Protein AF-A0ABD0WKV1-F1 (afdb_monomer)

Mean predicted aligned error: 21.02 Å

Organism: Umbra pygmaea (NCBI:txid75934)

InterPro domains:
  IPR000719 Protein kinase domain [PF00069] (576-752)
  IPR000719 Protein kinase domain [PS50011] (285-538)
  IPR000719 Protein kinase domain [PS50011] (576-753)
  IPR000719 Protein kinase domain [SM00220] (285-543)
  IPR000719 Protein kinase domain [SM00220] (576-753)
  IPR000980 SH2 domain [PF00017] (165-245)
  IPR000980 SH2 domain [PS50001] (165-260)
  IPR000980 SH2 domain [SM00252] (163-251)
  IPR001245 Serine-threonine/tyrosine-protein kinase, catalytic domain [PF07714] (285-533)
  IPR001245 Serine-threonine/tyrosine-protein kinase, catalytic domain [PR00109] (357-370)
  IPR001245 Serine-threonine/tyrosine-protein kinase, catalytic domain [PR00109] (394-412)
  IPR001245 Serine-threonine/tyrosine-protein kinase, catalytic domain [PR00109] (442-452)
  IPR001245 Serine-threonine/tyrosine-protein kinase, catalytic domain [PR00109] (461-483)
  IPR001245 Serine-threonine/tyrosine-protein kinase, catalytic domain [PR00109] (505-527)
  IPR001452 SH3 domain [PF00018] (105-151)
  IPR001452 SH3 domain [PR00452] (102-112)
  IPR001452 SH3 domain [PR00452] (116-131)
  IPR001452 SH3 domain [PR00452] (145-157)
  IPR001452 SH3 domain [PS50002] (99-159)
  IPR001452 SH3 domain [SM00326] (102-158)

Solvent-accessible surface area (backbone atoms only — not comparable to full-atom values): 44184 Å² total; per-residue (Å²): 136,85,84,82,87,80,78,83,70,62,58,68,54,53,53,51,51,55,54,50,52,56,52,50,55,54,52,50,55,62,56,60,68,73,73,75,80,80,89,84,84,88,90,87,91,81,86,88,82,91,88,85,86,88,88,81,89,84,88,81,84,90,82,86,84,80,88,82,90,81,88,82,91,84,81,90,78,88,85,82,90,83,90,87,83,92,88,77,83,78,77,76,80,74,90,73,86,77,52,67,86,47,50,24,22,23,74,37,68,36,80,53,88,51,98,62,35,39,63,38,52,58,72,43,61,31,40,42,61,43,78,84,46,88,48,41,26,34,31,30,44,92,85,68,55,70,18,38,35,53,41,87,37,44,36,51,62,88,43,70,80,50,37,63,30,42,37,66,92,48,51,73,66,52,52,51,49,55,44,61,71,69,66,43,70,18,22,27,32,34,22,48,44,82,50,88,96,36,38,31,42,39,38,28,33,54,91,69,42,99,86,35,42,75,49,75,46,61,45,42,70,46,100,85,70,31,31,27,80,41,98,90,52,78,23,87,38,68,68,57,45,50,56,52,28,45,77,36,36,85,88,49,99,54,32,40,71,38,69,53,37,77,80,89,63,78,76,61,69,60,61,33,81,52,97,84,52,52,68,47,62,69,88,44,49,46,82,58,58,78,76,48,76,53,98,62,30,42,31,24,38,28,23,41,74,83,72,46,68,24,27,38,36,34,40,45,89,84,75,66,57,72,66,60,50,51,53,52,46,63,55,49,42,70,56,78,51,85,19,38,60,38,41,42,33,32,26,73,98,50,86,63,38,30,42,33,27,65,59,47,80,52,38,34,38,34,57,44,30,49,78,41,53,91,75,70,48,66,66,58,48,44,50,48,48,41,30,42,28,56,29,46,30,55,32,49,77,70,35,34,29,52,75,66,57,38,42,73,33,20,34,20,33,84,86,68,50,34,19,36,42,75,62,90,63,41,44,83,32,94,80,52,60,45,72,58,67,92,85,70,87,71,60,63,88,39,52,40,67,55,35,76,78,60,37,42,43,27,48,50,38,40,36,22,7,46,21,46,29,47,49,26,54,41,50,32,42,52,67,73,68,68,97,56,54,71,65,57,47,53,51,37,49,71,74,67,51,72,87,76,79,36,89,70,42,49,74,68,57,42,48,53,33,49,37,22,62,35,83,56,56,87,66,28,65,53,45,62,60,47,39,51,51,47,46,48,48,47,50,54,56,46,47,57,56,54,61,57,56,77,75,63,80,86,67,95,71,81,85,76,82,76,89,69,96,72,82,98,73,87,85,74,83,77,54,56,44,84,76,45,83,73,49,79,56,101,63,33,39,31,30,34,25,29,32,67,92,75,66,46,65,28,30,37,42,36,40,51,83,38,87,82,40,71,61,60,47,55,25,55,54,40,27,53,55,48,43,73,73,55,84,54,88,26,38,58,52,63,74,50,76,52,73,57,94,74,20,49,36,42,30,27,66,56,60,82,40,29,47,40,57,57,43,70,76,24,83,91,56,70,57,68,74,54,50,54,55,46,53,53,34,50,51,49,34,51,50,53,34,51,72,72,38,30,43,54,60,48,79,50,46,78,34,27,30,32,32,96,87,69,54,38,22,44,47,73,46,49,63,36,40,68,70,68,59,98,88,58,72,53,81,31,95,59,44,58,77,92,70,49,57,70,58,49,72,77,57,46,34,87,79,83,131

Nearest PDB structures (foldseek):
  4xi2-assembly1_A-2  TM=6.920E-01  e=1.607E-48  Mus musculus
  8gmb-assembly1_A-2  TM=6.614E-01  e=6.422E-49  Mus musculus
  6i99-assembly2_B  TM=9.612E-01  e=7.700E-33  Homo sapiens
  4m14-assembly1_A  TM=9.240E-01  e=1.793E-33  Homo sapiens
  3dqw-assembly3_C  TM=9.167E-01  e=3.751E-28  Gallus gallus

Sequence (753 aa):
LTPKYSTDQRETESQRRVANERREVKTQRKYTRTMISSKHSIYSIFCCCCSVESREISTRVKLERETPLCFKRRSHGNGHRMDRSRRKLPPPPPDSDEGADLQVVAMYDFTAKEDSDLTLVQGEPYTILHKQDQLWWRAQDKHGNKGFIPSNYVTETDRIEANQWYCQNITRSEAEQMLRKEAKEGGYVVRESSQQGCYTVSLYTKALGINGGIRHYQIKISDSGSFYLCEKHIFSSIPDLINYHNHNAAGLVTRLRYPVGPIGRCIPATPGFSSEKWEIDPSELTLMKEVGSGQFGVVRLGKWRAVCKVAIKTINEGAMLEEDFIEEAKIMMRLCHPKLVQLYGVCTRQRPLCIVTEFLENGCLLNYLRQRCGTLTTTCLLSICQDACEGMEYLETHSFIHRDLAARNCLVSDSNVVKVCDFGMTRYVLDNQYTSSTGSKFPVKWSPPEVLHYNKFSSKSDVWSFGVLMWEVFSEGKTPFDGRTNVEVVDDITGGHRLYRPQKASSKVYQLMYHCWHEKPQGRPSFSELLDNIRKLAEMESVSCCALERSWTQTGKQIRLTTHNTHWSCLQPGWYENIGLVGEGSYGTVMKCRHKETGRIVAVKKFLESDHDKTVKKIALREINMLKQLHHQNLVSLLEVWKRRRRWYLVFEFVERTVLDDLEQSPTGLDYSCVRRYLYQILRAVSFCHQHSVIHRDIKPENILVSQGGVVKLCDFGFARTMAAPGESYTDYVATRWYRPPELLVGDTKYGK

Foldseek 3Di:
DDDDDDPPPVVVVVVVVVVVVVVVVVVVVVVVVVPPPDDDDDDDDDDDDDDDDDDDDDDDDDDDDDDDDDDDDDDDDDDDDDDDDDDDDDDDDPPPQPPPFFKKFFCDFDDAPDPQADTHDHLFIWTFRACPDPFWTWIAGPVGDIHIDGPVRIDGPPDPSSDQQEDEPDAPVRQQVLCLVVQDALEWHKYAALDPPKIKIKGWHCVVDPSTDIDIFIFDADPVRWTDSDPVDTHPDPVVRLVVQCVDCPVPPHRHPHRRGPPDDDPFDRLANDPPDQADECVQKAFDAWDDADPQGTWTWIDGNNPAIKIKGFGDPPPDDLVVVVVLSVVQSPDTDSQAWHFRHWHSPDPRTITITHDADCAFQLVNLQVCPPPDALLLLLQL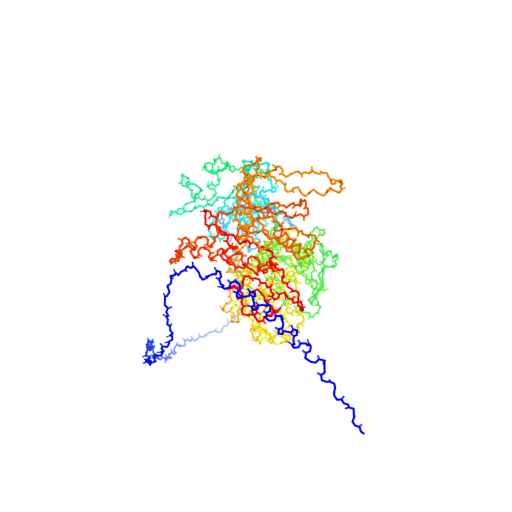LLSNLRQLLSCQVQQKFQQAQASNQWGAHPVRRIHGHDSVVMDRDPVQKDFDDPPDDGDLLLFALCCLPTVITGSLRVLSSSLVRSVCSLQSNDDRPPPDDSVVSNVCLVVVHDGDDRLNQDPLNNVLSVQSSDRDSVSHDGSVVSSSSSSVVSNVVVVVVVVVVVVPDPDDDDPDPDPDDDDDDDDDPPQWDFPAWPDADPFFTWTWIAGVPPRATKIKTKGDQPDPPPLSVLLVVQQVVCLVVQDDQQAWHFDDWDADPRIIITITHDAPAWQVVVCVVPVVDDDPVLVVLQVVSVCVQQVSCVSVQKDQQADDRRQWGAHPVRRIHGHRSSQMDHDDDVPDWAFLPTYDPVPDDPCSVVGGRDDGD

Structure (mmCIF, N/CA/C/O backbone):
data_AF-A0ABD0WKV1-F1
#
_entry.id   AF-A0ABD0WKV1-F1
#
loop_
_atom_site.group_PDB
_atom_site.id
_atom_site.type_symbol
_atom_site.label_atom_id
_atom_site.label_alt_id
_atom_site.label_comp_id
_atom_site.label_asym_id
_atom_site.label_entity_id
_atom_site.label_seq_id
_atom_site.pdbx_PDB_ins_code
_atom_site.Cartn_x
_atom_site.Cartn_y
_atom_site.Cartn_z
_atom_site.occupancy
_atom_site.B_iso_or_equiv
_atom_site.auth_seq_id
_atom_site.auth_comp_id
_atom_site.auth_asym_id
_atom_site.auth_atom_id
_atom_site.pdbx_PDB_model_num
ATOM 1 N N . LEU A 1 1 ? 25.677 -49.140 -67.518 1.00 34.59 1 LEU A N 1
ATOM 2 C CA . LEU A 1 1 ? 25.404 -48.051 -68.488 1.00 34.59 1 LEU A CA 1
ATOM 3 C C . LEU A 1 1 ? 24.504 -47.019 -67.811 1.00 34.59 1 LEU A C 1
ATOM 5 O O . LEU A 1 1 ? 23.726 -47.397 -66.946 1.00 34.59 1 LEU A O 1
ATOM 9 N N . THR A 1 2 ? 24.698 -45.735 -68.106 1.00 37.62 2 THR A N 1
ATOM 10 C CA . THR A 1 2 ? 24.220 -44.585 -67.314 1.00 37.62 2 THR A CA 1
ATOM 11 C C . THR A 1 2 ? 22.722 -44.269 -67.469 1.00 37.62 2 THR A C 1
ATOM 13 O O . THR A 1 2 ? 22.212 -44.303 -68.589 1.00 37.62 2 THR A O 1
ATOM 16 N N . PRO A 1 3 ? 22.019 -43.850 -66.396 1.00 37.84 3 PRO A N 1
ATOM 17 C CA . PRO A 1 3 ? 20.772 -43.101 -66.507 1.00 37.84 3 PRO A CA 1
ATOM 18 C C . PRO A 1 3 ? 21.057 -41.594 -66.652 1.00 37.84 3 PRO A C 1
ATOM 20 O O . PRO A 1 3 ? 21.967 -41.044 -66.030 1.00 37.84 3 PRO A O 1
ATOM 23 N N . LYS A 1 4 ? 20.287 -40.929 -67.517 1.00 34.62 4 LYS A N 1
ATOM 24 C CA . LYS A 1 4 ? 20.482 -39.527 -67.919 1.00 34.62 4 LYS A CA 1
ATOM 25 C C . LYS A 1 4 ? 19.988 -38.551 -66.845 1.00 34.62 4 LYS A C 1
ATOM 27 O O . LYS A 1 4 ? 18.908 -38.740 -66.292 1.00 34.62 4 LYS A O 1
ATOM 32 N N . TYR A 1 5 ? 20.727 -37.462 -66.628 1.00 34.28 5 TYR A N 1
ATOM 33 C CA . TYR A 1 5 ? 20.211 -36.288 -65.918 1.00 34.28 5 TYR A CA 1
ATOM 34 C C . TYR A 1 5 ? 19.115 -35.607 -66.751 1.00 34.28 5 TYR A C 1
ATOM 36 O O . TYR A 1 5 ? 19.314 -35.341 -67.934 1.00 34.28 5 TYR A O 1
ATOM 44 N N . SER A 1 6 ? 17.984 -35.294 -66.116 1.00 36.81 6 SER A N 1
ATOM 45 C CA . SER A 1 6 ? 16.928 -34.441 -66.672 1.00 36.81 6 SER A CA 1
ATOM 46 C C . SER A 1 6 ? 17.068 -33.031 -66.098 1.00 36.81 6 SER A C 1
ATOM 48 O O . SER A 1 6 ? 16.786 -32.806 -64.922 1.00 36.81 6 SER A O 1
ATOM 50 N N . THR A 1 7 ? 17.513 -32.080 -66.917 1.00 45.38 7 THR A N 1
ATOM 51 C CA . THR A 1 7 ? 17.774 -30.680 -66.528 1.00 45.38 7 THR A CA 1
ATOM 52 C C . THR A 1 7 ? 16.519 -29.793 -66.466 1.00 45.38 7 THR A C 1
ATOM 54 O O . THR A 1 7 ? 16.605 -28.632 -66.074 1.00 45.38 7 THR A O 1
ATOM 57 N N . ASP A 1 8 ? 15.345 -30.336 -66.792 1.00 45.03 8 ASP A N 1
ATOM 58 C CA . ASP A 1 8 ? 14.187 -29.567 -67.280 1.00 45.03 8 ASP A CA 1
ATOM 59 C C . ASP A 1 8 ? 13.179 -29.093 -66.204 1.00 45.03 8 ASP A C 1
ATOM 61 O O . ASP A 1 8 ? 12.043 -28.738 -66.502 1.00 45.03 8 ASP A O 1
ATOM 65 N N . GLN A 1 9 ? 13.559 -29.096 -64.918 1.00 41.47 9 GLN A N 1
ATOM 66 C CA . GLN A 1 9 ? 12.705 -28.568 -63.830 1.00 41.47 9 GLN A CA 1
ATOM 67 C C . GLN A 1 9 ? 13.239 -27.292 -63.163 1.00 41.47 9 GLN A C 1
ATOM 69 O O . GLN A 1 9 ? 12.479 -26.595 -62.491 1.00 41.47 9 GLN A O 1
ATOM 74 N N . ARG A 1 10 ? 14.517 -26.931 -63.361 1.00 42.16 10 ARG A N 1
ATOM 75 C CA . ARG A 1 10 ? 15.098 -25.712 -62.757 1.00 42.16 10 ARG A CA 1
ATOM 76 C C . ARG A 1 10 ? 14.908 -24.446 -63.598 1.00 42.16 10 ARG A C 1
ATOM 78 O O . ARG A 1 10 ? 14.927 -23.351 -63.038 1.00 42.16 10 ARG A O 1
ATOM 85 N N . GLU A 1 11 ? 14.672 -24.560 -64.905 1.00 42.28 11 GLU A N 1
ATOM 86 C CA . GLU A 1 11 ? 14.468 -23.382 -65.766 1.00 42.28 11 GLU A CA 1
ATOM 87 C C . GLU A 1 11 ? 13.062 -22.775 -65.625 1.00 42.28 11 GLU A C 1
ATOM 89 O O . GLU A 1 11 ? 12.909 -21.552 -65.609 1.00 42.28 11 GLU A O 1
ATOM 94 N N . THR A 1 12 ? 12.028 -23.594 -65.408 1.00 48.31 12 THR A N 1
ATOM 95 C CA . THR A 1 12 ? 10.648 -23.106 -65.234 1.00 48.31 12 THR A CA 1
ATOM 96 C C . THR A 1 12 ? 10.426 -22.274 -63.967 1.00 48.31 12 THR A C 1
ATOM 98 O O . THR A 1 12 ? 9.532 -21.425 -63.950 1.00 48.31 12 THR A O 1
ATOM 101 N N . GLU A 1 13 ? 11.222 -22.462 -62.909 1.00 46.31 13 GLU A N 1
ATOM 102 C CA . GLU A 1 13 ? 11.137 -21.633 -61.694 1.00 46.31 13 GLU A CA 1
ATOM 103 C C . GLU A 1 13 ? 11.929 -20.324 -61.801 1.00 46.31 13 GLU A C 1
ATOM 105 O O . GLU A 1 13 ? 11.437 -19.281 -61.353 1.00 46.31 13 GLU A O 1
ATOM 110 N N . SER A 1 14 ? 13.103 -20.326 -62.446 1.00 44.94 14 SER A N 1
ATOM 111 C CA . SER A 1 14 ? 13.873 -19.092 -62.653 1.00 44.94 14 SER A CA 1
ATOM 112 C C . SER A 1 14 ? 13.136 -18.130 -63.592 1.00 44.94 14 SER A C 1
ATOM 114 O O . SER A 1 14 ? 12.995 -16.945 -63.279 1.00 44.94 14 SER A O 1
ATOM 116 N N . GLN A 1 15 ? 12.544 -18.640 -64.678 1.00 43.31 15 GLN A N 1
ATOM 117 C CA . GLN A 1 15 ? 11.749 -17.836 -65.611 1.00 43.31 15 GLN A CA 1
ATOM 118 C C . GLN A 1 15 ? 10.490 -17.243 -64.952 1.00 43.31 15 GLN A C 1
ATOM 120 O O . GLN A 1 15 ? 10.127 -16.100 -65.239 1.00 43.31 15 GLN A O 1
ATOM 125 N N . ARG A 1 16 ? 9.852 -17.960 -64.011 1.00 48.72 16 ARG A N 1
ATOM 126 C CA . ARG A 1 16 ? 8.714 -17.438 -63.228 1.00 48.72 16 ARG A CA 1
ATOM 127 C C . ARG A 1 16 ? 9.122 -16.326 -62.256 1.00 48.72 16 ARG A C 1
ATOM 129 O O . ARG A 1 16 ? 8.382 -15.348 -62.139 1.00 48.72 16 ARG A O 1
ATOM 136 N N . ARG A 1 17 ? 10.295 -16.416 -61.613 1.00 44.38 17 ARG A N 1
ATOM 137 C CA . ARG A 1 17 ? 10.840 -15.316 -60.788 1.00 44.38 17 ARG A CA 1
ATOM 138 C C . ARG A 1 17 ? 11.128 -14.068 -61.627 1.00 44.38 17 ARG A C 1
ATOM 140 O O . ARG A 1 17 ? 10.581 -13.008 -61.332 1.00 44.38 17 ARG A O 1
ATOM 147 N N . VAL A 1 18 ? 11.852 -14.215 -62.739 1.00 46.56 18 VAL A N 1
ATOM 148 C CA . VAL A 1 18 ? 12.190 -13.095 -63.643 1.00 46.56 18 VAL A CA 1
ATOM 149 C C . VAL A 1 18 ? 10.938 -12.445 -64.259 1.00 46.56 18 VAL A C 1
ATOM 151 O O . VAL A 1 18 ? 10.906 -11.233 -64.484 1.00 46.56 18 VAL A O 1
ATOM 154 N N . ALA A 1 19 ? 9.869 -13.210 -64.510 1.00 45.94 19 ALA A N 1
ATOM 155 C CA . ALA A 1 19 ? 8.595 -12.666 -64.988 1.00 45.94 19 ALA A CA 1
ATOM 156 C C . ALA A 1 19 ? 7.864 -11.806 -63.935 1.00 45.94 19 ALA A C 1
ATOM 158 O O . ALA A 1 19 ? 7.276 -10.779 -64.295 1.00 45.94 19 ALA A O 1
ATOM 159 N N . ASN A 1 20 ? 7.924 -12.182 -62.651 1.00 43.47 20 ASN A N 1
ATOM 160 C CA . ASN A 1 20 ? 7.367 -11.380 -61.556 1.00 43.47 20 ASN A CA 1
ATOM 161 C C . ASN A 1 20 ? 8.194 -10.111 -61.306 1.00 43.47 20 ASN A C 1
ATOM 163 O O . ASN A 1 20 ? 7.623 -9.020 -61.303 1.00 43.47 20 ASN A O 1
ATOM 167 N N . GLU A 1 21 ? 9.524 -10.212 -61.239 1.00 42.03 21 GLU A N 1
ATOM 168 C CA . GLU A 1 21 ? 10.415 -9.048 -61.094 1.00 42.03 21 GLU A CA 1
ATOM 169 C C . GLU A 1 21 ? 10.207 -8.031 -62.233 1.00 42.03 21 GLU A C 1
ATOM 171 O O . GLU A 1 21 ? 10.099 -6.824 -62.005 1.00 42.03 21 GLU A O 1
ATOM 176 N N . ARG A 1 22 ? 10.038 -8.495 -63.481 1.00 40.16 22 ARG A N 1
ATOM 177 C CA . ARG A 1 22 ? 9.729 -7.617 -64.628 1.00 40.16 22 ARG A CA 1
ATOM 178 C C . ARG A 1 22 ? 8.345 -6.954 -64.545 1.00 40.16 22 ARG A C 1
ATOM 180 O O . ARG A 1 22 ? 8.167 -5.878 -65.127 1.00 40.16 22 ARG A O 1
ATOM 187 N N . ARG A 1 23 ? 7.368 -7.544 -63.842 1.00 41.81 23 ARG A N 1
ATOM 188 C CA . ARG A 1 23 ? 6.067 -6.905 -63.546 1.00 41.81 23 ARG A CA 1
ATOM 189 C C . ARG A 1 23 ? 6.188 -5.864 -62.434 1.00 41.81 23 ARG A C 1
ATOM 191 O O . ARG A 1 23 ? 5.628 -4.774 -62.575 1.00 41.81 23 ARG A O 1
ATOM 198 N N . GLU A 1 24 ? 6.959 -6.143 -61.390 1.00 39.16 24 GLU A N 1
ATOM 199 C CA . GLU A 1 24 ? 7.218 -5.183 -60.314 1.00 39.16 24 GLU A CA 1
ATOM 200 C C . GLU A 1 24 ? 8.007 -3.973 -60.825 1.00 39.16 24 GLU A C 1
ATOM 202 O O . GLU A 1 24 ? 7.545 -2.847 -60.665 1.00 39.16 24 GLU A O 1
ATOM 207 N N . VAL A 1 25 ? 9.093 -4.166 -61.584 1.00 40.00 25 VAL A N 1
ATOM 208 C CA . VAL A 1 25 ? 9.889 -3.067 -62.172 1.00 40.00 25 VAL A CA 1
ATOM 209 C C . VAL A 1 25 ? 9.070 -2.184 -63.130 1.00 40.00 25 VAL A C 1
ATOM 211 O O . VAL A 1 25 ? 9.246 -0.961 -63.146 1.00 40.00 25 VAL A O 1
ATOM 214 N N . LYS A 1 26 ? 8.131 -2.754 -63.904 1.00 35.88 26 LYS A N 1
ATOM 215 C CA . LYS A 1 26 ? 7.195 -1.963 -64.732 1.00 35.88 26 LYS A CA 1
ATOM 216 C C . LYS A 1 26 ? 6.211 -1.144 -63.890 1.00 35.88 26 LYS A C 1
ATOM 218 O O . LYS A 1 26 ? 5.876 -0.026 -64.279 1.00 35.88 26 LYS A O 1
ATOM 223 N N . THR A 1 27 ? 5.783 -1.667 -62.744 1.00 40.28 27 THR A N 1
ATOM 224 C CA . THR A 1 27 ? 4.882 -0.970 -61.812 1.00 40.28 27 THR A CA 1
ATOM 225 C C . THR A 1 27 ? 5.630 0.137 -61.057 1.00 40.28 27 THR A C 1
ATOM 227 O O . THR A 1 27 ? 5.143 1.265 -60.988 1.00 40.28 27 THR A O 1
ATOM 230 N N . GLN A 1 28 ? 6.868 -0.136 -60.627 1.00 33.97 28 GLN A N 1
ATOM 231 C CA . GLN A 1 28 ? 7.804 0.826 -60.037 1.00 33.97 28 GLN A CA 1
ATOM 232 C C . GLN A 1 28 ? 7.996 2.037 -60.969 1.00 33.97 28 GLN A C 1
ATOM 234 O O . GLN A 1 28 ? 7.702 3.166 -60.580 1.00 33.97 28 GLN A O 1
ATOM 239 N N . ARG A 1 29 ? 8.387 1.798 -62.235 1.00 32.88 29 ARG A N 1
ATOM 240 C CA . ARG A 1 29 ? 8.628 2.855 -63.240 1.00 32.88 29 ARG A CA 1
ATOM 241 C C . ARG A 1 29 ? 7.395 3.704 -63.556 1.00 32.88 29 ARG A C 1
ATOM 243 O O . ARG A 1 29 ? 7.557 4.861 -63.939 1.00 32.88 29 ARG A O 1
ATOM 250 N N . LYS A 1 30 ? 6.178 3.165 -63.410 1.00 33.66 30 LYS A N 1
ATOM 251 C CA . LYS A 1 30 ? 4.938 3.928 -63.628 1.00 33.66 30 LYS A CA 1
ATOM 252 C C . LYS A 1 30 ? 4.648 4.899 -62.476 1.00 33.66 30 LYS A C 1
ATOM 254 O O . LYS A 1 30 ? 4.108 5.965 -62.731 1.00 33.66 30 LYS A O 1
ATOM 259 N N . TYR A 1 31 ? 5.068 4.573 -61.250 1.00 33.78 31 TYR A N 1
ATOM 260 C CA . TYR A 1 31 ? 5.003 5.485 -60.102 1.00 33.78 31 TYR A CA 1
ATOM 261 C C . TYR A 1 31 ? 6.129 6.530 -60.105 1.00 33.78 31 TYR A C 1
ATOM 263 O O . TYR A 1 31 ? 5.870 7.699 -59.829 1.00 33.78 31 TYR A O 1
ATOM 271 N N . THR A 1 32 ? 7.365 6.159 -60.467 1.00 30.61 32 THR A N 1
ATOM 272 C CA . THR A 1 32 ? 8.496 7.112 -60.466 1.00 30.61 32 THR A CA 1
ATOM 273 C C . THR A 1 32 ? 8.311 8.255 -61.467 1.00 30.61 32 THR A C 1
ATOM 275 O O . THR A 1 32 ? 8.827 9.345 -61.251 1.00 30.61 32 THR A O 1
ATOM 278 N N . ARG A 1 33 ? 7.571 8.033 -62.563 1.00 29.28 33 ARG A N 1
ATOM 279 C CA . ARG A 1 33 ? 7.397 9.029 -63.633 1.00 29.28 33 ARG A CA 1
ATOM 280 C C . ARG A 1 33 ? 6.374 10.128 -63.317 1.00 29.28 33 ARG A C 1
ATOM 282 O O . ARG A 1 33 ? 6.360 11.127 -64.024 1.00 29.28 33 ARG A O 1
ATOM 289 N N . THR A 1 34 ? 5.559 9.963 -62.274 1.00 32.88 34 THR A N 1
ATOM 290 C CA . THR A 1 34 ? 4.496 10.919 -61.895 1.00 32.88 34 THR A CA 1
ATOM 291 C C . THR A 1 34 ? 4.934 11.893 -60.791 1.00 32.88 34 THR A C 1
ATOM 293 O O . THR A 1 34 ? 4.320 12.937 -60.625 1.00 32.88 34 THR A O 1
ATOM 296 N N . MET A 1 35 ? 6.014 11.584 -60.061 1.00 29.41 35 MET A N 1
ATOM 297 C CA . MET A 1 35 ? 6.546 12.405 -58.955 1.00 29.41 35 MET A CA 1
ATOM 298 C C . MET A 1 35 ? 7.697 13.351 -59.362 1.00 29.41 35 MET A C 1
ATOM 300 O O . MET A 1 35 ? 8.241 14.057 -58.521 1.00 29.41 35 MET A O 1
ATOM 304 N N . ILE A 1 36 ? 8.088 13.393 -60.641 1.00 29.73 36 ILE A N 1
ATOM 305 C CA . ILE A 1 36 ? 9.155 14.282 -61.141 1.00 29.73 36 ILE A CA 1
ATOM 306 C C . ILE A 1 36 ? 8.513 15.476 -61.866 1.00 29.73 36 ILE A C 1
ATOM 308 O O . ILE A 1 36 ? 8.608 15.593 -63.085 1.00 29.73 36 ILE A O 1
ATOM 312 N N . SER A 1 37 ? 7.814 16.343 -61.121 1.00 28.84 37 SER A N 1
ATOM 313 C CA . SER A 1 37 ? 7.213 17.570 -61.680 1.00 28.84 37 SER A CA 1
ATOM 314 C C . SER A 1 37 ? 7.003 18.725 -60.679 1.00 28.84 37 SER A C 1
ATOM 316 O O . SER A 1 37 ? 6.029 19.465 -60.786 1.00 28.84 37 SER A O 1
ATOM 318 N N . SER A 1 38 ? 7.937 18.944 -59.752 1.00 28.25 38 SER A N 1
ATOM 319 C CA . SER A 1 38 ? 8.157 20.269 -59.136 1.00 28.25 38 SER A CA 1
ATOM 320 C C . SER A 1 38 ? 9.528 20.299 -58.457 1.00 28.25 38 SER A C 1
ATOM 322 O O . SER A 1 38 ? 9.764 19.586 -57.485 1.00 28.25 38 SER A O 1
ATOM 324 N N . LYS A 1 39 ? 10.462 21.082 -59.007 1.00 28.36 39 LYS A N 1
ATOM 325 C CA . LYS A 1 39 ? 11.816 21.270 -58.457 1.00 28.36 39 LYS A CA 1
ATOM 326 C C . LYS A 1 39 ? 11.806 22.372 -57.396 1.00 28.36 39 LYS A C 1
ATOM 328 O O . LYS A 1 39 ? 11.085 23.334 -57.596 1.00 28.36 39 LYS A O 1
ATOM 333 N N . HIS A 1 40 ? 12.672 22.257 -56.386 1.00 27.84 40 HIS A N 1
ATOM 334 C CA . HIS A 1 40 ? 13.596 23.292 -55.866 1.00 27.84 40 HIS A CA 1
ATOM 335 C C . HIS A 1 40 ? 14.440 22.630 -54.744 1.00 27.84 40 HIS A C 1
ATOM 337 O O . HIS A 1 40 ? 13.922 22.310 -53.685 1.00 27.84 40 HIS A O 1
ATOM 343 N N . SER A 1 41 ? 15.632 22.104 -55.078 1.00 26.91 41 SER A N 1
ATOM 344 C CA . SER A 1 41 ? 16.980 22.647 -54.738 1.00 26.91 41 SER A CA 1
ATOM 345 C C . SER A 1 41 ? 17.498 22.245 -53.330 1.00 26.91 41 SER A C 1
ATOM 347 O O . SER A 1 41 ? 16.950 22.732 -52.355 1.00 26.91 41 SER A O 1
ATOM 349 N N . ILE A 1 42 ? 18.420 21.264 -53.173 1.00 25.53 42 ILE A N 1
ATOM 350 C CA . ILE A 1 42 ? 19.922 21.343 -53.266 1.00 25.53 42 ILE A CA 1
ATOM 351 C C . ILE A 1 42 ? 20.547 21.784 -51.903 1.00 25.53 42 ILE A C 1
ATOM 353 O O . ILE A 1 42 ? 19.969 22.648 -51.263 1.00 25.53 42 ILE A O 1
ATOM 357 N N . TYR A 1 43 ? 21.649 21.239 -51.336 1.00 23.36 43 TYR A N 1
ATOM 358 C CA . TYR A 1 43 ? 22.886 20.632 -51.900 1.00 23.36 43 TYR A CA 1
ATOM 359 C C . TYR A 1 43 ? 23.407 19.352 -51.143 1.00 23.36 43 TYR A C 1
ATOM 361 O O . TYR A 1 43 ? 22.609 18.478 -50.817 1.00 23.36 43 TYR A O 1
ATOM 369 N N . SER A 1 44 ? 24.731 19.200 -50.936 1.00 21.95 44 SER A N 1
ATOM 370 C CA . SER A 1 44 ? 25.520 18.085 -50.329 1.00 21.95 44 SER A CA 1
ATOM 371 C C . SER A 1 44 ? 26.289 18.524 -49.042 1.00 21.95 44 SER A C 1
ATOM 373 O O . SER A 1 44 ? 26.227 19.700 -48.702 1.00 21.95 44 SER A O 1
ATOM 375 N N . ILE A 1 45 ? 26.949 17.670 -48.223 1.00 22.69 45 ILE A N 1
ATOM 376 C CA . ILE A 1 45 ? 28.366 17.183 -48.324 1.00 22.69 45 ILE A CA 1
ATOM 377 C C . ILE A 1 45 ? 28.708 16.143 -47.201 1.00 22.69 45 ILE A C 1
ATOM 379 O O . ILE A 1 45 ? 27.982 16.019 -46.219 1.00 22.69 45 ILE A O 1
ATOM 383 N N . PHE A 1 46 ? 29.815 15.392 -47.360 1.00 20.36 46 PHE A N 1
ATOM 384 C CA . PHE A 1 46 ? 30.351 14.291 -46.521 1.00 20.36 46 PHE A CA 1
ATOM 385 C C . PHE A 1 46 ? 31.513 14.700 -45.555 1.00 20.36 46 PHE A C 1
ATOM 387 O O . PHE A 1 46 ? 32.401 15.427 -45.976 1.00 20.36 46 PHE A O 1
ATOM 394 N N . CYS A 1 47 ? 31.557 14.092 -44.351 1.00 20.08 47 CYS A N 1
ATOM 395 C CA . CYS A 1 47 ? 32.708 13.472 -43.622 1.00 20.08 47 CYS A CA 1
ATOM 396 C C . CYS A 1 47 ? 34.021 14.213 -43.178 1.00 20.08 47 CYS A C 1
ATOM 398 O O . CYS A 1 47 ? 34.599 15.009 -43.905 1.00 20.08 47 CYS A O 1
ATOM 400 N N . CYS A 1 48 ? 34.569 13.717 -42.042 1.00 20.30 48 CYS A N 1
ATOM 401 C CA . CYS A 1 48 ? 35.960 13.768 -41.508 1.00 20.30 48 CYS A CA 1
ATOM 402 C C . CYS A 1 48 ? 36.512 15.072 -40.871 1.00 20.30 48 CYS A C 1
ATOM 404 O O . CYS A 1 48 ? 36.056 16.155 -41.203 1.00 20.30 48 CYS A O 1
ATOM 406 N N . CYS A 1 49 ? 37.535 15.066 -39.989 1.00 19.81 49 CYS A N 1
ATOM 407 C CA . CYS A 1 49 ? 38.101 14.040 -39.077 1.00 19.81 49 CYS A CA 1
ATOM 408 C C . CYS A 1 49 ? 39.048 14.697 -38.026 1.00 19.81 49 CYS A C 1
ATOM 410 O O . CYS A 1 49 ? 39.611 15.746 -38.302 1.00 19.81 49 CYS A O 1
ATOM 412 N N . CYS A 1 50 ? 39.225 14.035 -36.870 1.00 21.45 50 CYS A N 1
ATOM 413 C CA . CYS A 1 50 ? 40.325 14.081 -35.875 1.00 21.45 50 CYS A CA 1
ATOM 414 C C . CYS A 1 50 ? 41.133 15.369 -35.569 1.00 21.45 50 CYS A C 1
ATOM 416 O O . CYS A 1 50 ? 41.809 15.916 -36.429 1.00 21.45 50 CYS A O 1
ATOM 418 N N . SER A 1 51 ? 41.290 15.648 -34.265 1.00 22.67 51 SER A N 1
ATOM 419 C CA . SER A 1 51 ? 42.611 15.892 -33.651 1.00 22.67 51 SER A CA 1
ATOM 420 C C . SER A 1 51 ? 42.593 15.563 -32.152 1.00 22.67 51 SER A C 1
ATOM 422 O O . SER A 1 51 ? 41.573 15.728 -31.486 1.00 22.67 51 SER A O 1
ATOM 424 N N . VAL A 1 52 ? 43.723 15.071 -31.643 1.00 24.17 52 VAL A N 1
ATOM 425 C CA . VAL A 1 52 ? 43.969 14.664 -30.250 1.00 24.17 52 VAL A CA 1
ATOM 426 C C . VAL A 1 52 ? 45.108 15.525 -29.717 1.00 24.17 52 VAL A C 1
ATOM 428 O O . VAL A 1 52 ? 46.116 15.615 -30.406 1.00 24.17 52 VAL A O 1
ATOM 431 N N . GLU A 1 53 ? 45.006 16.069 -28.500 1.00 22.55 53 GLU A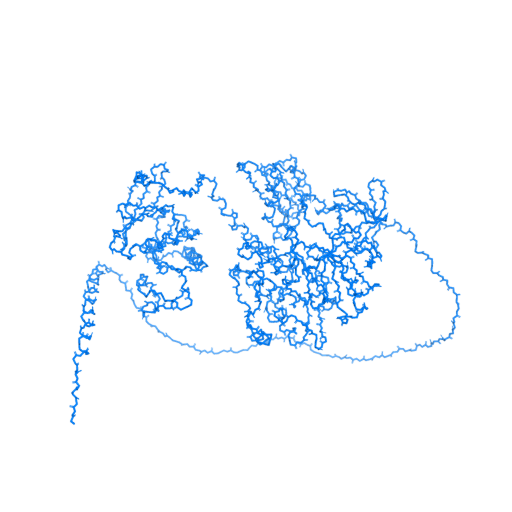 N 1
ATOM 432 C CA . GLU A 1 53 ? 46.176 16.145 -27.611 1.00 22.55 53 GLU A CA 1
ATOM 433 C C . GLU A 1 53 ? 45.824 16.387 -26.134 1.00 22.55 53 GLU A C 1
ATOM 435 O O . GLU A 1 53 ? 44.725 16.804 -25.770 1.00 22.55 53 GLU A O 1
ATOM 440 N N . SER A 1 54 ? 46.780 16.022 -25.285 1.00 22.73 54 SER A N 1
ATOM 441 C CA . SER A 1 54 ? 46.692 15.851 -23.834 1.00 22.73 54 SER A CA 1
ATOM 442 C C . SER A 1 54 ? 47.067 17.094 -23.023 1.00 22.73 54 SER A C 1
ATOM 444 O O . SER A 1 54 ? 47.952 17.839 -23.443 1.00 22.73 54 SER A O 1
ATOM 446 N N . ARG A 1 55 ? 46.589 17.185 -21.769 1.00 23.61 55 ARG A N 1
ATOM 447 C CA . ARG A 1 55 ? 47.467 17.469 -20.610 1.00 23.61 55 ARG A CA 1
ATOM 448 C C . ARG A 1 55 ? 46.839 17.112 -19.260 1.00 23.61 55 ARG A C 1
ATOM 450 O O . ARG A 1 55 ? 45.629 16.964 -19.133 1.00 23.61 55 ARG A O 1
ATOM 457 N N . GLU A 1 56 ? 47.718 16.932 -18.282 1.00 22.41 56 GLU A N 1
ATOM 458 C CA . GLU A 1 56 ? 47.502 16.220 -17.020 1.00 22.41 56 GLU A CA 1
ATOM 459 C C . GLU A 1 56 ? 47.581 17.127 -15.773 1.00 22.41 56 GLU A C 1
ATOM 461 O O . GLU A 1 56 ? 48.263 18.146 -15.789 1.00 22.41 56 GLU A O 1
ATOM 466 N N . ILE A 1 57 ? 46.962 16.648 -14.680 1.00 24.03 57 ILE A N 1
ATOM 467 C CA . ILE A 1 57 ? 47.361 16.806 -13.260 1.00 24.03 57 ILE A CA 1
ATOM 468 C C . ILE A 1 57 ? 47.445 18.237 -12.669 1.00 24.03 57 ILE A C 1
ATOM 470 O O . ILE A 1 57 ? 48.347 19.010 -12.969 1.00 24.03 57 ILE A O 1
ATOM 474 N N . SER A 1 58 ? 46.634 18.507 -11.630 1.00 23.08 58 SER A N 1
ATOM 475 C CA . SER A 1 58 ? 47.171 18.622 -10.252 1.00 23.08 58 SER A CA 1
ATOM 476 C C . SER A 1 58 ? 46.090 18.718 -9.166 1.00 23.08 58 SER A C 1
ATOM 478 O O . SER A 1 58 ? 45.303 19.660 -9.101 1.00 23.08 58 SER A O 1
ATOM 480 N N . THR A 1 59 ? 46.106 17.749 -8.253 1.00 25.69 59 THR A N 1
ATOM 481 C CA . THR A 1 59 ? 45.418 17.783 -6.956 1.00 25.69 59 THR A CA 1
ATOM 482 C C . THR A 1 59 ? 46.135 18.694 -5.957 1.00 25.69 59 THR A C 1
ATOM 484 O O . THR A 1 59 ? 47.359 18.639 -5.858 1.00 25.69 59 THR A O 1
ATOM 487 N N . ARG A 1 60 ? 45.394 19.377 -5.072 1.00 24.39 60 ARG A N 1
ATOM 488 C CA . ARG A 1 60 ? 45.922 19.808 -3.762 1.00 24.39 60 ARG A CA 1
ATOM 489 C C . ARG A 1 60 ? 44.901 19.623 -2.638 1.00 24.39 60 ARG A C 1
ATOM 491 O O . ARG A 1 60 ? 44.113 20.509 -2.332 1.00 24.39 60 ARG A O 1
ATOM 498 N N . VAL A 1 61 ? 44.983 18.464 -1.990 1.00 24.67 61 VAL A N 1
ATOM 499 C CA . VAL A 1 61 ? 44.525 18.275 -0.606 1.00 24.67 61 VAL A CA 1
ATOM 500 C C . VAL A 1 61 ? 45.585 18.883 0.315 1.00 24.67 61 VAL A C 1
ATOM 502 O O . VAL A 1 61 ? 46.776 18.651 0.101 1.00 24.67 61 VAL A O 1
ATOM 505 N N . LYS A 1 62 ? 45.178 19.635 1.343 1.00 23.97 62 LYS A N 1
ATOM 506 C CA . LYS A 1 62 ? 46.050 19.933 2.487 1.00 23.97 62 LYS A CA 1
ATOM 507 C C . LYS A 1 62 ? 45.793 18.907 3.586 1.00 23.97 62 LYS A C 1
ATOM 509 O O . LYS A 1 62 ? 44.677 18.783 4.076 1.00 23.97 62 LYS A O 1
ATOM 514 N N . LEU A 1 63 ? 46.851 18.196 3.949 1.00 23.66 63 LEU A N 1
ATOM 515 C CA . LEU A 1 63 ? 46.945 17.303 5.096 1.00 23.66 63 LEU A CA 1
ATOM 516 C C . LEU A 1 63 ? 48.080 17.854 5.956 1.00 23.66 63 LEU A C 1
ATOM 518 O O . LEU A 1 63 ? 49.199 17.965 5.459 1.00 23.66 63 LEU A O 1
ATOM 522 N N . GLU A 1 64 ? 47.807 18.169 7.219 1.00 23.81 64 GLU A N 1
ATOM 523 C CA . GLU A 1 64 ? 48.855 18.369 8.220 1.00 23.81 64 GLU A CA 1
ATOM 524 C C . GLU A 1 64 ? 48.771 17.249 9.265 1.00 23.81 64 GLU A C 1
ATOM 526 O O . GLU A 1 64 ? 47.778 17.054 9.964 1.00 23.81 64 GLU A O 1
ATOM 531 N N . ARG A 1 65 ? 49.847 16.467 9.265 1.00 24.72 65 ARG A N 1
ATOM 532 C CA . ARG A 1 65 ? 50.348 15.556 10.299 1.00 24.72 65 ARG A CA 1
ATOM 533 C C . ARG A 1 65 ? 51.340 16.389 11.155 1.00 24.72 65 ARG A C 1
ATOM 535 O O . ARG A 1 65 ? 51.801 17.415 10.673 1.00 24.72 65 ARG A O 1
ATOM 542 N N . GLU A 1 66 ? 51.756 16.060 12.380 1.00 25.94 66 GLU A N 1
ATOM 543 C CA . GLU A 1 66 ? 51.727 14.800 13.133 1.00 25.94 66 GLU A CA 1
ATOM 544 C C . GLU A 1 66 ? 52.116 15.049 14.616 1.00 25.94 66 GLU A C 1
ATOM 546 O O . GLU A 1 66 ? 52.948 15.910 14.881 1.00 25.94 66 GLU A O 1
ATOM 551 N N . THR A 1 67 ? 51.675 14.174 15.538 1.00 24.59 67 THR A N 1
ATOM 552 C CA . THR A 1 67 ? 52.376 13.767 16.797 1.00 24.59 67 THR A CA 1
ATOM 553 C C . THR A 1 67 ? 52.612 14.771 17.961 1.00 24.59 67 THR A C 1
ATOM 555 O O . THR A 1 67 ? 52.511 15.977 17.765 1.00 24.59 67 THR A O 1
ATOM 558 N N . PRO A 1 68 ? 53.005 14.307 19.181 1.00 30.42 68 PRO A N 1
ATOM 559 C CA . PRO A 1 68 ? 52.934 12.945 19.753 1.00 30.42 68 PRO A CA 1
ATOM 560 C C . PRO A 1 68 ? 52.230 12.842 21.130 1.00 30.42 68 PRO A C 1
ATOM 562 O O . PRO A 1 68 ? 52.039 13.812 21.858 1.00 30.42 68 PRO A O 1
ATOM 565 N N . LEU A 1 69 ? 51.949 11.598 21.537 1.00 26.97 69 LEU A N 1
ATOM 566 C CA . LEU A 1 69 ? 51.656 11.215 22.927 1.00 26.97 69 LEU A CA 1
ATOM 567 C C . LEU A 1 69 ? 52.893 11.361 23.836 1.00 26.97 69 LEU A C 1
ATOM 569 O O . LEU A 1 69 ? 53.980 10.977 23.411 1.00 26.97 69 LEU A O 1
ATOM 573 N N . CYS A 1 70 ? 52.712 11.686 25.127 1.00 23.14 70 CYS A N 1
ATOM 574 C CA . CYS A 1 70 ? 53.339 10.892 26.200 1.00 23.14 70 CYS A CA 1
ATOM 575 C C . CYS A 1 70 ? 52.708 11.089 27.597 1.00 23.14 70 CYS A C 1
ATOM 577 O O . CYS A 1 70 ? 52.268 12.168 27.978 1.00 23.14 70 CYS A O 1
ATOM 579 N N . PHE A 1 71 ? 52.742 10.002 28.366 1.00 26.66 71 PHE A N 1
ATOM 580 C CA . PHE A 1 71 ? 52.406 9.827 29.780 1.00 26.66 71 PHE A CA 1
ATOM 581 C C . PHE A 1 71 ? 52.857 10.937 30.750 1.00 26.66 71 PHE A C 1
ATOM 583 O O . PHE A 1 71 ? 53.998 11.396 30.690 1.00 26.66 71 PHE A O 1
ATOM 590 N N . LYS A 1 72 ? 52.097 11.088 31.851 1.00 25.14 72 LYS A N 1
ATOM 591 C CA . LYS A 1 72 ? 52.666 10.871 33.201 1.00 25.14 72 LYS A CA 1
ATOM 592 C C . LYS A 1 72 ? 51.631 10.488 34.268 1.00 25.14 72 LYS A C 1
ATOM 594 O O . LYS A 1 72 ? 50.628 11.159 34.466 1.00 25.14 72 LYS A O 1
ATOM 599 N N . ARG A 1 73 ? 51.937 9.405 34.992 1.00 26.03 73 ARG A N 1
ATOM 600 C CA . ARG A 1 73 ? 51.280 8.989 36.244 1.00 26.03 73 ARG A CA 1
ATOM 601 C C . ARG A 1 73 ? 51.578 9.981 37.375 1.00 26.03 73 ARG A C 1
ATOM 603 O O . ARG A 1 73 ? 52.720 10.424 37.480 1.00 26.03 73 ARG A O 1
ATOM 610 N N . ARG A 1 74 ? 50.634 10.140 38.308 1.00 26.16 74 ARG A N 1
ATOM 611 C CA . ARG A 1 74 ? 50.853 10.337 39.759 1.00 26.16 74 ARG A CA 1
ATOM 612 C C . ARG A 1 74 ? 49.526 10.126 40.512 1.00 26.16 74 ARG A C 1
ATOM 614 O O . ARG A 1 74 ? 48.476 10.343 39.926 1.00 26.16 74 ARG A O 1
ATOM 621 N N . SER A 1 75 ? 49.533 9.813 41.804 1.00 25.59 75 SER A N 1
ATOM 622 C CA . SER A 1 75 ? 49.838 8.503 42.417 1.00 25.59 75 SER A CA 1
ATOM 623 C C . SER A 1 75 ? 49.559 8.575 43.929 1.00 25.59 75 SER A C 1
ATOM 625 O O . SER A 1 75 ? 49.784 9.623 44.520 1.00 25.59 75 SER A O 1
ATOM 627 N N . HIS A 1 76 ? 49.190 7.443 44.546 1.00 28.97 76 HIS A N 1
ATOM 628 C CA . HIS A 1 76 ? 48.961 7.261 45.996 1.00 28.97 76 HIS A CA 1
ATOM 629 C C . HIS A 1 76 ? 47.735 8.008 46.585 1.00 28.97 76 HIS A C 1
ATOM 631 O O . HIS A 1 76 ? 47.387 9.095 46.147 1.00 28.97 76 HIS A O 1
ATOM 637 N N . GLY A 1 77 ? 47.039 7.457 47.585 1.00 26.14 77 GLY A N 1
ATOM 638 C CA . GLY A 1 77 ? 47.225 6.133 48.188 1.00 26.14 77 GLY A CA 1
ATOM 639 C C . GLY A 1 77 ? 46.332 5.876 49.409 1.00 26.14 77 GLY A C 1
ATOM 640 O O . GLY A 1 77 ? 45.511 6.710 49.769 1.00 26.14 77 GLY A O 1
ATOM 641 N N . ASN A 1 78 ? 46.584 4.726 50.042 1.00 28.80 78 ASN A N 1
ATOM 642 C CA . ASN A 1 78 ? 45.991 4.192 51.276 1.00 28.80 78 ASN A CA 1
ATOM 643 C C . ASN A 1 78 ? 44.496 3.833 51.248 1.00 28.80 78 ASN A C 1
ATOM 645 O O . ASN A 1 78 ? 43.620 4.636 50.954 1.00 28.80 78 ASN A O 1
ATOM 649 N N . GLY A 1 79 ? 44.218 2.590 51.640 1.00 27.55 79 GLY A N 1
ATOM 650 C CA . GLY A 1 79 ? 42.879 2.120 51.979 1.00 27.55 79 GLY A CA 1
ATOM 651 C C . GLY A 1 79 ? 42.807 1.688 53.440 1.00 27.55 79 GLY A C 1
ATOM 652 O O . GLY A 1 79 ? 43.821 1.628 54.132 1.00 27.55 79 GLY A O 1
ATOM 653 N N . HIS A 1 80 ? 41.612 1.306 53.876 1.00 29.09 80 HIS A N 1
ATOM 654 C CA . HIS A 1 80 ? 41.405 0.493 55.070 1.00 29.09 80 HIS A CA 1
ATOM 655 C C . HIS A 1 80 ? 40.266 -0.499 54.811 1.00 29.09 80 HIS A C 1
ATOM 657 O O . HIS A 1 80 ? 39.217 -0.135 54.285 1.00 29.09 80 HIS A O 1
ATOM 663 N N . ARG A 1 81 ? 40.472 -1.763 55.193 1.00 28.38 81 ARG A N 1
ATOM 664 C CA . ARG A 1 81 ? 39.385 -2.726 55.428 1.00 28.38 81 ARG A CA 1
ATOM 665 C C . ARG A 1 81 ? 38.866 -2.515 56.850 1.00 28.38 81 ARG A C 1
ATOM 667 O O . ARG A 1 81 ? 39.702 -2.403 57.741 1.00 28.38 81 ARG A O 1
ATOM 674 N N . MET A 1 82 ? 37.549 -2.586 57.057 1.00 26.91 82 MET A N 1
ATOM 675 C CA . MET A 1 82 ? 36.916 -3.449 58.074 1.00 26.91 82 MET A CA 1
ATOM 676 C C . MET A 1 82 ? 35.373 -3.401 58.001 1.00 26.91 82 MET A C 1
ATOM 678 O O . MET A 1 82 ? 34.774 -2.336 58.051 1.00 26.91 82 MET A O 1
ATOM 682 N N . ASP A 1 83 ? 34.803 -4.607 57.944 1.00 26.58 83 ASP A N 1
ATOM 683 C CA . ASP A 1 83 ? 33.557 -5.097 58.563 1.00 26.58 83 ASP A CA 1
ATOM 684 C C . ASP A 1 83 ? 32.132 -4.586 58.202 1.00 26.58 83 ASP A C 1
ATOM 686 O O . ASP A 1 83 ? 31.890 -3.483 57.719 1.00 26.58 83 ASP A O 1
ATOM 690 N N . ARG A 1 84 ? 31.159 -5.484 58.431 1.00 33.06 84 ARG A N 1
ATOM 691 C CA . ARG A 1 84 ? 29.711 -5.386 58.177 1.00 33.06 84 ARG A CA 1
ATOM 692 C C . ARG A 1 84 ? 28.939 -5.195 59.493 1.00 33.06 84 ARG A C 1
ATOM 694 O O . ARG A 1 84 ? 29.094 -6.036 60.365 1.00 33.06 84 ARG A O 1
ATOM 701 N N . SER A 1 85 ? 27.974 -4.262 59.580 1.00 29.55 85 SER A N 1
ATOM 702 C CA . SER A 1 85 ? 26.662 -4.492 60.252 1.00 29.55 85 SER A CA 1
ATOM 703 C C . SER A 1 85 ? 25.710 -3.272 60.231 1.00 29.55 85 SER A C 1
ATOM 705 O O . SER A 1 85 ? 26.039 -2.211 60.744 1.00 29.55 85 SER A O 1
ATOM 707 N N . ARG A 1 86 ? 24.482 -3.489 59.723 1.00 34.88 86 ARG A N 1
ATOM 708 C CA . ARG A 1 86 ? 23.184 -2.846 60.071 1.00 34.88 86 ARG A CA 1
ATOM 709 C C . ARG A 1 86 ? 23.076 -1.314 60.279 1.00 34.88 86 ARG A C 1
ATOM 711 O O . ARG A 1 86 ? 23.363 -0.833 61.372 1.00 34.88 86 ARG A O 1
ATOM 718 N N . ARG A 1 87 ? 22.384 -0.639 59.333 1.00 28.27 87 ARG A N 1
ATOM 719 C CA . ARG A 1 87 ? 21.407 0.502 59.445 1.00 28.27 87 ARG A CA 1
ATOM 720 C C . ARG A 1 87 ? 21.456 1.338 58.146 1.00 28.27 87 ARG A C 1
ATOM 722 O O . ARG A 1 87 ? 22.552 1.564 57.663 1.00 28.27 87 ARG A O 1
ATOM 729 N N . LYS A 1 88 ? 20.381 1.843 57.522 1.00 28.06 88 LYS A N 1
ATOM 730 C CA . LYS A 1 88 ? 18.903 1.769 57.675 1.00 28.06 88 LYS A CA 1
ATOM 731 C C . LYS A 1 88 ? 18.295 1.554 56.267 1.00 28.06 88 LYS A C 1
ATOM 733 O O . LYS A 1 88 ? 18.993 1.777 55.283 1.00 28.06 88 LYS A O 1
ATOM 738 N N . LEU A 1 89 ? 17.015 1.183 56.163 1.00 31.44 89 LEU A N 1
ATOM 739 C CA . LEU A 1 89 ? 16.275 1.323 54.896 1.00 31.44 89 LEU A CA 1
ATOM 740 C C . LEU A 1 89 ? 16.186 2.814 54.504 1.00 31.44 89 LEU A C 1
ATOM 742 O O . LEU A 1 89 ? 16.084 3.649 55.412 1.00 31.44 89 LEU A O 1
ATOM 746 N N . PRO A 1 90 ? 16.216 3.166 53.204 1.00 38.44 90 PRO A N 1
ATOM 747 C CA . PRO A 1 90 ? 15.830 4.505 52.770 1.00 38.44 90 PRO A CA 1
ATOM 748 C C . PRO A 1 90 ? 14.351 4.753 53.125 1.00 38.44 90 PRO A C 1
ATOM 750 O O . PRO A 1 90 ? 13.579 3.790 53.197 1.00 38.44 90 PRO A O 1
ATOM 753 N N . PRO A 1 91 ? 13.935 6.010 53.366 1.00 37.06 91 PRO A N 1
ATOM 754 C CA . PRO A 1 91 ? 12.513 6.320 53.455 1.00 37.06 91 PRO A CA 1
ATOM 755 C C . PRO A 1 91 ? 11.823 5.963 52.124 1.00 37.06 91 PRO A C 1
ATOM 757 O O . PRO A 1 91 ? 12.491 5.977 51.082 1.00 37.06 91 PRO A O 1
ATOM 760 N N . PRO A 1 92 ? 10.511 5.657 52.127 1.00 35.66 92 PRO A N 1
ATOM 761 C CA . PRO A 1 92 ? 9.757 5.636 50.878 1.00 35.66 92 PRO A CA 1
ATOM 762 C C . PRO A 1 92 ? 9.927 6.992 50.168 1.00 35.66 92 PRO A C 1
ATOM 764 O O . PRO A 1 92 ? 10.093 8.011 50.854 1.00 35.66 92 PRO A O 1
ATOM 767 N N . PRO A 1 93 ? 9.927 7.029 48.822 1.00 35.66 93 PRO A N 1
ATOM 768 C CA . PRO A 1 93 ? 9.901 8.301 48.113 1.00 35.66 93 PRO A CA 1
ATOM 769 C C . PRO A 1 93 ? 8.686 9.109 48.598 1.00 35.66 93 PRO A C 1
ATOM 771 O O . PRO A 1 93 ? 7.651 8.508 48.895 1.00 35.66 93 PRO A O 1
ATOM 774 N N . PRO A 1 94 ? 8.804 10.441 48.735 1.00 33.44 94 PRO A N 1
ATOM 775 C CA . PRO A 1 94 ? 7.653 11.260 49.084 1.00 33.44 94 PRO A CA 1
ATOM 776 C C . PRO A 1 94 ? 6.563 11.091 48.021 1.00 33.44 94 PRO A C 1
ATOM 778 O O . PRO A 1 94 ? 6.882 10.950 46.839 1.00 33.44 94 PRO A O 1
ATOM 781 N N . ASP A 1 95 ? 5.298 11.165 48.438 1.00 39.69 95 ASP A N 1
ATOM 782 C CA . ASP A 1 95 ? 4.159 11.342 47.535 1.00 39.69 95 ASP A CA 1
ATOM 783 C C . ASP A 1 95 ? 4.263 12.731 46.878 1.00 39.69 95 ASP A C 1
ATOM 785 O O . ASP A 1 95 ? 3.640 13.705 47.301 1.00 39.69 95 ASP A O 1
ATOM 789 N N . SER A 1 96 ? 5.133 12.848 45.873 1.00 38.34 96 SER A N 1
ATOM 790 C CA . SER A 1 96 ? 5.266 14.036 45.040 1.00 38.34 96 SER A CA 1
ATOM 791 C C . SER A 1 96 ? 4.124 14.044 44.032 1.00 38.34 96 SER A C 1
ATOM 793 O O . SER A 1 96 ? 4.282 13.588 42.897 1.00 38.34 96 SER A O 1
ATOM 795 N N . ASP A 1 97 ? 2.983 14.573 44.469 1.00 41.94 97 ASP A N 1
ATOM 796 C CA . ASP A 1 97 ? 1.776 14.844 43.674 1.00 41.94 97 ASP A CA 1
ATOM 797 C C . ASP A 1 97 ? 2.012 16.029 42.697 1.00 41.94 97 ASP A C 1
ATOM 799 O O . ASP A 1 97 ? 1.215 16.952 42.578 1.00 41.94 97 ASP A O 1
ATOM 803 N N . GLU A 1 98 ? 3.164 16.022 42.012 1.00 44.12 98 GLU A N 1
ATOM 804 C CA . GLU A 1 98 ? 3.560 16.951 40.941 1.00 44.12 98 GLU A CA 1
ATOM 805 C C . GLU A 1 98 ? 3.414 16.274 39.565 1.00 44.12 98 GLU A C 1
ATOM 807 O O . GLU A 1 98 ? 4.274 16.359 38.684 1.00 44.12 98 GLU A O 1
ATOM 812 N N . GLY A 1 99 ? 2.293 15.580 39.367 1.00 42.72 99 GLY A N 1
ATOM 813 C CA . GLY A 1 99 ? 1.800 15.263 38.033 1.00 42.72 99 GLY A CA 1
ATOM 814 C C . GLY A 1 99 ? 1.105 16.497 37.464 1.00 42.72 99 GLY A C 1
ATOM 815 O O . GLY A 1 99 ? 0.040 16.865 37.944 1.00 42.72 99 GLY A O 1
ATOM 816 N N . ALA A 1 100 ? 1.692 17.146 36.455 1.00 47.88 100 ALA A N 1
ATOM 817 C CA . ALA A 1 100 ? 1.013 18.233 35.746 1.00 47.88 100 ALA A CA 1
ATOM 818 C C . ALA A 1 100 ? -0.364 17.763 35.235 1.00 47.88 100 ALA A C 1
ATOM 820 O O . ALA A 1 100 ? -0.441 16.655 34.701 1.00 47.88 100 ALA A O 1
ATOM 821 N N . ASP A 1 101 ? -1.398 18.613 35.356 1.00 69.00 101 ASP A N 1
ATOM 822 C CA . ASP A 1 101 ? -2.799 18.378 34.945 1.00 69.00 101 ASP A CA 1
ATOM 823 C C . ASP A 1 101 ? -2.947 18.154 33.424 1.00 69.00 101 ASP A C 1
ATOM 825 O O . ASP A 1 101 ? -3.552 18.942 32.691 1.00 69.00 101 ASP A O 1
ATOM 829 N N . LEU A 1 102 ? -2.370 17.070 32.910 1.00 84.75 102 LEU A N 1
ATOM 830 C CA . LEU A 1 102 ? -2.358 16.768 31.492 1.00 84.75 102 LEU A CA 1
ATOM 831 C C . LEU A 1 102 ? -3.730 16.237 31.084 1.00 84.75 102 LEU A C 1
ATOM 833 O O . LEU A 1 102 ? -4.067 15.071 31.308 1.00 84.75 102 LEU A O 1
ATOM 837 N N . GLN A 1 103 ? -4.504 17.121 30.466 1.00 88.69 103 GLN A N 1
ATOM 838 C CA . GLN A 1 103 ? -5.794 16.813 29.872 1.00 88.69 103 GLN A CA 1
ATOM 839 C C . GLN A 1 103 ? -5.604 16.090 28.537 1.00 88.69 103 GLN A C 1
ATOM 841 O O . GLN A 1 103 ? -4.997 16.624 27.600 1.00 88.69 103 GLN A O 1
ATOM 846 N N . VAL A 1 104 ? -6.171 14.890 28.434 1.00 87.00 104 VAL A N 1
ATOM 847 C CA . VAL A 1 104 ? -6.172 14.076 27.214 1.00 87.00 104 VAL A CA 1
ATOM 848 C C . VAL A 1 104 ? -7.597 13.756 26.767 1.00 87.00 104 VAL A C 1
ATOM 850 O O . VAL A 1 104 ? -8.514 13.738 27.582 1.00 87.00 104 VAL A O 1
ATOM 853 N N . VAL A 1 105 ? -7.790 13.475 25.480 1.00 83.75 105 VAL A N 1
ATOM 854 C CA . VAL A 1 105 ? -9.060 13.001 24.905 1.00 83.75 105 VAL A CA 1
ATOM 855 C C . VAL A 1 105 ? -8.921 11.541 24.498 1.00 83.75 105 VAL A C 1
ATOM 857 O O . VAL A 1 105 ? -7.909 11.155 23.907 1.00 83.75 105 VAL A O 1
ATOM 860 N N . ALA A 1 106 ? -9.945 10.732 24.772 1.00 81.12 106 ALA A N 1
ATOM 861 C CA . ALA A 1 106 ? -10.035 9.367 24.266 1.00 81.12 106 ALA A CA 1
ATOM 862 C C . ALA A 1 106 ? -10.239 9.340 22.743 1.00 81.12 106 ALA A C 1
ATOM 864 O O . ALA A 1 106 ? -11.269 9.760 22.216 1.00 81.12 106 ALA A O 1
ATOM 865 N N . MET A 1 107 ? -9.262 8.786 22.032 1.00 68.44 107 MET A N 1
ATOM 866 C CA . MET A 1 107 ? -9.285 8.588 20.583 1.00 68.44 107 MET A CA 1
ATOM 867 C C . MET A 1 107 ? -10.150 7.402 20.155 1.00 68.44 107 MET A C 1
ATOM 869 O O . MET A 1 107 ? -10.657 7.391 19.033 1.00 68.44 107 MET A O 1
ATOM 873 N N . TYR A 1 108 ? -10.338 6.421 21.039 1.00 69.56 108 TYR A N 1
ATOM 874 C CA . TYR A 1 108 ? -11.102 5.198 20.793 1.00 69.56 108 TYR A CA 1
ATOM 875 C C . TYR A 1 108 ? -11.825 4.764 22.070 1.00 69.56 108 TYR A C 1
ATOM 877 O O . TYR A 1 108 ? -11.353 5.042 23.174 1.00 69.56 108 TYR A O 1
ATOM 885 N N . ASP A 1 109 ? -12.926 4.029 21.919 1.00 72.44 109 ASP A N 1
ATOM 886 C CA . ASP A 1 109 ? -13.565 3.348 23.045 1.00 72.44 109 ASP A CA 1
ATOM 887 C C . ASP A 1 109 ? -12.640 2.255 23.607 1.00 72.44 109 ASP A C 1
ATOM 889 O O . ASP A 1 109 ? -12.050 1.468 22.859 1.00 72.44 109 ASP A O 1
ATOM 893 N N . PHE A 1 110 ? -12.559 2.161 24.933 1.00 78.06 110 PHE A N 1
ATOM 894 C CA . PHE A 1 110 ? -11.891 1.073 25.646 1.00 78.06 110 PHE A CA 1
ATOM 895 C C . PHE A 1 110 ? -12.792 0.596 26.776 1.00 78.06 110 PHE A C 1
ATOM 897 O O . PHE A 1 110 ? -13.007 1.313 27.747 1.00 78.06 110 PHE A O 1
ATOM 904 N N . THR A 1 111 ? -13.301 -0.628 26.674 1.00 78.06 111 THR A N 1
ATOM 905 C CA . THR A 1 111 ? -13.987 -1.279 27.793 1.00 78.06 111 THR A CA 1
ATOM 906 C C . THR A 1 111 ? -12.951 -1.787 28.791 1.00 78.06 111 THR A C 1
ATOM 908 O O . THR A 1 111 ? -12.074 -2.562 28.402 1.00 78.06 111 THR A O 1
ATOM 911 N N . ALA A 1 112 ? -13.080 -1.382 30.059 1.00 79.19 112 ALA A N 1
ATOM 912 C CA . ALA A 1 112 ? -12.297 -1.919 31.173 1.00 79.19 112 ALA A CA 1
ATOM 913 C C . ALA A 1 112 ? -12.323 -3.461 31.179 1.00 79.19 112 ALA A C 1
ATOM 915 O O . ALA A 1 112 ? -13.380 -4.068 30.980 1.00 79.19 112 ALA A O 1
ATOM 916 N N . LYS A 1 113 ? -11.160 -4.094 31.374 1.00 69.06 113 LYS A N 1
ATOM 917 C CA . LYS A 1 113 ? -10.996 -5.560 31.366 1.00 69.06 113 LYS A CA 1
ATOM 918 C C . LYS A 1 113 ? -10.724 -6.121 32.758 1.00 69.06 113 LYS A C 1
ATOM 920 O O . LYS A 1 113 ? -11.013 -7.296 32.993 1.00 69.06 113 LYS A O 1
ATOM 925 N N . GLU A 1 114 ? -10.176 -5.299 33.645 1.00 69.31 114 GLU A N 1
ATOM 926 C CA . GLU A 1 114 ? -9.912 -5.587 35.057 1.00 69.31 114 GLU A CA 1
ATOM 927 C C . GLU A 1 114 ? -10.522 -4.470 35.933 1.00 69.31 114 GLU A C 1
ATOM 929 O O . GLU A 1 114 ? -10.723 -3.352 35.461 1.00 69.31 114 GLU A O 1
ATOM 934 N N . ASP A 1 115 ? -10.812 -4.738 37.213 1.00 73.94 115 ASP A N 1
ATOM 935 C CA . ASP A 1 115 ? -11.421 -3.747 38.132 1.00 73.94 115 ASP A CA 1
ATOM 936 C C . ASP A 1 115 ? -10.518 -2.520 38.395 1.00 73.94 115 ASP A C 1
ATOM 938 O O . ASP A 1 115 ? -10.956 -1.502 38.930 1.00 73.94 115 ASP A O 1
ATOM 942 N N . SER A 1 116 ? -9.236 -2.621 38.032 1.00 80.25 116 SER A N 1
ATOM 943 C CA . SER A 1 116 ? -8.241 -1.547 38.062 1.00 80.25 116 SER A CA 1
ATOM 944 C C . SER A 1 116 ? -8.277 -0.622 36.842 1.00 80.25 116 SER A C 1
ATOM 946 O O . SER A 1 116 ? -7.619 0.422 36.857 1.00 80.25 116 SER A O 1
ATOM 948 N N . ASP A 1 117 ? -8.991 -1.000 35.783 1.00 84.50 117 ASP A N 1
ATOM 949 C CA . ASP A 1 117 ? -9.026 -0.279 34.513 1.00 84.50 117 ASP A CA 1
ATOM 950 C C . ASP A 1 117 ? -10.120 0.793 34.513 1.00 84.50 117 ASP A C 1
ATOM 952 O O . ASP A 1 117 ? -11.207 0.611 35.062 1.00 84.50 117 ASP A O 1
ATOM 956 N N . LEU A 1 118 ? -9.875 1.902 33.818 1.00 88.56 118 LEU A N 1
ATOM 957 C CA . LEU A 1 118 ? -10.887 2.923 33.565 1.00 88.56 118 LEU A CA 1
ATOM 958 C C . LEU A 1 118 ? -11.412 2.784 32.132 1.00 88.56 118 LEU A C 1
ATOM 960 O O . LEU A 1 118 ? -10.641 2.733 31.177 1.00 88.56 118 LEU A O 1
ATOM 964 N N . THR A 1 119 ? -12.735 2.740 31.974 1.00 87.81 119 THR A N 1
ATOM 965 C CA . THR A 1 119 ? -13.369 2.681 30.648 1.00 87.81 119 THR A CA 1
ATOM 966 C C . THR A 1 119 ? -13.199 4.017 29.919 1.00 87.81 119 THR A C 1
ATOM 968 O O . THR A 1 119 ? -13.585 5.066 30.443 1.00 87.81 119 THR A O 1
ATOM 971 N N . LEU A 1 120 ? -12.657 3.979 28.698 1.00 85.25 120 LEU A N 1
ATOM 972 C CA . LEU A 1 120 ? -12.615 5.136 27.803 1.00 85.25 120 LEU A CA 1
ATOM 973 C C . LEU A 1 120 ? -13.849 5.159 26.901 1.00 85.25 120 LEU A C 1
ATOM 975 O O . LEU A 1 120 ? -14.219 4.132 26.328 1.00 85.25 120 LEU A O 1
ATOM 979 N N . VAL A 1 121 ? -14.427 6.344 26.731 1.00 83.12 121 VAL A N 1
ATOM 980 C CA . VAL A 1 121 ? -15.490 6.635 25.762 1.00 83.12 121 VAL A CA 1
ATOM 981 C C . VAL A 1 121 ? -14.949 7.643 24.754 1.00 83.12 121 VAL A C 1
ATOM 983 O O . VAL A 1 121 ? -14.445 8.695 25.144 1.00 83.12 121 VAL A O 1
ATOM 986 N N . GLN A 1 122 ? -15.029 7.330 23.461 1.00 78.25 122 GLN A N 1
ATOM 987 C CA . GLN A 1 122 ? -14.430 8.133 22.397 1.00 78.25 122 GLN A CA 1
ATOM 988 C C . GLN A 1 122 ? -14.913 9.596 22.430 1.00 78.25 122 GLN A C 1
ATOM 990 O O . GLN A 1 122 ? -16.107 9.887 22.372 1.00 78.25 122 GLN A O 1
ATOM 995 N N . GLY A 1 123 ? -13.961 10.531 22.454 1.00 70.81 123 GLY A N 1
ATOM 996 C CA . GLY A 1 123 ? -14.199 11.974 22.495 1.00 70.81 123 GLY A CA 1
ATOM 997 C C . GLY A 1 123 ? -14.371 12.575 23.893 1.00 70.81 123 GLY A C 1
ATOM 998 O O . GLY A 1 123 ? -14.452 13.796 23.994 1.00 70.81 123 GLY A O 1
ATOM 999 N N . GLU A 1 124 ? -14.408 11.771 24.960 1.00 84.75 124 GLU A N 1
ATOM 1000 C CA . GLU A 1 124 ? -14.454 12.283 26.336 1.00 84.75 124 GLU A CA 1
ATOM 1001 C C . GLU A 1 124 ? -13.051 12.685 26.844 1.00 84.75 124 GLU A C 1
ATOM 1003 O O . GLU A 1 124 ? -12.053 12.060 26.455 1.00 84.75 124 GLU A O 1
ATOM 1008 N N . PRO A 1 125 ? -12.951 13.720 27.704 1.00 88.69 125 PRO A N 1
ATOM 1009 C CA . PRO A 1 125 ? -11.703 14.146 28.323 1.00 88.69 125 PRO A CA 1
ATOM 1010 C C . PRO A 1 125 ? -11.385 13.361 29.605 1.00 88.69 125 PRO A C 1
ATOM 1012 O O . PRO A 1 125 ? -12.278 12.987 30.370 1.00 88.69 125 PRO A O 1
ATOM 1015 N N . TYR A 1 126 ? -10.091 13.173 29.862 1.00 92.06 126 TYR A N 1
ATOM 1016 C CA . TYR A 1 126 ? -9.542 12.487 31.030 1.00 92.06 126 TYR A CA 1
ATOM 1017 C C . TYR A 1 126 ? -8.317 13.245 31.562 1.00 92.06 126 TYR A C 1
ATOM 1019 O O . TYR A 1 126 ? -7.482 13.713 30.785 1.00 92.06 126 TYR A O 1
ATOM 1027 N N . THR A 1 127 ? -8.167 13.313 32.886 1.00 93.06 127 THR A N 1
ATOM 1028 C CA . THR A 1 127 ? -6.966 13.866 33.536 1.00 93.06 127 THR A CA 1
ATOM 1029 C C . THR A 1 127 ? -5.954 12.748 33.762 1.00 93.06 127 THR A C 1
ATOM 1031 O O . THR A 1 127 ? -6.281 11.755 34.415 1.00 93.06 127 THR A O 1
ATOM 1034 N N . ILE A 1 128 ? -4.720 12.887 33.271 1.00 92.56 128 ILE A N 1
ATOM 1035 C CA . ILE A 1 128 ? -3.642 11.946 33.606 1.00 92.56 128 ILE A CA 1
ATOM 1036 C C . ILE A 1 128 ? -3.100 12.261 35.000 1.00 92.56 128 ILE A C 1
ATOM 1038 O O . ILE A 1 128 ? -2.563 13.336 35.231 1.00 92.56 128 ILE A O 1
ATOM 1042 N N . LEU A 1 129 ? -3.205 11.291 35.908 1.00 89.06 129 LEU A N 1
ATOM 1043 C CA . LEU A 1 129 ? -2.685 11.383 37.273 1.00 89.06 129 LEU A CA 1
ATOM 1044 C C . LEU A 1 129 ? -1.224 10.929 37.351 1.00 89.06 129 LEU A C 1
ATOM 1046 O O . LEU A 1 129 ? -0.423 11.521 38.062 1.00 89.06 129 LEU A O 1
ATOM 1050 N N . HIS A 1 130 ? -0.872 9.843 36.652 1.00 83.00 130 HIS A N 1
ATOM 1051 C CA . HIS A 1 130 ? 0.474 9.276 36.734 1.00 83.00 130 HIS A CA 1
ATOM 1052 C C . HIS A 1 130 ? 0.866 8.495 35.470 1.00 83.00 130 HIS A C 1
ATOM 1054 O O . HIS A 1 130 ? 0.170 7.563 35.055 1.00 83.00 130 HIS A O 1
ATOM 1060 N N . LYS A 1 131 ? 2.020 8.839 34.883 1.00 80.31 131 LYS A N 1
ATOM 1061 C CA . LYS A 1 131 ? 2.635 8.134 33.742 1.00 80.31 131 LYS A CA 1
ATOM 1062 C C . LYS A 1 131 ? 3.672 7.121 34.248 1.00 80.31 131 LYS A C 1
ATOM 1064 O O . LYS A 1 131 ? 4.872 7.345 34.132 1.00 80.31 131 LYS A O 1
ATOM 1069 N N . GLN A 1 132 ? 3.200 6.035 34.863 1.00 60.88 132 GLN A N 1
ATOM 1070 C CA . GLN A 1 132 ? 4.071 5.023 35.488 1.00 60.88 132 GLN A CA 1
ATOM 1071 C C . GLN A 1 132 ? 4.812 4.147 34.470 1.00 60.88 132 GLN A C 1
ATOM 1073 O O . GLN A 1 132 ? 5.920 3.691 34.735 1.00 60.88 132 GLN A O 1
ATOM 1078 N N . ASP A 1 133 ? 4.185 3.926 33.316 1.00 61.38 133 ASP A N 1
ATOM 1079 C CA . ASP A 1 133 ? 4.683 3.123 32.205 1.00 61.38 133 ASP A CA 1
ATOM 1080 C C . ASP A 1 133 ? 4.423 3.865 30.876 1.00 61.38 133 ASP A C 1
ATOM 1082 O O . ASP A 1 133 ? 3.602 4.784 30.798 1.00 61.38 133 ASP A O 1
ATOM 1086 N N . GLN A 1 134 ? 5.122 3.477 29.810 1.00 62.88 134 GLN A N 1
ATOM 1087 C CA . GLN A 1 134 ? 4.890 4.004 28.464 1.00 62.88 134 GLN A CA 1
ATOM 1088 C C . GLN A 1 134 ? 3.555 3.525 27.877 1.00 62.88 134 GLN A C 1
ATOM 1090 O O . GLN A 1 134 ? 2.992 4.218 27.031 1.00 62.88 134 GLN A O 1
ATOM 1095 N N . LEU A 1 135 ? 3.045 2.369 28.317 1.00 66.81 135 LEU A N 1
ATOM 1096 C CA . LEU A 1 135 ? 1.893 1.684 27.718 1.00 66.81 135 LEU A CA 1
ATOM 1097 C C . LEU A 1 135 ? 0.573 1.909 28.472 1.00 66.81 135 LEU A C 1
ATOM 1099 O O . LEU A 1 135 ? -0.483 1.961 27.843 1.00 66.81 135 LEU A O 1
ATOM 1103 N N . TRP A 1 136 ? 0.630 2.076 29.796 1.00 78.19 136 TRP A N 1
ATOM 1104 C CA . TRP A 1 136 ? -0.541 2.292 30.651 1.00 78.19 136 TRP A CA 1
ATOM 1105 C C . TRP A 1 136 ? -0.353 3.505 31.555 1.00 78.19 136 TRP A C 1
ATOM 1107 O O . TRP A 1 136 ? 0.628 3.610 32.295 1.00 78.19 136 TRP A O 1
ATOM 1117 N N . TRP A 1 137 ? -1.320 4.420 31.520 1.00 86.25 137 TRP A N 1
ATOM 1118 C CA . TRP A 1 137 ? -1.339 5.622 32.352 1.00 86.25 137 TRP A CA 1
ATOM 1119 C C . TRP A 1 137 ? -2.480 5.541 33.356 1.00 86.25 137 TRP A C 1
ATOM 1121 O O . TRP A 1 137 ? -3.561 5.047 33.042 1.00 86.25 137 TRP A O 1
ATOM 1131 N N . ARG A 1 138 ? -2.261 6.040 34.573 1.00 88.50 138 ARG A N 1
ATOM 1132 C CA . ARG A 1 138 ? -3.335 6.188 35.556 1.00 88.50 138 ARG A CA 1
ATOM 1133 C C . ARG A 1 138 ? -4.071 7.488 35.259 1.00 88.50 138 ARG A C 1
ATOM 1135 O O . ARG A 1 138 ? -3.449 8.549 35.272 1.00 88.50 138 ARG A O 1
ATOM 1142 N N . ALA A 1 139 ? -5.371 7.407 35.012 1.00 92.44 139 ALA A N 1
ATOM 1143 C CA . ALA A 1 139 ? -6.205 8.545 34.648 1.00 92.44 139 ALA A CA 1
ATOM 1144 C C . ALA A 1 139 ? -7.443 8.664 35.543 1.00 92.44 139 ALA A C 1
ATOM 1146 O O . ALA A 1 139 ? -7.775 7.747 36.302 1.00 92.44 139 ALA A O 1
ATOM 1147 N N . GLN A 1 140 ? -8.110 9.811 35.443 1.00 94.06 140 GLN A N 1
ATOM 1148 C CA . GLN A 1 140 ? -9.380 10.110 36.090 1.00 94.06 140 GLN A CA 1
ATOM 1149 C C . GLN A 1 140 ? -10.406 10.595 35.060 1.00 94.06 140 GLN A C 1
ATOM 1151 O O . GLN A 1 140 ? -10.068 11.405 34.196 1.00 94.06 140 GLN A O 1
ATOM 1156 N N . ASP A 1 141 ? -11.644 10.107 35.152 1.00 92.56 141 ASP A N 1
ATOM 1157 C CA . ASP A 1 141 ? -12.760 10.596 34.333 1.00 92.56 141 ASP A CA 1
ATOM 1158 C C . ASP A 1 141 ? -13.440 11.838 34.943 1.00 92.56 141 ASP A C 1
ATOM 1160 O O . ASP A 1 141 ? -13.207 12.218 36.095 1.00 92.56 141 ASP A O 1
ATOM 1164 N N . LYS A 1 142 ? -14.353 12.450 34.181 1.00 89.25 142 LYS A N 1
ATOM 1165 C CA . LYS A 1 142 ? -15.176 13.595 34.618 1.00 89.25 142 LYS A CA 1
ATOM 1166 C C . LYS A 1 142 ? -16.102 13.321 35.816 1.00 89.25 142 LYS A C 1
ATOM 1168 O O . LYS A 1 142 ? -16.664 14.262 36.371 1.00 89.25 142 LYS A O 1
ATOM 1173 N N . HIS A 1 143 ? -16.303 12.058 36.191 1.00 90.00 143 HIS A N 1
ATOM 1174 C CA . HIS A 1 143 ? -17.107 11.641 37.343 1.00 90.00 143 HIS A CA 1
ATOM 1175 C C . HIS A 1 143 ? -16.246 11.373 38.587 1.00 90.00 143 HIS A C 1
ATOM 1177 O O . HIS A 1 143 ? -16.779 11.112 39.664 1.00 90.00 143 HIS A O 1
ATOM 1183 N N . GLY A 1 144 ? -14.922 11.480 38.455 1.00 87.88 144 GLY A N 1
ATOM 1184 C CA . GLY A 1 144 ? -13.956 11.275 39.521 1.00 87.88 144 GLY A CA 1
ATOM 1185 C C . GLY A 1 144 ? -13.446 9.837 39.645 1.00 87.88 144 GLY A C 1
ATOM 1186 O O . GLY A 1 144 ? -12.593 9.601 40.504 1.00 87.88 144 GLY A O 1
ATOM 1187 N N . ASN A 1 145 ? -13.898 8.902 38.802 1.00 91.25 145 ASN A N 1
ATOM 1188 C CA . ASN A 1 145 ? -13.434 7.514 38.809 1.00 91.25 145 ASN A CA 1
ATOM 1189 C C . ASN A 1 145 ? -11.975 7.448 38.350 1.00 91.25 145 ASN A C 1
ATOM 1191 O O . ASN A 1 145 ? -11.602 8.103 37.378 1.00 91.25 145 ASN A O 1
ATOM 1195 N N . LYS A 1 146 ? -11.151 6.649 39.036 1.00 92.62 146 LYS A N 1
ATOM 1196 C CA . LYS A 1 146 ? -9.712 6.515 38.769 1.00 92.62 146 LYS A CA 1
ATOM 1197 C C . LYS A 1 146 ? -9.375 5.082 38.374 1.00 92.62 146 LYS A C 1
ATOM 1199 O O . LYS A 1 146 ? -9.778 4.160 39.073 1.00 92.62 146 LYS A O 1
ATOM 1204 N N . GLY A 1 147 ? -8.566 4.911 37.334 1.00 89.38 147 GLY A N 1
ATOM 1205 C CA . GLY A 1 147 ? -8.089 3.599 36.892 1.00 89.38 147 GLY A CA 1
ATOM 1206 C C . GLY A 1 147 ? -6.989 3.715 35.841 1.00 89.38 147 GLY A C 1
ATOM 1207 O O . GLY A 1 147 ? -6.547 4.819 35.510 1.00 89.38 147 GLY A O 1
ATOM 1208 N N . PHE A 1 148 ? -6.518 2.579 35.340 1.00 86.94 148 PHE A N 1
ATOM 1209 C CA . PHE A 1 148 ? -5.529 2.527 34.269 1.00 86.94 148 PHE A CA 1
ATOM 1210 C C . PHE A 1 148 ? -6.190 2.589 32.892 1.00 86.94 148 PHE A C 1
ATOM 1212 O O . PHE A 1 148 ? -7.231 1.978 32.657 1.00 86.94 148 PHE A O 1
ATOM 1219 N N . ILE A 1 149 ? -5.568 3.339 31.985 1.00 85.62 149 ILE A N 1
ATOM 1220 C CA . ILE A 1 149 ? -5.988 3.490 30.593 1.00 85.62 149 ILE A CA 1
ATOM 1221 C C . ILE A 1 149 ? -4.811 3.207 29.651 1.00 85.62 149 ILE A C 1
ATOM 1223 O O . ILE A 1 149 ? -3.664 3.498 30.013 1.00 85.62 149 ILE A O 1
ATOM 1227 N N . PRO A 1 150 ? -5.052 2.686 28.437 1.00 79.69 150 PRO A N 1
ATOM 1228 C CA . PRO A 1 150 ? -3.987 2.490 27.460 1.00 79.69 150 PRO A CA 1
ATOM 1229 C C . PRO A 1 150 ? -3.508 3.842 26.913 1.00 79.69 150 PRO A C 1
ATOM 1231 O O . PRO A 1 150 ? -4.311 4.637 26.419 1.00 79.69 150 PRO A O 1
ATOM 1234 N N . SER A 1 151 ? -2.203 4.111 26.956 1.00 78.19 151 SER A N 1
ATOM 1235 C CA . SER A 1 151 ? -1.633 5.394 26.510 1.00 78.19 151 SER A CA 1
ATOM 1236 C C . SER A 1 151 ? -1.864 5.660 25.017 1.00 78.19 151 SER A C 1
ATOM 1238 O O . SER A 1 151 ? -2.099 6.791 24.608 1.00 78.19 151 SER A O 1
ATOM 1240 N N . ASN A 1 152 ? -1.883 4.602 24.204 1.00 70.94 152 ASN A N 1
ATOM 1241 C CA . ASN A 1 152 ? -2.154 4.644 22.767 1.00 70.94 152 ASN A CA 1
ATOM 1242 C C . ASN A 1 152 ? -3.637 4.877 22.407 1.00 70.94 152 ASN A C 1
ATOM 1244 O O . ASN A 1 152 ? -3.959 4.972 21.222 1.00 70.94 152 ASN A O 1
ATOM 1248 N N . TYR A 1 153 ? -4.540 4.946 23.394 1.00 73.88 153 TYR A N 1
ATOM 1249 C CA . TYR A 1 153 ? -5.961 5.248 23.182 1.00 73.88 153 TYR A CA 1
ATOM 1250 C C . TYR A 1 153 ? -6.296 6.714 23.457 1.00 73.88 153 TYR A C 1
ATOM 1252 O O . TYR A 1 153 ? -7.440 7.117 23.253 1.00 73.88 153 TYR A O 1
ATOM 1260 N N . VAL A 1 154 ? -5.329 7.518 23.898 1.00 78.88 154 VAL A N 1
ATOM 1261 C CA . VAL A 1 154 ? -5.525 8.925 24.245 1.00 78.88 154 VAL A CA 1
ATOM 1262 C C . VAL A 1 154 ? -4.523 9.827 23.536 1.00 78.88 154 VAL A C 1
ATOM 1264 O O . VAL A 1 154 ? -3.436 9.404 23.154 1.00 78.88 154 VAL A O 1
ATOM 1267 N N . THR A 1 155 ? -4.887 11.094 23.368 1.00 78.75 155 THR A N 1
ATOM 1268 C CA . THR A 1 155 ? -3.983 12.147 22.889 1.00 78.75 155 THR A CA 1
ATOM 1269 C C . THR A 1 155 ? -4.202 13.429 23.680 1.00 78.75 155 THR A C 1
ATOM 1271 O O . THR A 1 155 ? -5.282 13.651 24.221 1.00 78.75 155 THR A O 1
ATOM 1274 N N . GLU A 1 156 ? -3.184 14.278 23.751 1.00 81.38 156 GLU A N 1
ATOM 1275 C CA . GLU A 1 156 ? -3.237 15.571 24.443 1.00 81.38 156 GLU A CA 1
ATOM 1276 C C . GLU A 1 156 ? -4.296 16.485 23.789 1.00 81.38 156 GLU A C 1
ATOM 1278 O O . GLU A 1 156 ? -4.456 16.484 22.566 1.00 81.38 156 GLU A O 1
ATOM 1283 N N . THR A 1 157 ? -5.075 17.199 24.610 1.00 74.81 157 THR A N 1
ATOM 1284 C CA . THR A 1 157 ? -6.272 17.973 24.191 1.00 74.81 157 THR A CA 1
ATOM 1285 C C . THR A 1 157 ? -5.999 19.092 23.182 1.00 74.81 157 THR A C 1
ATOM 1287 O O . THR A 1 157 ? -6.900 19.483 22.441 1.00 74.81 157 THR A O 1
ATOM 1290 N N . ASP A 1 158 ? -4.777 19.611 23.155 1.00 68.69 158 ASP A N 1
ATOM 1291 C CA . ASP A 1 158 ? -4.298 20.691 22.291 1.00 68.69 158 ASP A CA 1
ATOM 1292 C C . ASP A 1 158 ? -3.843 20.211 20.901 1.00 68.69 158 ASP A C 1
ATOM 1294 O O . ASP A 1 158 ? -3.708 21.011 19.969 1.00 68.69 158 ASP A O 1
ATOM 1298 N N . ARG A 1 159 ? -3.632 18.901 20.732 1.00 72.94 159 ARG A N 1
ATOM 1299 C CA . ARG A 1 159 ? -3.171 18.304 19.477 1.00 72.94 159 ARG A CA 1
ATOM 1300 C C . ARG A 1 159 ? -4.276 18.221 18.428 1.00 72.94 159 ARG A C 1
ATOM 1302 O O . ARG A 1 159 ? -5.444 17.969 18.732 1.00 72.94 159 ARG A O 1
ATOM 1309 N N . ILE A 1 160 ? -3.904 18.349 17.151 1.00 74.88 160 ILE A N 1
ATOM 1310 C CA . ILE A 1 160 ? -4.859 18.200 16.041 1.00 74.88 160 ILE A CA 1
ATOM 1311 C C . ILE A 1 160 ? -5.483 16.797 16.032 1.00 74.88 160 ILE A C 1
ATOM 1313 O O . ILE A 1 160 ? -6.671 16.658 15.744 1.00 74.88 160 ILE A O 1
ATOM 1317 N N . GLU A 1 161 ? -4.719 15.793 16.461 1.00 72.88 161 GLU A N 1
ATOM 1318 C CA . GLU A 1 161 ? -5.131 14.412 16.681 1.00 72.88 161 GLU A CA 1
ATOM 1319 C C . GLU A 1 161 ? -6.383 14.282 17.555 1.00 72.88 161 GLU A C 1
ATOM 1321 O O . GLU A 1 161 ? -7.216 13.441 17.242 1.00 72.88 161 GLU A O 1
ATOM 1326 N N . ALA A 1 162 ? -6.589 15.140 18.565 1.00 69.94 162 ALA A N 1
ATOM 1327 C CA . ALA A 1 162 ? -7.755 15.080 19.460 1.00 69.94 162 ALA A CA 1
ATOM 1328 C C . ALA A 1 162 ? -9.101 15.322 18.747 1.00 69.94 162 ALA A C 1
ATOM 1330 O O . ALA A 1 162 ? -10.176 15.097 19.308 1.00 69.94 162 ALA A O 1
ATOM 1331 N N . ASN A 1 163 ? -9.068 15.823 17.512 1.00 73.75 163 ASN A N 1
ATOM 1332 C CA . ASN A 1 163 ? -10.255 16.249 16.795 1.00 73.75 163 ASN A CA 1
ATOM 1333 C C . ASN A 1 163 ? -10.879 15.096 16.007 1.00 73.75 163 ASN A C 1
ATOM 1335 O O . ASN A 1 163 ? -10.284 14.575 15.070 1.00 73.75 163 ASN A O 1
ATOM 1339 N N . GLN A 1 164 ? -12.150 14.793 16.284 1.00 73.69 164 GLN A N 1
ATOM 1340 C CA . GLN A 1 164 ? -12.909 13.728 15.611 1.00 73.69 164 GLN A CA 1
ATOM 1341 C C . GLN A 1 164 ? -12.941 13.827 14.073 1.00 73.69 164 GLN A C 1
ATOM 1343 O O . GLN A 1 164 ? -13.182 12.829 13.408 1.00 73.69 164 GLN A O 1
ATOM 1348 N N . TRP A 1 165 ? -12.738 15.011 13.486 1.00 82.94 165 TRP A N 1
ATOM 1349 C CA . TRP A 1 165 ? -12.678 15.210 12.030 1.00 82.94 165 TRP A CA 1
ATOM 1350 C C . TRP A 1 165 ? -11.288 14.983 11.421 1.00 82.94 165 TRP A C 1
ATOM 1352 O O . TRP A 1 165 ? -11.165 15.015 10.193 1.00 82.94 165 TRP A O 1
ATOM 1362 N N . TYR A 1 166 ? -10.245 14.812 12.235 1.00 82.44 166 TYR A N 1
ATOM 1363 C CA . TYR A 1 166 ? -8.877 14.642 11.766 1.00 82.44 166 TYR A CA 1
ATOM 1364 C C . TYR A 1 166 ? -8.578 13.175 11.445 1.00 82.44 166 TYR A C 1
ATOM 1366 O O . TYR A 1 166 ? -8.948 12.252 12.166 1.00 82.44 166 TYR A O 1
ATOM 1374 N N . CYS A 1 167 ? -7.925 12.954 10.311 1.00 72.56 167 CYS A N 1
ATOM 1375 C CA . CYS A 1 167 ? -7.572 11.647 9.780 1.00 72.56 167 CYS A CA 1
ATOM 1376 C C . CYS A 1 167 ? -6.166 11.740 9.181 1.00 72.56 167 CYS A C 1
ATOM 1378 O O . CYS A 1 167 ? -6.017 11.998 7.989 1.00 72.56 167 CYS A O 1
ATOM 1380 N N . GLN A 1 168 ? -5.143 11.557 10.018 1.00 69.19 168 GLN A N 1
ATOM 1381 C CA . GLN A 1 168 ? -3.732 11.780 9.678 1.00 69.19 168 GLN A CA 1
ATOM 1382 C C . GLN A 1 168 ? -3.310 11.095 8.361 1.00 69.19 168 GLN A C 1
ATOM 1384 O O . GLN A 1 168 ? -3.026 11.771 7.374 1.00 69.19 168 GLN A O 1
ATOM 1389 N N . ASN A 1 169 ? -3.372 9.758 8.316 1.00 65.62 169 ASN A N 1
ATOM 1390 C CA . ASN A 1 169 ? -2.787 8.936 7.246 1.00 65.62 169 ASN A CA 1
ATOM 1391 C C . ASN A 1 169 ? -3.799 8.428 6.194 1.00 65.62 169 ASN A C 1
ATOM 1393 O O . ASN A 1 169 ? -3.599 7.348 5.639 1.00 65.62 169 ASN A O 1
ATOM 1397 N N . ILE A 1 170 ? -4.890 9.153 5.900 1.00 69.12 170 ILE A N 1
ATOM 1398 C CA . ILE A 1 170 ? -5.822 8.734 4.829 1.00 69.12 170 ILE A CA 1
ATOM 1399 C C . ILE A 1 170 ? -5.481 9.379 3.485 1.00 69.12 170 ILE A C 1
ATOM 1401 O O . ILE A 1 170 ? -5.320 10.596 3.366 1.00 69.12 170 ILE A O 1
ATOM 1405 N N . THR A 1 171 ? -5.438 8.571 2.427 1.00 72.56 171 THR A N 1
ATOM 1406 C CA . THR A 1 171 ? -5.292 9.089 1.065 1.00 72.56 171 THR A CA 1
ATOM 1407 C C . THR A 1 171 ? -6.526 9.887 0.644 1.00 72.56 171 THR A C 1
ATOM 1409 O O . THR A 1 171 ? -7.629 9.746 1.184 1.00 72.56 171 THR A O 1
ATOM 1412 N N . ARG A 1 172 ? -6.384 10.685 -0.421 1.00 78.69 172 ARG A N 1
ATOM 1413 C CA . ARG A 1 172 ? -7.527 11.352 -1.056 1.00 78.69 172 ARG A CA 1
ATOM 1414 C C . ARG A 1 172 ? -8.651 10.369 -1.420 1.00 78.69 172 ARG A C 1
ATOM 1416 O O . ARG A 1 172 ? -9.817 10.700 -1.227 1.00 78.69 172 ARG A O 1
ATOM 1423 N N . SER A 1 173 ? -8.311 9.184 -1.934 1.00 69.62 173 SER A N 1
ATOM 1424 C CA . SER A 1 173 ? -9.299 8.179 -2.349 1.00 69.62 173 SER A CA 1
ATOM 1425 C C . SER A 1 173 ? -10.074 7.602 -1.161 1.00 69.62 173 SER A C 1
ATOM 1427 O O . SER A 1 173 ? -11.273 7.361 -1.275 1.00 69.62 173 SER A O 1
ATOM 1429 N N . GLU A 1 174 ? -9.413 7.402 -0.022 1.00 70.19 174 GLU A N 1
ATOM 1430 C CA . GLU A 1 174 ? -10.052 6.910 1.204 1.00 70.19 174 GLU A CA 1
ATOM 1431 C C . GLU A 1 174 ? -10.943 7.977 1.835 1.00 70.19 174 GLU A C 1
ATOM 1433 O O . GLU A 1 174 ? -12.093 7.685 2.155 1.00 70.19 174 GLU A O 1
ATOM 1438 N N . ALA A 1 175 ? -10.477 9.230 1.901 1.00 79.62 175 ALA A N 1
ATOM 1439 C CA . ALA A 1 175 ? -11.310 10.367 2.293 1.00 79.62 175 ALA A CA 1
ATOM 1440 C C . ALA A 1 175 ? -12.560 10.478 1.407 1.00 79.62 175 ALA A C 1
ATOM 1442 O O . ALA A 1 175 ? -13.671 10.665 1.904 1.00 79.62 175 ALA A O 1
ATOM 1443 N N . GLU A 1 176 ? -12.404 10.308 0.090 1.00 82.06 176 GLU A N 1
ATOM 1444 C CA . GLU A 1 176 ? -13.541 10.301 -0.823 1.00 82.06 176 GLU A CA 1
ATOM 1445 C C . GLU A 1 176 ? -14.500 9.117 -0.581 1.00 82.06 176 GLU A C 1
ATOM 1447 O O . GLU A 1 176 ? -15.717 9.284 -0.679 1.00 82.06 176 GLU A O 1
ATOM 1452 N N . GLN A 1 177 ? -13.986 7.931 -0.242 1.00 75.31 177 GLN A N 1
ATOM 1453 C CA . GLN A 1 177 ? -14.795 6.750 0.075 1.00 75.31 177 GLN A CA 1
ATOM 1454 C C . GLN A 1 177 ? -15.555 6.904 1.404 1.00 75.31 177 GLN A C 1
ATOM 1456 O O . GLN A 1 177 ? -16.742 6.583 1.461 1.00 75.31 177 GLN A O 1
ATOM 1461 N N . MET A 1 178 ? -14.906 7.427 2.449 1.00 75.69 178 MET A N 1
ATOM 1462 C CA . MET A 1 178 ? -15.519 7.712 3.755 1.00 75.69 178 MET A CA 1
ATOM 1463 C C . MET A 1 178 ? -16.674 8.709 3.615 1.00 75.69 178 MET A C 1
ATOM 1465 O O . MET A 1 178 ? -17.790 8.452 4.063 1.00 75.69 178 MET A O 1
ATOM 1469 N N . LEU A 1 179 ? -16.437 9.811 2.901 1.00 84.31 179 LEU A N 1
ATOM 1470 C CA . LEU A 1 179 ? -17.442 10.843 2.656 1.00 84.31 179 LEU A CA 1
ATOM 1471 C C . LEU A 1 179 ? -18.615 10.346 1.792 1.00 84.31 179 LEU A C 1
ATOM 1473 O O . LEU A 1 179 ? -19.767 10.672 2.084 1.00 84.31 179 LEU A O 1
ATOM 1477 N N . ARG A 1 180 ? -18.353 9.521 0.764 1.00 82.44 180 ARG A N 1
ATOM 1478 C CA . ARG A 1 180 ? -19.409 8.871 -0.040 1.00 82.44 180 ARG A CA 1
ATOM 1479 C C . ARG A 1 180 ? -20.224 7.849 0.768 1.00 82.44 180 ARG A C 1
ATOM 1481 O O . ARG A 1 180 ? -21.409 7.707 0.488 1.00 82.44 180 ARG A O 1
ATOM 1488 N N . LYS A 1 181 ? -19.626 7.160 1.752 1.00 78.00 181 LYS A N 1
ATOM 1489 C CA . LYS A 1 181 ? -20.329 6.204 2.631 1.00 78.00 181 LYS A CA 1
ATOM 1490 C C . LYS A 1 181 ? -21.363 6.904 3.520 1.00 78.00 181 LYS A C 1
ATOM 1492 O O . LYS A 1 181 ? -22.467 6.393 3.670 1.00 78.00 181 LYS A O 1
ATOM 1497 N N . GLU A 1 182 ? -21.024 8.072 4.068 1.00 81.00 182 GLU A N 1
ATOM 1498 C CA . GLU A 1 182 ? -21.940 8.858 4.908 1.00 81.00 182 GLU A CA 1
ATOM 1499 C C . GLU A 1 182 ? -22.971 9.668 4.100 1.00 81.00 182 GLU A C 1
ATOM 1501 O O . GLU A 1 182 ? -24.108 9.824 4.538 1.00 81.00 182 GLU A O 1
ATOM 1506 N N . ALA A 1 183 ? -22.591 10.209 2.933 1.00 82.62 183 ALA A N 1
ATOM 1507 C CA . ALA A 1 183 ? -23.458 10.959 2.006 1.00 82.62 183 ALA A CA 1
ATOM 1508 C C . ALA A 1 183 ? -24.257 12.149 2.618 1.00 82.62 183 ALA A C 1
ATOM 1510 O O . ALA A 1 183 ? -25.293 12.582 2.084 1.00 82.62 183 ALA A O 1
ATOM 1511 N N . LYS A 1 184 ? -23.773 12.710 3.735 1.00 83.44 184 LYS A N 1
ATOM 1512 C CA . LYS A 1 184 ? -24.375 13.835 4.479 1.00 83.44 184 LYS A CA 1
ATOM 1513 C C . LYS A 1 184 ? -23.880 15.188 3.956 1.00 83.44 184 LYS A C 1
ATOM 1515 O O . LYS A 1 184 ? -22.685 15.385 3.770 1.00 83.44 184 LYS A O 1
ATOM 1520 N N . GLU A 1 185 ? -24.796 16.138 3.743 1.00 89.56 185 GLU A N 1
ATOM 1521 C CA . GLU A 1 185 ? -24.461 17.497 3.275 1.00 89.56 185 GLU A CA 1
ATOM 1522 C C . GLU A 1 185 ? -23.537 18.212 4.264 1.00 89.56 185 GLU A C 1
ATOM 1524 O O . GLU A 1 185 ? -23.883 18.328 5.437 1.00 89.56 185 GLU A O 1
ATOM 1529 N N . GLY A 1 186 ? -22.391 18.720 3.810 1.00 85.31 186 GLY A N 1
ATOM 1530 C CA . GLY A 1 186 ? -21.403 19.313 4.712 1.00 85.31 186 GLY A CA 1
ATOM 1531 C C . GLY A 1 186 ? -20.655 18.283 5.568 1.00 85.31 186 GLY A C 1
ATOM 1532 O O . GLY A 1 186 ? -20.042 18.660 6.566 1.00 85.31 186 GLY A O 1
ATOM 1533 N N . GLY A 1 187 ? -20.714 16.995 5.209 1.00 89.75 187 GLY A N 1
ATOM 1534 C CA . GLY A 1 187 ? -19.838 15.964 5.761 1.00 89.75 187 GLY A CA 1
ATOM 1535 C C . GLY A 1 187 ? -18.386 16.248 5.385 1.00 89.75 187 GLY A C 1
ATOM 1536 O O . GLY A 1 187 ? -18.116 16.530 4.216 1.00 89.75 187 GLY A O 1
ATOM 1537 N N . TYR A 1 188 ? -17.460 16.214 6.343 1.00 92.62 188 TYR A N 1
ATOM 1538 C CA . TYR A 1 188 ? -16.077 16.630 6.104 1.00 92.62 188 TYR A CA 1
ATOM 1539 C C . TYR A 1 188 ? -15.038 15.834 6.894 1.00 92.62 188 TYR A C 1
ATOM 1541 O O . TYR A 1 188 ? -15.317 15.338 7.983 1.00 92.62 188 TYR A O 1
ATOM 1549 N N . VAL A 1 189 ? -13.826 15.766 6.340 1.00 90.25 189 VAL A N 1
ATOM 1550 C CA . VAL A 1 189 ? -12.617 15.250 7.001 1.00 90.25 189 VAL A CA 1
ATOM 1551 C C . VAL A 1 189 ? -11.462 16.215 6.777 1.00 90.25 189 VAL A C 1
ATOM 1553 O O . VAL A 1 189 ? -11.384 16.848 5.721 1.00 90.25 189 VAL A O 1
ATOM 1556 N N . VAL A 1 190 ? -10.537 16.299 7.726 1.00 89.62 190 VAL A N 1
ATOM 1557 C CA . VAL A 1 190 ? -9.241 16.963 7.540 1.00 89.62 190 VAL A CA 1
ATOM 1558 C C . VAL A 1 190 ? -8.167 15.895 7.582 1.00 89.62 190 VAL A C 1
ATOM 1560 O O . VAL A 1 190 ? -8.154 15.060 8.478 1.00 89.62 190 VAL A O 1
ATOM 1563 N N . ARG A 1 191 ? -7.277 15.906 6.600 1.00 87.19 191 ARG A N 1
ATOM 1564 C CA . ARG A 1 191 ? -6.191 14.932 6.464 1.00 87.19 191 ARG A CA 1
ATOM 1565 C C . ARG A 1 191 ? -4.886 15.641 6.164 1.00 87.19 191 ARG A C 1
ATOM 1567 O O . ARG A 1 191 ? -4.912 16.757 5.631 1.00 87.19 191 ARG A O 1
ATOM 1574 N N . GLU A 1 192 ? -3.767 14.987 6.434 1.00 81.00 192 GLU A N 1
ATOM 1575 C CA . GLU A 1 192 ? -2.498 15.441 5.879 1.00 81.00 192 GLU A CA 1
ATOM 1576 C C . GLU A 1 192 ? -2.473 15.194 4.352 1.00 81.00 192 GLU A C 1
ATOM 1578 O O . GLU A 1 192 ? -3.291 14.462 3.772 1.00 81.00 192 GLU A O 1
ATOM 1583 N N . SER A 1 193 ? -1.587 15.902 3.665 1.00 69.62 193 SER A N 1
ATOM 1584 C CA . SER A 1 193 ? -1.329 15.771 2.228 1.00 69.62 193 SER A CA 1
ATOM 1585 C C . SER A 1 193 ? 0.021 15.074 2.038 1.00 69.62 193 SER A C 1
ATOM 1587 O O . SER A 1 193 ? 0.814 15.029 2.969 1.00 69.62 193 SER A O 1
ATOM 1589 N N . SER A 1 194 ? 0.353 14.584 0.839 1.00 60.72 194 SER A N 1
ATOM 1590 C CA . SER A 1 194 ? 1.683 13.980 0.588 1.00 60.72 194 SER A CA 1
ATOM 1591 C C . SER A 1 194 ? 2.898 14.905 0.805 1.00 60.72 194 SER A C 1
ATOM 1593 O O . SER A 1 194 ? 4.041 14.459 0.694 1.00 60.72 194 SER A O 1
ATOM 1595 N N . GLN A 1 195 ? 2.662 16.191 1.073 1.00 58.97 195 GLN A N 1
ATOM 1596 C CA . GLN A 1 195 ? 3.654 17.149 1.546 1.00 58.97 195 GLN A CA 1
ATOM 1597 C C . GLN A 1 195 ? 3.476 17.307 3.057 1.00 58.97 195 GLN A C 1
ATOM 1599 O O . GLN A 1 195 ? 2.439 17.798 3.504 1.00 58.97 195 GLN A O 1
ATOM 1604 N N . GLN A 1 196 ? 4.493 16.899 3.816 1.00 59.88 196 GLN A N 1
ATOM 1605 C CA . GLN A 1 196 ? 4.523 16.982 5.275 1.00 59.88 196 GLN A CA 1
ATOM 1606 C C . GLN A 1 196 ? 4.203 18.409 5.754 1.00 59.88 196 GLN A C 1
ATOM 1608 O O . GLN A 1 196 ? 4.720 19.387 5.209 1.00 59.88 196 GLN A O 1
ATOM 1613 N N . GLY A 1 197 ? 3.306 18.534 6.734 1.00 66.94 197 GLY A N 1
ATOM 1614 C CA . GLY A 1 197 ? 2.818 19.818 7.249 1.00 66.94 197 GLY A CA 1
ATOM 1615 C C . GLY A 1 197 ? 1.787 20.543 6.367 1.00 66.94 197 GLY A C 1
ATOM 1616 O O . GLY A 1 197 ? 1.313 21.612 6.752 1.00 66.94 197 GLY A O 1
ATOM 1617 N N . CYS A 1 198 ? 1.395 19.995 5.209 1.00 78.94 198 CYS A N 1
ATOM 1618 C CA . CYS A 1 198 ? 0.302 20.535 4.393 1.00 78.94 198 CYS A CA 1
ATOM 1619 C C . CYS A 1 198 ? -1.006 19.780 4.654 1.00 78.94 198 CYS A C 1
ATOM 1621 O O . CYS A 1 198 ? -1.127 18.595 4.350 1.00 78.94 198 CYS A O 1
ATOM 1623 N N . TYR A 1 199 ? -2.043 20.479 5.107 1.00 88.06 199 TYR A N 1
ATOM 1624 C CA . TYR A 1 199 ? -3.328 19.866 5.457 1.00 88.06 199 TYR A CA 1
ATOM 1625 C C . TYR A 1 199 ? -4.393 20.104 4.380 1.00 88.06 199 TYR A C 1
ATOM 1627 O O . TYR A 1 199 ? -4.379 21.116 3.681 1.00 88.06 199 TYR A O 1
ATOM 1635 N N . THR A 1 200 ? -5.345 19.181 4.238 1.00 90.25 200 THR A N 1
ATOM 1636 C CA . THR A 1 200 ? -6.444 19.276 3.266 1.00 90.25 200 THR A CA 1
ATOM 1637 C C . THR A 1 200 ? -7.789 18.956 3.914 1.00 90.25 200 THR A C 1
ATOM 1639 O O . THR A 1 200 ? -8.008 17.844 4.394 1.00 90.25 200 THR A O 1
ATOM 1642 N N . VAL A 1 201 ? -8.737 19.892 3.825 1.00 92.31 201 VAL A N 1
ATOM 1643 C CA . VAL A 1 201 ? -10.155 19.662 4.137 1.00 92.31 201 VAL A CA 1
ATOM 1644 C C . VAL A 1 201 ? -10.836 19.024 2.930 1.00 92.31 201 VAL A C 1
ATOM 1646 O O . VAL A 1 201 ? -10.859 19.600 1.842 1.00 92.31 201 VAL A O 1
ATOM 1649 N N . SER A 1 202 ? -11.412 17.839 3.102 1.00 92.12 202 SER A N 1
ATOM 1650 C CA . SER A 1 202 ? -12.233 17.168 2.089 1.00 92.12 202 SER A CA 1
ATOM 1651 C C . SER A 1 202 ? -13.700 17.237 2.516 1.00 92.12 202 SER A C 1
ATOM 1653 O O . SER A 1 202 ? -14.022 16.879 3.643 1.00 92.12 202 SER A O 1
ATOM 1655 N N . LEU A 1 203 ? -14.579 17.723 1.638 1.00 92.44 203 LEU A N 1
ATOM 1656 C CA . LEU A 1 203 ? -15.942 18.163 1.953 1.00 92.44 203 LEU A CA 1
ATOM 1657 C C . LEU A 1 203 ? -16.952 17.608 0.941 1.00 92.44 203 LEU A C 1
ATOM 1659 O O . LEU A 1 203 ? -16.822 17.853 -0.260 1.00 92.44 203 LEU A O 1
ATOM 1663 N N . TYR A 1 204 ? -17.974 16.904 1.426 1.00 91.69 204 TYR A N 1
ATOM 1664 C CA . TYR A 1 204 ? -19.093 16.389 0.637 1.00 91.69 204 TYR A CA 1
ATOM 1665 C C . TYR A 1 204 ? -20.221 17.421 0.491 1.00 91.69 204 TYR A C 1
ATOM 1667 O O . TYR A 1 204 ? -20.634 18.061 1.461 1.00 91.69 204 TYR A O 1
ATOM 1675 N N . THR A 1 205 ? -20.778 17.528 -0.716 1.00 87.25 205 THR A N 1
ATOM 1676 C CA . THR A 1 205 ? -21.967 18.341 -1.001 1.00 87.25 205 THR A CA 1
ATOM 1677 C C . THR A 1 205 ? -22.849 17.736 -2.098 1.00 87.25 205 THR A C 1
ATOM 1679 O O . THR A 1 205 ? -22.376 17.231 -3.116 1.00 87.25 205 THR A O 1
ATOM 1682 N N . LYS A 1 206 ? -24.164 17.837 -1.922 1.00 82.94 206 LYS A N 1
ATOM 1683 C CA . LYS A 1 206 ? -25.215 17.459 -2.876 1.00 82.94 206 LYS A CA 1
ATOM 1684 C C . LYS A 1 206 ? -25.393 18.497 -3.988 1.00 82.94 206 LYS A C 1
ATOM 1686 O O . LYS A 1 206 ? -25.988 18.190 -5.015 1.00 82.94 206 LYS A O 1
ATOM 1691 N N . ALA A 1 207 ? -24.801 19.688 -3.853 1.00 73.75 207 ALA A N 1
ATOM 1692 C CA . ALA A 1 207 ? -24.857 20.754 -4.859 1.00 73.75 207 ALA A CA 1
ATOM 1693 C C . ALA A 1 207 ? -24.184 20.403 -6.208 1.00 73.75 207 ALA A C 1
ATOM 1695 O O . ALA A 1 207 ? -24.301 21.161 -7.167 1.00 73.75 207 ALA A O 1
ATOM 1696 N N . LEU A 1 208 ? -23.467 19.274 -6.294 1.00 67.06 208 LEU A N 1
ATOM 1697 C CA . LEU A 1 208 ? -22.745 18.829 -7.494 1.00 67.06 208 LEU A CA 1
ATOM 1698 C C . LEU A 1 208 ? -23.471 17.740 -8.312 1.00 67.06 208 LEU A C 1
ATOM 1700 O O . LEU A 1 208 ? -22.931 17.297 -9.323 1.00 67.06 208 LEU A O 1
ATOM 1704 N N . GLY A 1 209 ? -24.678 17.317 -7.915 1.00 58.19 209 GLY A N 1
ATOM 1705 C CA . GLY A 1 209 ? -25.506 16.380 -8.687 1.00 58.19 209 GLY A CA 1
ATOM 1706 C C . GLY A 1 209 ? -26.325 15.418 -7.824 1.00 58.19 209 GLY A C 1
ATOM 1707 O O . GLY A 1 209 ? -26.241 15.440 -6.600 1.00 58.19 209 GLY A O 1
ATOM 1708 N N . ILE A 1 210 ? -27.092 14.532 -8.472 1.00 53.91 210 ILE A N 1
ATOM 1709 C CA . ILE A 1 210 ? -28.054 13.612 -7.822 1.00 53.91 210 ILE A CA 1
ATOM 1710 C C . ILE A 1 210 ? -27.394 12.726 -6.743 1.00 53.91 210 ILE A C 1
ATOM 1712 O O . ILE A 1 210 ? -28.003 12.466 -5.709 1.00 53.91 210 ILE A O 1
ATOM 1716 N N . ASN A 1 211 ? -26.132 12.332 -6.945 1.00 57.66 211 ASN A N 1
ATOM 1717 C CA . ASN A 1 211 ? -25.359 11.502 -6.008 1.00 57.66 211 ASN A CA 1
ATOM 1718 C C . ASN A 1 211 ? -24.406 12.316 -5.106 1.00 57.66 211 ASN A C 1
ATOM 1720 O O . ASN A 1 211 ? -23.593 11.731 -4.395 1.00 57.66 211 ASN A O 1
ATOM 1724 N N . GLY A 1 212 ? -24.460 13.650 -5.172 1.00 72.44 212 GLY A N 1
ATOM 1725 C CA . GLY A 1 212 ? -23.468 14.547 -4.581 1.00 72.44 212 GLY A CA 1
ATOM 1726 C C . GLY A 1 212 ? -22.057 14.415 -5.164 1.00 72.44 212 GLY A C 1
ATOM 1727 O O . GLY A 1 212 ? -21.799 13.672 -6.110 1.00 72.44 212 GLY A O 1
ATOM 1728 N N . GLY A 1 213 ? -21.134 15.196 -4.612 1.00 83.00 213 GLY A N 1
ATOM 1729 C CA . GLY A 1 213 ? -19.732 15.236 -5.009 1.00 83.00 213 GLY A CA 1
ATOM 1730 C C . GLY A 1 213 ? -18.853 15.813 -3.905 1.00 83.00 213 GLY A C 1
ATOM 1731 O O . GLY A 1 213 ? -19.342 16.408 -2.945 1.00 83.00 213 GLY A O 1
ATOM 1732 N N . ILE A 1 214 ? -17.541 15.623 -4.035 1.00 90.19 214 ILE A N 1
ATOM 1733 C CA . ILE A 1 214 ? -16.567 15.970 -2.995 1.00 90.19 214 ILE A CA 1
ATOM 1734 C C . ILE A 1 214 ? -15.589 17.016 -3.523 1.00 90.19 214 ILE A C 1
ATOM 1736 O O . ILE A 1 214 ? -15.105 16.935 -4.656 1.00 90.19 214 ILE A O 1
ATOM 1740 N N . ARG A 1 215 ? -15.306 18.024 -2.697 1.00 88.62 215 ARG A N 1
ATOM 1741 C CA . ARG A 1 215 ? -14.278 19.039 -2.947 1.00 88.62 215 ARG A CA 1
ATOM 1742 C C . ARG A 1 215 ? -13.170 18.926 -1.913 1.00 88.62 215 ARG A C 1
ATOM 1744 O O . ARG A 1 215 ? -13.424 18.601 -0.761 1.00 88.62 215 ARG A O 1
ATOM 1751 N N . HIS A 1 216 ? -11.951 19.221 -2.342 1.00 88.62 216 HIS A N 1
ATOM 1752 C CA . HIS A 1 216 ? -10.770 19.254 -1.488 1.00 88.62 216 HIS A CA 1
ATOM 1753 C C . HIS A 1 216 ? -10.228 20.677 -1.482 1.00 88.62 216 HIS A C 1
ATOM 1755 O O . HIS A 1 216 ? -10.061 21.270 -2.551 1.00 88.62 216 HIS A O 1
ATOM 1761 N N . TYR A 1 217 ? -9.972 21.202 -0.293 1.00 89.94 217 TYR A N 1
ATOM 1762 C CA . TYR A 1 217 ? -9.464 22.541 -0.049 1.00 89.94 217 TYR A CA 1
ATOM 1763 C C . TYR A 1 217 ? -8.186 22.411 0.773 1.00 89.94 217 TYR A C 1
ATOM 1765 O O . TYR A 1 217 ? -8.213 21.877 1.881 1.00 89.94 217 TYR A O 1
ATOM 1773 N N . GLN A 1 218 ? -7.065 22.856 0.215 1.00 89.50 218 GLN A N 1
ATOM 1774 C CA . GLN A 1 218 ? -5.791 22.856 0.922 1.00 89.50 218 GLN A CA 1
ATOM 1775 C C . GLN A 1 218 ? -5.799 23.983 1.958 1.00 89.50 218 GLN A C 1
ATOM 1777 O O . GLN A 1 218 ? -6.082 25.131 1.615 1.00 89.50 218 GLN A O 1
ATOM 1782 N N . ILE A 1 219 ? -5.489 23.650 3.209 1.00 90.50 219 ILE A N 1
ATOM 1783 C CA . ILE A 1 219 ? -5.178 24.633 4.241 1.00 90.50 219 ILE A CA 1
ATOM 1784 C C . ILE A 1 219 ? -3.793 25.178 3.900 1.00 90.50 219 ILE A C 1
ATOM 1786 O O . ILE A 1 219 ? -2.812 24.432 3.863 1.00 90.50 219 ILE A O 1
ATOM 1790 N N . LYS A 1 220 ? -3.728 26.472 3.605 1.00 87.38 220 LYS A N 1
ATOM 1791 C CA . LYS A 1 220 ? -2.476 27.193 3.396 1.00 87.38 220 LYS A CA 1
ATOM 1792 C C . LYS A 1 220 ? -1.968 27.739 4.730 1.00 87.38 220 LYS A C 1
ATOM 1794 O O . LYS A 1 220 ? -2.751 27.983 5.649 1.00 87.38 220 LYS A O 1
ATOM 1799 N N . ILE A 1 221 ? -0.661 27.962 4.794 1.00 85.50 221 ILE A N 1
ATOM 1800 C CA . ILE A 1 221 ? 0.031 28.626 5.900 1.00 85.50 221 ILE A CA 1
ATOM 1801 C C . ILE A 1 221 ? 0.536 29.975 5.365 1.00 85.50 221 ILE A C 1
ATOM 1803 O O . ILE A 1 221 ? 0.983 30.050 4.219 1.00 85.50 221 ILE A O 1
ATOM 1807 N N . SER A 1 222 ? 0.387 31.051 6.135 1.00 82.75 222 SER A N 1
ATOM 1808 C CA . SER A 1 222 ? 0.936 32.376 5.819 1.00 82.75 222 SER A CA 1
ATOM 1809 C C . SER A 1 222 ? 2.414 32.474 6.204 1.00 82.75 222 SER A C 1
ATOM 1811 O O . SER A 1 222 ? 2.914 31.671 6.990 1.00 82.75 222 SER A O 1
ATOM 1813 N N . ASP A 1 223 ? 3.098 33.524 5.746 1.00 80.38 223 ASP A N 1
ATOM 1814 C CA . ASP A 1 223 ? 4.485 33.814 6.151 1.00 80.38 223 ASP A CA 1
ATOM 1815 C C . ASP A 1 223 ? 4.631 34.034 7.676 1.00 80.38 223 ASP A C 1
ATOM 1817 O O . ASP A 1 223 ? 5.715 33.886 8.232 1.00 80.38 223 ASP A O 1
ATOM 1821 N N . SER A 1 224 ? 3.524 34.341 8.368 1.00 81.06 224 SER A N 1
ATOM 1822 C CA . SER A 1 224 ? 3.420 34.447 9.831 1.00 81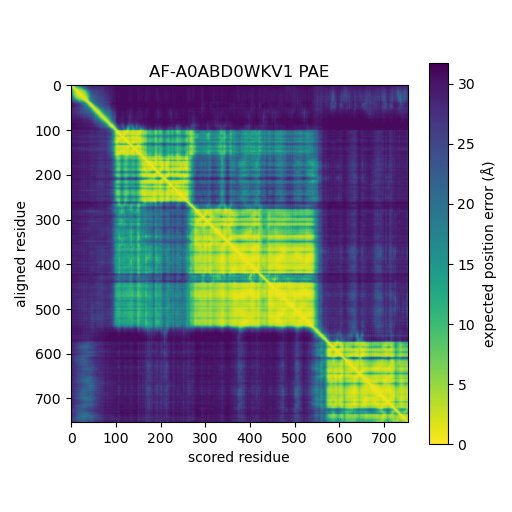.06 224 SER A CA 1
ATOM 1823 C C . SER A 1 224 ? 3.110 33.121 10.548 1.00 81.06 224 SER A C 1
ATOM 1825 O O . SER A 1 224 ? 2.819 33.134 11.741 1.00 81.06 224 SER A O 1
ATOM 1827 N N . GLY A 1 225 ? 3.104 31.985 9.840 1.00 81.56 225 GLY A N 1
ATOM 1828 C CA . GLY A 1 225 ? 2.792 30.664 10.401 1.00 81.56 225 GLY A CA 1
ATOM 1829 C C . GLY A 1 225 ? 1.304 30.407 10.676 1.00 81.56 225 GLY A C 1
ATOM 1830 O O . GLY A 1 225 ? 0.970 29.451 11.367 1.00 81.56 225 GLY A O 1
ATOM 1831 N N . SER A 1 226 ? 0.402 31.248 10.166 1.00 87.31 226 SER A N 1
ATOM 1832 C CA . SER A 1 226 ? -1.036 31.206 10.468 1.00 87.31 226 SER A CA 1
ATOM 1833 C C . SER A 1 226 ? -1.830 30.479 9.371 1.00 87.31 226 SER A C 1
ATOM 1835 O O . SER A 1 226 ? -1.507 30.574 8.187 1.00 87.31 226 SER A O 1
ATOM 1837 N N . PHE A 1 227 ? -2.891 29.759 9.735 1.00 88.25 227 PHE A N 1
ATOM 1838 C CA . PHE A 1 227 ? -3.621 28.856 8.835 1.00 88.25 227 PHE A CA 1
ATOM 1839 C C . PHE A 1 227 ? -4.814 29.536 8.153 1.00 88.25 227 PHE A C 1
ATOM 1841 O O . PHE A 1 227 ? -5.533 30.309 8.783 1.00 88.25 227 PHE A O 1
ATOM 1848 N N . TYR A 1 228 ? -5.085 29.216 6.883 1.00 88.31 228 TYR A N 1
ATOM 1849 C CA . TYR A 1 228 ? -6.273 29.709 6.171 1.00 88.31 228 TYR A CA 1
ATOM 1850 C C . TYR A 1 228 ? -6.732 28.802 5.015 1.00 88.31 228 TYR A C 1
ATOM 1852 O O . TYR A 1 228 ? -5.934 28.138 4.356 1.00 88.31 228 TYR A O 1
ATOM 1860 N N . LEU A 1 229 ? -8.042 28.812 4.726 1.00 85.31 229 LEU A N 1
ATOM 1861 C CA . LEU A 1 229 ? -8.634 28.229 3.502 1.00 85.31 229 LEU A CA 1
ATOM 1862 C C . LEU A 1 229 ? -8.958 29.291 2.438 1.00 85.31 229 LEU A C 1
ATOM 1864 O O . LEU A 1 229 ? -9.055 28.987 1.250 1.00 85.31 229 LEU A O 1
ATOM 1868 N N . CYS A 1 230 ? -9.125 30.542 2.862 1.00 77.94 230 CYS A N 1
ATOM 1869 C CA . CYS A 1 230 ? -9.364 31.707 2.021 1.00 77.94 230 CYS A CA 1
ATOM 1870 C C . CYS A 1 230 ? -8.596 32.883 2.629 1.00 77.94 230 CYS A C 1
ATOM 1872 O O . CYS A 1 230 ? -8.726 33.129 3.821 1.00 77.94 230 CYS A O 1
ATOM 1874 N N . GLU A 1 231 ? -7.829 33.620 1.823 1.00 71.62 231 GLU A N 1
ATOM 1875 C CA . GLU A 1 231 ? -6.878 34.665 2.269 1.00 71.62 231 GLU A CA 1
ATOM 1876 C C . GLU A 1 231 ? -7.521 35.797 3.096 1.00 71.62 231 GLU A C 1
ATOM 1878 O O . GLU A 1 231 ? -6.826 36.543 3.774 1.00 71.62 231 GLU A O 1
ATOM 1883 N N . LYS A 1 232 ? -8.856 35.905 3.082 1.00 75.81 232 LYS A N 1
ATOM 1884 C CA . LYS A 1 232 ? -9.629 36.860 3.891 1.00 75.81 232 LYS A CA 1
ATOM 1885 C C . LYS A 1 232 ? -9.829 36.449 5.357 1.00 75.81 232 LYS A C 1
ATOM 1887 O O . LYS A 1 232 ? -10.235 37.296 6.145 1.00 75.81 232 LYS A O 1
ATOM 1892 N N . HIS A 1 233 ? -9.600 35.185 5.720 1.00 83.12 233 HIS A N 1
ATOM 1893 C CA . HIS A 1 233 ? -9.829 34.667 7.073 1.00 83.12 233 HIS A CA 1
ATOM 1894 C C . HIS A 1 233 ? -8.646 33.793 7.502 1.00 83.12 233 HIS A C 1
ATOM 1896 O O . HIS A 1 233 ? -8.441 32.710 6.953 1.00 83.12 233 HIS A O 1
ATOM 1902 N N . ILE A 1 234 ? -7.869 34.290 8.464 1.00 89.00 234 ILE A N 1
ATOM 1903 C CA . ILE A 1 234 ? -6.606 33.705 8.929 1.00 89.00 234 ILE A CA 1
ATOM 1904 C C . ILE A 1 234 ? -6.751 33.337 10.410 1.00 89.00 234 ILE A C 1
ATOM 1906 O O . ILE A 1 234 ? -7.358 34.088 11.173 1.00 89.00 234 ILE A O 1
ATOM 1910 N N . PHE A 1 235 ? -6.199 32.190 10.805 1.00 89.94 235 PHE A N 1
ATOM 1911 C CA . PHE A 1 235 ? -6.405 31.572 12.114 1.00 89.94 235 PHE A CA 1
ATOM 1912 C C . PHE A 1 235 ? -5.087 31.136 12.764 1.00 89.94 235 PHE A C 1
ATOM 1914 O O . PHE A 1 235 ? -4.139 30.742 12.082 1.00 89.94 235 PHE A O 1
ATOM 1921 N N . SER A 1 236 ? -5.047 31.167 14.096 1.00 87.88 236 SER A N 1
ATOM 1922 C CA . SER A 1 236 ? -3.941 30.678 14.931 1.00 87.88 236 SER A CA 1
ATOM 1923 C C . SER A 1 236 ? -3.729 29.169 14.825 1.00 87.88 236 SER A C 1
ATOM 1925 O O . SER A 1 236 ? -2.593 28.706 14.849 1.00 87.88 236 SER A O 1
ATOM 1927 N N . SER A 1 237 ? -4.811 28.401 14.688 1.00 87.00 237 SER A N 1
ATOM 1928 C CA . SER A 1 237 ? -4.773 26.941 14.653 1.00 87.00 237 SER A CA 1
ATOM 1929 C C . SER A 1 237 ? -5.736 26.365 13.608 1.00 87.00 237 SER A C 1
ATOM 1931 O O . SER A 1 237 ? -6.673 27.026 13.150 1.00 87.00 237 SER A O 1
ATOM 1933 N N . ILE A 1 238 ? -5.520 25.102 13.229 1.00 88.06 238 ILE A N 1
ATOM 1934 C CA . ILE A 1 238 ? -6.445 24.372 12.352 1.00 88.06 238 ILE A CA 1
ATOM 1935 C C . ILE A 1 238 ? -7.806 24.126 13.041 1.00 88.06 238 ILE A C 1
ATOM 1937 O O . ILE A 1 238 ? -8.823 24.321 12.373 1.00 88.06 238 ILE A O 1
ATOM 1941 N N . PRO A 1 239 ? -7.888 23.779 14.343 1.00 88.31 239 PRO A N 1
ATOM 1942 C CA . PRO A 1 239 ? -9.161 23.743 15.064 1.00 88.31 239 PRO A CA 1
ATOM 1943 C C . PRO A 1 239 ? -9.964 25.050 15.006 1.00 88.31 239 PRO A C 1
ATOM 1945 O O . PRO A 1 239 ? -11.159 24.994 14.714 1.00 88.31 239 PRO A O 1
ATOM 1948 N N . ASP A 1 240 ? -9.331 26.219 15.176 1.00 87.19 240 ASP A N 1
ATOM 1949 C CA . ASP A 1 240 ? -10.010 27.526 15.069 1.00 87.19 240 ASP A CA 1
ATOM 1950 C C . ASP A 1 240 ? -10.611 27.743 13.671 1.00 87.19 240 ASP A C 1
ATOM 1952 O O . ASP A 1 240 ? -11.771 28.138 13.521 1.00 87.19 240 ASP A O 1
ATOM 1956 N N . LEU A 1 241 ? -9.826 27.422 12.638 1.00 91.31 241 LEU A N 1
ATOM 1957 C CA . LEU A 1 241 ? -10.221 27.484 11.232 1.00 91.31 241 LEU A CA 1
ATOM 1958 C C . LEU A 1 241 ? -11.425 26.576 10.942 1.00 91.31 241 LEU A C 1
ATOM 1960 O O . LEU A 1 241 ? -12.387 27.002 10.296 1.00 91.31 241 LEU A O 1
ATOM 1964 N N . ILE A 1 242 ? -11.407 25.334 11.433 1.00 91.12 242 ILE A N 1
ATOM 1965 C CA . ILE A 1 242 ? -12.520 24.392 11.262 1.00 91.12 242 ILE A CA 1
ATOM 1966 C C . ILE A 1 242 ? -13.752 24.856 12.045 1.00 91.12 242 ILE A C 1
ATOM 1968 O O . ILE A 1 242 ? -14.853 24.838 11.496 1.00 91.12 242 ILE A O 1
ATOM 1972 N N . ASN A 1 243 ? -13.590 25.348 13.275 1.00 87.12 243 ASN A N 1
ATOM 1973 C CA . ASN A 1 243 ? -14.690 25.882 14.076 1.00 87.12 243 ASN A CA 1
ATOM 1974 C C . ASN A 1 243 ? -15.368 27.084 13.394 1.00 87.12 243 ASN A C 1
ATOM 1976 O O . ASN A 1 243 ? -16.598 27.139 13.290 1.00 87.12 243 ASN A O 1
ATOM 1980 N N . TYR A 1 244 ? -14.590 28.011 12.833 1.00 89.75 244 TYR A N 1
ATOM 1981 C CA . TYR A 1 244 ? -15.136 29.108 12.036 1.00 89.75 244 TYR A CA 1
ATOM 1982 C C . TYR A 1 244 ? -15.927 28.594 10.822 1.00 89.75 244 TYR A C 1
ATOM 1984 O O . TYR A 1 244 ? -17.037 29.072 10.556 1.00 89.75 244 TYR A O 1
ATOM 1992 N N . HIS A 1 245 ? -15.401 27.587 10.117 1.00 90.31 245 HIS A N 1
ATOM 1993 C CA . HIS A 1 245 ? -16.034 27.017 8.926 1.00 90.31 245 HIS A CA 1
ATOM 1994 C C . HIS A 1 245 ? -17.202 26.044 9.200 1.00 90.31 245 HIS A C 1
ATOM 1996 O O . HIS A 1 245 ? -18.007 25.793 8.297 1.00 90.31 245 HIS A O 1
ATOM 2002 N N . ASN A 1 246 ? -17.367 25.561 10.437 1.00 86.81 246 ASN A N 1
ATOM 2003 C CA . ASN A 1 246 ? -18.587 24.885 10.906 1.00 86.81 246 ASN A CA 1
ATOM 2004 C C . ASN A 1 246 ? -19.785 25.847 10.925 1.00 86.81 246 ASN A C 1
ATOM 2006 O O . ASN A 1 246 ? -20.912 25.489 10.576 1.00 86.81 246 ASN A O 1
ATOM 2010 N N . HIS A 1 247 ? -19.534 27.104 11.283 1.00 85.06 247 HIS A N 1
ATOM 2011 C CA . HIS A 1 247 ? -20.558 28.142 11.334 1.00 85.06 247 HIS A CA 1
ATOM 2012 C C . HIS A 1 247 ? -20.740 28.820 9.964 1.00 85.06 247 HIS A C 1
ATOM 2014 O O . HIS A 1 247 ? -21.876 29.029 9.525 1.00 85.06 247 HIS A O 1
ATOM 2020 N N . ASN A 1 248 ? -19.639 29.081 9.246 1.00 85.38 248 ASN A N 1
ATOM 2021 C CA . ASN A 1 248 ? -19.594 29.930 8.053 1.00 85.38 248 ASN A CA 1
ATOM 2022 C C . ASN A 1 248 ? -19.053 29.199 6.811 1.00 85.38 248 ASN A C 1
ATOM 2024 O O . ASN A 1 248 ? -17.960 28.642 6.823 1.00 85.38 248 ASN A O 1
ATOM 2028 N N . ALA A 1 249 ? -19.754 29.274 5.674 1.00 81.44 249 ALA A N 1
ATOM 2029 C CA . ALA A 1 249 ? -19.225 28.718 4.421 1.00 81.44 249 ALA A CA 1
ATOM 2030 C C . ALA A 1 249 ? -17.966 29.473 3.947 1.00 81.44 249 ALA A C 1
ATOM 2032 O O . ALA A 1 249 ? -16.968 28.846 3.611 1.00 81.44 249 ALA A O 1
ATOM 2033 N N . ALA A 1 250 ? -18.000 30.813 3.958 1.00 82.44 250 ALA A N 1
ATOM 2034 C CA . ALA A 1 250 ? -16.841 31.706 3.802 1.00 82.44 250 ALA A CA 1
ATOM 2035 C C . ALA A 1 250 ? -15.839 31.343 2.672 1.00 82.44 250 ALA A C 1
ATOM 2037 O O . ALA A 1 250 ? -14.627 31.456 2.842 1.00 82.44 250 ALA A O 1
ATOM 2038 N N . GLY A 1 251 ? -16.350 30.914 1.510 1.00 75.69 251 GLY A N 1
ATOM 2039 C CA . GLY A 1 251 ? -15.561 30.500 0.336 1.00 75.69 251 GLY A CA 1
ATOM 2040 C C . GLY A 1 251 ? -15.610 28.996 0.031 1.00 75.69 251 GLY A C 1
ATOM 2041 O O . GLY A 1 251 ? -15.299 28.582 -1.087 1.00 75.69 251 GLY A O 1
ATOM 2042 N N . LEU A 1 252 ? -16.062 28.175 0.981 1.00 86.31 252 LEU A N 1
ATOM 2043 C CA . LEU A 1 252 ? -16.375 26.761 0.770 1.00 86.31 252 LEU A CA 1
ATOM 2044 C C . LEU A 1 252 ? -17.737 26.588 0.077 1.00 86.31 252 LEU A C 1
ATOM 2046 O O . LEU A 1 252 ? -18.618 27.440 0.173 1.00 86.31 252 LEU A O 1
ATOM 2050 N N . VAL A 1 253 ? -17.923 25.454 -0.608 1.00 85.62 253 VAL A N 1
ATOM 2051 C CA . VAL A 1 253 ? -19.160 25.126 -1.351 1.00 85.62 253 VAL A CA 1
ATOM 2052 C C . VAL A 1 253 ? -20.381 24.941 -0.437 1.00 85.62 253 VAL A C 1
ATOM 2054 O O . VAL A 1 253 ? -21.508 25.199 -0.842 1.00 85.62 253 VAL A O 1
ATOM 2057 N N . THR A 1 254 ? -20.147 24.543 0.810 1.00 87.50 254 THR A N 1
ATOM 2058 C CA . THR A 1 254 ? -21.085 24.592 1.938 1.00 87.50 254 THR A CA 1
ATOM 2059 C C . THR A 1 254 ? -20.262 24.836 3.203 1.00 87.50 254 THR A C 1
ATOM 2061 O O . THR A 1 254 ? -19.065 24.550 3.223 1.00 87.50 254 THR A O 1
ATOM 2064 N N . ARG A 1 255 ? -20.895 25.321 4.279 1.00 89.06 255 ARG A N 1
ATOM 2065 C CA . ARG A 1 255 ? -20.307 25.217 5.622 1.00 89.06 255 ARG A CA 1
ATOM 2066 C C . ARG A 1 255 ? -20.069 23.749 5.984 1.00 89.06 255 ARG A C 1
ATOM 2068 O O . ARG A 1 255 ? -20.818 22.874 5.525 1.00 89.06 255 ARG A O 1
ATOM 2075 N N . LEU A 1 256 ? -19.064 23.513 6.814 1.00 90.44 256 LEU A N 1
ATOM 2076 C CA . LEU A 1 256 ? -18.810 22.222 7.445 1.00 90.44 256 LEU A CA 1
ATOM 2077 C C . LEU A 1 256 ? -19.970 21.931 8.420 1.00 90.44 256 LEU A C 1
ATOM 2079 O O . LEU A 1 256 ? -20.537 22.854 9.002 1.00 90.44 256 LEU A O 1
ATOM 2083 N N . ARG A 1 257 ? -20.428 20.679 8.520 1.00 85.75 257 ARG A N 1
ATOM 2084 C CA . ARG A 1 257 ? -21.613 20.321 9.332 1.00 85.75 257 ARG A CA 1
ATOM 2085 C C . ARG A 1 257 ? -21.460 19.031 10.116 1.00 85.75 257 ARG A C 1
ATOM 2087 O O . ARG A 1 257 ? -21.928 18.964 11.245 1.00 85.75 257 ARG A O 1
ATOM 2094 N N . TYR A 1 258 ? -20.867 18.010 9.503 1.00 83.69 258 TYR A N 1
ATOM 2095 C CA . TYR A 1 258 ? -20.773 16.678 10.093 1.00 83.69 258 TYR A CA 1
ATOM 2096 C C . TYR A 1 258 ? -19.324 16.189 10.000 1.00 83.69 258 TYR A C 1
ATOM 2098 O O . TYR A 1 258 ? -18.865 15.925 8.885 1.00 83.69 258 TYR A O 1
ATOM 2106 N N . PRO A 1 259 ? -18.587 16.084 11.118 1.00 82.81 259 PRO A N 1
ATOM 2107 C CA . PRO A 1 259 ? -17.266 15.474 11.101 1.00 82.81 259 PRO A CA 1
ATOM 2108 C C . PRO A 1 259 ? -17.410 13.993 10.720 1.00 82.81 259 PRO A C 1
ATOM 2110 O O . PRO A 1 259 ? -18.235 13.276 11.285 1.00 82.81 259 PRO A O 1
ATOM 2113 N N . VAL A 1 260 ? -16.636 13.535 9.739 1.00 76.12 260 VAL A N 1
ATOM 2114 C CA . VAL A 1 260 ? -16.585 12.127 9.318 1.00 76.12 260 VAL A CA 1
ATOM 2115 C C . VAL A 1 260 ? -15.245 11.556 9.765 1.00 76.12 260 VAL A C 1
ATOM 2117 O O . VAL A 1 260 ? -14.312 11.421 8.983 1.00 76.12 260 VAL A O 1
ATOM 2120 N N . GLY A 1 261 ? -15.129 11.266 11.058 1.00 61.91 261 GLY A N 1
ATOM 2121 C CA . GLY A 1 261 ? -13.901 10.702 11.617 1.00 61.91 261 GLY A CA 1
ATOM 2122 C C . GLY A 1 261 ? -13.532 9.328 11.055 1.00 61.91 261 GLY A C 1
ATOM 2123 O O . GLY A 1 261 ? -14.234 8.791 10.188 1.00 61.91 261 GLY A O 1
ATOM 2124 N N . PRO A 1 262 ? -12.464 8.701 11.577 1.00 56.91 262 PRO A N 1
ATOM 2125 C CA . PRO A 1 262 ? -12.134 7.306 11.298 1.00 56.91 262 PRO A CA 1
ATOM 2126 C C . PRO A 1 262 ? -13.176 6.362 11.936 1.00 56.91 262 PRO A C 1
ATOM 2128 O O . PRO A 1 262 ? -12.909 5.651 12.900 1.00 56.91 262 PRO A O 1
ATOM 2131 N N . ILE A 1 263 ? -14.395 6.356 11.383 1.00 35.59 263 ILE A N 1
ATOM 2132 C CA . ILE A 1 263 ? -15.541 5.561 11.836 1.00 35.59 263 ILE A CA 1
ATOM 2133 C C . ILE A 1 263 ? -15.213 4.072 11.653 1.00 35.59 263 ILE A C 1
ATOM 2135 O O . ILE A 1 263 ? -15.353 3.517 10.558 1.00 35.59 263 ILE A O 1
ATOM 2139 N N . GLY A 1 264 ? -14.794 3.429 12.745 1.00 39.91 264 GLY A N 1
ATOM 2140 C CA . GLY A 1 264 ? -14.663 1.978 12.859 1.00 39.91 264 GLY A CA 1
ATOM 2141 C C . GLY A 1 264 ? -13.555 1.345 12.012 1.00 39.91 264 GLY A C 1
ATOM 2142 O O . GLY A 1 264 ? -13.815 0.358 11.325 1.00 39.91 264 GLY A O 1
ATOM 2143 N N . ARG A 1 265 ? -12.322 1.870 12.050 1.00 39.56 265 ARG A N 1
ATOM 2144 C CA . ARG A 1 265 ? -11.134 1.138 11.567 1.00 39.56 265 ARG A CA 1
ATOM 2145 C C . ARG A 1 265 ? -10.081 1.019 12.660 1.00 39.56 265 ARG A C 1
ATOM 2147 O O . ARG A 1 265 ? -9.719 2.028 13.244 1.00 39.56 265 ARG A O 1
ATOM 2154 N N . CYS A 1 266 ? -9.623 -0.219 12.879 1.00 39.66 266 CYS A N 1
ATOM 2155 C CA . CYS A 1 266 ? -8.604 -0.641 13.844 1.00 39.66 266 CYS A CA 1
ATOM 2156 C C . CYS A 1 266 ? -8.501 0.247 15.090 1.00 39.66 266 CYS A C 1
ATOM 2158 O O . CYS A 1 266 ? -7.624 1.105 15.164 1.00 39.66 266 CYS A O 1
ATOM 2160 N N . ILE A 1 267 ? -9.321 -0.062 16.103 1.00 45.88 267 ILE A N 1
ATOM 2161 C CA . ILE A 1 267 ? -8.953 0.244 17.491 1.00 45.88 267 ILE A CA 1
ATOM 2162 C C . ILE A 1 267 ? -7.499 -0.241 17.653 1.00 45.88 267 ILE A C 1
ATOM 2164 O O . ILE A 1 267 ? -7.239 -1.418 17.356 1.00 45.88 267 ILE A O 1
ATOM 2168 N N . PRO A 1 268 ? -6.534 0.625 18.018 1.00 49.72 268 PRO A N 1
ATOM 2169 C CA . PRO A 1 268 ? -5.167 0.185 18.219 1.00 49.72 268 PRO A CA 1
ATOM 2170 C C . PRO A 1 268 ? -5.220 -0.866 19.319 1.00 49.72 268 PRO A C 1
ATOM 2172 O O . PRO A 1 268 ? -5.933 -0.723 20.310 1.00 49.72 268 PRO A O 1
ATOM 2175 N N . ALA A 1 269 ? -4.568 -1.998 19.116 1.00 49.50 269 ALA A N 1
ATOM 2176 C CA . ALA A 1 269 ? -4.721 -3.080 20.066 1.00 49.50 269 ALA A CA 1
ATOM 2177 C C . ALA A 1 269 ? -4.147 -2.650 21.428 1.00 49.50 269 ALA A C 1
ATOM 2179 O O . ALA A 1 269 ? -3.182 -1.888 21.513 1.00 49.50 269 ALA A O 1
ATOM 2180 N N . THR A 1 270 ? -4.813 -3.065 22.505 1.00 58.50 270 THR A N 1
ATOM 2181 C CA . THR A 1 270 ? -4.386 -2.716 23.864 1.00 58.50 270 THR A CA 1
ATOM 2182 C C . THR A 1 270 ? -2.972 -3.277 24.094 1.00 58.50 270 THR A C 1
ATOM 2184 O O . THR A 1 270 ? -2.775 -4.461 23.794 1.00 58.50 270 THR A O 1
ATOM 2187 N N . PRO A 1 271 ? -1.986 -2.488 24.566 1.00 53.53 271 PRO A N 1
ATOM 2188 C CA . PRO A 1 271 ? -0.627 -2.982 24.737 1.00 53.53 271 PRO A CA 1
ATOM 2189 C C . PRO A 1 271 ? -0.565 -3.830 26.012 1.00 53.53 271 PRO A C 1
ATOM 2191 O O . PRO A 1 271 ? -0.467 -3.315 27.124 1.00 53.53 271 PRO A O 1
ATOM 2194 N N . GLY A 1 272 ? -0.702 -5.147 25.854 1.00 54.12 272 GLY A N 1
ATOM 2195 C CA . GLY A 1 272 ? -0.992 -6.040 26.976 1.00 54.12 272 GLY A CA 1
ATOM 2196 C C . GLY A 1 272 ? -2.388 -5.806 27.573 1.00 54.12 272 GLY A C 1
ATOM 2197 O O . GLY A 1 272 ? -3.250 -5.160 26.966 1.00 54.12 272 GLY A O 1
ATOM 2198 N N . PHE A 1 273 ? -2.623 -6.360 28.765 1.00 52.12 273 PHE A N 1
ATOM 2199 C CA . PHE A 1 273 ? -3.914 -6.263 29.462 1.00 52.12 273 PHE A CA 1
ATOM 2200 C C . PHE A 1 273 ? -3.869 -5.483 30.779 1.00 52.12 273 PHE A C 1
ATOM 2202 O O . PHE A 1 273 ? -4.879 -4.884 31.119 1.00 52.12 273 PHE A O 1
ATOM 2209 N N . SER A 1 274 ? -2.722 -5.438 31.457 1.00 50.28 274 SER A N 1
ATOM 2210 C CA . SER A 1 274 ? -2.429 -4.533 32.575 1.00 50.28 274 SER A CA 1
ATOM 2211 C C . SER A 1 274 ? -0.909 -4.379 32.731 1.00 50.28 274 SER A C 1
ATOM 2213 O O . SER A 1 274 ? -0.143 -5.154 32.148 1.00 50.28 274 SER A O 1
ATOM 2215 N N . SER A 1 275 ? -0.449 -3.378 33.492 1.00 44.09 275 SER A N 1
ATOM 2216 C CA . SER A 1 275 ? 0.973 -2.985 33.574 1.00 44.09 275 SER A CA 1
ATOM 2217 C C . SER A 1 275 ? 1.922 -4.048 34.147 1.00 44.09 275 SER A C 1
ATOM 2219 O O . SER A 1 275 ? 3.135 -3.921 34.002 1.00 44.09 275 SER A O 1
ATOM 2221 N N . GLU A 1 276 ? 1.400 -5.091 34.801 1.00 48.22 276 GLU A N 1
ATOM 2222 C CA . GLU A 1 276 ? 2.211 -6.122 35.470 1.00 48.22 276 GLU A CA 1
ATOM 2223 C C . GLU A 1 276 ? 2.027 -7.539 34.891 1.00 48.22 276 GLU A C 1
ATOM 2225 O O . GLU A 1 276 ? 2.867 -8.412 35.128 1.00 48.22 276 GLU A O 1
ATOM 2230 N N . LYS A 1 277 ? 0.973 -7.796 34.098 1.00 60.00 277 LYS A N 1
ATOM 2231 C CA . LYS A 1 277 ? 0.569 -9.159 33.705 1.00 60.00 277 LYS A CA 1
ATOM 2232 C C . LYS A 1 277 ? 0.787 -9.446 32.212 1.00 60.00 277 LYS A C 1
ATOM 2234 O O . LYS A 1 277 ? -0.120 -9.347 31.389 1.00 60.00 277 LYS A O 1
ATOM 2239 N N . TRP A 1 278 ? 2.017 -9.842 31.878 1.00 69.88 278 TRP A N 1
ATOM 2240 C CA . TRP A 1 278 ? 2.432 -10.280 30.534 1.00 69.88 278 TRP A CA 1
ATOM 2241 C C . TRP A 1 278 ? 2.274 -11.793 30.291 1.00 69.88 278 TRP A C 1
ATOM 2243 O O . TRP A 1 278 ? 2.163 -12.232 29.142 1.00 69.88 278 TRP A O 1
ATOM 2253 N N . GLU A 1 279 ? 2.238 -12.589 31.365 1.00 77.06 279 GLU A N 1
ATOM 2254 C CA . GLU A 1 279 ? 1.937 -14.020 31.304 1.00 77.06 279 GLU A CA 1
ATOM 2255 C C . GLU A 1 279 ? 0.424 -14.270 31.324 1.00 77.06 279 GLU A C 1
ATOM 2257 O O . GLU A 1 279 ? -0.285 -13.872 32.254 1.00 77.06 279 GLU A O 1
ATOM 2262 N N . ILE A 1 280 ? -0.065 -14.984 30.313 1.00 80.38 280 ILE A N 1
ATOM 2263 C CA . ILE A 1 280 ? -1.447 -15.452 30.220 1.00 80.38 280 ILE A CA 1
ATOM 2264 C C . ILE A 1 280 ? -1.513 -16.868 30.791 1.00 80.38 280 ILE A C 1
ATOM 2266 O O . ILE A 1 280 ? -0.760 -17.755 30.380 1.00 80.38 280 ILE A O 1
ATOM 2270 N N . ASP A 1 281 ? -2.432 -17.098 31.730 1.00 80.94 281 ASP A N 1
ATOM 2271 C CA . ASP A 1 281 ? -2.679 -18.440 32.249 1.00 80.94 281 ASP A CA 1
ATOM 2272 C C . ASP A 1 281 ? -3.337 -19.307 31.152 1.00 80.94 281 ASP A C 1
ATOM 2274 O O . ASP A 1 281 ? -4.348 -18.884 30.580 1.00 80.94 281 ASP A O 1
ATOM 2278 N N . PRO A 1 282 ? -2.810 -20.507 30.834 1.00 84.94 282 PRO A N 1
ATOM 2279 C CA . PRO A 1 282 ? -3.380 -21.379 29.807 1.00 84.94 282 PRO A CA 1
ATOM 2280 C C . PRO A 1 282 ? -4.862 -21.715 30.019 1.00 84.94 282 PRO A C 1
ATOM 2282 O O . PRO A 1 282 ? -5.576 -21.933 29.043 1.00 84.94 282 PRO A O 1
ATOM 2285 N N . SER A 1 283 ? -5.351 -21.711 31.266 1.00 85.00 283 SER A N 1
ATOM 2286 C CA . SER A 1 283 ? -6.772 -21.929 31.573 1.00 85.00 283 SER A CA 1
ATOM 2287 C C . SER A 1 283 ? -7.690 -20.797 31.086 1.00 85.00 283 SER A C 1
ATOM 2289 O O . SER A 1 283 ? -8.872 -21.030 30.834 1.00 85.00 283 SER A O 1
ATOM 2291 N N . GLU A 1 284 ? -7.156 -19.588 30.869 1.00 82.12 284 GLU A N 1
ATOM 2292 C CA . GLU A 1 284 ? -7.889 -18.470 30.267 1.00 82.12 284 GLU A CA 1
ATOM 2293 C C . GLU A 1 284 ? -8.026 -18.615 28.731 1.00 82.12 284 GLU A C 1
ATOM 2295 O O . GLU A 1 284 ? -8.741 -17.825 28.109 1.00 82.12 284 GLU A O 1
ATOM 2300 N N . LEU A 1 285 ? -7.367 -19.598 28.094 1.00 87.06 285 LEU A N 1
ATOM 2301 C CA . LEU A 1 285 ? -7.332 -19.783 26.638 1.00 87.06 285 LEU A CA 1
ATOM 2302 C C . LEU A 1 285 ? -8.138 -21.006 26.174 1.00 87.06 285 LEU A C 1
ATOM 2304 O O . LEU A 1 285 ? -7.819 -22.156 26.455 1.00 87.06 285 LEU A O 1
ATOM 2308 N N . THR A 1 286 ? -9.149 -20.767 25.340 1.00 89.88 286 THR A N 1
ATOM 2309 C CA . THR A 1 286 ? -9.856 -21.812 24.589 1.00 89.88 286 THR A CA 1
ATOM 2310 C C . THR A 1 286 ? -9.259 -21.933 23.189 1.00 89.88 286 THR A C 1
ATOM 2312 O O . THR A 1 286 ? -9.487 -21.071 22.337 1.00 89.88 286 THR A O 1
ATOM 2315 N N . LEU A 1 287 ? -8.514 -23.008 22.925 1.00 90.62 287 LEU A N 1
ATOM 2316 C CA . LEU A 1 287 ? -8.046 -23.347 21.577 1.00 90.62 287 LEU A CA 1
ATOM 2317 C C . LEU A 1 287 ? -9.233 -23.771 20.696 1.00 90.62 287 LEU A C 1
ATOM 2319 O O . LEU A 1 287 ? -10.071 -24.569 21.110 1.00 90.62 287 LEU A O 1
ATOM 2323 N N . MET A 1 288 ? -9.302 -23.242 19.474 1.00 90.94 288 MET A N 1
ATOM 2324 C CA . MET A 1 288 ? -10.316 -23.588 18.475 1.00 90.94 288 MET A CA 1
ATOM 2325 C C . MET A 1 288 ? -9.635 -24.162 17.216 1.00 90.94 288 MET A C 1
ATOM 2327 O O . MET A 1 288 ? -8.746 -25.008 17.304 1.00 90.94 288 MET A O 1
ATOM 2331 N N . LYS A 1 289 ? -10.071 -23.739 16.024 1.00 91.69 289 LYS A N 1
ATOM 2332 C CA . LYS A 1 289 ? -9.598 -24.255 14.737 1.00 91.69 289 LYS A CA 1
ATOM 2333 C C . LYS A 1 289 ? -8.139 -23.862 14.470 1.00 91.69 289 LYS A C 1
ATOM 2335 O O . LYS A 1 289 ? -7.756 -22.708 14.650 1.00 91.69 289 LYS A O 1
ATOM 2340 N N . GLU A 1 290 ? -7.358 -24.789 13.929 1.00 92.44 290 GLU A N 1
ATOM 2341 C CA . GLU A 1 290 ? -6.069 -24.481 13.308 1.00 92.44 290 GLU A CA 1
ATOM 2342 C C . GLU A 1 290 ? -6.233 -23.558 12.086 1.00 92.44 290 GLU A C 1
ATOM 2344 O O . GLU A 1 290 ? -7.108 -23.767 11.238 1.00 92.44 290 GLU A O 1
ATOM 2349 N N . VAL A 1 291 ? -5.406 -22.511 12.017 1.00 87.06 291 VAL A N 1
ATOM 2350 C CA . VAL A 1 291 ? -5.429 -21.506 10.938 1.00 87.06 291 VAL A CA 1
ATOM 2351 C C . VAL A 1 291 ? -4.135 -21.466 10.126 1.00 87.06 291 VAL A C 1
ATOM 2353 O O . VAL A 1 291 ? -4.148 -20.969 9.002 1.00 87.06 291 VAL A O 1
ATOM 2356 N N . GLY A 1 292 ? -3.044 -22.037 10.640 1.00 82.25 292 GLY A N 1
ATOM 2357 C CA . GLY A 1 292 ? -1.818 -22.251 9.879 1.00 82.25 292 GLY A CA 1
ATOM 2358 C C . GLY A 1 292 ? -0.757 -23.025 10.658 1.00 82.25 292 GLY A C 1
ATOM 2359 O O . GLY A 1 292 ? -0.784 -23.084 11.883 1.00 82.25 292 GLY A O 1
ATOM 2360 N N . SER A 1 293 ? 0.210 -23.580 9.935 1.00 80.31 293 SER A N 1
ATOM 2361 C CA . SER A 1 293 ? 1.359 -24.308 10.479 1.00 80.31 293 SER A CA 1
ATOM 2362 C C . SER A 1 293 ? 2.643 -23.800 9.820 1.00 80.31 293 SER A C 1
ATOM 2364 O O . SER A 1 293 ? 2.697 -23.705 8.592 1.00 80.31 293 SER A O 1
ATOM 2366 N N . GLY A 1 294 ? 3.676 -23.496 10.604 1.00 68.62 294 GLY A N 1
ATOM 2367 C CA . GLY A 1 294 ? 4.968 -23.012 10.109 1.00 68.62 294 GLY A CA 1
ATOM 2368 C C . GLY A 1 294 ? 6.157 -23.662 10.818 1.00 68.62 294 GLY A C 1
ATOM 2369 O O . GLY A 1 294 ? 5.990 -24.467 11.731 1.00 68.62 294 GLY A O 1
ATOM 2370 N N . GLN A 1 295 ? 7.376 -23.282 10.420 1.00 66.25 295 GLN A N 1
ATOM 2371 C CA . GLN A 1 295 ? 8.629 -23.833 10.969 1.00 66.25 295 GLN A CA 1
ATOM 2372 C C . GLN A 1 295 ? 8.703 -23.742 12.504 1.00 66.25 295 GLN A C 1
ATOM 2374 O O . GLN A 1 295 ? 9.186 -24.659 13.164 1.00 66.25 295 GLN A O 1
ATOM 2379 N N . PHE A 1 296 ? 8.208 -22.637 13.059 1.00 67.19 296 PHE A N 1
ATOM 2380 C CA . PHE A 1 296 ? 8.252 -22.341 14.491 1.00 67.19 296 PHE A CA 1
ATOM 2381 C C . PHE A 1 296 ? 7.077 -22.939 15.279 1.00 67.19 296 PHE A C 1
ATOM 2383 O O . PHE A 1 296 ? 7.087 -22.876 16.503 1.00 67.19 296 PHE A O 1
ATOM 2390 N N . GLY A 1 297 ? 6.085 -23.527 14.598 1.00 77.06 297 GLY A N 1
ATOM 2391 C CA . GLY A 1 297 ? 4.954 -24.217 15.216 1.00 77.06 297 GLY A CA 1
ATOM 2392 C C . GLY A 1 297 ? 3.597 -23.885 14.601 1.00 77.06 297 GLY A C 1
ATOM 2393 O O . GLY A 1 297 ? 3.497 -23.378 13.480 1.00 77.06 297 GLY A O 1
ATOM 2394 N N . VAL A 1 298 ? 2.537 -24.224 15.332 1.00 86.12 298 VAL A N 1
ATOM 2395 C CA . VAL A 1 298 ? 1.145 -24.178 14.860 1.00 86.12 298 VAL A CA 1
ATOM 2396 C C . VAL A 1 298 ? 0.424 -22.939 15.385 1.00 86.12 298 VAL A C 1
ATOM 2398 O O . VAL A 1 298 ? 0.499 -22.627 16.571 1.00 86.12 298 VAL A O 1
ATOM 2401 N N . VAL A 1 299 ? -0.320 -22.265 14.509 1.00 90.06 299 VAL A N 1
ATOM 2402 C CA . VAL A 1 299 ? -1.197 -21.135 14.830 1.00 90.06 299 VAL A CA 1
ATOM 2403 C C . VAL A 1 299 ? -2.649 -21.604 14.824 1.00 90.06 299 VAL A C 1
ATOM 2405 O O . VAL A 1 299 ? -3.158 -22.112 13.820 1.00 90.06 299 VAL A O 1
ATOM 2408 N N . ARG A 1 300 ? -3.345 -21.400 15.942 1.00 92.25 300 ARG A N 1
ATOM 2409 C CA . ARG A 1 300 ? -4.775 -21.693 16.095 1.00 92.25 300 ARG A CA 1
ATOM 2410 C C . ARG A 1 300 ? -5.549 -20.408 16.353 1.00 92.25 300 ARG A C 1
ATOM 2412 O O . ARG A 1 300 ? -5.081 -19.534 17.076 1.00 92.25 300 ARG A O 1
ATOM 2419 N N . LEU A 1 301 ? -6.748 -20.307 15.788 1.00 93.06 301 LEU A N 1
ATOM 2420 C CA . LEU A 1 301 ? -7.762 -19.402 16.317 1.00 93.06 301 LEU A CA 1
ATOM 2421 C C . LEU A 1 301 ? -8.111 -19.882 17.729 1.00 93.06 301 LEU A C 1
ATOM 2423 O O . LEU A 1 301 ? -8.230 -21.085 17.966 1.00 93.06 301 LEU A O 1
ATOM 2427 N N . GLY A 1 302 ? -8.314 -18.951 18.647 1.00 90.81 302 GLY A N 1
ATOM 2428 C CA . GLY A 1 302 ? -8.818 -19.239 19.977 1.00 90.81 302 GLY A CA 1
ATOM 2429 C C . GLY A 1 302 ? -9.673 -18.113 20.533 1.00 90.81 302 GLY A C 1
ATOM 2430 O O . GLY A 1 302 ? -9.908 -17.087 19.887 1.00 90.81 302 GLY A O 1
ATOM 2431 N N . LYS A 1 303 ? -10.124 -18.320 21.766 1.00 83.38 303 LYS A N 1
ATOM 2432 C CA . LYS A 1 303 ? -10.756 -17.299 22.595 1.00 83.38 303 LYS A CA 1
ATOM 2433 C C . LYS A 1 303 ? -9.996 -17.145 23.901 1.00 83.38 303 LYS A C 1
ATOM 2435 O O . LYS A 1 303 ? -9.752 -18.140 24.574 1.00 83.38 303 LYS A O 1
ATOM 2440 N N . TRP A 1 304 ? -9.695 -15.914 24.284 1.00 78.38 304 TRP A N 1
ATOM 2441 C CA . TRP A 1 304 ? -9.202 -15.575 25.613 1.00 78.38 304 TRP A CA 1
ATOM 2442 C C . TRP A 1 304 ? -10.367 -15.098 26.494 1.00 78.38 304 TRP A C 1
ATOM 2444 O O . TRP A 1 304 ? -11.228 -14.336 26.035 1.00 78.38 304 TRP A O 1
ATOM 2454 N N . ARG A 1 305 ? -10.444 -15.626 27.724 1.00 70.56 305 ARG A N 1
ATOM 2455 C CA . ARG A 1 305 ? -11.545 -15.443 28.694 1.00 70.56 305 ARG A CA 1
ATOM 2456 C C . ARG A 1 305 ? -12.943 -15.638 28.073 1.00 70.56 305 ARG A C 1
ATOM 2458 O O . ARG A 1 305 ? -13.875 -14.907 28.377 1.00 70.56 305 ARG A O 1
ATOM 2465 N N . ALA A 1 306 ? -13.076 -16.584 27.133 1.00 71.06 306 ALA A N 1
ATOM 2466 C CA . ALA A 1 306 ? -14.270 -16.879 26.314 1.00 71.06 306 ALA A CA 1
ATOM 2467 C C . ALA A 1 306 ? -14.852 -15.732 25.437 1.00 71.06 306 ALA A C 1
ATOM 2469 O O . ALA A 1 306 ? -15.681 -16.005 24.554 1.00 71.06 306 ALA A O 1
ATOM 2470 N N . VAL A 1 307 ? -14.402 -14.486 25.615 1.00 68.88 307 VAL A N 1
ATOM 2471 C CA . VAL A 1 307 ? -14.935 -13.277 24.961 1.00 68.88 307 VAL A CA 1
ATOM 2472 C C . VAL A 1 307 ? -14.054 -12.813 23.797 1.00 68.88 307 VAL A C 1
ATOM 2474 O O . VAL A 1 307 ? -14.555 -12.633 22.686 1.00 68.88 307 VAL A O 1
ATOM 2477 N N . CYS A 1 308 ? -12.748 -12.641 24.015 1.00 71.75 308 CYS A N 1
ATOM 2478 C CA . CYS A 1 308 ? -11.847 -12.031 23.034 1.00 71.75 308 CYS A CA 1
ATOM 2479 C C . CYS A 1 308 ? -11.344 -13.068 22.017 1.00 71.75 308 CYS A C 1
ATOM 2481 O O . CYS A 1 308 ? -10.801 -14.095 22.418 1.00 71.75 308 CYS A O 1
ATOM 2483 N N . LYS A 1 309 ? -11.494 -12.822 20.707 1.00 83.06 309 LYS A N 1
ATOM 2484 C CA . LYS A 1 309 ? -10.860 -13.660 19.670 1.00 83.06 309 LYS A CA 1
ATOM 2485 C C . LYS A 1 309 ? -9.359 -13.378 19.624 1.00 83.06 309 LYS A C 1
ATOM 2487 O O . LYS A 1 309 ? -8.956 -12.224 19.530 1.00 83.06 309 LYS A O 1
ATOM 2492 N N . VAL A 1 310 ? -8.555 -14.434 19.613 1.00 88.06 310 VAL A N 1
ATOM 2493 C CA . VAL A 1 310 ? -7.088 -14.353 19.606 1.00 88.06 310 VAL A CA 1
ATOM 2494 C C . VAL A 1 310 ? -6.487 -15.353 18.623 1.00 88.06 310 VAL A C 1
ATOM 2496 O O . VAL A 1 310 ? -7.086 -16.393 18.338 1.00 88.06 310 VAL A O 1
ATOM 2499 N N . ALA A 1 311 ? -5.296 -15.055 18.109 1.00 91.44 311 ALA A N 1
ATOM 2500 C CA . ALA A 1 311 ? -4.448 -16.044 17.456 1.00 91.44 311 ALA A CA 1
ATOM 2501 C C . ALA A 1 311 ? -3.442 -16.581 18.483 1.00 91.44 311 ALA A C 1
ATOM 2503 O O . ALA A 1 311 ? -2.792 -15.810 19.184 1.00 91.44 311 ALA A O 1
ATOM 2504 N N . ILE A 1 312 ? -3.333 -17.904 18.589 1.00 90.69 312 ILE A N 1
ATOM 2505 C CA . ILE A 1 312 ? -2.471 -18.588 19.556 1.00 90.69 312 ILE A CA 1
ATOM 2506 C C . ILE A 1 312 ? -1.449 -19.403 18.766 1.00 90.69 312 ILE A C 1
ATOM 2508 O O . ILE A 1 312 ? -1.794 -20.419 18.156 1.00 90.69 312 ILE A O 1
ATOM 2512 N N . LYS A 1 313 ? -0.195 -18.945 18.753 1.00 88.19 313 LYS A N 1
ATOM 2513 C CA . LYS A 1 313 ? 0.938 -19.631 18.120 1.00 88.19 313 LYS A CA 1
ATOM 2514 C C . LYS A 1 313 ? 1.666 -20.460 19.175 1.00 88.19 313 LYS A C 1
ATOM 2516 O O . LYS A 1 313 ? 2.355 -19.902 20.022 1.00 88.19 313 LYS A O 1
ATOM 2521 N N . THR A 1 314 ? 1.503 -21.780 19.133 1.00 87.88 314 THR A N 1
ATOM 2522 C CA . THR A 1 314 ? 2.264 -22.719 19.974 1.00 87.88 314 THR A CA 1
ATOM 2523 C C . THR A 1 314 ? 3.640 -22.949 19.362 1.00 87.88 314 THR A C 1
ATOM 2525 O O . THR A 1 314 ? 3.712 -23.328 18.191 1.00 87.88 314 THR A O 1
ATOM 2528 N N . ILE A 1 315 ? 4.700 -22.743 20.140 1.00 81.94 315 ILE A N 1
ATOM 2529 C CA . ILE A 1 315 ? 6.097 -22.906 19.733 1.00 81.94 315 ILE A CA 1
ATOM 2530 C C . ILE A 1 315 ? 6.503 -24.382 19.813 1.00 81.94 315 ILE A C 1
ATOM 2532 O O . ILE A 1 315 ? 6.202 -25.068 20.790 1.00 81.94 315 ILE A O 1
ATOM 2536 N N . ASN A 1 316 ? 7.188 -24.877 18.781 1.00 78.81 316 ASN A N 1
ATOM 2537 C CA . ASN A 1 316 ? 7.711 -26.246 18.755 1.00 78.81 316 ASN A CA 1
ATOM 2538 C C . ASN A 1 316 ? 8.789 -26.457 19.834 1.00 78.81 316 ASN A C 1
ATOM 2540 O O . ASN A 1 316 ? 9.649 -25.598 20.043 1.00 78.81 316 ASN A O 1
ATOM 2544 N N . GLU A 1 317 ? 8.795 -27.623 20.484 1.00 76.75 317 GLU A N 1
ATOM 2545 C CA . GLU A 1 317 ? 9.831 -27.949 21.470 1.00 76.75 317 GLU A CA 1
ATOM 2546 C C . GLU A 1 317 ? 11.230 -27.959 20.834 1.00 76.75 317 GLU A C 1
ATOM 2548 O O . GLU A 1 317 ? 11.430 -28.468 19.731 1.00 76.75 317 GLU A O 1
ATOM 2553 N N . GLY A 1 318 ? 12.201 -27.359 21.528 1.00 68.44 318 GLY A N 1
ATOM 2554 C CA . GLY A 1 318 ? 13.577 -27.220 21.043 1.00 68.44 318 GLY A CA 1
ATOM 2555 C C . GLY A 1 318 ? 13.792 -26.144 19.969 1.00 68.44 318 GLY A C 1
ATOM 2556 O O . GLY A 1 318 ? 14.921 -25.988 19.514 1.00 68.44 318 GLY A O 1
ATOM 2557 N N . ALA A 1 319 ? 12.763 -25.383 19.568 1.00 65.94 319 ALA A N 1
ATOM 2558 C CA . ALA A 1 319 ? 12.921 -24.301 18.589 1.00 65.94 319 ALA A CA 1
ATOM 2559 C C . ALA A 1 319 ? 13.700 -23.086 19.135 1.00 65.94 319 ALA A C 1
ATOM 2561 O O . ALA A 1 319 ? 14.375 -22.406 18.364 1.00 65.94 319 ALA A O 1
ATOM 2562 N N . MET A 1 320 ? 13.604 -22.821 20.441 1.00 67.62 320 MET A N 1
ATOM 2563 C CA . MET A 1 320 ? 14.306 -21.750 21.160 1.00 67.62 320 MET A CA 1
ATOM 2564 C C . MET A 1 320 ? 14.387 -22.070 22.661 1.00 67.62 320 MET A C 1
ATOM 2566 O O . MET A 1 320 ? 13.650 -22.935 23.147 1.00 67.62 320 MET A O 1
ATOM 2570 N N . LEU A 1 321 ? 15.277 -21.389 23.390 1.00 70.00 321 LEU A N 1
ATOM 2571 C CA . LEU A 1 321 ? 15.322 -21.461 24.852 1.00 70.00 321 LEU A CA 1
ATOM 2572 C C . LEU A 1 321 ? 14.165 -20.660 25.467 1.00 70.00 321 LEU A C 1
ATOM 2574 O O . LEU A 1 321 ? 13.677 -19.691 24.890 1.00 70.00 321 LEU A O 1
ATOM 2578 N N . GLU A 1 322 ? 13.723 -21.080 26.651 1.00 73.81 322 GLU A N 1
ATOM 2579 C CA . GLU A 1 322 ? 12.590 -20.464 27.354 1.00 73.81 322 GLU A CA 1
ATOM 2580 C C . GLU A 1 322 ? 12.933 -19.060 27.882 1.00 73.81 322 GLU A C 1
ATOM 2582 O O . GLU A 1 322 ? 12.101 -18.158 27.824 1.00 73.81 322 GLU A O 1
ATOM 2587 N N . GLU A 1 323 ? 14.182 -18.852 28.307 1.00 72.25 323 GLU A N 1
ATOM 2588 C CA . GLU A 1 323 ? 14.706 -17.547 28.730 1.00 72.25 323 GLU A CA 1
ATOM 2589 C C . GLU A 1 323 ? 14.764 -16.562 27.548 1.00 72.25 323 GLU A C 1
ATOM 2591 O O . GLU A 1 323 ? 14.161 -15.492 27.628 1.00 72.25 323 GLU A O 1
ATOM 2596 N N . ASP A 1 324 ? 15.365 -16.968 26.418 1.00 68.12 324 ASP A N 1
ATOM 2597 C CA . ASP A 1 324 ? 15.387 -16.186 25.167 1.00 68.12 324 ASP A CA 1
ATOM 2598 C C . ASP A 1 324 ? 13.966 -15.793 24.723 1.00 68.12 324 ASP A C 1
ATOM 2600 O O . ASP A 1 324 ? 13.719 -14.647 24.350 1.00 68.12 324 ASP A O 1
ATOM 2604 N N . PHE A 1 325 ? 13.015 -16.733 24.791 1.00 74.56 325 PHE A N 1
ATOM 2605 C CA . PHE A 1 325 ? 11.609 -16.496 24.453 1.00 74.56 325 PHE A CA 1
ATOM 2606 C C . PHE A 1 325 ? 10.959 -15.444 25.356 1.00 74.56 325 PHE A C 1
ATOM 2608 O O . PHE A 1 325 ? 10.236 -14.577 24.867 1.00 74.56 325 PHE A O 1
ATOM 2615 N N . ILE A 1 326 ? 11.215 -15.497 26.664 1.00 73.38 326 ILE A N 1
ATOM 2616 C CA . ILE A 1 326 ? 10.679 -14.535 27.633 1.00 73.38 326 ILE A CA 1
ATOM 2617 C C . ILE A 1 326 ? 11.285 -13.141 27.420 1.00 73.38 326 ILE A C 1
ATOM 2619 O O . ILE A 1 326 ? 10.560 -12.146 27.505 1.00 73.38 326 ILE A O 1
ATOM 2623 N N . GLU A 1 327 ? 12.586 -13.043 27.142 1.00 68.81 327 GLU A N 1
ATOM 2624 C CA . GLU A 1 327 ? 13.234 -11.761 26.846 1.00 68.81 327 GLU A CA 1
ATOM 2625 C C . GLU A 1 327 ? 12.729 -11.158 25.530 1.00 68.81 327 GLU A C 1
ATOM 2627 O O . GLU A 1 327 ? 12.296 -10.002 25.517 1.00 68.81 327 GLU A O 1
ATOM 2632 N N . GLU A 1 328 ? 12.687 -11.942 24.448 1.00 69.25 328 GLU A N 1
ATOM 2633 C CA . GLU A 1 328 ? 12.132 -11.508 23.161 1.00 69.25 328 GLU A CA 1
ATOM 2634 C C . GLU A 1 328 ? 10.660 -11.089 23.299 1.00 69.25 328 GLU A C 1
ATOM 2636 O O . GLU A 1 328 ? 10.288 -10.015 22.824 1.00 69.25 328 GLU A O 1
ATOM 2641 N N . ALA A 1 329 ? 9.835 -11.852 24.026 1.00 73.25 329 ALA A N 1
ATOM 2642 C CA . ALA A 1 329 ? 8.432 -11.518 24.270 1.00 73.25 329 ALA A CA 1
ATOM 2643 C C . ALA A 1 329 ? 8.257 -10.196 25.035 1.00 73.25 329 ALA A C 1
ATOM 2645 O O . ALA A 1 329 ? 7.468 -9.348 24.616 1.00 73.25 329 ALA A O 1
ATOM 2646 N N . LYS A 1 330 ? 9.011 -9.975 26.122 1.00 70.88 330 LYS A N 1
ATOM 2647 C CA . LYS A 1 330 ? 8.965 -8.721 26.903 1.00 70.88 330 LYS A CA 1
ATOM 2648 C C . LYS A 1 330 ? 9.361 -7.502 26.076 1.00 70.88 330 LYS A C 1
ATOM 2650 O O . LYS A 1 330 ? 8.813 -6.419 26.273 1.00 70.88 330 LYS A O 1
ATOM 2655 N N . ILE A 1 331 ? 10.306 -7.673 25.154 1.00 68.88 331 ILE A N 1
ATOM 2656 C CA . ILE A 1 331 ? 10.713 -6.629 24.216 1.00 68.88 331 ILE A CA 1
ATOM 2657 C C . ILE A 1 331 ? 9.609 -6.410 23.163 1.00 68.88 331 ILE A C 1
ATOM 2659 O O . ILE A 1 331 ? 9.193 -5.273 22.944 1.00 68.88 331 ILE A O 1
ATOM 2663 N N . MET A 1 332 ? 9.076 -7.481 22.566 1.00 69.25 332 MET A N 1
ATOM 2664 C CA . MET A 1 332 ? 7.991 -7.436 21.575 1.00 69.25 332 MET A CA 1
ATOM 2665 C C . MET A 1 332 ? 6.701 -6.808 22.118 1.00 69.25 332 MET A C 1
ATOM 2667 O O . MET A 1 332 ? 6.002 -6.135 21.370 1.00 69.25 332 MET A O 1
ATOM 2671 N N . MET A 1 333 ? 6.387 -6.971 23.407 1.00 69.25 333 MET A N 1
ATOM 2672 C CA . MET A 1 333 ? 5.204 -6.358 24.030 1.00 69.25 333 MET A CA 1
ATOM 2673 C C . MET A 1 333 ? 5.244 -4.827 24.071 1.00 69.25 333 MET A C 1
ATOM 2675 O O . MET A 1 333 ? 4.192 -4.199 24.170 1.00 69.25 333 MET A O 1
ATOM 2679 N N . ARG A 1 334 ? 6.432 -4.220 23.966 1.00 68.62 334 ARG A N 1
ATOM 2680 C CA . ARG A 1 334 ? 6.592 -2.759 23.884 1.00 68.62 334 ARG A CA 1
ATOM 2681 C C . ARG A 1 334 ? 6.302 -2.208 22.488 1.00 68.62 334 ARG A C 1
ATOM 2683 O O . ARG A 1 334 ? 6.133 -1.003 22.342 1.00 68.62 334 ARG A O 1
ATOM 2690 N N . LEU A 1 335 ? 6.237 -3.072 21.472 1.00 72.50 335 LEU A N 1
ATOM 2691 C CA . LEU A 1 335 ? 5.870 -2.683 20.116 1.00 72.50 335 LEU A CA 1
ATOM 2692 C C . LEU A 1 335 ? 4.351 -2.519 20.043 1.00 72.50 335 LEU A C 1
ATOM 2694 O O . LEU A 1 335 ? 3.603 -3.494 20.133 1.00 72.50 335 LEU A O 1
ATOM 2698 N N . CYS A 1 336 ? 3.901 -1.281 19.858 1.00 72.69 336 CYS A N 1
ATOM 2699 C CA . CYS A 1 336 ? 2.494 -0.960 19.675 1.00 72.69 336 CYS A CA 1
ATOM 2700 C C . CYS A 1 336 ? 2.335 0.036 18.526 1.00 72.69 336 CYS A C 1
ATOM 2702 O O . CYS A 1 336 ? 2.731 1.197 18.623 1.00 72.69 336 CYS A O 1
ATOM 2704 N N . HIS A 1 337 ? 1.766 -0.432 17.415 1.00 75.12 337 HIS A N 1
ATOM 2705 C CA . HIS A 1 337 ? 1.575 0.368 16.210 1.00 75.12 337 HIS A CA 1
ATOM 2706 C C . HIS A 1 337 ? 0.392 -0.181 15.391 1.00 75.12 337 HIS A C 1
ATOM 2708 O O . HIS A 1 337 ? 0.295 -1.398 15.228 1.00 75.12 337 HIS A O 1
ATOM 2714 N N . PRO A 1 338 ? -0.496 0.655 14.811 1.00 75.50 338 PRO A N 1
ATOM 2715 C CA . PRO A 1 338 ? -1.683 0.197 14.075 1.00 75.50 338 PRO A CA 1
ATOM 2716 C C . PRO A 1 338 ? -1.400 -0.688 12.849 1.00 75.50 338 PRO A C 1
ATOM 2718 O O . PRO A 1 338 ? -2.326 -1.324 12.347 1.00 75.50 338 PRO A O 1
ATOM 2721 N N . LYS A 1 339 ? -0.153 -0.745 12.362 1.00 88.50 339 LYS A N 1
ATOM 2722 C CA . LYS A 1 339 ? 0.286 -1.616 11.252 1.00 88.50 339 LYS A CA 1
ATOM 2723 C C . LYS A 1 339 ? 1.204 -2.765 11.688 1.00 88.50 339 LYS A C 1
ATOM 2725 O O . LYS A 1 339 ? 1.813 -3.418 10.845 1.00 88.50 339 LYS A O 1
ATOM 2730 N N . LEU A 1 340 ? 1.309 -3.021 12.989 1.00 86.75 340 LEU A N 1
ATOM 2731 C CA . LEU A 1 340 ? 1.956 -4.202 13.557 1.00 86.75 340 LEU A CA 1
ATOM 2732 C C . LEU A 1 340 ? 0.897 -5.079 14.233 1.00 86.75 340 LEU A C 1
ATOM 2734 O O . LEU A 1 340 ? -0.050 -4.565 14.823 1.00 86.75 340 LEU A O 1
ATOM 2738 N N . VAL A 1 341 ? 1.037 -6.401 14.126 1.00 87.00 341 VAL A N 1
ATOM 2739 C CA . VAL A 1 341 ? 0.162 -7.353 14.825 1.00 87.00 341 VAL A CA 1
ATOM 2740 C C . VAL A 1 341 ? 0.508 -7.347 16.308 1.00 87.00 341 VAL A C 1
ATOM 2742 O O . VAL A 1 341 ? 1.607 -7.738 16.692 1.00 87.00 341 VAL A O 1
ATOM 2745 N N . GLN A 1 342 ? -0.432 -6.918 17.142 1.00 81.00 342 GLN A N 1
ATOM 2746 C CA . GLN A 1 342 ? -0.191 -6.759 18.569 1.00 81.00 342 GLN A CA 1
ATOM 2747 C C . GLN A 1 342 ? -0.005 -8.092 19.286 1.00 81.00 342 GLN A C 1
ATOM 2749 O O . GLN A 1 342 ? -0.853 -8.987 19.222 1.00 81.00 342 GLN A O 1
ATOM 2754 N N . LEU A 1 343 ? 1.081 -8.161 20.051 1.00 79.56 343 LEU A N 1
ATOM 2755 C CA . LEU A 1 343 ? 1.280 -9.153 21.093 1.00 79.56 343 LEU A CA 1
ATOM 2756 C C . LEU A 1 343 ? 0.436 -8.780 22.317 1.00 79.56 343 LEU A C 1
ATOM 2758 O O . LEU A 1 343 ? 0.618 -7.704 22.888 1.00 79.56 343 LEU A O 1
ATOM 2762 N N . TYR A 1 344 ? -0.479 -9.665 22.709 1.00 76.25 344 TYR A N 1
ATOM 2763 C CA . TYR A 1 344 ? -1.271 -9.519 23.931 1.00 76.25 344 TYR A CA 1
ATOM 2764 C C . TYR A 1 344 ? -0.560 -10.103 25.155 1.00 76.25 344 TYR A C 1
ATOM 2766 O O . TYR A 1 344 ? -0.675 -9.561 26.249 1.00 76.25 344 TYR A O 1
ATOM 2774 N N . GLY A 1 345 ? 0.183 -11.193 24.968 1.00 79.00 345 GLY A N 1
ATOM 2775 C CA . GLY A 1 345 ? 0.970 -11.833 26.016 1.00 79.00 345 GLY A CA 1
ATOM 2776 C C . GLY A 1 345 ? 1.483 -13.200 25.579 1.00 79.00 345 GLY A C 1
ATOM 2777 O O . GLY A 1 345 ? 1.279 -13.628 24.438 1.00 79.00 345 GLY A O 1
ATOM 2778 N N . VAL A 1 346 ? 2.142 -13.895 26.500 1.00 84.69 346 VAL A N 1
ATOM 2779 C CA . VAL A 1 346 ? 2.685 -15.241 26.271 1.00 84.69 346 VAL A CA 1
ATOM 2780 C C . VAL A 1 346 ? 2.267 -16.206 27.372 1.00 84.69 346 VAL A C 1
ATOM 2782 O O . VAL A 1 346 ? 1.957 -15.801 28.486 1.00 84.69 346 VAL A O 1
ATOM 2785 N N . CYS A 1 347 ? 2.268 -17.497 27.064 1.00 86.81 347 CYS A N 1
ATOM 2786 C CA . CYS A 1 347 ? 2.034 -18.574 28.013 1.00 86.81 347 CYS A CA 1
ATOM 2787 C C . CYS A 1 347 ? 3.316 -19.402 28.149 1.00 86.81 347 CYS A C 1
ATOM 2789 O O . CYS A 1 347 ? 3.724 -20.105 27.225 1.00 86.81 347 CYS A O 1
ATOM 2791 N N . THR A 1 348 ? 3.945 -19.274 29.313 1.00 84.19 348 THR A N 1
ATOM 2792 C CA . THR A 1 348 ? 5.226 -19.880 29.726 1.00 84.19 348 THR A CA 1
ATOM 2793 C C . THR A 1 348 ? 5.013 -21.042 30.697 1.00 84.19 348 THR A C 1
ATOM 2795 O O . THR A 1 348 ? 5.680 -22.066 30.623 1.00 84.19 3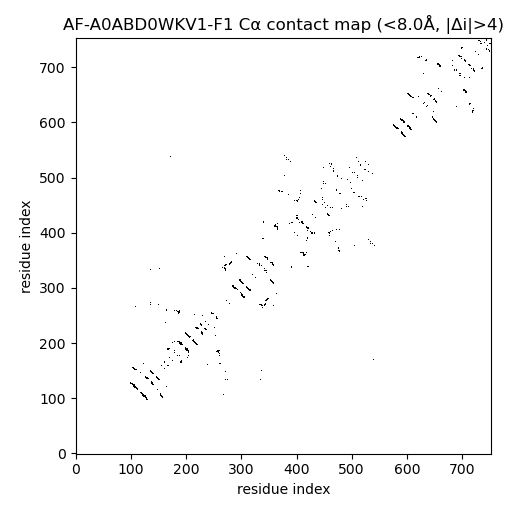48 THR A O 1
ATOM 2798 N N . ARG A 1 349 ? 4.003 -20.914 31.568 1.00 82.00 349 ARG A N 1
ATOM 2799 C CA . ARG A 1 349 ? 3.703 -21.809 32.702 1.00 82.00 349 ARG A CA 1
ATOM 2800 C C . ARG A 1 349 ? 3.313 -23.249 32.320 1.00 82.00 349 ARG A C 1
ATOM 2802 O O . ARG A 1 349 ? 3.220 -24.099 33.202 1.00 82.00 349 ARG A O 1
ATOM 2809 N N . GLN A 1 350 ? 3.073 -23.535 31.040 1.00 81.50 350 GLN A N 1
ATOM 2810 C CA . GLN A 1 350 ? 2.779 -24.873 30.517 1.00 81.50 350 GLN A CA 1
ATOM 2811 C C . GLN A 1 350 ? 3.374 -25.034 29.112 1.00 81.50 350 GLN A C 1
ATOM 2813 O O . GLN A 1 350 ? 3.378 -24.090 28.325 1.00 81.50 350 GLN A O 1
ATOM 2818 N N . ARG A 1 351 ? 3.834 -26.248 28.779 1.00 82.19 351 ARG A N 1
ATOM 2819 C CA . ARG A 1 351 ? 4.306 -26.600 27.430 1.00 82.19 351 ARG A CA 1
ATOM 2820 C C . ARG A 1 351 ? 3.173 -27.142 26.541 1.00 82.19 351 ARG A C 1
ATOM 2822 O O . ARG A 1 351 ? 2.300 -27.845 27.056 1.00 82.19 351 ARG A O 1
ATOM 2829 N N . PRO A 1 352 ? 3.199 -26.884 25.218 1.00 82.81 352 PRO A N 1
ATOM 2830 C CA . PRO A 1 352 ? 4.164 -26.040 24.502 1.00 82.81 352 PRO A CA 1
ATOM 2831 C C . PRO A 1 352 ? 3.969 -24.547 24.812 1.00 82.81 352 PRO A C 1
ATOM 2833 O O . PRO A 1 352 ? 2.837 -24.101 24.985 1.00 82.81 352 PRO A O 1
ATOM 2836 N N . LEU A 1 353 ? 5.070 -23.783 24.834 1.00 86.06 353 LEU A N 1
ATOM 2837 C CA . LEU A 1 353 ? 5.036 -22.325 25.016 1.00 86.06 353 LEU A CA 1
ATOM 2838 C C . LEU A 1 353 ? 4.117 -21.692 23.962 1.00 86.06 353 LEU A C 1
ATOM 2840 O O . LEU A 1 353 ? 4.128 -22.125 22.805 1.00 86.06 353 LEU A O 1
ATOM 2844 N N . CYS A 1 354 ? 3.347 -20.663 24.316 1.00 87.19 354 CYS A N 1
ATOM 2845 C CA . CYS A 1 354 ? 2.493 -19.972 23.349 1.00 87.19 354 CYS A CA 1
ATOM 2846 C C . CYS A 1 354 ? 2.645 -18.451 23.318 1.00 87.19 354 CYS A C 1
ATOM 2848 O O . CYS A 1 354 ? 2.850 -17.798 24.334 1.00 87.19 354 CYS A O 1
ATOM 2850 N N . ILE A 1 355 ? 2.506 -17.893 22.115 1.00 86.56 355 ILE A N 1
ATOM 2851 C CA . ILE A 1 355 ? 2.349 -16.462 21.849 1.00 86.56 355 ILE A CA 1
ATOM 2852 C C . ILE A 1 355 ? 0.870 -16.206 21.553 1.00 86.56 355 ILE A C 1
ATOM 2854 O O . ILE A 1 355 ? 0.291 -16.897 20.710 1.00 86.56 355 ILE A O 1
ATOM 2858 N N . VAL A 1 356 ? 0.269 -15.219 22.218 1.00 85.94 356 VAL A N 1
ATOM 2859 C CA . VAL A 1 356 ? -1.129 -14.818 22.014 1.00 85.94 356 VAL A CA 1
ATOM 2860 C C . VAL A 1 356 ? -1.164 -13.426 21.390 1.00 85.94 356 VAL A C 1
ATOM 2862 O O . VAL A 1 356 ? -0.709 -12.456 21.994 1.00 85.94 356 VAL A O 1
ATOM 2865 N N . THR A 1 357 ? -1.712 -13.313 20.184 1.00 87.25 357 THR A N 1
ATOM 2866 C CA . THR A 1 357 ? -1.827 -12.046 19.446 1.00 87.25 357 THR A CA 1
ATOM 2867 C C . THR A 1 357 ? -3.275 -11.736 19.085 1.00 87.25 357 THR A C 1
ATOM 2869 O O . THR A 1 357 ? -4.164 -12.587 19.200 1.00 87.25 357 THR A O 1
ATOM 2872 N N . GLU A 1 358 ? -3.515 -10.528 18.574 1.00 84.06 358 GLU A N 1
ATOM 2873 C CA . GLU A 1 358 ? -4.756 -10.240 17.852 1.00 84.06 358 GLU A CA 1
ATOM 2874 C C . GLU A 1 358 ? -4.975 -11.230 16.689 1.00 84.06 358 GLU A C 1
ATOM 2876 O O . GLU A 1 358 ? -4.025 -11.759 16.099 1.00 84.06 358 GLU A O 1
ATOM 2881 N N . PHE A 1 359 ? -6.244 -11.509 16.385 1.00 88.62 359 PHE A N 1
ATOM 2882 C CA . PHE A 1 359 ? -6.654 -12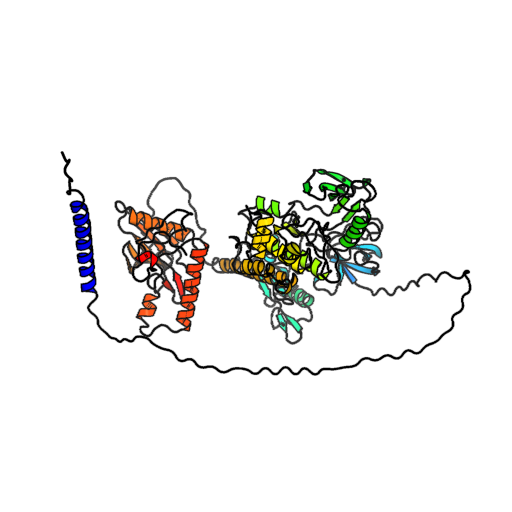.363 15.273 1.00 88.62 359 PHE A CA 1
ATOM 2883 C C . PHE A 1 359 ? -7.085 -11.504 14.081 1.00 88.62 359 PHE A C 1
ATOM 2885 O O . PHE A 1 359 ? -7.875 -10.584 14.256 1.00 88.62 359 PHE A O 1
ATOM 2892 N N . LEU A 1 360 ? -6.592 -11.820 12.878 1.00 89.50 360 LEU A N 1
ATOM 2893 C CA . LEU A 1 360 ? -6.922 -11.106 11.641 1.00 89.50 360 LEU A CA 1
ATOM 2894 C C . LEU A 1 360 ? -7.659 -12.037 10.664 1.00 89.50 360 LEU A C 1
ATOM 2896 O O . LEU A 1 360 ? -7.127 -13.064 10.236 1.00 89.50 360 LEU A O 1
ATOM 2900 N N . GLU A 1 361 ? -8.895 -11.673 10.315 1.00 88.38 361 GLU A N 1
ATOM 2901 C CA . GLU A 1 361 ? -9.877 -12.538 9.645 1.00 88.38 361 GLU A CA 1
ATOM 2902 C C . GLU A 1 361 ? -9.452 -13.043 8.265 1.00 88.38 361 GLU A C 1
ATOM 2904 O O . GLU A 1 361 ? -9.764 -14.181 7.911 1.00 88.38 361 GLU A O 1
ATOM 2909 N N . ASN A 1 362 ? -8.757 -12.215 7.481 1.00 90.19 362 ASN A N 1
ATOM 2910 C CA . ASN A 1 362 ? -8.397 -12.535 6.099 1.00 90.19 362 ASN A CA 1
ATOM 2911 C C . ASN A 1 362 ? -7.051 -13.284 5.985 1.00 90.19 362 ASN A C 1
ATOM 2913 O O . ASN A 1 362 ? -6.593 -13.570 4.876 1.00 90.19 362 ASN A O 1
ATOM 2917 N N . GLY A 1 363 ? -6.437 -13.661 7.115 1.00 91.94 363 GLY A N 1
ATOM 2918 C CA . GLY A 1 363 ? -5.220 -14.471 7.154 1.00 91.94 363 GLY A CA 1
ATOM 2919 C C . GLY A 1 363 ? -3.996 -13.749 6.582 1.00 91.94 363 GLY A C 1
ATOM 2920 O O . GLY A 1 363 ? -3.901 -12.524 6.647 1.00 91.94 363 GLY A O 1
ATOM 2921 N N . CYS A 1 364 ? -3.026 -14.505 6.055 1.00 93.69 364 CYS A N 1
ATOM 2922 C CA . CYS A 1 364 ? -1.790 -13.923 5.534 1.00 93.69 364 CYS A CA 1
ATOM 2923 C C . CYS A 1 364 ? -1.946 -13.303 4.138 1.00 93.69 364 CYS A C 1
ATOM 2925 O O . CYS A 1 364 ? -2.642 -13.825 3.258 1.00 93.69 364 CYS A O 1
ATOM 2927 N N . LEU A 1 365 ? -1.225 -12.202 3.924 1.00 96.81 365 LEU A N 1
ATOM 2928 C CA . LEU A 1 365 ? -1.268 -11.384 2.718 1.00 96.81 365 LEU A CA 1
ATOM 2929 C C . LEU A 1 365 ? -0.934 -12.197 1.457 1.00 96.81 365 LEU A C 1
ATOM 2931 O O . LEU A 1 365 ? -1.584 -12.013 0.434 1.00 96.81 365 LEU A O 1
ATOM 2935 N N . LEU A 1 366 ? 0.004 -13.147 1.524 1.00 96.06 366 LEU A N 1
ATOM 2936 C CA . LEU A 1 366 ? 0.332 -14.033 0.399 1.00 96.06 366 LEU A CA 1
ATOM 2937 C C . LEU A 1 366 ? -0.888 -14.827 -0.102 1.00 96.06 366 LEU A C 1
ATOM 2939 O O . LEU A 1 366 ? -1.117 -14.918 -1.310 1.00 96.06 366 LEU A O 1
ATOM 2943 N N . ASN A 1 367 ? -1.684 -15.389 0.811 1.00 94.62 367 ASN A N 1
ATOM 2944 C CA . ASN A 1 367 ? -2.889 -16.137 0.452 1.00 94.62 367 ASN A CA 1
ATOM 2945 C C . ASN A 1 367 ? -3.999 -15.197 -0.026 1.00 94.62 367 ASN A C 1
ATOM 2947 O O . ASN A 1 367 ? -4.639 -15.478 -1.039 1.00 94.62 367 ASN A O 1
ATOM 2951 N N . TYR A 1 368 ? -4.172 -14.059 0.645 1.00 95.88 368 TYR A N 1
ATOM 2952 C CA . TYR A 1 368 ? -5.127 -13.019 0.267 1.00 95.88 368 TYR A CA 1
ATOM 2953 C C . TYR A 1 368 ? -4.881 -12.478 -1.158 1.00 95.88 368 TYR A C 1
ATOM 2955 O O . TYR A 1 368 ? -5.812 -12.399 -1.960 1.00 95.88 368 TYR A O 1
ATOM 2963 N N . LEU A 1 369 ? -3.624 -12.188 -1.518 1.00 96.44 369 LEU A N 1
ATOM 2964 C CA . LEU A 1 369 ? -3.224 -11.767 -2.868 1.00 96.44 369 LEU A CA 1
ATOM 2965 C C . LEU A 1 369 ? -3.571 -12.834 -3.915 1.00 96.44 369 LEU A C 1
ATOM 2967 O O . LEU A 1 369 ? -4.191 -12.519 -4.930 1.00 96.44 369 LEU A O 1
ATOM 2971 N N . ARG A 1 370 ? -3.231 -14.104 -3.649 1.00 95.88 370 ARG A N 1
ATOM 2972 C CA . ARG A 1 370 ? -3.499 -15.230 -4.562 1.00 95.88 370 ARG A CA 1
ATOM 2973 C C . ARG A 1 370 ? -4.992 -15.459 -4.784 1.00 95.88 370 ARG A C 1
ATOM 2975 O O . ARG A 1 370 ? -5.417 -15.626 -5.923 1.00 95.88 370 ARG A O 1
ATOM 2982 N N . GLN A 1 371 ? -5.790 -15.426 -3.716 1.00 93.88 371 GLN A N 1
ATOM 2983 C CA . GLN A 1 371 ? -7.249 -15.589 -3.776 1.00 93.88 371 GLN A CA 1
ATOM 2984 C C . GLN A 1 371 ? -7.943 -14.451 -4.535 1.00 93.88 371 GLN A C 1
ATOM 2986 O O . GLN A 1 371 ? -9.006 -14.657 -5.115 1.00 93.88 371 GLN A O 1
ATOM 2991 N N . ARG A 1 372 ? -7.344 -13.253 -4.548 1.00 88.75 372 ARG A N 1
ATOM 2992 C CA . ARG A 1 372 ? -7.886 -12.052 -5.201 1.00 88.75 372 ARG A CA 1
ATOM 2993 C C . ARG A 1 372 ? -7.163 -11.669 -6.497 1.00 88.75 372 ARG A C 1
ATOM 2995 O O . ARG A 1 372 ? -7.424 -10.586 -7.029 1.00 88.75 372 ARG A O 1
ATOM 3002 N N . CYS A 1 373 ? -6.299 -12.541 -7.018 1.00 90.50 373 CYS A N 1
ATOM 3003 C CA . CYS A 1 373 ? -5.476 -12.293 -8.199 1.00 90.50 373 CYS A CA 1
ATOM 3004 C C . CYS A 1 373 ? -6.319 -11.823 -9.399 1.00 90.50 373 CYS A C 1
ATOM 3006 O O . CYS A 1 373 ? -7.411 -12.329 -9.659 1.00 90.50 373 CYS A O 1
ATOM 3008 N N . GLY A 1 374 ? -5.846 -10.794 -10.102 1.00 82.56 374 GLY A N 1
ATOM 3009 C CA . GLY A 1 374 ? -6.577 -10.118 -11.170 1.00 82.56 374 GLY A CA 1
ATOM 3010 C C . GLY A 1 374 ? -7.561 -9.051 -10.678 1.00 82.56 374 GLY A C 1
ATOM 3011 O O . GLY A 1 374 ? -7.704 -8.035 -11.356 1.00 82.56 374 GLY A O 1
ATOM 3012 N N . THR A 1 375 ? -8.169 -9.198 -9.493 1.00 83.50 375 THR A N 1
ATOM 3013 C CA . THR A 1 375 ? -9.223 -8.284 -8.994 1.00 83.50 375 THR A CA 1
ATOM 3014 C C . THR A 1 375 ? -8.700 -7.034 -8.282 1.00 83.50 375 THR A C 1
ATOM 3016 O O . THR A 1 375 ? -9.420 -6.040 -8.188 1.00 83.50 375 THR A O 1
ATOM 3019 N N . LEU A 1 376 ? -7.461 -7.055 -7.779 1.00 83.62 376 LEU A N 1
ATOM 3020 C CA . LEU A 1 376 ? -6.893 -5.945 -7.009 1.00 83.62 376 LEU A CA 1
ATOM 3021 C C . LEU A 1 376 ? -6.432 -4.801 -7.926 1.00 83.62 376 LEU A C 1
ATOM 3023 O O . LEU A 1 376 ? -5.712 -5.018 -8.906 1.00 83.62 376 LEU A O 1
ATOM 3027 N N . THR A 1 377 ? -6.837 -3.571 -7.600 1.00 83.69 377 THR A N 1
ATOM 3028 C CA . THR A 1 377 ? -6.433 -2.352 -8.318 1.00 83.69 377 THR A CA 1
ATOM 3029 C C . THR A 1 377 ? -5.046 -1.884 -7.879 1.00 83.69 377 THR A C 1
ATOM 3031 O O . THR A 1 377 ? -4.644 -2.107 -6.740 1.00 83.69 377 THR A O 1
ATOM 3034 N N . THR A 1 378 ? -4.330 -1.162 -8.746 1.00 83.44 378 THR A N 1
ATOM 3035 C CA . THR A 1 378 ? -3.018 -0.564 -8.430 1.00 83.44 378 THR A CA 1
ATOM 3036 C C . THR A 1 378 ? -3.051 0.284 -7.154 1.00 83.44 378 THR A C 1
ATOM 3038 O O . THR A 1 378 ? -2.128 0.211 -6.352 1.00 83.44 378 THR A O 1
ATOM 3041 N N . THR A 1 379 ? -4.136 1.029 -6.915 1.00 80.69 379 THR A N 1
ATOM 3042 C CA . THR A 1 379 ? -4.336 1.819 -5.688 1.00 80.69 379 THR A CA 1
ATOM 3043 C C . THR A 1 379 ? -4.407 0.941 -4.436 1.00 80.69 379 THR A C 1
ATOM 3045 O O . THR A 1 379 ? -3.789 1.273 -3.433 1.00 80.69 379 THR A O 1
ATOM 3048 N N . CYS A 1 380 ? -5.099 -0.203 -4.498 1.00 83.56 380 CYS A N 1
ATOM 3049 C CA . CYS A 1 380 ? -5.170 -1.160 -3.389 1.00 83.56 380 CYS A CA 1
ATOM 3050 C C . CYS A 1 380 ? -3.830 -1.882 -3.156 1.00 83.56 380 CYS A C 1
ATOM 3052 O O . CYS A 1 380 ? -3.456 -2.145 -2.018 1.00 83.56 380 CYS A O 1
ATOM 3054 N N . LEU A 1 381 ? -3.072 -2.160 -4.221 1.00 92.31 381 LEU A N 1
ATOM 3055 C CA . LEU A 1 381 ? -1.717 -2.708 -4.104 1.00 92.31 381 LEU A CA 1
ATOM 3056 C C . LEU A 1 381 ? -0.748 -1.688 -3.476 1.00 92.31 381 LEU A C 1
ATOM 3058 O O . LEU A 1 381 ? 0.074 -2.061 -2.644 1.00 92.31 381 LEU A O 1
ATOM 3062 N N . LEU A 1 382 ? -0.884 -0.397 -3.803 1.00 89.69 382 LEU A N 1
ATOM 3063 C CA . LEU A 1 382 ? -0.127 0.676 -3.151 1.00 89.69 382 LEU A CA 1
ATOM 3064 C C . LEU A 1 382 ? -0.507 0.860 -1.678 1.00 89.69 382 LEU A C 1
ATOM 3066 O O . LEU A 1 382 ? 0.402 1.023 -0.871 1.00 89.69 382 LEU A O 1
ATOM 3070 N N . SER A 1 383 ? -1.791 0.786 -1.304 1.00 86.00 383 SER A N 1
ATOM 3071 C CA . SER A 1 383 ? -2.193 0.886 0.109 1.00 86.00 383 SER A CA 1
ATOM 3072 C C . SER A 1 383 ? -1.688 -0.302 0.937 1.00 86.00 383 SER A C 1
ATOM 3074 O O . SER A 1 383 ? -1.225 -0.110 2.052 1.00 86.00 383 SER A O 1
ATOM 3076 N N . ILE A 1 384 ? -1.669 -1.514 0.366 1.00 93.62 384 ILE A N 1
ATOM 3077 C CA . ILE A 1 384 ? -1.028 -2.697 0.972 1.00 93.62 384 ILE A CA 1
ATOM 3078 C C . ILE A 1 384 ? 0.470 -2.450 1.224 1.00 93.62 384 ILE A C 1
ATOM 3080 O O . ILE A 1 384 ? 0.977 -2.772 2.299 1.00 93.62 384 ILE A O 1
ATOM 3084 N N . CYS A 1 385 ? 1.189 -1.869 0.255 1.00 97.38 385 CYS A N 1
ATOM 3085 C CA . CYS A 1 385 ? 2.597 -1.511 0.440 1.00 97.38 385 CYS A CA 1
ATOM 3086 C C . CYS A 1 385 ? 2.787 -0.377 1.459 1.00 97.38 385 CYS A C 1
ATOM 3088 O O . CYS A 1 385 ? 3.756 -0.424 2.210 1.00 97.38 385 CYS A O 1
ATOM 3090 N N . GLN A 1 386 ? 1.889 0.614 1.498 1.00 93.12 386 GLN A N 1
ATOM 3091 C CA . GLN A 1 386 ? 1.927 1.711 2.468 1.00 93.12 386 GLN A CA 1
ATOM 3092 C C . GLN A 1 386 ? 1.761 1.181 3.894 1.00 93.12 386 GLN A C 1
ATOM 3094 O O . GLN A 1 386 ? 2.618 1.447 4.729 1.00 93.12 386 GLN A O 1
ATOM 3099 N N . ASP A 1 387 ? 0.726 0.378 4.144 1.00 89.69 387 ASP A N 1
ATOM 3100 C CA . ASP A 1 387 ? 0.450 -0.243 5.442 1.00 89.69 387 ASP A CA 1
ATOM 3101 C C . ASP A 1 387 ? 1.670 -1.010 5.979 1.00 89.69 387 ASP A C 1
ATOM 3103 O O . ASP A 1 387 ? 2.104 -0.793 7.111 1.00 89.69 387 ASP A O 1
ATOM 3107 N N . ALA A 1 388 ? 2.275 -1.866 5.149 1.00 96.69 388 ALA A N 1
ATOM 3108 C CA . ALA A 1 388 ? 3.480 -2.597 5.533 1.00 96.69 388 ALA A CA 1
ATOM 3109 C C . ALA A 1 388 ? 4.692 -1.670 5.760 1.00 96.69 388 ALA A C 1
ATOM 3111 O O . ALA A 1 388 ? 5.492 -1.920 6.659 1.00 96.69 388 ALA A O 1
ATOM 3112 N N . CYS A 1 389 ? 4.828 -0.592 4.978 1.00 97.19 389 CYS A N 1
ATOM 3113 C CA . CYS A 1 389 ? 5.918 0.376 5.119 1.00 97.19 389 CYS A CA 1
ATOM 3114 C C . CYS A 1 389 ? 5.809 1.194 6.412 1.00 97.19 389 CYS A C 1
ATOM 3116 O O . CYS A 1 389 ? 6.815 1.380 7.085 1.00 97.19 389 CYS A O 1
ATOM 3118 N N . GLU A 1 390 ? 4.601 1.625 6.791 1.00 89.25 390 GLU A N 1
ATOM 3119 C CA . GLU A 1 390 ? 4.324 2.310 8.065 1.00 89.25 390 GLU A CA 1
ATOM 3120 C C . GLU A 1 390 ? 4.676 1.404 9.260 1.00 89.25 390 GLU A C 1
ATOM 3122 O O . GLU A 1 390 ? 5.299 1.846 10.223 1.00 89.25 390 GLU A O 1
ATOM 3127 N N . GLY A 1 391 ? 4.351 0.105 9.190 1.00 90.00 391 GLY A N 1
ATOM 3128 C CA . GLY A 1 391 ? 4.775 -0.869 10.204 1.00 90.00 391 GLY A CA 1
ATOM 3129 C C . GLY A 1 391 ? 6.298 -1.007 10.317 1.00 90.00 391 GLY A C 1
ATOM 3130 O O . GLY A 1 391 ? 6.832 -1.082 11.422 1.00 90.00 391 GLY A O 1
ATOM 3131 N N . MET A 1 392 ? 7.006 -1.007 9.187 1.00 95.88 392 MET A N 1
ATOM 3132 C CA . MET A 1 392 ? 8.465 -1.143 9.154 1.00 95.88 392 MET A CA 1
ATOM 3133 C C . MET A 1 392 ? 9.224 0.145 9.511 1.00 95.88 392 MET A C 1
ATOM 3135 O O . MET A 1 392 ? 10.296 0.055 10.104 1.00 95.88 392 MET A O 1
ATOM 3139 N N . GLU A 1 393 ? 8.678 1.329 9.221 1.00 95.12 393 GLU A N 1
ATOM 3140 C CA . GLU A 1 393 ? 9.215 2.616 9.693 1.00 95.12 393 GLU A CA 1
ATOM 3141 C C . GLU A 1 393 ? 9.185 2.692 11.225 1.00 95.12 393 GLU A C 1
ATOM 3143 O O . GLU A 1 393 ? 10.172 3.086 11.852 1.00 95.12 393 GLU A O 1
ATOM 3148 N N . TYR A 1 394 ? 8.091 2.238 11.844 1.00 87.88 394 TYR A N 1
ATOM 3149 C CA . TYR A 1 394 ? 8.007 2.127 13.298 1.00 87.88 394 TYR A CA 1
ATOM 3150 C C . TYR A 1 394 ? 9.092 1.189 13.862 1.00 87.88 394 TYR A C 1
ATOM 3152 O O . TYR A 1 394 ? 9.753 1.538 14.837 1.00 87.88 394 TYR A O 1
ATOM 3160 N N . LEU A 1 395 ? 9.353 0.035 13.234 1.00 89.44 395 LEU A N 1
ATOM 3161 C CA . LEU A 1 395 ? 10.450 -0.847 13.662 1.00 89.44 395 LEU A CA 1
ATOM 3162 C C . LEU A 1 395 ? 11.836 -0.198 13.483 1.00 89.44 395 LEU A C 1
ATOM 3164 O O . LEU A 1 395 ? 12.643 -0.244 14.411 1.00 89.44 395 LEU A O 1
ATOM 3168 N N . GLU A 1 396 ? 12.104 0.450 12.342 1.00 91.94 396 GLU A N 1
ATOM 3169 C CA . GLU A 1 396 ? 13.389 1.120 12.078 1.00 91.94 396 GLU A CA 1
ATOM 3170 C C . GLU A 1 396 ? 13.661 2.245 13.092 1.00 91.94 396 GLU A C 1
ATOM 3172 O O . GLU A 1 396 ? 14.759 2.325 13.643 1.00 91.94 396 GLU A O 1
ATOM 3177 N N . THR A 1 397 ? 12.653 3.063 13.410 1.00 87.31 397 THR A N 1
ATOM 3178 C CA . THR A 1 397 ? 12.767 4.156 14.397 1.00 87.31 397 THR A CA 1
ATOM 3179 C C . THR A 1 397 ? 12.964 3.670 15.835 1.00 87.31 397 THR A C 1
ATOM 3181 O O . THR A 1 397 ? 13.598 4.365 16.626 1.00 87.31 397 THR A O 1
ATOM 3184 N N . HIS A 1 398 ? 12.504 2.460 16.167 1.00 82.62 398 HIS A N 1
ATOM 3185 C CA . HIS A 1 398 ? 12.683 1.842 17.487 1.00 82.62 398 HIS A CA 1
ATOM 3186 C C . HIS A 1 398 ? 13.899 0.891 17.553 1.00 82.62 398 HIS A C 1
ATOM 3188 O O . HIS A 1 398 ? 14.061 0.168 18.534 1.00 82.62 398 HIS A O 1
ATOM 3194 N N . SER A 1 399 ? 14.785 0.905 16.545 1.00 83.50 399 SER A N 1
ATOM 3195 C CA . SER A 1 399 ? 15.991 0.052 16.459 1.00 83.50 399 SER A CA 1
ATOM 3196 C C . SER A 1 399 ? 15.705 -1.460 16.446 1.00 83.50 399 SER A C 1
ATOM 3198 O O . SER A 1 399 ? 16.449 -2.266 17.016 1.00 83.50 399 SER A O 1
ATOM 3200 N N . PHE A 1 400 ? 14.629 -1.856 15.763 1.00 85.44 400 PHE A N 1
ATOM 3201 C CA . PHE A 1 400 ? 14.256 -3.248 15.526 1.00 85.44 400 PHE A CA 1
ATOM 3202 C C . PHE A 1 400 ? 14.534 -3.688 14.092 1.00 85.44 400 PHE A C 1
ATOM 3204 O O . PHE A 1 400 ? 14.219 -2.983 13.135 1.00 85.44 400 PHE A O 1
ATOM 3211 N N . ILE A 1 401 ? 15.068 -4.902 13.952 1.00 87.00 401 ILE A N 1
ATOM 3212 C CA . ILE A 1 401 ? 15.294 -5.559 12.660 1.00 87.00 401 ILE A CA 1
ATOM 3213 C C . ILE A 1 401 ? 14.387 -6.791 12.585 1.00 87.00 401 ILE A C 1
ATOM 3215 O O . ILE A 1 401 ? 14.498 -7.676 13.435 1.00 87.00 401 ILE A O 1
ATOM 3219 N N . HIS A 1 402 ? 13.518 -6.858 11.576 1.00 90.25 402 HIS A N 1
ATOM 3220 C CA . HIS A 1 402 ? 12.487 -7.886 11.389 1.00 90.25 402 HIS A CA 1
ATOM 3221 C C . HIS A 1 402 ? 13.055 -9.233 10.907 1.00 90.25 402 HIS A C 1
ATOM 3223 O O . HIS A 1 402 ? 12.597 -10.295 11.326 1.00 90.25 402 HIS A O 1
ATOM 3229 N N . ARG A 1 403 ? 14.063 -9.213 10.024 1.00 87.75 403 ARG A N 1
ATOM 3230 C CA . ARG A 1 403 ? 14.852 -10.371 9.537 1.00 87.75 403 ARG A CA 1
ATOM 3231 C C . ARG A 1 403 ? 14.117 -11.419 8.678 1.00 87.75 403 ARG A C 1
ATOM 3233 O O . ARG A 1 403 ? 14.782 -12.117 7.917 1.00 87.75 403 ARG A O 1
ATOM 3240 N N . ASP A 1 404 ? 12.787 -11.521 8.746 1.00 89.00 404 ASP A N 1
ATOM 3241 C CA . ASP A 1 404 ? 11.953 -12.372 7.865 1.00 89.00 404 ASP A CA 1
ATOM 3242 C C . ASP A 1 404 ? 10.744 -11.618 7.258 1.00 89.00 404 ASP A C 1
ATOM 3244 O O . ASP A 1 404 ? 9.600 -12.058 7.354 1.00 89.00 404 ASP A O 1
ATOM 3248 N N . LEU A 1 405 ? 10.956 -10.431 6.678 1.00 95.00 405 LEU A N 1
ATOM 3249 C CA . LEU A 1 405 ? 9.865 -9.650 6.074 1.00 95.00 405 LEU A CA 1
ATOM 3250 C C . LEU A 1 405 ? 9.456 -10.221 4.700 1.00 95.00 405 LEU A C 1
ATOM 3252 O O . LEU A 1 405 ? 10.240 -10.216 3.752 1.00 95.00 405 LEU A O 1
ATOM 3256 N N . ALA A 1 406 ? 8.214 -10.696 4.582 1.00 95.44 406 ALA A N 1
ATOM 3257 C CA . ALA A 1 406 ? 7.658 -11.311 3.371 1.00 95.44 406 ALA A CA 1
ATOM 3258 C C . ALA A 1 406 ? 6.120 -11.314 3.404 1.00 95.44 406 ALA A C 1
ATOM 3260 O O . ALA A 1 406 ? 5.533 -11.229 4.481 1.00 95.44 406 ALA A O 1
ATOM 3261 N N . ALA A 1 407 ? 5.439 -11.527 2.269 1.00 96.81 407 ALA A N 1
ATOM 3262 C CA . ALA A 1 407 ? 3.966 -11.507 2.222 1.00 96.81 407 ALA A CA 1
ATOM 3263 C C . ALA A 1 407 ? 3.291 -12.619 3.058 1.00 96.81 407 ALA A C 1
ATOM 3265 O O . ALA A 1 407 ? 2.111 -12.526 3.393 1.00 96.81 407 ALA A O 1
ATOM 3266 N N . ARG A 1 408 ? 4.022 -13.682 3.419 1.00 93.38 408 ARG A N 1
ATOM 3267 C CA . ARG A 1 408 ? 3.569 -14.700 4.392 1.00 93.38 408 ARG A CA 1
ATOM 3268 C C . ARG A 1 408 ? 3.489 -14.172 5.834 1.00 93.38 408 ARG A C 1
ATOM 3270 O O . ARG A 1 408 ? 2.650 -14.653 6.585 1.00 93.38 408 ARG A O 1
ATOM 3277 N N . ASN A 1 409 ? 4.313 -13.177 6.168 1.00 92.88 409 ASN A N 1
ATOM 3278 C CA . ASN A 1 409 ? 4.483 -12.583 7.498 1.00 92.88 409 ASN A CA 1
ATOM 3279 C C . ASN A 1 409 ? 3.857 -11.174 7.559 1.00 92.88 409 ASN A C 1
ATOM 3281 O O . ASN A 1 409 ? 4.260 -10.302 8.326 1.00 92.88 409 ASN A O 1
ATOM 3285 N N . CYS A 1 410 ? 2.846 -10.940 6.724 1.00 95.50 410 CYS A N 1
ATOM 3286 C CA . CYS A 1 410 ? 1.892 -9.856 6.899 1.00 95.50 410 CYS A CA 1
ATOM 3287 C C . CYS A 1 410 ? 0.496 -10.479 6.975 1.00 95.50 410 CYS A C 1
ATOM 3289 O O . CYS A 1 410 ? 0.189 -11.390 6.204 1.00 95.50 410 CYS A O 1
ATOM 3291 N N . LEU A 1 411 ? -0.348 -9.999 7.883 1.00 94.25 411 LEU A N 1
ATOM 3292 C CA . LEU A 1 411 ? -1.739 -10.421 8.049 1.00 94.25 411 LEU A CA 1
ATOM 3293 C C . LEU A 1 411 ? -2.698 -9.325 7.566 1.00 94.25 411 LEU A C 1
ATOM 3295 O O . LEU A 1 411 ? -2.328 -8.153 7.512 1.00 94.25 411 LEU A O 1
ATOM 3299 N N . VAL A 1 412 ? -3.927 -9.705 7.209 1.00 93.25 412 VAL A N 1
ATOM 3300 C CA . VAL A 1 412 ? -4.948 -8.803 6.653 1.00 93.25 412 VAL A CA 1
ATOM 3301 C C . VAL A 1 412 ? -6.218 -8.834 7.511 1.00 93.25 412 VAL A C 1
ATOM 3303 O O . VAL A 1 412 ? -6.782 -9.903 7.747 1.00 93.25 412 VAL A O 1
ATOM 3306 N N . SER A 1 413 ? -6.679 -7.673 7.983 1.00 84.50 413 SER A N 1
ATOM 3307 C CA . SER A 1 413 ? -7.909 -7.549 8.781 1.00 84.50 413 SER A CA 1
ATOM 3308 C C . SER A 1 413 ? -9.172 -7.709 7.929 1.00 84.50 413 SER A C 1
ATOM 3310 O O . SER A 1 413 ? -9.125 -7.585 6.701 1.00 84.50 413 SER A O 1
ATOM 3312 N N . ASP A 1 414 ? -10.324 -7.903 8.577 1.00 80.00 414 ASP A N 1
ATOM 3313 C CA . ASP A 1 414 ? -11.670 -7.797 7.982 1.00 80.00 414 ASP A CA 1
ATOM 3314 C C . ASP A 1 414 ? -11.864 -6.562 7.067 1.00 80.00 414 ASP A C 1
ATOM 3316 O O . ASP A 1 414 ? -12.473 -6.618 5.997 1.00 80.00 414 ASP A O 1
ATOM 3320 N N . SER A 1 415 ? -11.268 -5.451 7.483 1.00 74.19 415 SER A N 1
ATOM 3321 C CA . SER A 1 415 ? -11.320 -4.107 6.920 1.00 74.19 415 SER A CA 1
ATOM 3322 C C . SER A 1 415 ? -10.280 -3.877 5.813 1.00 74.19 415 SER A C 1
ATOM 3324 O O . SER A 1 415 ? -10.249 -2.797 5.216 1.00 74.19 415 SER A O 1
ATOM 3326 N N . ASN A 1 416 ? -9.513 -4.917 5.463 1.00 79.06 416 ASN A N 1
ATOM 3327 C CA . ASN A 1 416 ? -8.422 -4.944 4.484 1.00 79.06 416 ASN A CA 1
ATOM 3328 C C . ASN A 1 416 ? -7.204 -4.081 4.866 1.00 79.06 416 ASN A C 1
ATOM 3330 O O . ASN A 1 416 ? -6.457 -3.665 3.981 1.00 79.06 416 ASN A O 1
ATOM 3334 N N . VAL A 1 417 ? -7.002 -3.823 6.163 1.00 83.12 417 VAL A N 1
ATOM 3335 C CA . VAL A 1 417 ? -5.761 -3.234 6.689 1.00 83.12 417 VAL A CA 1
ATOM 3336 C C . VAL A 1 417 ? -4.706 -4.330 6.769 1.00 83.12 417 VAL A C 1
ATOM 3338 O O . VAL A 1 417 ? -4.994 -5.436 7.231 1.00 83.12 417 VAL A O 1
ATOM 3341 N N . VAL A 1 418 ? -3.489 -4.031 6.328 1.00 91.69 418 VAL A N 1
ATOM 3342 C CA . VAL A 1 418 ? -2.348 -4.942 6.436 1.00 91.69 418 VAL A CA 1
ATOM 3343 C C . VAL A 1 418 ? -1.562 -4.628 7.704 1.00 91.69 418 VAL A C 1
ATOM 3345 O O . VAL A 1 418 ? -1.291 -3.470 8.018 1.00 91.69 418 VAL A O 1
ATOM 3348 N N . LYS A 1 419 ? -1.179 -5.676 8.433 1.00 92.38 419 LYS A N 1
ATOM 3349 C CA . LYS A 1 419 ? -0.298 -5.587 9.598 1.00 92.38 419 LYS A CA 1
ATOM 3350 C C . LYS A 1 419 ? 0.897 -6.521 9.432 1.00 92.38 419 LYS A C 1
ATOM 3352 O O . LYS A 1 419 ? 0.722 -7.683 9.070 1.00 92.38 419 LYS A O 1
ATOM 3357 N N . VAL A 1 420 ? 2.103 -6.034 9.707 1.00 92.94 420 VAL A N 1
ATOM 3358 C CA . VAL A 1 420 ? 3.324 -6.857 9.732 1.00 92.94 420 VAL A CA 1
ATOM 3359 C C . VAL A 1 420 ? 3.321 -7.724 10.998 1.00 92.94 420 VAL A C 1
ATOM 3361 O O . VAL A 1 420 ? 2.870 -7.275 12.055 1.00 92.94 420 VAL A O 1
ATOM 3364 N N . CYS A 1 421 ? 3.758 -8.979 10.890 1.00 87.50 421 CYS A N 1
ATOM 3365 C CA . CYS A 1 421 ? 3.653 -9.971 11.956 1.00 87.50 421 CYS A CA 1
ATOM 3366 C C . CYS A 1 421 ? 4.851 -10.928 12.009 1.00 87.50 421 CYS A C 1
ATOM 3368 O O . CYS A 1 421 ? 5.714 -10.935 11.142 1.00 87.50 421 CYS A O 1
ATOM 3370 N N . ASP A 1 422 ? 4.807 -11.837 12.983 1.00 70.62 422 ASP A N 1
ATOM 3371 C CA . ASP A 1 422 ? 5.785 -12.909 13.195 1.00 70.62 422 ASP A CA 1
ATOM 3372 C C . ASP A 1 422 ? 7.202 -12.422 13.541 1.00 70.62 422 ASP A C 1
ATOM 3374 O O . ASP A 1 422 ? 8.208 -12.810 12.950 1.00 70.62 422 ASP A O 1
ATOM 3378 N N . PHE A 1 423 ? 7.269 -11.605 14.594 1.00 61.56 423 PHE A N 1
ATOM 3379 C CA . PHE A 1 423 ? 8.511 -11.111 15.187 1.00 61.56 423 PHE A CA 1
ATOM 3380 C C . PHE A 1 423 ? 9.374 -12.196 15.868 1.00 61.56 423 PHE A C 1
ATOM 3382 O O . PHE A 1 423 ? 10.344 -11.853 16.529 1.00 61.56 423 PHE A O 1
ATOM 3389 N N . GLY A 1 424 ? 9.086 -13.494 15.700 1.00 54.38 424 GLY A N 1
ATOM 3390 C CA . GLY A 1 424 ? 9.863 -14.600 16.291 1.00 54.38 424 GLY A CA 1
ATOM 3391 C C . GLY A 1 424 ? 11.284 -14.775 15.728 1.00 54.38 424 GLY A C 1
ATOM 3392 O O . GLY A 1 424 ? 11.962 -15.747 16.041 1.00 54.38 424 GLY A O 1
ATOM 3393 N N . MET A 1 425 ? 11.718 -13.862 14.855 1.00 56.56 425 MET A N 1
ATOM 3394 C CA . MET A 1 425 ? 13.104 -13.691 14.409 1.00 56.56 425 MET A CA 1
ATOM 3395 C C . MET A 1 425 ? 13.608 -12.252 14.618 1.00 56.56 425 MET A C 1
ATOM 3397 O O . MET A 1 425 ? 14.774 -11.972 14.327 1.00 56.56 425 MET A O 1
ATOM 3401 N N . THR A 1 426 ? 12.766 -11.343 15.110 1.00 58.53 426 THR A N 1
ATOM 3402 C CA . THR A 1 426 ? 13.078 -9.923 15.279 1.00 58.53 426 THR A CA 1
ATOM 3403 C C . THR A 1 426 ? 14.082 -9.727 16.406 1.00 58.53 426 THR A C 1
ATOM 3405 O O . THR A 1 426 ? 13.994 -10.359 17.454 1.00 58.53 426 THR A O 1
ATOM 3408 N N . ARG A 1 427 ? 15.049 -8.827 16.213 1.00 63.50 427 ARG A N 1
ATOM 3409 C CA . ARG A 1 427 ? 16.035 -8.475 17.246 1.00 63.50 427 ARG A CA 1
ATOM 3410 C C . ARG A 1 427 ? 16.041 -6.969 17.480 1.00 63.50 427 ARG A C 1
ATOM 3412 O O . ARG A 1 427 ? 16.025 -6.196 16.523 1.00 63.50 427 ARG A O 1
ATOM 3419 N N . TYR A 1 428 ? 16.100 -6.576 18.751 1.00 53.25 428 TYR A N 1
ATOM 3420 C CA . TYR A 1 428 ? 16.465 -5.222 19.164 1.00 53.25 428 TYR A CA 1
ATOM 3421 C C . TYR A 1 428 ? 17.982 -5.057 19.036 1.00 53.25 428 TYR A C 1
ATOM 3423 O O . TYR A 1 428 ? 18.731 -5.883 19.562 1.00 53.25 428 TYR A O 1
ATOM 3431 N N . VAL A 1 429 ? 18.440 -4.039 18.304 1.00 58.94 429 VAL A N 1
ATOM 3432 C CA . VAL A 1 429 ? 19.858 -3.887 17.944 1.00 58.94 429 VAL A CA 1
ATOM 3433 C C . VAL A 1 429 ? 20.256 -2.413 17.955 1.00 58.94 429 VAL A C 1
ATOM 3435 O O . VAL A 1 429 ? 20.039 -1.699 16.980 1.00 58.94 429 VAL A O 1
ATOM 3438 N N . LEU A 1 430 ? 20.895 -1.984 19.048 1.00 43.06 430 LEU A N 1
ATOM 3439 C CA . LEU A 1 430 ? 21.322 -0.594 19.282 1.00 43.06 430 LEU A CA 1
ATOM 3440 C C . LEU A 1 430 ? 22.155 -0.003 18.127 1.00 43.06 430 LEU A C 1
ATOM 3442 O O . LEU A 1 430 ? 21.903 1.121 17.708 1.00 43.06 430 LEU A O 1
ATOM 3446 N N . ASP A 1 431 ? 23.094 -0.773 17.569 1.00 62.16 431 ASP A N 1
ATOM 3447 C CA . ASP A 1 431 ? 24.001 -0.310 16.504 1.00 62.16 431 ASP A CA 1
ATOM 3448 C C . ASP A 1 431 ? 23.464 -0.563 15.074 1.00 62.16 431 ASP A C 1
ATOM 3450 O O . ASP A 1 431 ? 24.213 -0.487 14.094 1.00 62.16 431 ASP A O 1
ATOM 3454 N N . ASN A 1 432 ? 22.179 -0.925 14.934 1.00 64.62 432 ASN A N 1
ATOM 3455 C CA . ASN A 1 432 ? 21.504 -1.280 13.672 1.00 64.62 432 ASN A CA 1
ATOM 3456 C C . ASN A 1 432 ? 22.258 -2.322 12.801 1.00 64.62 432 ASN A C 1
ATOM 3458 O O . ASN A 1 432 ? 22.103 -2.383 11.579 1.00 64.62 432 ASN A O 1
ATOM 3462 N N . GLN A 1 433 ? 23.103 -3.152 13.418 1.00 65.38 433 GLN A N 1
ATOM 3463 C CA . GLN A 1 433 ? 23.859 -4.222 12.769 1.00 65.38 433 GLN A CA 1
ATOM 3464 C C . GLN A 1 433 ? 23.946 -5.446 13.678 1.00 65.38 433 GLN A C 1
ATOM 3466 O O . GLN A 1 433 ? 24.425 -5.368 14.806 1.00 65.38 433 GLN A O 1
ATOM 3471 N N . TYR A 1 434 ? 23.526 -6.598 13.163 1.00 72.12 434 TYR A N 1
ATOM 3472 C CA . TYR A 1 434 ? 23.579 -7.877 13.862 1.00 72.12 434 TYR A CA 1
ATOM 3473 C C . TYR A 1 434 ? 24.180 -8.949 12.956 1.00 72.12 434 TYR A C 1
ATOM 3475 O O . TYR A 1 434 ? 23.741 -9.127 11.822 1.00 72.12 434 TYR A O 1
ATOM 3483 N N . THR A 1 435 ? 25.179 -9.679 13.455 1.00 71.25 435 THR A N 1
ATOM 3484 C CA . THR A 1 435 ? 25.765 -10.826 12.747 1.00 71.25 435 THR A CA 1
ATOM 3485 C C . THR A 1 435 ? 25.277 -12.108 13.409 1.00 71.25 435 THR A C 1
ATOM 3487 O O . THR A 1 435 ? 25.588 -12.358 14.572 1.00 71.25 435 THR A O 1
ATOM 3490 N N . SER A 1 436 ? 24.494 -12.906 12.683 1.00 67.81 436 SER A N 1
ATOM 3491 C CA . SER A 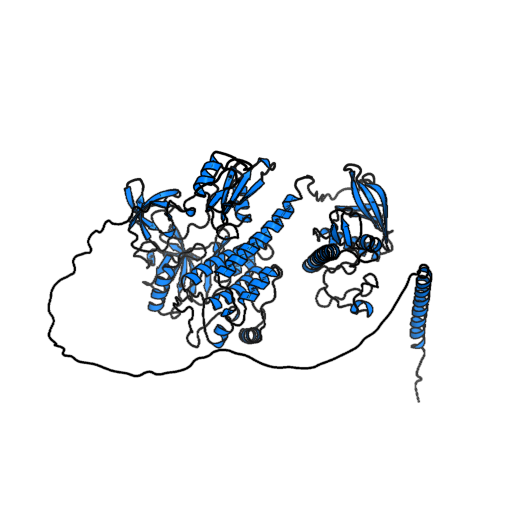1 436 ? 23.945 -14.165 13.204 1.00 67.81 436 SER A CA 1
ATOM 3492 C C . SER A 1 436 ? 25.001 -15.274 13.222 1.00 67.81 436 SER A C 1
ATOM 3494 O O . SER A 1 436 ? 25.895 -15.308 12.371 1.00 67.81 436 SER A O 1
ATOM 3496 N N . SER A 1 437 ? 24.871 -16.221 14.153 1.00 65.94 437 SER A N 1
ATOM 3497 C CA . SER A 1 437 ? 25.739 -17.399 14.226 1.00 65.94 437 SER A CA 1
ATOM 3498 C C . SER A 1 437 ? 25.670 -18.247 12.947 1.00 65.94 437 SER A C 1
ATOM 3500 O O . SER A 1 437 ? 24.641 -18.339 12.260 1.00 65.94 437 SER A O 1
ATOM 3502 N N . THR A 1 438 ? 26.803 -18.862 12.604 1.00 46.84 438 THR A N 1
ATOM 3503 C CA . THR A 1 438 ? 26.958 -19.735 11.437 1.00 46.84 438 THR A CA 1
ATOM 3504 C C . THR A 1 438 ? 26.019 -20.940 11.532 1.00 46.84 438 THR A C 1
ATOM 3506 O O . THR A 1 438 ? 26.025 -21.669 12.518 1.00 46.84 438 THR A O 1
ATOM 3509 N N . GLY A 1 439 ? 25.202 -21.149 10.493 1.00 53.59 439 GLY A N 1
ATOM 3510 C CA . GLY A 1 439 ? 24.208 -22.231 10.430 1.00 53.59 439 GLY A CA 1
ATOM 3511 C C . GLY A 1 439 ? 22.759 -21.818 10.728 1.00 53.59 439 GLY A C 1
ATOM 3512 O O . GLY A 1 439 ? 21.856 -22.642 10.580 1.00 53.59 439 GLY A O 1
ATOM 3513 N N . SER A 1 440 ? 22.502 -20.557 11.093 1.00 59.97 440 SER A N 1
ATOM 3514 C CA . SER A 1 440 ? 21.131 -20.040 11.223 1.00 59.97 440 SER A CA 1
ATOM 3515 C C . SER A 1 440 ? 20.385 -20.049 9.874 1.00 59.97 440 SER A C 1
ATOM 3517 O O . SER A 1 440 ? 20.917 -19.631 8.847 1.00 59.97 440 SER A O 1
ATOM 3519 N N . LYS A 1 441 ? 19.142 -20.554 9.859 1.00 67.62 441 LYS A N 1
ATOM 3520 C CA . LYS A 1 441 ? 18.290 -20.598 8.655 1.00 67.62 441 LYS A CA 1
ATOM 3521 C C . LYS A 1 441 ? 17.600 -19.248 8.445 1.00 67.62 441 LYS A C 1
ATOM 3523 O O . LYS A 1 441 ? 17.024 -18.706 9.384 1.00 67.62 441 LYS A O 1
ATOM 3528 N N . PHE A 1 442 ? 17.612 -18.743 7.213 1.00 76.19 442 PHE A N 1
ATOM 3529 C CA . PHE A 1 442 ? 17.026 -17.453 6.835 1.00 76.19 442 PHE A CA 1
ATOM 3530 C C . PHE A 1 442 ? 16.388 -17.518 5.427 1.00 76.19 442 PHE A C 1
ATOM 3532 O O . PHE A 1 442 ? 16.689 -18.437 4.654 1.00 76.19 442 PHE A O 1
ATOM 3539 N N . PRO A 1 443 ? 15.481 -16.589 5.065 1.00 88.75 443 PRO A N 1
ATOM 3540 C CA . PRO A 1 443 ? 14.717 -16.656 3.819 1.00 88.75 443 PRO A CA 1
ATOM 3541 C C . PRO A 1 443 ? 15.547 -16.198 2.607 1.00 88.75 443 PRO A C 1
ATOM 3543 O O . PRO A 1 443 ? 15.430 -15.059 2.159 1.00 88.75 443 PRO A O 1
ATOM 3546 N N . VAL A 1 444 ? 16.361 -17.096 2.040 1.00 93.00 444 VAL A N 1
ATOM 3547 C CA . VAL A 1 444 ? 17.296 -16.826 0.920 1.00 93.00 444 VAL A CA 1
ATOM 3548 C C . VAL A 1 444 ? 16.713 -15.906 -0.163 1.00 93.00 444 VAL A C 1
ATOM 3550 O O . VAL A 1 444 ? 17.316 -14.890 -0.491 1.00 93.00 444 VAL A O 1
ATOM 3553 N N . LYS A 1 445 ? 15.507 -16.196 -0.671 1.00 96.25 445 LYS A N 1
ATOM 3554 C CA . LYS A 1 445 ? 14.883 -15.436 -1.774 1.00 96.25 445 LYS A CA 1
ATOM 3555 C C . LYS A 1 445 ? 14.410 -14.013 -1.418 1.00 96.25 445 LYS A C 1
ATOM 3557 O O . LYS A 1 445 ? 14.068 -13.256 -2.322 1.00 96.25 445 LYS A O 1
ATOM 3562 N N . TRP A 1 446 ? 14.399 -13.658 -0.133 1.00 96.75 446 TRP A N 1
ATOM 3563 C CA . TRP A 1 446 ? 14.129 -12.310 0.386 1.00 96.75 446 TRP A CA 1
ATOM 3564 C C . TRP A 1 446 ? 15.394 -11.637 0.938 1.00 96.75 446 TRP A C 1
ATOM 3566 O O . TRP A 1 446 ? 15.336 -10.479 1.326 1.00 96.75 446 TRP A O 1
ATOM 3576 N N . SER A 1 447 ? 16.535 -12.331 0.975 1.00 95.62 447 SER A N 1
ATOM 3577 C CA . SER A 1 447 ? 17.740 -11.863 1.669 1.00 95.62 447 SER A CA 1
ATOM 3578 C C . SER A 1 447 ? 18.704 -11.106 0.737 1.00 95.62 447 SER A C 1
ATOM 3580 O O . SER A 1 447 ? 18.885 -11.517 -0.411 1.00 95.62 447 SER A O 1
ATOM 3582 N N . PRO A 1 448 ? 19.349 -10.022 1.205 1.00 96.81 448 PRO A N 1
ATOM 3583 C CA . PRO A 1 448 ? 20.350 -9.275 0.440 1.00 96.81 448 PRO A CA 1
ATOM 3584 C C . PRO A 1 448 ? 21.743 -9.941 0.441 1.00 96.81 448 PRO A C 1
ATOM 3586 O O . PRO A 1 448 ? 22.019 -10.786 1.300 1.00 96.81 448 PRO A O 1
ATOM 3589 N N . PRO A 1 449 ? 22.670 -9.519 -0.449 1.00 95.31 449 PRO A N 1
ATOM 3590 C CA . PRO A 1 449 ? 24.026 -10.069 -0.554 1.00 95.31 449 PRO A CA 1
ATOM 3591 C C . PRO A 1 449 ? 24.806 -10.144 0.766 1.00 95.31 449 PRO A C 1
ATOM 3593 O O . PRO A 1 449 ? 25.522 -11.115 0.995 1.00 95.31 449 PRO A O 1
ATOM 3596 N N . GLU A 1 450 ? 24.691 -9.151 1.652 1.00 94.69 450 GLU A N 1
ATOM 3597 C CA . GLU A 1 450 ? 25.419 -9.141 2.928 1.00 94.69 450 GLU A CA 1
ATOM 3598 C C . GLU A 1 450 ? 24.848 -10.104 3.983 1.00 94.69 450 GLU A C 1
ATOM 3600 O O . GLU A 1 450 ? 25.591 -10.574 4.848 1.00 94.69 450 GLU A O 1
ATOM 3605 N N . VAL A 1 451 ? 23.563 -10.458 3.883 1.00 93.12 451 VAL A N 1
ATOM 3606 C CA . VAL A 1 451 ? 22.975 -11.552 4.669 1.00 93.12 451 VAL A CA 1
ATOM 3607 C C . VAL A 1 451 ? 23.417 -12.890 4.079 1.00 93.12 451 VAL A C 1
ATOM 3609 O O . VAL A 1 451 ? 23.907 -13.732 4.821 1.00 93.12 451 VAL A O 1
ATOM 3612 N N . LEU A 1 452 ? 23.333 -13.051 2.752 1.00 92.00 452 LEU A N 1
ATOM 3613 C CA . LEU A 1 452 ? 23.674 -14.296 2.049 1.00 92.00 452 LEU A CA 1
ATOM 3614 C C . LEU A 1 452 ? 25.127 -14.747 2.289 1.00 92.00 452 LEU A C 1
ATOM 3616 O O . LEU A 1 452 ? 25.361 -15.931 2.509 1.00 92.00 452 LEU A O 1
ATOM 3620 N N . HIS A 1 453 ? 26.089 -13.817 2.273 1.00 89.44 453 HIS A N 1
ATOM 3621 C CA . HIS A 1 453 ? 27.514 -14.140 2.431 1.00 89.44 453 HIS A CA 1
ATOM 3622 C C . HIS A 1 453 ? 28.037 -14.047 3.868 1.00 89.44 453 HIS A C 1
ATOM 3624 O O . HIS A 1 453 ? 28.996 -14.737 4.211 1.00 89.44 453 HIS A O 1
ATOM 3630 N N . TYR A 1 454 ? 27.466 -13.165 4.697 1.00 88.56 454 TYR A N 1
ATOM 3631 C CA . TYR A 1 454 ? 28.066 -12.786 5.984 1.00 88.56 454 TYR A CA 1
ATOM 3632 C C . TYR A 1 454 ? 27.090 -12.817 7.167 1.00 88.56 454 TYR A C 1
ATOM 3634 O O . TYR A 1 454 ? 27.479 -12.423 8.264 1.00 88.56 454 TYR A O 1
ATOM 3642 N N . ASN A 1 455 ? 25.836 -13.246 6.972 1.00 86.94 455 ASN A N 1
ATOM 3643 C CA . ASN A 1 455 ? 24.773 -13.227 7.986 1.00 86.94 455 ASN A CA 1
ATOM 3644 C C . ASN A 1 455 ? 24.571 -11.851 8.661 1.00 86.94 455 ASN A C 1
ATOM 3646 O O . ASN A 1 455 ? 24.193 -11.792 9.835 1.00 86.94 455 ASN A O 1
ATOM 3650 N N . LYS A 1 456 ? 24.842 -10.747 7.942 1.00 89.44 456 LYS A N 1
ATOM 3651 C CA . LYS A 1 456 ? 24.760 -9.372 8.462 1.00 89.44 456 LYS A CA 1
ATOM 3652 C C . LYS A 1 456 ? 23.379 -8.761 8.241 1.00 89.44 456 LYS A C 1
ATOM 3654 O O . LYS A 1 456 ? 23.060 -8.310 7.146 1.00 89.44 456 LYS A O 1
ATOM 3659 N N . PHE A 1 457 ? 22.589 -8.704 9.303 1.00 89.75 457 PHE A N 1
ATOM 3660 C CA . PHE A 1 457 ? 21.270 -8.082 9.340 1.00 89.75 457 PHE A CA 1
ATOM 3661 C C . PHE A 1 457 ? 21.359 -6.617 9.800 1.00 89.75 457 PHE A C 1
ATOM 3663 O O . PHE A 1 457 ? 22.192 -6.265 10.632 1.00 89.75 457 PHE A O 1
ATOM 3670 N N . SER A 1 458 ? 20.496 -5.768 9.246 1.00 92.56 458 SER A N 1
ATOM 3671 C CA . SER A 1 458 ? 20.321 -4.331 9.542 1.00 92.56 458 SER A CA 1
ATOM 3672 C C . SER A 1 458 ? 18.932 -3.875 9.074 1.00 92.56 458 SER A C 1
ATOM 3674 O O . SER A 1 458 ? 18.311 -4.582 8.273 1.00 92.56 458 SER A O 1
ATOM 3676 N N . SER A 1 459 ? 18.461 -2.680 9.442 1.00 94.12 459 SER A N 1
ATOM 3677 C CA . SER A 1 459 ? 17.232 -2.111 8.853 1.00 94.12 459 SER A CA 1
ATOM 3678 C C . SER A 1 459 ? 17.297 -2.069 7.316 1.00 94.12 459 SER A C 1
ATOM 3680 O O . SER A 1 459 ? 16.331 -2.379 6.622 1.00 94.12 459 SER A O 1
ATOM 3682 N N . LYS A 1 460 ? 18.491 -1.841 6.750 1.00 97.50 460 LYS A N 1
ATOM 3683 C CA . LYS A 1 460 ? 18.749 -1.882 5.300 1.00 97.50 460 LYS A CA 1
ATOM 3684 C C . LYS A 1 460 ? 18.630 -3.284 4.684 1.00 97.50 460 LYS A C 1
ATOM 3686 O O . LYS A 1 460 ? 18.432 -3.388 3.471 1.00 97.50 460 LYS A O 1
ATOM 3691 N N . SER A 1 461 ? 18.719 -4.357 5.474 1.00 96.62 461 SER A N 1
ATOM 3692 C CA . SER A 1 461 ? 18.394 -5.722 5.022 1.00 96.62 461 SER A CA 1
ATOM 3693 C C . SER A 1 461 ? 16.884 -5.991 4.998 1.00 96.62 461 SER A C 1
ATOM 3695 O O . SER A 1 461 ? 16.393 -6.656 4.081 1.00 96.62 461 SER A O 1
ATOM 3697 N N . ASP A 1 462 ? 16.125 -5.378 5.910 1.00 97.12 462 ASP A N 1
ATOM 3698 C CA . ASP A 1 462 ? 14.662 -5.391 5.838 1.00 97.12 462 ASP A CA 1
ATOM 3699 C C . ASP A 1 462 ? 14.155 -4.527 4.677 1.00 97.12 462 ASP A C 1
ATOM 3701 O O . ASP A 1 462 ? 13.200 -4.917 4.016 1.00 97.12 462 ASP A O 1
ATOM 3705 N N . VAL A 1 463 ? 14.822 -3.416 4.340 1.00 98.62 463 VAL A N 1
ATOM 3706 C CA . VAL A 1 463 ? 14.510 -2.615 3.138 1.00 98.62 463 VAL A CA 1
ATOM 3707 C C . VAL A 1 463 ? 14.613 -3.452 1.856 1.00 98.62 463 VAL A C 1
ATOM 3709 O O . VAL A 1 463 ? 13.724 -3.388 1.006 1.00 98.62 463 VAL A O 1
ATOM 3712 N N . TRP A 1 464 ? 15.642 -4.297 1.717 1.00 98.62 464 TRP A N 1
ATOM 3713 C CA . TRP A 1 464 ? 15.734 -5.237 0.588 1.00 98.62 464 TRP A CA 1
ATOM 3714 C C . TRP A 1 464 ? 14.555 -6.220 0.584 1.00 98.62 464 TRP A C 1
ATOM 3716 O O . TRP A 1 464 ? 13.902 -6.411 -0.448 1.00 98.62 464 TRP A O 1
ATOM 3726 N N . SER A 1 465 ? 14.259 -6.802 1.749 1.00 98.31 465 SER A N 1
ATOM 3727 C CA . SER A 1 465 ? 13.137 -7.726 1.956 1.00 98.31 465 SER A CA 1
ATOM 3728 C C . SER A 1 465 ? 11.792 -7.066 1.615 1.00 98.31 465 SER A C 1
ATOM 3730 O O . SER A 1 465 ? 10.953 -7.674 0.952 1.00 98.31 465 SER A O 1
ATOM 3732 N N . PHE A 1 466 ? 11.621 -5.783 1.950 1.00 98.69 466 PHE A N 1
ATOM 3733 C CA . PHE A 1 466 ? 10.466 -4.962 1.594 1.00 98.69 466 PHE A CA 1
ATOM 3734 C C . PHE A 1 466 ? 10.354 -4.748 0.080 1.00 98.69 466 PHE A C 1
ATOM 3736 O O . PHE A 1 466 ? 9.260 -4.836 -0.468 1.00 98.69 466 PHE A O 1
ATOM 3743 N N . GLY A 1 467 ? 11.470 -4.555 -0.631 1.00 98.69 467 GLY A N 1
ATOM 3744 C CA . GLY A 1 467 ? 11.475 -4.553 -2.098 1.00 98.69 467 GLY A CA 1
ATOM 3745 C C . GLY A 1 467 ? 10.923 -5.859 -2.685 1.00 98.69 467 GLY A C 1
ATOM 3746 O O . GLY A 1 467 ? 10.122 -5.832 -3.623 1.00 98.69 467 GLY A O 1
ATOM 3747 N N . VAL A 1 468 ? 11.285 -7.009 -2.098 1.00 98.75 468 VAL A N 1
ATOM 3748 C CA . VAL A 1 468 ? 10.742 -8.323 -2.498 1.00 98.75 468 VAL A CA 1
ATOM 3749 C C . VAL A 1 468 ? 9.262 -8.461 -2.116 1.00 98.75 468 VAL A C 1
ATOM 3751 O O . VAL A 1 468 ? 8.477 -8.907 -2.947 1.00 98.75 468 VAL A O 1
ATOM 3754 N N . LEU A 1 469 ? 8.843 -7.995 -0.935 1.00 98.62 469 LEU A N 1
ATOM 3755 C CA . LEU A 1 469 ? 7.431 -7.921 -0.530 1.00 98.62 469 LEU A CA 1
ATOM 3756 C C . LEU A 1 469 ? 6.600 -7.062 -1.499 1.00 98.62 469 LEU A C 1
ATOM 3758 O O . LEU A 1 469 ? 5.537 -7.491 -1.941 1.00 98.62 469 LEU A O 1
ATOM 3762 N N . MET A 1 470 ? 7.084 -5.879 -1.893 1.00 98.69 470 MET A N 1
ATOM 3763 C CA . MET A 1 470 ? 6.439 -5.066 -2.928 1.00 98.69 470 MET A CA 1
ATOM 3764 C C . MET A 1 470 ? 6.293 -5.864 -4.230 1.00 98.69 470 MET A C 1
ATOM 3766 O O . MET A 1 470 ? 5.238 -5.829 -4.864 1.00 98.69 470 MET A O 1
ATOM 3770 N N . TRP A 1 471 ? 7.326 -6.606 -4.637 1.00 98.69 471 TRP A N 1
ATOM 3771 C CA . TRP A 1 471 ? 7.255 -7.459 -5.821 1.00 98.69 471 TRP A CA 1
ATOM 3772 C C . TRP A 1 471 ? 6.221 -8.590 -5.672 1.00 98.69 471 TRP A C 1
ATOM 3774 O O . TRP A 1 471 ? 5.469 -8.839 -6.616 1.00 98.69 471 TRP A O 1
ATOM 3784 N N . GLU A 1 472 ? 6.105 -9.230 -4.502 1.00 98.56 472 GLU A N 1
ATOM 3785 C CA . GLU A 1 472 ? 5.039 -10.203 -4.202 1.00 98.56 472 GLU A CA 1
ATOM 3786 C C . GLU A 1 472 ? 3.649 -9.559 -4.336 1.00 98.56 472 GLU A C 1
ATOM 3788 O O . GLU A 1 472 ? 2.780 -10.109 -5.010 1.00 98.56 472 GLU A O 1
ATOM 3793 N N . VAL A 1 473 ? 3.449 -8.363 -3.773 1.00 98.25 473 VAL A N 1
ATOM 3794 C CA . VAL A 1 473 ? 2.186 -7.608 -3.853 1.00 98.25 473 VAL A CA 1
ATOM 3795 C C . VAL A 1 473 ? 1.823 -7.291 -5.307 1.00 98.25 473 VAL A C 1
ATOM 3797 O O . VAL A 1 473 ? 0.741 -7.646 -5.772 1.00 98.25 473 VAL A O 1
ATOM 3800 N N . PHE A 1 474 ? 2.741 -6.697 -6.071 1.00 97.94 474 PHE A N 1
ATOM 3801 C CA . PHE A 1 474 ? 2.490 -6.294 -7.460 1.00 97.94 474 PHE A CA 1
ATOM 3802 C C . PHE A 1 474 ? 2.487 -7.444 -8.478 1.00 97.94 474 PHE A C 1
ATOM 3804 O O . PHE A 1 474 ? 2.029 -7.259 -9.610 1.00 97.94 474 PHE A O 1
ATOM 3811 N N . SER A 1 475 ? 2.980 -8.623 -8.097 1.00 96.75 475 SER A N 1
ATOM 3812 C CA . SER A 1 475 ? 2.825 -9.870 -8.855 1.00 96.75 475 SER A CA 1
ATOM 3813 C C . SER A 1 475 ? 1.611 -10.703 -8.419 1.00 96.75 475 SER A C 1
ATOM 3815 O O . SER A 1 475 ? 1.362 -11.743 -9.025 1.00 96.75 475 SER A O 1
ATOM 3817 N N . GLU A 1 476 ? 0.850 -10.234 -7.422 1.00 96.19 476 GLU A N 1
ATOM 3818 C CA . GLU A 1 476 ? -0.325 -10.892 -6.832 1.00 96.19 476 GLU A CA 1
ATOM 3819 C C . GLU A 1 476 ? -0.005 -12.271 -6.216 1.00 96.19 476 GLU A C 1
ATOM 3821 O O . GLU A 1 476 ? -0.747 -13.244 -6.350 1.00 96.19 476 GLU A O 1
ATOM 3826 N N . GLY A 1 477 ? 1.120 -12.338 -5.498 1.00 96.00 477 GLY A N 1
ATOM 3827 C CA . GLY A 1 477 ? 1.535 -13.487 -4.692 1.00 96.00 477 GLY A CA 1
ATOM 3828 C C . GLY A 1 477 ? 2.326 -14.557 -5.448 1.00 96.00 477 GLY A C 1
ATOM 3829 O O . GLY A 1 477 ? 2.316 -15.726 -5.044 1.00 96.00 477 GLY A O 1
ATOM 3830 N N . LYS A 1 478 ? 3.011 -14.209 -6.545 1.00 96.31 478 LYS A N 1
ATOM 3831 C CA . LYS A 1 478 ? 3.963 -15.135 -7.184 1.00 96.31 478 LYS A CA 1
ATOM 3832 C C . LYS A 1 478 ? 5.159 -15.405 -6.274 1.00 96.31 478 LYS A C 1
ATOM 3834 O O . LYS A 1 478 ? 5.528 -14.580 -5.447 1.00 96.31 478 LYS A O 1
ATOM 3839 N N . THR A 1 479 ? 5.787 -16.560 -6.459 1.00 95.19 479 THR A N 1
ATOM 3840 C CA . THR A 1 479 ? 7.043 -16.903 -5.786 1.00 95.19 479 THR A CA 1
ATOM 3841 C C . THR A 1 479 ? 8.188 -16.062 -6.374 1.00 95.19 479 THR A C 1
ATOM 3843 O O . THR A 1 479 ? 8.348 -16.055 -7.598 1.00 95.19 479 THR A O 1
ATOM 3846 N N . PRO A 1 480 ? 9.006 -15.364 -5.562 1.00 97.44 480 PRO A N 1
ATOM 3847 C CA . PRO A 1 480 ? 10.231 -14.730 -6.047 1.00 97.44 480 PRO A CA 1
ATOM 3848 C C . PRO A 1 480 ? 11.175 -15.766 -6.668 1.00 97.44 480 PRO A C 1
ATOM 3850 O O . PRO A 1 480 ? 11.284 -16.884 -6.161 1.00 97.44 480 PRO A O 1
ATOM 3853 N N . PHE A 1 481 ? 11.853 -15.405 -7.763 1.00 95.75 481 PHE A N 1
ATOM 3854 C CA . PHE A 1 481 ? 12.760 -16.296 -8.507 1.00 95.75 481 PHE A CA 1
ATOM 3855 C C . PHE A 1 481 ? 12.154 -17.695 -8.736 1.00 95.75 481 PHE A C 1
ATOM 3857 O O . PHE A 1 481 ? 12.725 -18.717 -8.341 1.00 95.75 481 PHE A O 1
ATOM 3864 N N . ASP A 1 482 ? 10.930 -17.734 -9.266 1.00 91.62 482 ASP A N 1
ATOM 3865 C CA . ASP A 1 482 ? 10.205 -18.984 -9.490 1.00 91.62 482 ASP A CA 1
ATOM 3866 C C . ASP A 1 482 ? 10.978 -19.914 -10.441 1.00 91.62 482 ASP A C 1
ATOM 3868 O O . ASP A 1 482 ? 11.633 -19.458 -11.378 1.00 91.62 482 ASP A O 1
ATOM 3872 N N . GLY A 1 483 ? 10.955 -21.217 -10.161 1.00 91.81 483 GLY A N 1
ATOM 3873 C CA . GLY A 1 483 ? 11.759 -22.214 -10.879 1.00 91.81 483 GLY A CA 1
ATOM 3874 C C . GLY A 1 483 ? 13.272 -22.228 -10.587 1.00 91.81 483 GLY A C 1
ATOM 3875 O O . GLY A 1 483 ? 13.934 -23.149 -11.052 1.00 91.81 483 GLY A O 1
ATOM 3876 N N . ARG A 1 484 ? 13.831 -21.284 -9.809 1.00 93.88 484 ARG A N 1
ATOM 3877 C CA . ARG A 1 484 ? 15.238 -21.324 -9.345 1.00 93.88 484 ARG A CA 1
ATOM 3878 C C . ARG A 1 484 ? 15.370 -21.912 -7.938 1.00 93.88 484 ARG A C 1
ATOM 3880 O O . ARG A 1 484 ? 14.550 -21.628 -7.054 1.00 93.88 484 ARG A O 1
ATOM 3887 N N . THR A 1 485 ? 16.427 -22.685 -7.712 1.00 95.38 485 THR A N 1
ATOM 3888 C CA . THR A 1 485 ? 16.863 -23.178 -6.397 1.00 95.38 485 THR A CA 1
ATOM 3889 C C . THR A 1 485 ? 17.494 -22.065 -5.553 1.00 95.38 485 THR A C 1
ATOM 3891 O O . THR A 1 485 ? 17.853 -21.005 -6.056 1.00 95.38 485 THR A O 1
ATOM 3894 N N . ASN A 1 486 ? 17.652 -22.292 -4.245 1.00 92.69 486 ASN A N 1
ATOM 3895 C CA . ASN A 1 486 ? 18.272 -21.299 -3.360 1.00 92.69 486 ASN A CA 1
ATOM 3896 C C . ASN A 1 486 ? 19.742 -21.007 -3.711 1.00 92.69 486 ASN A C 1
ATOM 3898 O O . ASN A 1 486 ? 20.170 -19.876 -3.520 1.00 92.69 486 ASN A O 1
ATOM 3902 N N . VAL A 1 487 ? 20.492 -21.986 -4.234 1.00 93.94 487 VAL A N 1
ATOM 3903 C CA . VAL A 1 487 ? 21.896 -21.791 -4.646 1.00 93.94 487 VAL A CA 1
ATOM 3904 C C . VAL A 1 487 ? 21.959 -20.891 -5.879 1.00 93.94 487 VAL A C 1
ATOM 3906 O O . VAL A 1 487 ? 22.596 -19.847 -5.836 1.00 93.94 487 VAL A O 1
ATOM 3909 N N . GLU A 1 488 ? 21.182 -21.204 -6.920 1.00 96.38 488 GLU A N 1
ATOM 3910 C CA . GLU A 1 488 ? 21.105 -20.365 -8.126 1.00 96.38 488 GLU A CA 1
ATOM 3911 C C . GLU A 1 488 ? 20.621 -18.939 -7.823 1.00 96.38 488 GLU A C 1
ATOM 3913 O O . GLU A 1 488 ? 21.025 -18.005 -8.502 1.00 96.38 488 GLU A O 1
ATOM 3918 N N . VAL A 1 489 ? 19.765 -18.750 -6.809 1.00 95.62 489 VAL A N 1
ATOM 3919 C CA . VAL A 1 489 ? 19.332 -17.411 -6.374 1.00 95.62 489 VAL A CA 1
ATOM 3920 C C . VAL A 1 489 ? 20.456 -16.639 -5.677 1.00 95.62 489 VAL A C 1
ATOM 3922 O O . VAL A 1 489 ? 20.549 -15.429 -5.876 1.00 95.62 489 VAL A O 1
ATOM 3925 N N . VAL A 1 490 ? 21.318 -17.303 -4.896 1.00 94.75 490 VAL A N 1
ATOM 3926 C CA . VAL A 1 490 ? 22.532 -16.677 -4.335 1.00 94.75 490 VAL A CA 1
ATOM 3927 C C . VAL A 1 490 ? 23.443 -16.216 -5.473 1.00 94.75 490 VAL A C 1
ATOM 3929 O O . VAL A 1 490 ? 23.854 -15.055 -5.480 1.00 94.75 490 VAL A O 1
ATOM 3932 N N . ASP A 1 491 ? 23.701 -17.083 -6.454 1.00 95.12 491 ASP A N 1
ATOM 3933 C CA . ASP A 1 491 ? 24.550 -16.773 -7.609 1.00 95.12 491 ASP A CA 1
ATOM 3934 C C . ASP A 1 491 ? 23.959 -15.643 -8.471 1.00 95.12 491 ASP A C 1
ATOM 3936 O O . ASP A 1 491 ? 24.650 -14.665 -8.760 1.00 95.12 491 ASP A O 1
ATOM 3940 N N . ASP A 1 492 ? 22.666 -15.717 -8.816 1.00 95.88 492 ASP A N 1
ATOM 3941 C CA . ASP A 1 492 ? 21.935 -14.683 -9.562 1.00 95.88 492 ASP A CA 1
ATOM 3942 C C . ASP A 1 492 ? 22.039 -13.316 -8.846 1.00 95.88 492 ASP A C 1
ATOM 3944 O O . ASP A 1 492 ? 22.448 -12.320 -9.450 1.00 95.88 492 ASP A O 1
ATOM 3948 N N . ILE A 1 493 ? 21.690 -13.246 -7.552 1.00 95.69 493 ILE A N 1
ATOM 3949 C CA . ILE A 1 493 ? 21.699 -11.996 -6.767 1.00 95.69 493 ILE A CA 1
ATOM 3950 C C . ILE A 1 493 ? 23.110 -11.394 -6.695 1.00 95.69 493 ILE A C 1
ATOM 3952 O O . ILE A 1 493 ? 23.264 -10.170 -6.822 1.00 95.69 493 ILE A O 1
ATOM 3956 N N . THR A 1 494 ? 24.122 -12.248 -6.523 1.00 93.50 494 THR A N 1
ATOM 3957 C CA . THR A 1 494 ? 25.543 -11.877 -6.424 1.00 93.50 494 THR A CA 1
ATOM 3958 C C . THR A 1 494 ? 26.110 -11.422 -7.769 1.00 93.50 494 THR A C 1
ATOM 3960 O O . THR A 1 494 ? 26.846 -10.441 -7.819 1.00 93.50 494 THR A O 1
ATOM 3963 N N . GLY A 1 495 ? 25.679 -12.034 -8.876 1.00 94.00 495 GLY A N 1
ATOM 3964 C CA . GLY A 1 495 ? 25.936 -11.579 -10.247 1.00 94.00 495 GLY A CA 1
ATOM 3965 C C . GLY A 1 495 ? 25.166 -10.316 -10.661 1.00 94.00 495 GLY A C 1
ATOM 3966 O O . GLY A 1 495 ? 25.209 -9.925 -11.826 1.00 94.00 495 GLY A O 1
ATOM 3967 N N . GLY A 1 496 ? 24.440 -9.674 -9.740 1.00 93.00 496 GLY A N 1
ATOM 3968 C CA . GLY A 1 496 ? 23.699 -8.436 -9.994 1.00 93.00 496 GLY A CA 1
ATOM 3969 C C . GLY A 1 496 ? 22.299 -8.628 -10.591 1.00 93.00 496 GLY A C 1
ATOM 3970 O O . GLY A 1 496 ? 21.626 -7.636 -10.870 1.00 93.00 496 GLY A O 1
ATOM 3971 N N . HIS A 1 497 ? 21.814 -9.864 -10.758 1.00 95.31 497 HIS A N 1
ATOM 3972 C CA . HIS A 1 497 ? 20.450 -10.121 -11.223 1.00 95.31 497 HIS A CA 1
ATOM 3973 C C . HIS A 1 497 ? 19.415 -9.642 -10.192 1.00 95.31 497 HIS A C 1
ATOM 3975 O O . HIS A 1 497 ? 19.639 -9.689 -8.979 1.00 95.31 497 HIS A O 1
ATOM 3981 N N . ARG A 1 498 ? 18.265 -9.162 -10.675 1.00 97.12 498 ARG A N 1
ATOM 3982 C CA . ARG A 1 498 ? 17.162 -8.614 -9.871 1.00 97.12 498 ARG A CA 1
ATOM 3983 C C . ARG A 1 498 ? 15.823 -9.074 -10.443 1.00 97.12 498 ARG A C 1
ATOM 3985 O O . ARG A 1 498 ? 15.712 -9.324 -11.643 1.00 97.12 498 ARG A O 1
ATOM 3992 N N . LEU A 1 499 ? 14.806 -9.165 -9.586 1.00 97.50 499 LEU A N 1
ATOM 3993 C CA . LEU A 1 499 ? 13.456 -9.583 -9.974 1.00 97.50 499 LEU A CA 1
ATOM 3994 C C . LEU A 1 499 ? 12.876 -8.653 -11.050 1.00 97.50 499 LEU A C 1
ATOM 3996 O O . LEU A 1 499 ? 12.946 -7.436 -10.926 1.00 97.50 499 LEU A O 1
ATOM 4000 N N . TYR A 1 500 ? 12.259 -9.226 -12.085 1.00 96.62 500 TYR A N 1
ATOM 4001 C CA . TYR A 1 500 ? 11.665 -8.476 -13.198 1.00 96.62 500 TYR A CA 1
ATOM 4002 C C . TYR A 1 500 ? 10.479 -7.596 -12.761 1.00 96.62 500 TYR A C 1
ATOM 4004 O O . TYR A 1 500 ? 9.778 -7.919 -11.805 1.00 96.62 500 TYR A O 1
ATOM 4012 N N . ARG A 1 501 ? 10.165 -6.534 -13.518 1.00 97.19 501 ARG A N 1
ATOM 4013 C CA . ARG A 1 501 ? 9.000 -5.668 -13.246 1.00 97.19 501 ARG A CA 1
ATOM 4014 C C . ARG A 1 501 ? 7.660 -6.419 -13.384 1.00 97.19 501 ARG A C 1
ATOM 4016 O O . ARG A 1 501 ? 7.330 -6.823 -14.503 1.00 97.19 501 ARG A O 1
ATOM 4023 N N . PRO A 1 502 ? 6.831 -6.530 -12.326 1.00 93.69 502 PRO A N 1
ATOM 4024 C CA . PRO A 1 502 ? 5.482 -7.084 -12.443 1.00 93.69 502 PRO A CA 1
ATOM 4025 C C . PRO A 1 502 ? 4.593 -6.255 -13.379 1.00 93.69 502 PRO A C 1
ATOM 4027 O O . PRO A 1 502 ? 4.722 -5.034 -13.450 1.00 93.69 502 PRO A O 1
ATOM 4030 N N . GLN A 1 503 ? 3.640 -6.892 -14.067 1.00 88.50 503 GLN A N 1
ATOM 4031 C CA . GLN A 1 503 ? 2.798 -6.207 -15.064 1.00 88.50 503 GLN A CA 1
ATOM 4032 C C . GLN A 1 503 ? 1.975 -5.051 -14.469 1.00 88.50 503 GLN A C 1
ATOM 4034 O O . GLN A 1 503 ? 1.879 -3.999 -15.098 1.00 88.50 503 GLN A O 1
ATOM 4039 N N . LYS A 1 504 ? 1.442 -5.214 -13.245 1.00 89.50 504 LYS A N 1
ATOM 4040 C CA . LYS A 1 504 ? 0.683 -4.171 -12.529 1.00 89.50 504 LYS A CA 1
ATOM 4041 C C . LYS A 1 504 ? 1.559 -3.055 -11.936 1.00 89.50 504 LYS A C 1
ATOM 4043 O O . LYS A 1 504 ? 1.030 -2.011 -11.569 1.00 89.50 504 LYS A O 1
ATOM 4048 N N . ALA A 1 505 ? 2.880 -3.237 -11.837 1.00 91.50 505 ALA A N 1
ATOM 4049 C CA . ALA A 1 505 ? 3.783 -2.214 -11.308 1.00 91.50 505 ALA A CA 1
ATOM 4050 C C . ALA A 1 505 ? 4.127 -1.186 -12.394 1.00 91.50 505 ALA A C 1
ATOM 4052 O O . ALA A 1 505 ? 4.724 -1.535 -13.417 1.00 91.50 505 ALA A O 1
ATOM 4053 N N . SER A 1 506 ? 3.810 0.091 -12.170 1.00 90.25 506 SER A N 1
ATOM 4054 C CA . SER A 1 506 ? 4.283 1.172 -13.044 1.00 90.25 506 SER A CA 1
ATOM 4055 C C . SER A 1 506 ? 5.813 1.296 -12.983 1.00 90.25 506 SER A C 1
ATOM 4057 O O . SER A 1 506 ? 6.455 0.814 -12.046 1.00 90.25 506 SER A O 1
ATOM 4059 N N . SER A 1 507 ? 6.434 1.957 -13.967 1.00 90.56 507 SER A N 1
ATOM 4060 C CA . SER A 1 507 ? 7.897 2.129 -13.980 1.00 90.56 507 SER A CA 1
ATOM 4061 C C . SER A 1 507 ? 8.424 2.826 -12.720 1.00 90.56 507 SER A C 1
ATOM 4063 O O . SER A 1 507 ? 9.500 2.473 -12.254 1.00 90.56 507 SER A O 1
ATOM 4065 N N . LYS A 1 508 ? 7.651 3.756 -12.137 1.00 92.50 508 LYS A N 1
ATOM 4066 C CA . LYS A 1 508 ? 8.013 4.445 -10.888 1.00 92.50 508 LYS A CA 1
ATOM 4067 C C . LYS A 1 508 ? 7.949 3.518 -9.670 1.00 92.50 508 LYS A C 1
ATOM 4069 O O . LYS A 1 508 ? 8.859 3.521 -8.852 1.00 92.50 508 LYS A O 1
ATOM 4074 N N . VAL A 1 509 ? 6.904 2.690 -9.578 1.00 94.94 509 VAL A N 1
ATOM 4075 C CA . VAL A 1 509 ? 6.780 1.665 -8.525 1.00 94.94 509 VAL A CA 1
ATOM 4076 C C . VAL A 1 509 ? 7.948 0.680 -8.596 1.00 94.94 509 VAL A C 1
ATOM 4078 O O . VAL A 1 509 ? 8.546 0.347 -7.578 1.00 94.94 509 VAL A O 1
ATOM 4081 N N . TYR A 1 510 ? 8.319 0.251 -9.804 1.00 97.69 510 TYR A N 1
ATOM 4082 C CA . TYR A 1 510 ? 9.445 -0.660 -9.991 1.00 97.69 510 TYR A CA 1
ATOM 4083 C C . TYR A 1 510 ? 10.807 -0.015 -9.722 1.00 97.69 510 TYR A C 1
ATOM 4085 O O . TYR A 1 510 ? 11.687 -0.680 -9.190 1.00 97.69 510 TYR A O 1
ATOM 4093 N N . GLN A 1 511 ? 10.988 1.274 -10.029 1.00 97.25 511 GLN A N 1
ATOM 4094 C CA . GLN A 1 511 ? 12.179 2.015 -9.600 1.00 97.25 511 GLN A CA 1
ATOM 4095 C C . GLN A 1 511 ? 12.321 1.984 -8.074 1.00 97.25 511 GLN A C 1
ATOM 4097 O O . GLN A 1 511 ? 13.414 1.718 -7.587 1.00 97.25 511 GLN A O 1
ATOM 4102 N N . LEU A 1 512 ? 11.225 2.151 -7.323 1.00 97.44 512 LEU A N 1
ATOM 4103 C CA . LEU A 1 512 ? 11.252 2.061 -5.861 1.00 97.44 512 LEU A CA 1
ATOM 4104 C C . LEU A 1 512 ? 11.692 0.667 -5.374 1.00 97.44 512 LEU A C 1
ATOM 4106 O O . LEU A 1 512 ? 12.621 0.572 -4.577 1.00 97.44 512 LEU A O 1
ATOM 4110 N N . MET A 1 513 ? 11.118 -0.408 -5.936 1.00 98.44 513 MET A N 1
ATOM 4111 C CA . MET A 1 513 ? 11.566 -1.792 -5.681 1.00 98.44 513 MET A CA 1
ATOM 4112 C C . MET A 1 513 ? 13.060 -1.979 -5.996 1.00 98.44 513 MET A C 1
ATOM 4114 O O . MET A 1 513 ? 13.790 -2.607 -5.237 1.00 98.44 513 MET A O 1
ATOM 4118 N N . TYR A 1 514 ? 13.531 -1.411 -7.108 1.00 97.62 514 TYR A N 1
ATOM 4119 C CA . TYR A 1 514 ? 14.917 -1.542 -7.551 1.00 97.62 514 TYR A CA 1
ATOM 4120 C C . TYR A 1 514 ? 15.899 -0.782 -6.645 1.00 97.62 514 TYR A C 1
ATOM 4122 O O . TYR A 1 514 ? 16.996 -1.277 -6.388 1.00 97.62 514 TYR A O 1
ATOM 4130 N N . HIS A 1 515 ? 15.504 0.376 -6.102 1.00 98.06 515 HIS A N 1
ATOM 4131 C CA . HIS A 1 515 ? 16.283 1.101 -5.092 1.00 98.06 515 HIS A CA 1
ATOM 4132 C C . HIS A 1 515 ? 16.412 0.309 -3.780 1.00 98.06 515 HIS A C 1
ATOM 4134 O O . HIS A 1 515 ? 17.488 0.307 -3.181 1.00 98.06 515 HIS A O 1
ATOM 4140 N N . CYS A 1 516 ? 15.382 -0.443 -3.372 1.00 98.62 516 CYS A N 1
ATOM 4141 C CA . CYS A 1 516 ? 15.497 -1.393 -2.258 1.00 98.62 516 CYS A CA 1
ATOM 4142 C C . CYS A 1 516 ? 16.557 -2.480 -2.506 1.00 98.62 516 CYS A C 1
ATOM 4144 O O . CYS A 1 516 ? 17.182 -2.951 -1.558 1.00 98.62 516 CYS A O 1
ATOM 4146 N N . TRP A 1 517 ? 16.789 -2.865 -3.766 1.00 98.50 517 TRP A N 1
ATOM 4147 C CA . TRP A 1 517 ? 17.765 -3.894 -4.144 1.00 98.50 517 TRP A CA 1
ATOM 4148 C C . TRP A 1 517 ? 19.131 -3.352 -4.588 1.00 98.50 517 TRP A C 1
ATOM 4150 O O . TRP A 1 517 ? 19.885 -4.033 -5.302 1.00 98.50 517 TRP A O 1
ATOM 4160 N N . HIS A 1 518 ? 19.479 -2.134 -4.164 1.00 98.00 518 HIS A N 1
ATOM 4161 C CA . HIS A 1 518 ? 20.837 -1.628 -4.318 1.00 98.00 518 HIS A CA 1
ATOM 4162 C C . HIS A 1 518 ? 21.830 -2.566 -3.609 1.00 98.00 518 HIS A C 1
ATOM 4164 O O . HIS A 1 518 ? 21.599 -2.994 -2.478 1.00 98.00 518 HIS A O 1
ATOM 4170 N N . GLU A 1 519 ? 22.935 -2.904 -4.277 1.00 94.31 519 GLU A N 1
ATOM 4171 C CA . GLU A 1 519 ? 23.913 -3.888 -3.793 1.00 94.31 519 GLU A CA 1
ATOM 4172 C C . GLU A 1 519 ? 24.465 -3.502 -2.413 1.00 94.31 519 GLU A C 1
ATOM 4174 O O . GLU A 1 519 ? 24.277 -4.230 -1.440 1.00 94.31 519 GLU A O 1
ATOM 4179 N N . LYS A 1 520 ? 25.049 -2.302 -2.299 1.00 95.31 520 LYS A N 1
ATOM 4180 C CA . LYS A 1 520 ? 25.532 -1.756 -1.023 1.00 95.31 520 LYS A CA 1
ATOM 4181 C C . LYS A 1 520 ? 24.356 -1.289 -0.150 1.00 95.31 520 LYS A C 1
ATOM 4183 O O . LYS A 1 520 ? 23.562 -0.488 -0.656 1.00 95.31 520 LYS A O 1
ATOM 4188 N N . PRO A 1 521 ? 24.275 -1.672 1.141 1.00 96.12 521 PRO A N 1
ATOM 4189 C CA . PRO A 1 521 ? 23.200 -1.261 2.053 1.00 96.12 521 PRO A CA 1
ATOM 4190 C C . PRO A 1 521 ? 22.983 0.254 2.145 1.00 96.12 521 PRO A C 1
ATOM 4192 O O . PRO A 1 521 ? 21.849 0.709 2.240 1.00 96.12 521 PRO A O 1
ATOM 4195 N N . GLN A 1 522 ? 24.057 1.046 2.061 1.00 94.38 522 GLN A N 1
ATOM 4196 C CA . GLN A 1 522 ? 24.013 2.510 2.155 1.00 94.38 522 GLN A CA 1
ATOM 4197 C C . GLN A 1 522 ? 23.339 3.182 0.947 1.00 94.38 522 GLN A C 1
ATOM 4199 O O . GLN A 1 522 ? 22.930 4.330 1.052 1.00 94.38 522 GLN A O 1
ATOM 4204 N N . GLY A 1 523 ? 23.224 2.488 -0.192 1.00 95.50 523 GLY A N 1
ATOM 4205 C CA . GLY A 1 523 ? 22.501 2.988 -1.369 1.00 95.50 523 GLY A CA 1
ATOM 4206 C C . GLY A 1 523 ? 21.012 2.626 -1.385 1.00 95.50 523 GLY A C 1
ATOM 4207 O O . GLY A 1 523 ? 20.333 2.923 -2.365 1.00 95.50 523 GLY A O 1
ATOM 4208 N N . ARG A 1 524 ? 20.510 1.961 -0.334 1.00 98.31 524 ARG A N 1
ATOM 4209 C CA . ARG A 1 524 ? 19.086 1.648 -0.156 1.00 98.31 524 ARG A CA 1
ATOM 4210 C C . ARG A 1 524 ? 18.417 2.760 0.670 1.00 98.31 524 ARG A C 1
ATOM 4212 O O . ARG A 1 524 ? 19.035 3.224 1.637 1.00 98.31 524 ARG A O 1
ATOM 4219 N N . PRO A 1 525 ? 17.172 3.159 0.354 1.00 98.00 525 PRO A N 1
ATOM 4220 C CA . PRO A 1 525 ? 16.437 4.184 1.106 1.00 98.00 525 PRO A CA 1
ATOM 4221 C C . PRO A 1 525 ? 16.150 3.760 2.559 1.00 98.00 525 PRO A C 1
ATOM 4223 O O . PRO A 1 525 ? 16.377 2.607 2.932 1.00 98.00 525 PRO A O 1
ATOM 4226 N N . SER A 1 526 ? 15.732 4.681 3.426 1.00 97.81 526 SER A N 1
ATOM 4227 C CA . SER A 1 526 ? 15.088 4.360 4.716 1.00 97.81 526 SER A CA 1
ATOM 4228 C C . SER A 1 526 ? 13.616 3.984 4.515 1.00 97.81 526 SER A C 1
ATOM 4230 O O . SER A 1 526 ? 13.043 4.239 3.452 1.00 97.81 526 SER A O 1
ATOM 4232 N N . PHE A 1 527 ? 12.971 3.406 5.529 1.00 97.62 527 PHE A N 1
ATOM 4233 C CA . PHE A 1 527 ? 11.527 3.166 5.474 1.00 97.62 527 PHE A CA 1
ATOM 4234 C C . PHE A 1 527 ? 10.718 4.465 5.436 1.00 97.62 527 PHE A C 1
ATOM 4236 O O . PHE A 1 527 ? 9.697 4.511 4.754 1.00 97.62 527 PHE A O 1
ATOM 4243 N N . SER A 1 528 ? 11.215 5.537 6.057 1.00 94.00 528 SER A N 1
ATOM 4244 C CA . SER A 1 528 ? 10.592 6.862 5.972 1.00 94.00 528 SER A CA 1
ATOM 4245 C C . SER A 1 528 ? 10.639 7.427 4.544 1.00 94.00 528 SER A C 1
ATOM 4247 O O . SER A 1 528 ? 9.614 7.810 3.982 1.00 94.00 528 SER A O 1
ATOM 4249 N N . GLU A 1 529 ? 11.798 7.352 3.872 1.00 95.56 529 GLU A N 1
ATOM 4250 C CA . GLU A 1 529 ? 11.932 7.737 2.458 1.00 95.56 529 GLU A CA 1
ATOM 4251 C C . GLU A 1 529 ? 11.052 6.876 1.534 1.00 95.56 529 GLU A C 1
ATOM 4253 O O . GLU A 1 529 ? 10.483 7.380 0.560 1.00 95.56 529 GLU A O 1
ATOM 4258 N N . LEU A 1 530 ? 10.926 5.574 1.812 1.00 96.81 530 LEU A N 1
ATOM 4259 C CA . LEU A 1 530 ? 10.037 4.677 1.068 1.00 96.81 530 LEU A CA 1
ATOM 4260 C C . LEU A 1 530 ? 8.567 5.060 1.242 1.00 96.81 530 LEU A C 1
ATOM 4262 O O . LEU A 1 530 ? 7.849 5.156 0.244 1.00 96.81 530 LEU A O 1
ATOM 4266 N N . LEU A 1 531 ? 8.133 5.311 2.478 1.00 91.69 531 LEU A N 1
ATOM 4267 C CA . LEU A 1 531 ? 6.761 5.674 2.816 1.00 91.69 531 LEU A CA 1
ATOM 4268 C C . LEU A 1 531 ? 6.335 6.959 2.100 1.00 91.69 531 LEU A C 1
ATOM 4270 O O . LEU A 1 531 ? 5.293 6.996 1.440 1.00 91.69 531 LEU A O 1
ATOM 4274 N N . ASP A 1 532 ? 7.194 7.973 2.137 1.00 85.31 532 ASP A N 1
ATOM 4275 C CA . ASP A 1 532 ? 7.017 9.242 1.437 1.00 85.31 532 ASP A CA 1
ATOM 4276 C C . ASP A 1 532 ? 6.838 9.055 -0.077 1.00 85.31 532 ASP A C 1
ATOM 4278 O O . ASP A 1 532 ? 5.957 9.650 -0.706 1.00 85.31 532 ASP A O 1
ATOM 4282 N N . ASN A 1 533 ? 7.661 8.195 -0.683 1.00 92.44 533 ASN A N 1
ATOM 4283 C CA . ASN A 1 533 ? 7.571 7.879 -2.105 1.00 92.44 533 ASN A CA 1
ATOM 4284 C C . ASN A 1 533 ? 6.302 7.078 -2.443 1.00 92.44 533 ASN A C 1
ATOM 4286 O O . ASN A 1 533 ? 5.658 7.366 -3.455 1.00 92.44 533 ASN A O 1
ATOM 4290 N N . ILE A 1 534 ? 5.888 6.126 -1.600 1.00 90.31 534 ILE A N 1
ATOM 4291 C CA . ILE A 1 534 ? 4.639 5.366 -1.778 1.00 90.31 534 ILE A CA 1
ATOM 4292 C C . ILE A 1 534 ? 3.427 6.301 -1.706 1.00 90.31 534 ILE A C 1
ATOM 4294 O O . ILE A 1 534 ? 2.584 6.260 -2.605 1.00 90.31 534 ILE A O 1
ATOM 4298 N N . ARG A 1 535 ? 3.370 7.200 -0.713 1.00 84.94 535 ARG A N 1
ATOM 4299 C CA . ARG A 1 535 ? 2.298 8.202 -0.557 1.00 84.94 535 ARG A CA 1
ATOM 4300 C C . ARG A 1 535 ? 2.192 9.114 -1.784 1.00 84.94 535 ARG A C 1
ATOM 4302 O O . ARG A 1 535 ? 1.105 9.276 -2.344 1.00 84.94 535 ARG A O 1
ATOM 4309 N N . LYS A 1 536 ? 3.324 9.627 -2.284 1.00 83.31 536 LYS A N 1
ATOM 4310 C CA . LYS A 1 536 ? 3.390 10.438 -3.520 1.00 83.31 536 LYS A CA 1
ATOM 4311 C C . LYS A 1 536 ? 2.899 9.662 -4.752 1.00 83.31 536 LYS A C 1
ATOM 4313 O O . LYS A 1 536 ? 2.213 10.231 -5.601 1.00 83.31 536 LYS A O 1
ATOM 4318 N N . LEU A 1 537 ? 3.200 8.364 -4.862 1.00 84.56 537 LEU A N 1
ATOM 4319 C CA . LEU A 1 537 ? 2.706 7.514 -5.955 1.00 84.56 537 LEU A CA 1
ATOM 4320 C C . LEU A 1 537 ? 1.201 7.223 -5.844 1.00 84.56 537 LEU A C 1
ATOM 4322 O O . LEU A 1 537 ? 0.497 7.313 -6.851 1.00 84.56 537 LEU A O 1
ATOM 4326 N N . ALA A 1 538 ? 0.697 6.942 -4.640 1.00 77.62 538 ALA A N 1
AT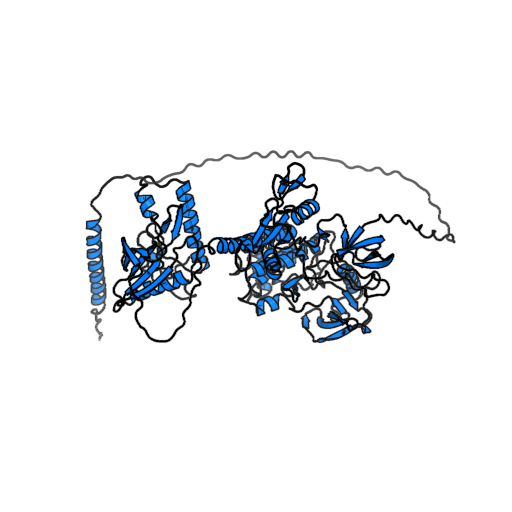OM 4327 C CA . ALA A 1 538 ? -0.726 6.721 -4.386 1.00 77.62 538 ALA A CA 1
ATOM 4328 C C . ALA A 1 538 ? -1.569 7.956 -4.748 1.00 77.62 538 ALA A C 1
ATOM 4330 O O . ALA A 1 538 ? -2.615 7.827 -5.393 1.00 77.62 538 ALA A O 1
ATOM 4331 N N . GLU A 1 539 ? -1.090 9.165 -4.432 1.00 69.88 539 GLU A N 1
ATOM 4332 C CA . GLU A 1 539 ? -1.754 10.395 -4.865 1.00 69.88 539 GLU A CA 1
ATOM 4333 C C . GLU A 1 539 ? -1.765 10.556 -6.393 1.00 69.88 539 GLU A C 1
ATOM 4335 O O . GLU A 1 539 ? -2.827 10.847 -6.951 1.00 69.88 539 GLU A O 1
ATOM 4340 N N . MET A 1 540 ? -0.648 10.316 -7.093 1.00 67.31 540 MET A N 1
ATOM 4341 C CA . MET A 1 540 ? -0.589 10.427 -8.562 1.00 67.31 540 MET A CA 1
ATOM 4342 C C . MET A 1 540 ? -1.574 9.478 -9.266 1.00 67.31 540 MET A C 1
ATOM 4344 O O . MET A 1 540 ? -2.274 9.900 -10.191 1.00 67.31 540 MET A O 1
ATOM 4348 N N . GLU A 1 541 ? -1.684 8.228 -8.807 1.00 61.38 541 GLU A N 1
ATOM 4349 C CA . GLU A 1 541 ? -2.666 7.264 -9.327 1.00 61.38 541 GLU A CA 1
ATOM 4350 C C . GLU A 1 541 ? -4.113 7.702 -9.003 1.00 61.38 541 GLU A C 1
ATOM 4352 O O . GLU A 1 541 ? -4.996 7.626 -9.862 1.00 61.38 541 GLU A O 1
ATOM 4357 N N . SER A 1 542 ? -4.369 8.265 -7.812 1.00 50.91 542 SER A N 1
ATOM 4358 C CA . SER A 1 542 ? -5.701 8.791 -7.453 1.00 50.91 542 SER A CA 1
ATOM 4359 C C . SER A 1 542 ? -6.133 9.983 -8.324 1.00 50.91 542 SER A C 1
ATOM 4361 O O . SER A 1 542 ? -7.296 10.084 -8.728 1.00 50.91 542 SER A O 1
ATOM 4363 N N . VAL A 1 543 ? -5.194 10.870 -8.679 1.00 41.53 543 VAL A N 1
ATOM 4364 C CA . VAL A 1 543 ? -5.456 12.033 -9.538 1.00 41.53 543 VAL A CA 1
ATOM 4365 C C . VAL A 1 543 ? -5.693 11.606 -10.986 1.00 41.53 543 VAL A C 1
ATOM 4367 O O . VAL A 1 543 ? -6.549 12.200 -11.638 1.00 41.53 543 VAL A O 1
ATOM 4370 N N . SER A 1 544 ? -5.032 10.546 -11.464 1.00 39.50 544 SER A N 1
ATOM 4371 C CA . SER A 1 544 ? -5.327 9.925 -12.766 1.00 39.50 544 SER A CA 1
ATOM 4372 C C . SER A 1 544 ? -6.802 9.502 -12.866 1.00 39.50 544 SER A C 1
ATOM 4374 O O . SER A 1 544 ? -7.482 9.821 -13.842 1.00 39.50 544 SER A O 1
ATOM 4376 N N . CYS A 1 545 ? -7.340 8.896 -11.801 1.00 33.72 545 CYS A N 1
ATOM 4377 C CA . CYS A 1 545 ? -8.750 8.506 -11.716 1.00 33.72 545 CYS A CA 1
ATOM 4378 C C . CYS A 1 545 ? -9.696 9.726 -11.651 1.00 33.72 545 CYS A C 1
ATOM 4380 O O . CYS A 1 545 ? -10.663 9.824 -12.405 1.00 33.72 545 CYS A O 1
ATOM 4382 N N . CYS A 1 546 ? -9.381 10.726 -10.822 1.00 31.98 546 CYS A N 1
ATOM 4383 C CA . CYS A 1 546 ? -10.210 11.931 -10.677 1.00 31.98 546 CYS A CA 1
ATOM 4384 C C . CYS A 1 546 ? -10.191 12.859 -11.908 1.00 31.98 546 CYS A C 1
ATOM 4386 O O . CYS A 1 546 ? -11.141 13.613 -12.136 1.00 31.98 546 CYS A O 1
ATOM 4388 N N . ALA A 1 547 ? -9.106 12.852 -12.688 1.00 30.31 547 ALA A N 1
ATOM 4389 C CA . ALA A 1 547 ? -9.003 13.613 -13.932 1.00 30.31 547 ALA A CA 1
ATOM 4390 C C . ALA A 1 547 ? -9.882 13.013 -15.043 1.00 30.31 547 ALA A C 1
ATOM 4392 O O . ALA A 1 547 ? -10.336 13.750 -15.919 1.00 30.31 547 ALA A O 1
ATOM 4393 N N . LEU A 1 548 ? -10.173 11.708 -14.976 1.00 32.62 548 LEU A N 1
ATOM 4394 C CA . LEU A 1 548 ? -11.138 11.053 -15.857 1.00 32.62 548 LEU A CA 1
ATOM 4395 C C . LEU A 1 548 ? -12.583 11.460 -15.518 1.00 32.62 548 LEU A C 1
ATOM 4397 O O . LEU A 1 548 ? -13.339 11.759 -16.436 1.00 32.62 548 LEU A O 1
ATOM 4401 N N . GLU A 1 549 ? -12.974 11.580 -14.243 1.00 28.20 549 GLU A N 1
ATOM 4402 C CA . GLU A 1 549 ? -14.355 11.981 -13.894 1.00 28.20 549 GLU A CA 1
ATOM 4403 C C . GLU A 1 549 ? -14.696 13.432 -14.291 1.00 28.20 549 GLU A C 1
ATOM 4405 O O . GLU A 1 549 ? -15.804 13.709 -14.757 1.00 28.20 549 GLU A O 1
ATOM 4410 N N . ARG A 1 550 ? -13.749 14.375 -14.174 1.00 30.78 550 ARG A N 1
ATOM 4411 C CA . ARG A 1 550 ? -14.006 15.815 -14.409 1.00 30.78 550 ARG A CA 1
ATOM 4412 C C . ARG A 1 550 ? -14.265 16.210 -15.870 1.00 30.78 550 ARG A C 1
ATOM 4414 O O . ARG A 1 550 ? -14.606 17.362 -16.119 1.00 30.78 550 ARG A O 1
ATOM 4421 N N . SER A 1 551 ? -14.143 15.279 -16.818 1.00 26.42 551 SER A N 1
ATOM 4422 C CA . SER A 1 551 ? -14.487 15.492 -18.233 1.00 26.42 551 SER A CA 1
ATOM 4423 C C . SER A 1 551 ? -15.861 14.925 -18.635 1.00 26.42 551 SER A C 1
ATOM 4425 O O . SER A 1 551 ? -16.289 15.148 -19.767 1.00 26.42 551 SER A O 1
ATOM 4427 N N . TRP A 1 552 ? -16.545 14.175 -17.760 1.00 27.64 552 TRP A N 1
ATOM 4428 C CA . TRP A 1 552 ? -17.656 13.287 -18.151 1.00 27.64 552 TRP A CA 1
ATOM 4429 C C . TRP A 1 552 ? -19.009 13.576 -17.476 1.00 27.64 552 TRP A C 1
ATOM 4431 O O . TRP A 1 552 ? -19.902 12.734 -17.494 1.00 27.64 552 TRP A O 1
ATOM 4441 N N . THR A 1 553 ? -19.216 14.782 -16.938 1.00 27.83 553 THR A N 1
ATOM 4442 C CA . THR A 1 553 ? -20.489 15.172 -16.291 1.00 27.83 553 THR A CA 1
ATOM 4443 C C . THR A 1 553 ? -21.336 16.196 -17.056 1.00 27.83 553 THR A C 1
ATOM 4445 O O . THR A 1 553 ? -22.400 16.565 -16.567 1.00 27.83 553 THR A O 1
ATOM 4448 N N . GLN A 1 554 ? -20.942 16.623 -18.267 1.00 29.09 554 GLN A N 1
ATOM 4449 C CA . GLN A 1 554 ? -21.704 17.628 -19.040 1.00 29.09 554 GLN A CA 1
ATOM 4450 C C . GLN A 1 554 ? -22.463 17.104 -20.274 1.00 29.09 554 GLN A C 1
ATOM 4452 O O . GLN A 1 554 ? -23.165 17.870 -20.925 1.00 29.09 554 GLN A O 1
ATOM 4457 N N . THR A 1 555 ? -22.410 15.801 -20.576 1.00 29.61 555 THR A N 1
ATOM 4458 C CA . THR A 1 555 ? -23.387 15.152 -21.476 1.00 29.61 555 THR A CA 1
ATOM 4459 C C . THR A 1 555 ? -23.778 13.773 -20.953 1.00 29.61 555 THR A C 1
ATOM 4461 O O . THR A 1 555 ? -23.096 12.775 -21.169 1.00 29.61 555 THR A O 1
ATOM 4464 N N . GLY A 1 556 ? -24.920 13.703 -20.268 1.00 31.34 556 GLY A N 1
ATOM 4465 C CA . GLY A 1 556 ? -25.502 12.431 -19.853 1.00 31.34 556 GLY A CA 1
ATOM 4466 C C . GLY A 1 556 ? -25.997 11.624 -21.054 1.00 31.34 556 GLY A C 1
ATOM 4467 O O . GLY A 1 556 ? -27.101 11.854 -21.538 1.00 31.34 556 GLY A O 1
ATOM 4468 N N . LYS A 1 557 ? -25.210 10.643 -21.508 1.00 31.09 557 LYS A N 1
ATOM 4469 C CA . LYS A 1 557 ? -25.699 9.500 -22.295 1.00 31.09 557 LYS A CA 1
ATOM 4470 C C . LYS A 1 557 ? -24.957 8.229 -21.882 1.00 31.09 557 LYS A C 1
ATOM 4472 O O . LYS A 1 557 ? -23.837 7.960 -22.299 1.00 31.09 557 LYS A O 1
ATOM 4477 N N . GLN A 1 558 ? -25.633 7.454 -21.041 1.00 28.03 558 GLN A N 1
ATOM 4478 C CA . GLN A 1 558 ? -25.264 6.101 -20.640 1.00 28.03 558 GLN A CA 1
ATOM 4479 C C . GLN A 1 558 ? -25.023 5.226 -21.882 1.00 28.03 558 GLN A C 1
ATOM 4481 O O . GLN A 1 558 ? -25.870 5.177 -22.779 1.00 28.03 558 GLN A O 1
ATOM 4486 N N . ILE A 1 559 ? -23.892 4.514 -21.934 1.00 31.84 559 ILE A N 1
ATOM 4487 C CA . ILE A 1 559 ? -23.602 3.560 -23.012 1.00 31.84 559 ILE A CA 1
ATOM 4488 C C . ILE A 1 559 ? -24.596 2.397 -22.900 1.00 31.84 559 ILE A C 1
ATOM 4490 O O . ILE A 1 559 ? -24.425 1.483 -22.094 1.00 31.84 559 ILE A O 1
ATOM 4494 N N . ARG A 1 560 ? -25.656 2.423 -23.716 1.00 25.73 560 ARG A N 1
ATOM 4495 C CA . ARG A 1 560 ? -26.585 1.298 -23.860 1.00 25.73 560 ARG A CA 1
ATOM 4496 C C . ARG A 1 560 ? -25.919 0.172 -24.650 1.00 25.73 560 ARG A C 1
ATOM 4498 O O . ARG A 1 560 ? -26.000 0.130 -25.877 1.00 25.73 560 ARG A O 1
ATOM 4505 N N . LEU A 1 561 ? -25.351 -0.798 -23.937 1.00 29.19 561 LEU A N 1
ATOM 4506 C CA . LEU A 1 561 ? -25.235 -2.158 -24.459 1.00 29.19 561 LEU A CA 1
ATOM 4507 C C . LEU A 1 561 ? -26.652 -2.726 -24.616 1.00 29.19 561 LEU A C 1
ATOM 4509 O O . LEU A 1 561 ? -27.268 -3.160 -23.649 1.00 29.19 561 LEU A O 1
ATOM 4513 N N . THR A 1 562 ? -27.188 -2.692 -25.835 1.00 26.70 562 THR A N 1
ATOM 4514 C CA . THR A 1 562 ? -28.457 -3.353 -26.167 1.00 26.70 562 THR A CA 1
ATOM 4515 C C . THR A 1 562 ? -28.181 -4.757 -26.686 1.00 26.70 562 THR A C 1
ATOM 4517 O O . THR A 1 562 ? -28.042 -4.995 -27.884 1.00 26.70 562 THR A O 1
ATOM 4520 N N . THR A 1 563 ? -28.123 -5.719 -25.768 1.00 30.03 563 THR A N 1
ATOM 4521 C CA . THR A 1 563 ? -28.269 -7.141 -26.096 1.00 30.03 563 THR A CA 1
ATOM 4522 C C . THR A 1 563 ? -29.743 -7.455 -26.345 1.00 30.03 563 THR A C 1
ATOM 4524 O O . THR A 1 563 ? -30.426 -7.983 -25.471 1.00 30.03 563 THR A O 1
ATOM 4527 N N . HIS A 1 564 ? -30.239 -7.140 -27.544 1.00 25.95 564 HIS A N 1
ATOM 4528 C CA . HIS A 1 564 ? -31.534 -7.636 -28.013 1.00 25.95 564 HIS A CA 1
ATOM 4529 C C . HIS A 1 564 ? -31.366 -8.515 -29.247 1.00 25.95 564 HIS A C 1
ATOM 4531 O O . HIS A 1 564 ? -31.112 -8.055 -30.358 1.00 25.95 564 HIS A O 1
ATOM 4537 N N . ASN A 1 565 ? -31.527 -9.814 -29.015 1.00 33.22 565 ASN A N 1
ATOM 4538 C CA . ASN A 1 565 ? -31.639 -10.825 -30.046 1.00 33.22 565 ASN A CA 1
ATOM 4539 C C . ASN A 1 565 ? -33.097 -10.889 -30.536 1.00 33.22 565 ASN A C 1
ATOM 4541 O O . ASN A 1 565 ? -33.843 -11.738 -30.071 1.00 33.22 565 ASN A O 1
ATOM 4545 N N . THR A 1 566 ? -33.503 -9.984 -31.435 1.00 27.19 566 THR A N 1
ATOM 4546 C CA . THR A 1 566 ? -34.750 -10.081 -32.231 1.00 27.19 566 THR A CA 1
ATOM 4547 C C . THR A 1 566 ? -34.739 -9.071 -33.384 1.00 27.19 566 THR A C 1
ATOM 4549 O O . THR A 1 566 ? -34.417 -7.909 -33.173 1.00 27.19 566 THR A O 1
ATOM 4552 N N . HIS A 1 567 ? -35.144 -9.524 -34.576 1.00 26.14 567 HIS A N 1
ATOM 4553 C CA . HIS A 1 567 ? -35.511 -8.753 -35.779 1.00 26.14 567 HIS A CA 1
ATOM 4554 C C . HIS A 1 567 ? -34.618 -7.582 -36.245 1.00 26.14 567 HIS A C 1
ATOM 4556 O O . HIS A 1 567 ? -34.676 -6.449 -35.774 1.00 26.14 567 HIS A O 1
ATOM 4562 N N . TRP A 1 568 ? -33.900 -7.834 -37.344 1.00 33.75 568 TRP A N 1
ATOM 4563 C CA . TRP A 1 568 ? -33.228 -6.815 -38.150 1.00 33.75 568 TRP A CA 1
ATOM 4564 C C . TRP A 1 568 ? -34.226 -5.968 -38.960 1.00 33.75 568 TRP A C 1
ATOM 4566 O O . TRP A 1 568 ? -34.495 -6.269 -40.122 1.00 33.75 568 TRP A O 1
ATOM 4576 N N . SER A 1 569 ? -34.723 -4.869 -38.388 1.00 26.64 569 SER A N 1
ATOM 4577 C CA . SER A 1 569 ? -35.496 -3.853 -39.120 1.00 26.64 569 SER A CA 1
ATOM 4578 C C . SER A 1 569 ? -34.914 -2.445 -38.942 1.00 26.64 569 SER A C 1
ATOM 4580 O O . SER A 1 569 ? -35.069 -1.813 -37.904 1.00 26.64 569 SER A O 1
ATOM 4582 N N . CYS A 1 570 ? -34.239 -1.979 -39.997 1.00 37.12 570 CYS A N 1
ATOM 4583 C CA . CYS A 1 570 ? -33.940 -0.589 -40.364 1.00 37.12 570 CYS A CA 1
ATOM 4584 C C . CYS A 1 570 ? -33.952 0.509 -39.272 1.00 37.12 570 CYS A C 1
ATOM 4586 O O . CYS A 1 570 ? -34.959 1.186 -39.087 1.00 37.12 570 CYS A O 1
ATOM 4588 N N . LEU A 1 571 ? -32.768 0.861 -38.754 1.00 30.28 571 LEU A N 1
ATOM 4589 C CA . LEU A 1 571 ? -32.462 2.244 -38.356 1.00 30.28 571 LEU A CA 1
ATOM 4590 C C . LEU A 1 571 ? -31.475 2.866 -39.355 1.00 30.28 571 LEU A C 1
ATOM 4592 O O . LEU A 1 571 ? -30.641 2.180 -39.952 1.00 30.28 571 LEU A O 1
ATOM 4596 N N . GLN A 1 572 ? -31.697 4.144 -39.663 1.00 42.44 572 GLN A N 1
ATOM 4597 C CA . GLN A 1 572 ? -31.453 4.693 -40.999 1.00 42.44 572 GLN A CA 1
ATOM 4598 C C . GLN A 1 572 ? -30.239 5.641 -41.107 1.00 42.44 572 GLN A C 1
ATOM 4600 O O . GLN A 1 572 ? -29.746 6.156 -40.111 1.00 42.44 572 GLN A O 1
ATOM 4605 N N . PRO A 1 573 ? -29.773 5.952 -42.336 1.00 44.66 573 PRO A N 1
ATOM 4606 C CA . PRO A 1 573 ? -28.586 6.776 -42.602 1.00 44.66 573 PRO A CA 1
ATOM 4607 C C . PRO A 1 573 ? -28.845 8.284 -42.431 1.00 44.66 573 PRO A C 1
ATOM 4609 O O . PRO A 1 573 ? -28.102 9.102 -42.964 1.00 44.66 573 PRO A O 1
ATOM 4612 N N . GLY A 1 574 ? -29.940 8.658 -41.766 1.00 56.88 574 GLY A N 1
ATOM 4613 C CA . GLY A 1 574 ? -30.429 10.033 -41.719 1.00 56.88 574 GLY A CA 1
ATOM 4614 C C . GLY A 1 574 ? -29.643 10.948 -40.784 1.00 56.88 574 GLY A C 1
ATOM 4615 O O . GLY A 1 574 ? -29.740 12.160 -40.945 1.00 56.88 574 GLY A O 1
ATOM 4616 N N . TRP A 1 575 ? -28.880 10.387 -39.841 1.00 69.94 575 TRP A N 1
ATOM 4617 C CA . TRP A 1 575 ? -28.349 11.090 -38.665 1.00 69.94 575 TRP A CA 1
ATOM 4618 C C . TRP A 1 575 ? -27.052 11.868 -38.914 1.00 69.94 575 TRP A C 1
ATOM 4620 O O . TRP A 1 575 ? -26.717 12.748 -38.129 1.00 69.94 575 TRP A O 1
ATOM 4630 N N . TYR A 1 576 ? -26.351 11.600 -40.017 1.00 82.00 576 TYR A N 1
ATOM 4631 C CA . TYR A 1 576 ? -25.124 12.306 -40.387 1.00 82.00 576 TYR A CA 1
ATOM 4632 C C . TYR A 1 576 ? -25.279 12.997 -41.744 1.00 82.00 576 TYR A C 1
ATOM 4634 O O . TYR A 1 576 ? -25.660 12.382 -42.739 1.00 82.00 576 TYR A O 1
ATOM 4642 N N . GLU A 1 577 ? -24.986 14.290 -41.778 1.00 86.00 577 GLU A N 1
ATOM 4643 C CA . GLU A 1 577 ? -24.859 15.106 -42.983 1.00 86.00 577 GLU A CA 1
ATOM 4644 C C . GLU A 1 577 ? -23.387 15.163 -43.399 1.00 86.00 577 GLU A C 1
ATOM 4646 O O . GLU A 1 577 ? -22.529 15.428 -42.561 1.00 86.00 577 GLU A O 1
ATOM 4651 N N . ASN A 1 578 ? -23.070 14.912 -44.671 1.00 87.81 578 ASN A N 1
ATOM 4652 C CA . ASN A 1 578 ? -21.700 15.052 -45.164 1.00 87.81 578 ASN A CA 1
ATOM 4653 C C . ASN A 1 578 ? -21.392 16.531 -45.436 1.00 87.81 578 ASN A C 1
ATOM 4655 O O . ASN A 1 578 ? -22.079 17.150 -46.241 1.00 87.81 578 ASN A O 1
ATOM 4659 N N . ILE A 1 579 ? -20.357 17.068 -44.787 1.00 87.31 579 ILE A N 1
ATOM 4660 C CA . ILE A 1 579 ? -19.904 18.459 -44.933 1.00 87.31 579 ILE A CA 1
ATOM 4661 C C . ILE A 1 579 ? -18.743 18.553 -45.938 1.00 87.31 579 ILE A C 1
ATOM 4663 O O . ILE A 1 579 ? -18.555 19.589 -46.567 1.00 87.31 579 ILE A O 1
ATOM 4667 N N . GLY A 1 580 ? -17.941 17.494 -46.091 1.00 84.44 580 GLY A N 1
ATOM 4668 C CA . GLY A 1 580 ? -16.789 17.514 -46.991 1.00 84.44 580 GLY A CA 1
ATOM 4669 C C . GLY A 1 580 ? -15.916 16.264 -46.920 1.00 84.44 580 GLY A C 1
ATOM 4670 O O . GLY A 1 580 ? -15.977 15.479 -45.974 1.00 84.44 580 GLY A O 1
ATOM 4671 N N . LEU A 1 581 ? -15.081 16.085 -47.938 1.00 84.31 581 LEU A N 1
ATOM 4672 C CA . LEU A 1 581 ? -14.042 15.059 -47.973 1.00 84.31 581 LEU A CA 1
ATOM 4673 C C . LEU A 1 581 ? -12.855 15.491 -47.094 1.00 84.31 581 LEU A C 1
ATOM 4675 O O . LEU A 1 581 ? -12.436 16.641 -47.169 1.00 84.31 581 LEU A O 1
ATOM 4679 N N . VAL A 1 582 ? -12.330 14.584 -46.264 1.00 81.81 582 VAL A N 1
ATOM 4680 C CA . VAL A 1 582 ? -11.115 14.810 -45.449 1.00 81.81 582 VAL A CA 1
ATOM 4681 C C . VAL A 1 582 ? -9.909 14.128 -46.082 1.00 81.81 582 VAL A C 1
ATOM 4683 O O . VAL A 1 582 ? -8.821 14.685 -46.084 1.00 81.81 582 VAL A O 1
ATOM 4686 N N . GLY A 1 583 ? -10.096 12.933 -46.646 1.00 75.12 583 GLY A N 1
ATOM 4687 C CA . GLY A 1 583 ? -9.029 12.228 -47.347 1.00 75.12 583 GLY A CA 1
ATOM 4688 C C . GLY A 1 583 ? -9.476 10.895 -47.933 1.00 75.12 583 GLY A C 1
ATOM 4689 O O . GLY A 1 583 ? -10.487 10.315 -47.523 1.00 75.12 583 GLY A O 1
ATOM 4690 N N . GLU A 1 584 ? -8.698 10.397 -48.889 1.00 74.31 584 GLU A N 1
ATOM 4691 C CA . GLU A 1 584 ? -8.872 9.080 -49.501 1.00 74.31 584 GLU A CA 1
ATOM 4692 C C . GLU A 1 584 ? -7.620 8.237 -49.269 1.00 74.31 584 GLU A C 1
ATOM 4694 O O . GLU A 1 584 ? -6.499 8.703 -49.456 1.00 74.31 584 GLU A O 1
ATOM 4699 N N . GLY A 1 585 ? -7.810 6.988 -48.847 1.00 67.25 585 GLY A N 1
ATOM 4700 C CA . GLY A 1 585 ? -6.726 6.042 -48.605 1.00 67.25 585 GLY A CA 1
ATOM 4701 C C . GLY A 1 585 ? -7.035 4.669 -49.190 1.00 67.25 585 GLY A C 1
ATOM 4702 O O . GLY A 1 585 ? -8.162 4.379 -49.593 1.00 67.25 585 GLY A O 1
ATOM 4703 N N . SER A 1 586 ? -6.041 3.780 -49.185 1.00 63.88 586 SER A N 1
ATOM 4704 C CA . SER A 1 586 ? -6.081 2.468 -49.857 1.00 63.88 586 SER A CA 1
ATOM 4705 C C . SER A 1 586 ? -7.244 1.545 -49.457 1.00 63.88 586 SER A C 1
ATOM 4707 O O . SER A 1 586 ? -7.506 0.563 -50.145 1.00 63.88 586 SER A O 1
ATOM 4709 N N . TYR A 1 587 ? -7.929 1.829 -48.345 1.00 69.00 587 TYR A N 1
ATOM 4710 C CA . TYR A 1 587 ? -8.988 0.991 -47.772 1.00 69.00 587 TYR A CA 1
ATOM 4711 C C . TYR A 1 587 ? -10.361 1.681 -47.694 1.00 69.00 587 TYR A C 1
ATOM 4713 O O . TYR A 1 587 ? -11.352 1.031 -47.344 1.00 69.00 587 TYR A O 1
ATOM 4721 N N . GLY A 1 588 ? -10.448 2.977 -48.015 1.00 76.69 588 GLY A N 1
ATOM 4722 C CA . GLY A 1 588 ? -11.679 3.749 -47.870 1.00 76.69 588 GLY A CA 1
ATOM 4723 C C . GLY A 1 588 ? -11.506 5.268 -47.896 1.00 76.69 588 GLY A C 1
ATOM 4724 O O . GLY A 1 588 ? -10.405 5.800 -48.011 1.00 76.69 588 GLY A O 1
ATOM 4725 N N . THR A 1 589 ? -12.636 5.953 -47.745 1.00 83.12 589 THR A N 1
ATOM 4726 C CA . THR A 1 589 ? -12.770 7.415 -47.789 1.00 83.12 589 THR A CA 1
ATOM 4727 C C . THR A 1 589 ? -13.109 7.943 -46.394 1.00 83.12 589 THR A C 1
ATOM 4729 O O . THR A 1 589 ? -14.006 7.399 -45.745 1.00 83.12 589 THR A O 1
ATOM 4732 N N . VAL A 1 590 ? -12.456 9.014 -45.940 1.00 87.69 590 VAL A N 1
ATOM 4733 C CA . VAL A 1 590 ? -12.788 9.717 -44.688 1.00 87.69 590 VAL A CA 1
ATOM 4734 C C . VAL A 1 590 ? -13.538 11.006 -45.014 1.00 87.69 590 VAL A C 1
ATOM 4736 O O . VAL A 1 590 ? -13.054 11.843 -45.771 1.00 87.69 590 VAL A O 1
ATOM 4739 N N . MET A 1 591 ? -14.728 11.171 -44.440 1.00 89.19 591 MET A N 1
ATOM 4740 C CA . MET A 1 591 ? -15.602 12.331 -44.657 1.00 89.19 591 MET A CA 1
ATOM 4741 C C . MET A 1 591 ? -15.818 13.092 -43.347 1.00 89.19 591 MET A C 1
ATOM 4743 O O . MET A 1 591 ? -16.031 12.481 -42.301 1.00 89.19 591 MET A O 1
ATOM 4747 N N . LYS A 1 592 ? -15.818 14.423 -43.403 1.00 90.19 592 LYS A N 1
ATOM 4748 C CA . LYS A 1 592 ? -16.231 15.304 -42.309 1.00 90.19 592 LYS A CA 1
ATOM 4749 C C . LYS A 1 592 ? -17.751 15.357 -42.316 1.00 90.19 592 LYS A C 1
ATOM 4751 O O . LYS A 1 592 ? -18.345 15.745 -43.320 1.00 90.19 592 LYS A O 1
ATOM 4756 N N . CYS A 1 593 ? -18.397 14.967 -41.225 1.00 90.69 593 CYS A N 1
ATOM 4757 C CA . CYS A 1 593 ? -19.855 14.939 -41.143 1.00 90.69 593 CYS A CA 1
ATOM 4758 C C . CYS A 1 593 ? -20.379 15.719 -39.932 1.00 90.69 593 CYS A C 1
ATOM 4760 O O . CYS A 1 593 ? -19.702 15.820 -38.910 1.00 90.69 593 CYS A O 1
ATOM 4762 N N . ARG A 1 594 ? -21.600 16.252 -40.043 1.00 88.06 594 ARG A N 1
ATOM 4763 C CA . ARG A 1 594 ? -22.371 16.835 -38.939 1.00 88.06 594 ARG A CA 1
ATOM 4764 C C . ARG A 1 594 ? -23.375 15.804 -38.446 1.00 88.06 594 ARG A C 1
ATOM 4766 O O . ARG A 1 594 ? -24.158 15.298 -39.246 1.00 88.06 594 ARG A O 1
ATOM 4773 N N . HIS A 1 595 ? -23.401 15.513 -37.152 1.00 85.94 595 HIS A N 1
ATOM 4774 C CA . HIS A 1 595 ? -24.524 14.797 -36.558 1.00 85.94 595 HIS A CA 1
ATOM 4775 C C . HIS A 1 595 ? -25.737 15.737 -36.500 1.00 85.94 595 HIS A C 1
ATOM 4777 O O . HIS A 1 595 ? -25.664 16.796 -35.876 1.00 85.94 595 HIS A O 1
ATOM 4783 N N . LYS A 1 596 ? -26.835 15.386 -37.174 1.00 80.06 596 LYS A N 1
ATOM 4784 C CA . LYS A 1 596 ? -27.941 16.318 -37.450 1.00 80.06 596 LYS A CA 1
ATOM 4785 C C . LYS A 1 596 ? -28.710 16.755 -36.205 1.00 80.06 596 LYS A C 1
ATOM 4787 O O . LYS A 1 596 ? -29.148 17.895 -36.156 1.00 80.06 596 LYS A O 1
ATOM 4792 N N . GLU A 1 597 ? -28.840 15.890 -35.199 1.00 80.62 597 GLU A N 1
ATOM 4793 C CA . GLU A 1 597 ? -29.572 16.225 -33.965 1.00 80.62 597 GLU A CA 1
ATOM 4794 C C . GLU A 1 597 ? -28.743 17.056 -32.976 1.00 80.62 597 GLU A C 1
ATOM 4796 O O . GLU A 1 597 ? -29.287 17.857 -32.227 1.00 80.62 597 GLU A O 1
ATOM 4801 N N . THR A 1 598 ? -27.422 16.846 -32.933 1.00 81.69 598 THR A N 1
ATOM 4802 C CA . THR A 1 598 ? -26.544 17.441 -31.902 1.00 81.69 598 THR A CA 1
ATOM 4803 C C . THR A 1 598 ? -25.615 18.520 -32.452 1.00 81.69 598 THR A C 1
ATOM 4805 O O . THR A 1 598 ? -24.826 19.089 -31.704 1.00 81.69 598 THR A O 1
ATOM 4808 N N . GLY A 1 599 ? -25.622 18.748 -33.768 1.00 83.88 599 GLY A N 1
ATOM 4809 C CA . GLY A 1 599 ? -24.708 19.656 -34.463 1.00 83.88 599 GLY A CA 1
ATOM 4810 C C . GLY A 1 599 ? -23.232 19.230 -34.462 1.00 83.88 599 GLY A C 1
ATOM 4811 O O . GLY A 1 599 ? -22.428 19.892 -35.124 1.00 83.88 599 GLY A O 1
ATOM 4812 N N . ARG A 1 600 ? -22.866 18.147 -33.753 1.00 86.94 600 ARG A N 1
ATOM 4813 C CA . ARG A 1 600 ? -21.478 17.714 -33.512 1.00 86.94 600 ARG A CA 1
ATOM 4814 C C . ARG A 1 600 ? -20.769 17.350 -34.814 1.00 86.94 600 ARG A C 1
ATOM 4816 O O . ARG A 1 600 ? -21.291 16.579 -35.616 1.00 86.94 600 ARG A O 1
ATOM 4823 N N . ILE A 1 601 ? -19.552 17.857 -34.985 1.00 88.81 601 ILE A N 1
ATOM 4824 C CA . ILE A 1 601 ? -18.669 17.500 -36.099 1.00 88.81 601 ILE A CA 1
ATOM 4825 C C . ILE A 1 601 ? -17.934 16.192 -35.775 1.00 88.81 601 ILE A C 1
ATOM 4827 O O . ILE A 1 601 ? -17.418 16.019 -34.669 1.00 88.81 601 ILE A O 1
ATOM 4831 N N . VAL A 1 602 ? -17.892 15.275 -36.740 1.00 90.62 602 VAL A N 1
ATOM 4832 C CA . VAL A 1 602 ? -17.255 13.954 -36.635 1.00 90.62 602 VAL A CA 1
ATOM 4833 C C . VAL A 1 602 ? -16.494 13.598 -37.917 1.00 90.62 602 VAL A C 1
ATOM 4835 O O . VAL A 1 602 ? -16.784 14.138 -38.987 1.00 90.62 602 VAL A O 1
ATOM 4838 N N . ALA A 1 603 ? -15.546 12.666 -37.824 1.00 91.12 603 ALA A N 1
ATOM 4839 C CA . ALA A 1 603 ? -14.892 12.057 -38.982 1.00 91.12 603 ALA A CA 1
ATOM 4840 C C . ALA A 1 603 ? -15.475 10.657 -39.239 1.00 91.12 603 ALA A C 1
ATOM 4842 O O . ALA A 1 603 ? -15.484 9.816 -38.345 1.00 91.12 603 ALA A O 1
ATOM 4843 N N . VAL A 1 604 ? -15.961 10.386 -40.451 1.00 89.50 604 VAL A N 1
ATOM 4844 C CA . VAL A 1 604 ? -16.591 9.109 -40.828 1.00 89.50 604 VAL A CA 1
ATOM 4845 C C . VAL A 1 604 ? -15.722 8.380 -41.852 1.00 89.50 604 VAL A C 1
ATOM 4847 O O . VAL A 1 604 ? -15.684 8.762 -43.023 1.00 89.50 604 VAL A O 1
ATOM 4850 N N . LYS A 1 605 ? -15.045 7.306 -41.427 1.00 89.56 605 LYS A N 1
ATOM 4851 C CA . LYS A 1 605 ? -14.244 6.415 -42.287 1.00 89.56 605 LYS A CA 1
ATOM 4852 C C . LYS A 1 605 ? -15.162 5.361 -42.908 1.00 89.56 605 LYS A C 1
ATOM 4854 O O . LYS A 1 605 ? -15.690 4.488 -42.217 1.00 89.56 605 LYS A O 1
ATOM 4859 N N . LYS A 1 606 ? -15.374 5.460 -44.220 1.00 86.00 606 LYS A N 1
ATOM 4860 C CA . LYS A 1 606 ? -16.208 4.574 -45.045 1.00 86.00 606 LYS A CA 1
ATOM 4861 C C . LYS A 1 606 ? -15.312 3.608 -45.815 1.00 86.00 606 LYS A C 1
ATOM 4863 O O . LYS A 1 606 ? -14.603 4.020 -46.730 1.00 86.00 606 LYS A O 1
ATOM 4868 N N . PHE A 1 607 ? -15.390 2.323 -45.488 1.00 81.50 607 PHE A N 1
ATOM 4869 C CA . PHE A 1 607 ? -14.614 1.283 -46.167 1.00 81.50 607 PHE A CA 1
ATOM 4870 C C . PHE A 1 607 ? -15.175 0.934 -47.557 1.00 81.50 607 PHE A C 1
ATOM 4872 O O . PHE A 1 607 ? -16.372 1.097 -47.834 1.00 81.50 607 PHE A O 1
ATOM 4879 N N . LEU A 1 608 ? -14.294 0.434 -48.427 1.00 74.69 608 LEU A N 1
ATOM 4880 C CA . LEU A 1 608 ? -14.639 -0.092 -49.753 1.00 74.69 608 LEU A CA 1
ATOM 4881 C C . LEU A 1 608 ? -15.473 -1.394 -49.669 1.00 74.69 608 LEU A C 1
ATOM 4883 O O . LEU A 1 608 ? -15.743 -1.930 -48.592 1.00 74.69 608 LEU A O 1
ATOM 4887 N N . GLU A 1 609 ? -15.964 -1.864 -50.817 1.00 65.69 609 GLU A N 1
ATOM 4888 C CA . GLU A 1 609 ? -16.892 -3.001 -50.914 1.00 65.69 609 GLU A CA 1
ATOM 4889 C C . GLU A 1 609 ? -16.224 -4.325 -50.497 1.00 65.69 609 GLU A C 1
ATOM 4891 O O . GLU A 1 609 ? -15.135 -4.647 -50.962 1.00 65.69 609 GLU A O 1
ATOM 4896 N N . SER A 1 610 ? -16.836 -5.066 -49.561 1.00 57.12 610 SER A N 1
ATOM 4897 C CA . SER A 1 610 ? -16.071 -5.933 -48.637 1.00 57.12 610 SER A CA 1
ATOM 4898 C C . SER A 1 610 ? -16.340 -7.443 -48.715 1.00 57.12 610 SER A C 1
ATOM 4900 O O . SER A 1 610 ? -15.898 -8.191 -47.841 1.00 57.12 610 SER A O 1
ATOM 4902 N N . ASP A 1 611 ? -17.067 -7.916 -49.730 1.00 48.88 611 ASP A N 1
ATOM 4903 C CA . ASP A 1 611 ? -17.524 -9.315 -49.777 1.00 48.88 611 ASP A CA 1
ATOM 4904 C C . ASP A 1 611 ? -16.539 -10.297 -50.416 1.00 48.88 611 ASP A C 1
ATOM 4906 O O . ASP A 1 611 ? -16.468 -11.448 -49.984 1.00 48.88 611 ASP A O 1
ATOM 4910 N N . HIS A 1 612 ? -15.745 -9.841 -51.386 1.00 49.34 612 HIS A N 1
ATOM 4911 C CA . HIS A 1 612 ? -14.688 -10.652 -51.998 1.00 49.34 612 HIS A CA 1
ATOM 4912 C C . HIS A 1 612 ? -13.304 -10.362 -51.395 1.00 49.34 612 HIS A C 1
ATOM 4914 O O . HIS A 1 612 ? -12.472 -11.268 -51.306 1.00 49.34 612 HIS A O 1
ATOM 4920 N N . ASP A 1 613 ? -13.071 -9.147 -50.884 1.00 61.91 613 ASP A N 1
ATOM 4921 C CA . ASP A 1 613 ? -11.808 -8.788 -50.238 1.00 61.91 613 ASP A CA 1
ATOM 4922 C C . ASP A 1 613 ? -11.795 -9.152 -48.738 1.00 61.91 613 ASP A C 1
ATOM 4924 O O . ASP A 1 613 ? -12.151 -8.377 -47.839 1.00 61.91 613 ASP A O 1
ATOM 4928 N N . LYS A 1 614 ? -11.316 -10.372 -48.462 1.00 65.06 614 LYS A N 1
ATOM 4929 C CA . LYS A 1 614 ? -11.058 -10.880 -47.104 1.00 65.06 614 LYS A CA 1
ATOM 4930 C C . LYS A 1 614 ? -10.063 -10.011 -46.313 1.00 65.06 614 LYS A C 1
ATOM 4932 O O . LYS A 1 614 ? -10.054 -10.100 -45.084 1.00 65.06 614 LYS A O 1
ATOM 4937 N N . THR A 1 615 ? -9.233 -9.200 -46.968 1.00 66.31 615 THR A N 1
ATOM 4938 C CA . THR A 1 615 ? -8.206 -8.347 -46.352 1.00 66.31 615 THR A CA 1
ATOM 4939 C C . THR A 1 615 ? -8.824 -7.068 -45.798 1.00 66.31 615 THR A C 1
ATOM 4941 O O . THR A 1 615 ? -8.668 -6.799 -44.607 1.00 66.31 615 THR A O 1
ATOM 4944 N N . VAL A 1 616 ? -9.616 -6.342 -46.597 1.00 67.38 616 VAL A N 1
ATOM 4945 C CA . VAL A 1 616 ? -10.315 -5.113 -46.159 1.00 67.38 616 VAL A CA 1
ATOM 4946 C C . VAL A 1 616 ? -11.215 -5.395 -44.952 1.00 67.38 616 VAL A C 1
ATOM 4948 O O . VAL A 1 616 ? -11.165 -4.680 -43.950 1.00 67.38 616 VAL A O 1
ATOM 4951 N N . LYS A 1 617 ? -11.967 -6.506 -44.977 1.00 69.62 617 LYS A N 1
ATOM 4952 C CA . LYS A 1 617 ? -12.796 -6.941 -43.838 1.00 69.62 617 LYS A CA 1
ATOM 4953 C C . LYS A 1 617 ? -11.968 -7.228 -42.574 1.00 69.62 617 LYS A C 1
ATOM 4955 O O . LYS A 1 617 ? -12.406 -6.891 -41.475 1.00 69.62 617 LYS A O 1
ATOM 4960 N N . LYS A 1 618 ? -10.779 -7.833 -42.711 1.00 73.19 618 LYS A N 1
ATOM 4961 C CA . LYS A 1 618 ? -9.848 -8.093 -41.593 1.00 73.19 618 LYS A CA 1
ATOM 4962 C C . LYS A 1 618 ? -9.209 -6.815 -41.041 1.00 73.19 618 LYS A C 1
ATOM 4964 O O . LYS A 1 618 ? -8.892 -6.796 -39.857 1.00 73.19 618 LYS A O 1
ATOM 4969 N N . ILE A 1 619 ? -8.996 -5.791 -41.868 1.00 73.81 619 ILE A N 1
ATOM 4970 C CA . ILE A 1 619 ? -8.466 -4.483 -41.449 1.00 73.81 619 ILE A CA 1
ATOM 4971 C C . ILE A 1 619 ? -9.536 -3.720 -40.659 1.00 73.81 619 ILE A C 1
ATOM 4973 O O . ILE A 1 619 ? -9.299 -3.381 -39.503 1.00 73.81 619 ILE A O 1
ATOM 4977 N N . ALA A 1 620 ? -10.742 -3.561 -41.218 1.00 69.75 620 ALA A N 1
ATOM 4978 C CA . ALA A 1 620 ? -11.838 -2.840 -40.564 1.00 69.75 620 ALA A CA 1
ATOM 4979 C C . ALA A 1 620 ? -12.210 -3.436 -39.192 1.00 69.75 620 ALA A C 1
ATOM 4981 O O . ALA A 1 620 ? -12.316 -2.712 -38.206 1.00 69.75 620 ALA A O 1
ATOM 4982 N N . LEU A 1 621 ? -12.347 -4.767 -39.095 1.00 72.62 621 LEU A N 1
ATOM 4983 C CA . LEU A 1 621 ? -12.628 -5.437 -37.817 1.00 72.62 621 LEU A CA 1
ATOM 4984 C C . LEU A 1 621 ? -11.492 -5.280 -36.796 1.00 72.62 621 LEU A C 1
ATOM 4986 O O . LEU A 1 621 ? -11.754 -5.269 -35.596 1.00 72.62 621 LEU A O 1
ATOM 4990 N N . ARG A 1 622 ? -10.240 -5.149 -37.248 1.00 75.50 622 ARG A N 1
ATOM 4991 C CA . ARG A 1 622 ? -9.100 -4.931 -36.354 1.00 75.50 622 ARG A CA 1
ATOM 4992 C C . ARG A 1 622 ? -9.100 -3.518 -35.791 1.00 75.50 622 ARG A C 1
ATOM 4994 O O . ARG A 1 622 ? -8.974 -3.372 -34.584 1.00 75.50 622 ARG A O 1
ATOM 5001 N N . GLU A 1 623 ? -9.311 -2.516 -36.638 1.00 79.75 623 GLU A N 1
ATOM 5002 C CA . GLU A 1 623 ? -9.415 -1.114 -36.221 1.00 79.75 623 GLU A CA 1
ATOM 5003 C C . GLU A 1 623 ? -10.563 -0.919 -35.212 1.00 79.75 623 GLU A C 1
ATOM 5005 O O . GLU A 1 623 ? -10.356 -0.319 -34.159 1.00 79.75 623 GLU A O 1
ATOM 5010 N N . ILE A 1 624 ? -11.729 -1.540 -35.459 1.00 75.06 624 ILE A N 1
ATOM 5011 C CA . ILE A 1 624 ? -12.857 -1.576 -34.509 1.00 75.06 624 ILE A CA 1
ATOM 5012 C C . ILE A 1 624 ? -12.453 -2.226 -33.177 1.00 75.06 624 ILE A C 1
ATOM 5014 O O . ILE A 1 624 ? -12.737 -1.673 -32.118 1.00 75.06 624 ILE A O 1
ATOM 5018 N N . ASN A 1 625 ? -11.826 -3.406 -33.205 1.00 76.62 625 ASN A N 1
ATOM 5019 C CA . ASN A 1 625 ? -11.508 -4.144 -31.979 1.00 76.62 625 ASN A CA 1
ATOM 5020 C C . ASN A 1 625 ? -10.427 -3.448 -31.139 1.00 76.62 625 ASN A C 1
ATOM 5022 O O . ASN A 1 625 ? -10.559 -3.410 -29.920 1.00 76.62 625 ASN A O 1
ATOM 5026 N N . MET A 1 626 ? -9.409 -2.857 -31.774 1.00 79.50 626 MET A N 1
ATOM 5027 C CA . MET A 1 626 ? -8.369 -2.086 -31.081 1.00 79.50 626 MET A CA 1
ATOM 5028 C C . MET A 1 626 ? -8.965 -0.833 -30.431 1.00 79.50 626 MET A C 1
ATOM 5030 O O . MET A 1 626 ? -8.799 -0.622 -29.235 1.00 79.50 626 MET A O 1
ATOM 5034 N N . LEU A 1 627 ? -9.728 -0.027 -31.176 1.00 78.12 627 LEU A N 1
ATOM 5035 C CA . LEU A 1 627 ? -10.248 1.252 -30.667 1.00 78.12 627 LEU A CA 1
ATOM 5036 C C . LEU A 1 627 ? -11.454 1.109 -29.720 1.00 78.12 627 LEU A C 1
ATOM 5038 O O . LEU A 1 627 ? -11.830 2.074 -29.060 1.00 78.12 627 LEU A O 1
ATOM 5042 N N . LYS A 1 628 ? -12.016 -0.099 -29.587 1.00 72.88 628 LYS A N 1
ATOM 5043 C CA . LYS A 1 628 ? -12.919 -0.478 -28.484 1.00 72.88 628 LYS A CA 1
ATOM 5044 C C . LYS A 1 628 ? -12.203 -0.833 -27.175 1.00 72.88 628 LYS A C 1
ATOM 5046 O O . LYS A 1 628 ? -12.868 -0.932 -26.152 1.00 72.88 628 LYS A O 1
ATOM 5051 N N . GLN A 1 629 ? -10.898 -1.099 -27.217 1.00 75.75 629 GLN A N 1
ATOM 5052 C CA . GLN A 1 629 ? -10.098 -1.534 -26.064 1.00 75.75 629 GLN A CA 1
ATOM 5053 C C . GLN A 1 629 ? -9.071 -0.476 -25.633 1.00 75.75 629 GLN A C 1
ATOM 5055 O O . GLN A 1 629 ? -8.615 -0.486 -24.494 1.00 75.75 629 GLN A O 1
ATOM 5060 N N . LEU A 1 630 ? -8.709 0.441 -26.534 1.00 80.06 630 LEU A N 1
ATOM 5061 C CA . LEU A 1 630 ? -7.713 1.484 -26.316 1.00 80.06 630 LEU A CA 1
ATOM 5062 C C . LE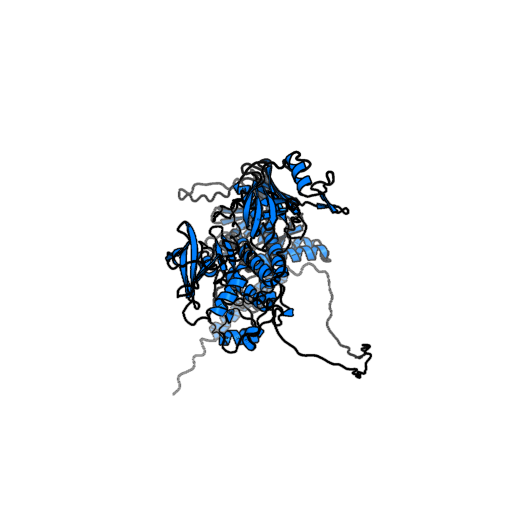U A 1 630 ? -8.387 2.850 -26.137 1.00 80.06 630 LEU A C 1
ATOM 5064 O O . LEU A 1 630 ? -8.916 3.428 -27.087 1.00 80.06 630 LEU A O 1
ATOM 5068 N N . HIS A 1 631 ? -8.328 3.391 -24.920 1.00 84.69 631 HIS A N 1
ATOM 5069 C CA . HIS A 1 631 ? -8.869 4.709 -24.580 1.00 84.69 631 HIS A CA 1
ATOM 5070 C C . HIS A 1 631 ? -7.799 5.567 -23.898 1.00 84.69 631 HIS A C 1
ATOM 5072 O O . HIS A 1 631 ? -7.392 5.296 -22.772 1.00 84.69 631 HIS A O 1
ATOM 5078 N N . HIS A 1 632 ? -7.328 6.605 -24.591 1.00 88.69 632 HIS A N 1
ATOM 5079 C CA . HIS A 1 632 ? -6.283 7.506 -24.104 1.00 88.69 632 HIS A CA 1
ATOM 5080 C C . HIS A 1 632 ? -6.409 8.886 -24.759 1.00 88.69 632 HIS A C 1
ATOM 5082 O O . HIS A 1 632 ? -6.780 8.990 -25.926 1.00 88.69 632 HIS A O 1
ATOM 5088 N N . GLN A 1 633 ? -6.056 9.952 -24.032 1.00 89.12 633 GLN A N 1
ATOM 5089 C CA . GLN A 1 633 ? -6.193 11.342 -24.492 1.00 89.12 633 GLN A CA 1
ATOM 5090 C C . GLN A 1 633 ? -5.507 11.595 -25.845 1.00 89.12 633 GLN A C 1
ATOM 5092 O O . GLN A 1 633 ? -6.070 12.276 -26.702 1.00 89.12 633 GLN A O 1
ATOM 5097 N N . ASN A 1 634 ? -4.316 11.016 -26.040 1.00 96.38 634 ASN A N 1
ATOM 5098 C CA . ASN A 1 634 ? -3.529 11.143 -27.268 1.00 96.38 634 ASN A CA 1
ATOM 5099 C C . ASN A 1 634 ? -3.801 10.032 -28.306 1.00 96.38 634 ASN A C 1
ATOM 5101 O O . ASN A 1 634 ? -2.976 9.808 -29.187 1.00 96.38 634 ASN A O 1
ATOM 5105 N N . LEU A 1 635 ? -4.938 9.335 -28.220 1.00 92.38 635 LEU A N 1
ATOM 5106 C CA . LEU A 1 635 ? -5.474 8.486 -29.291 1.00 92.38 635 LEU A CA 1
ATOM 5107 C C . LEU A 1 635 ? -6.771 9.087 -29.846 1.00 92.38 635 LEU A C 1
ATOM 5109 O O . LEU A 1 635 ? -7.441 9.871 -29.167 1.00 92.38 635 LEU A O 1
ATOM 5113 N N . VAL A 1 636 ? -7.118 8.724 -31.083 1.00 90.81 636 VAL A N 1
ATOM 5114 C CA . VAL A 1 636 ? -8.421 9.054 -31.675 1.00 90.81 636 VAL A CA 1
ATOM 5115 C C . VAL A 1 636 ? -9.534 8.176 -31.085 1.00 90.81 636 VAL A C 1
ATOM 5117 O O . VAL A 1 636 ? -9.413 6.955 -30.998 1.00 90.81 636 VAL A O 1
ATOM 5120 N N . SER A 1 637 ? -10.636 8.801 -30.685 1.00 86.06 637 SER A N 1
ATOM 5121 C CA . SER A 1 637 ? -11.782 8.139 -30.060 1.00 86.06 637 SER A CA 1
ATOM 5122 C C . SER A 1 637 ? -12.757 7.632 -31.117 1.00 86.06 637 SER A C 1
ATOM 5124 O O . SER A 1 637 ? -13.317 8.426 -31.876 1.00 86.06 637 SER A O 1
ATOM 5126 N N . LEU A 1 638 ? -13.004 6.320 -31.134 1.00 85.31 638 LEU A N 1
ATOM 5127 C CA . LEU A 1 638 ? -14.099 5.709 -31.887 1.00 85.31 638 LEU A CA 1
ATOM 5128 C C . LEU A 1 638 ? -15.419 5.952 -31.140 1.00 85.31 638 LEU A C 1
ATOM 5130 O O . LEU A 1 638 ? -15.602 5.469 -30.026 1.00 85.31 638 LEU A O 1
ATOM 5134 N N . LEU A 1 639 ? -16.326 6.709 -31.753 1.00 82.81 639 LEU A N 1
ATOM 5135 C CA . LEU A 1 639 ? -17.624 7.081 -31.190 1.00 82.81 639 LEU A CA 1
ATOM 5136 C C . LEU A 1 639 ? -18.692 6.032 -31.524 1.00 82.81 639 LEU A C 1
ATOM 5138 O O . LEU A 1 639 ? -19.389 5.547 -30.638 1.00 82.81 639 LEU A O 1
ATOM 5142 N N . GLU A 1 640 ? -18.815 5.673 -32.804 1.00 81.88 640 GLU A N 1
ATOM 5143 C CA . GLU A 1 640 ? -19.877 4.796 -33.312 1.00 81.88 640 GLU A CA 1
ATOM 5144 C C . GLU A 1 640 ? -19.378 3.909 -34.461 1.00 81.88 640 GLU A C 1
ATOM 5146 O O . GLU A 1 640 ? -18.419 4.235 -35.163 1.00 81.88 640 GLU A O 1
ATOM 5151 N N . VAL A 1 641 ? -20.051 2.775 -34.678 1.00 82.25 641 VAL A N 1
ATOM 5152 C CA . VAL A 1 641 ? -19.792 1.864 -35.801 1.00 82.25 641 VAL A CA 1
ATOM 5153 C C . VAL A 1 641 ? -21.116 1.363 -36.358 1.00 82.25 641 VAL A C 1
ATOM 5155 O O . VAL A 1 641 ? -21.935 0.832 -35.608 1.00 82.25 641 VAL A O 1
ATOM 5158 N N . TRP A 1 642 ? -21.295 1.420 -37.678 1.00 80.25 642 TRP A N 1
ATOM 5159 C CA . TRP A 1 642 ? -22.391 0.720 -38.351 1.00 80.25 642 TRP A CA 1
ATOM 5160 C C . TRP A 1 642 ? -21.944 0.021 -39.633 1.00 80.25 642 TRP A C 1
ATOM 5162 O O . TRP A 1 642 ? -20.855 0.227 -40.174 1.00 80.25 642 TRP A O 1
ATOM 5172 N N . LYS A 1 643 ? -22.840 -0.823 -40.145 1.00 76.50 643 LYS A N 1
ATOM 5173 C CA . LYS A 1 643 ? -22.681 -1.530 -41.411 1.00 76.50 643 LYS A CA 1
ATOM 5174 C C . LYS A 1 643 ? -23.917 -1.291 -42.271 1.00 76.50 643 LYS A C 1
ATOM 5176 O O . LYS A 1 643 ? -25.027 -1.604 -41.857 1.00 76.50 643 LYS A O 1
ATOM 5181 N N . ARG A 1 644 ? -23.739 -0.760 -43.482 1.00 70.62 644 ARG A N 1
ATOM 5182 C CA . ARG A 1 644 ? -24.832 -0.505 -44.439 1.00 70.62 644 ARG A CA 1
ATOM 5183 C C . ARG A 1 644 ? -24.410 -0.949 -45.833 1.00 70.62 644 ARG A C 1
ATOM 5185 O O . ARG A 1 644 ? -23.280 -0.689 -46.227 1.00 70.62 644 ARG A O 1
ATOM 5192 N N . ARG A 1 645 ? -25.313 -1.603 -46.583 1.00 69.56 645 ARG A N 1
ATOM 5193 C CA . ARG A 1 645 ? -25.060 -2.091 -47.961 1.00 69.56 645 ARG A CA 1
ATOM 5194 C C . ARG A 1 645 ? -23.689 -2.782 -48.084 1.00 69.56 645 ARG A C 1
ATOM 5196 O O . ARG A 1 645 ? -22.887 -2.453 -48.945 1.00 69.56 645 ARG A O 1
ATOM 5203 N N . ARG A 1 646 ? -23.409 -3.695 -47.144 1.00 70.00 646 ARG A N 1
ATOM 5204 C CA . ARG A 1 646 ? -22.182 -4.516 -47.075 1.00 70.00 646 ARG A CA 1
ATOM 5205 C C . ARG A 1 646 ? -20.857 -3.727 -46.942 1.00 70.00 646 ARG A C 1
ATOM 5207 O O . ARG A 1 646 ? -19.783 -4.311 -47.059 1.00 70.00 646 ARG A O 1
ATOM 5214 N N . ARG A 1 647 ? -20.917 -2.439 -46.577 1.00 73.56 647 ARG A N 1
ATOM 5215 C CA . ARG A 1 647 ? -19.766 -1.578 -46.244 1.00 73.56 647 ARG A CA 1
ATOM 5216 C C . ARG A 1 647 ? -19.775 -1.192 -44.761 1.00 73.56 647 ARG A C 1
ATOM 5218 O O . ARG A 1 647 ? -20.847 -1.021 -44.172 1.00 73.56 647 ARG A O 1
ATOM 5225 N N . TRP A 1 648 ? -18.588 -1.081 -44.166 1.00 81.88 648 TRP A N 1
ATOM 5226 C CA . TRP A 1 648 ? -18.392 -0.629 -42.783 1.00 81.88 648 TRP A CA 1
ATOM 5227 C C . TRP A 1 648 ? -18.168 0.880 -42.725 1.00 81.88 648 TRP A C 1
ATOM 5229 O O . TRP A 1 648 ? -17.531 1.457 -43.609 1.00 81.88 648 TRP A O 1
ATOM 5239 N N . TYR A 1 649 ? -18.681 1.487 -41.662 1.00 85.19 649 TYR A N 1
ATOM 5240 C CA . TYR A 1 649 ? -18.560 2.903 -41.361 1.00 85.19 649 TYR A CA 1
ATOM 5241 C C . TYR A 1 649 ? -18.157 3.040 -39.895 1.00 85.19 649 TYR A C 1
ATOM 5243 O O . TYR A 1 649 ? -18.837 2.504 -39.017 1.00 85.19 649 TYR A O 1
ATOM 5251 N N . LEU A 1 650 ? -17.041 3.719 -39.648 1.00 87.56 650 LEU A N 1
ATOM 5252 C CA . LEU A 1 650 ? -16.521 4.015 -38.315 1.00 87.56 650 LEU A CA 1
ATOM 5253 C C . LEU A 1 650 ? -16.589 5.531 -38.126 1.00 87.56 650 LEU A C 1
ATOM 5255 O O . LEU A 1 650 ? -16.133 6.272 -38.999 1.00 87.56 650 LEU A O 1
ATOM 5259 N N . VAL A 1 651 ? -17.162 5.981 -37.013 1.00 87.69 651 VAL A N 1
ATOM 5260 C CA . VAL A 1 651 ? -17.248 7.398 -36.652 1.00 87.69 651 VAL A CA 1
ATOM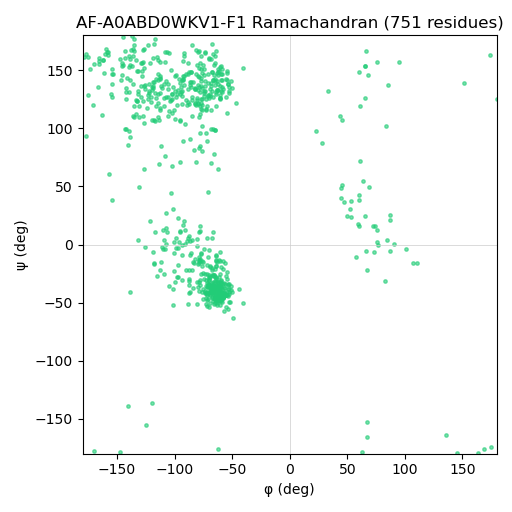 5261 C C . VAL A 1 651 ? -16.265 7.693 -35.547 1.00 87.69 651 VAL A C 1
ATOM 5263 O O . VAL A 1 651 ? -16.301 7.066 -34.492 1.00 87.69 651 VAL A O 1
ATOM 5266 N N . PHE A 1 652 ? -15.435 8.691 -35.780 1.00 91.44 652 PHE A N 1
ATOM 5267 C CA . PHE A 1 652 ? -14.432 9.176 -34.856 1.00 91.44 652 PHE A CA 1
ATOM 5268 C C . PHE A 1 652 ? -14.746 10.604 -34.421 1.00 91.44 652 PHE A C 1
ATOM 5270 O O . PHE A 1 652 ? -15.480 11.336 -35.094 1.00 91.44 652 PHE A O 1
ATOM 5277 N N . GLU A 1 653 ? -14.142 11.027 -33.313 1.00 90.25 653 GLU A N 1
ATOM 5278 C CA . GLU A 1 653 ? -13.982 12.459 -33.064 1.00 90.25 653 GLU A CA 1
ATOM 5279 C C . GLU A 1 653 ? -13.296 13.130 -34.268 1.00 90.25 653 GLU A C 1
ATOM 5281 O O . GLU A 1 653 ? -12.376 12.570 -34.867 1.00 90.25 653 GLU A O 1
ATOM 5286 N N . PHE A 1 654 ? -13.776 14.311 -34.659 1.00 91.81 654 PHE A N 1
ATOM 5287 C CA . PHE A 1 654 ? -13.095 15.118 -35.666 1.00 91.81 654 PHE A CA 1
ATOM 5288 C C . PHE A 1 654 ? -11.931 15.863 -35.007 1.00 91.81 654 PHE A C 1
ATOM 5290 O O . PHE A 1 654 ? -12.091 16.405 -33.915 1.00 91.81 654 PHE A O 1
ATOM 5297 N N . VAL A 1 655 ? -10.784 15.893 -35.680 1.00 91.00 655 VAL A N 1
ATOM 5298 C CA . VAL A 1 655 ? -9.595 16.663 -35.296 1.00 91.00 655 VAL A CA 1
ATOM 5299 C C . VAL A 1 655 ? -9.173 17.449 -36.534 1.00 91.00 655 VAL A C 1
ATOM 5301 O O . VAL A 1 655 ? -9.248 16.917 -37.640 1.00 91.00 655 VAL A O 1
ATOM 5304 N N . GLU A 1 656 ? -8.820 18.723 -36.373 1.00 86.44 656 GLU A N 1
ATOM 5305 C CA . GLU A 1 656 ? -8.826 19.673 -37.490 1.00 86.44 656 GLU A CA 1
ATOM 5306 C C . GLU A 1 656 ? -7.728 19.445 -38.532 1.00 86.44 656 GLU A C 1
ATOM 5308 O O . GLU A 1 656 ? -7.970 19.713 -39.709 1.00 86.44 656 GLU A O 1
ATOM 5313 N N . ARG A 1 657 ? -6.535 19.021 -38.101 1.00 90.69 657 ARG A N 1
ATOM 5314 C CA . ARG A 1 657 ? -5.314 18.958 -38.920 1.00 90.69 657 ARG A CA 1
ATOM 5315 C C . ARG A 1 657 ? -4.482 17.722 -38.572 1.00 90.69 657 ARG A C 1
ATOM 5317 O O . ARG A 1 657 ? -4.701 17.085 -37.542 1.00 90.69 657 ARG A O 1
ATOM 5324 N N . THR A 1 658 ? -3.512 17.404 -39.412 1.00 94.31 658 THR A N 1
ATOM 5325 C CA . THR A 1 658 ? -2.448 16.418 -39.200 1.00 94.31 658 THR A CA 1
ATOM 5326 C C . THR A 1 658 ? -1.119 17.118 -38.896 1.00 94.31 658 THR A C 1
ATOM 5328 O O . THR A 1 658 ? -0.953 18.309 -39.160 1.00 94.31 658 THR A O 1
ATOM 5331 N N . VAL A 1 659 ? -0.134 16.379 -38.378 1.00 93.88 659 VAL A N 1
ATOM 5332 C CA . VAL A 1 659 ? 1.247 16.880 -38.266 1.00 93.88 659 VAL A CA 1
ATOM 5333 C C . VAL A 1 659 ? 1.862 17.102 -39.651 1.00 93.88 659 VAL A C 1
ATOM 5335 O O . VAL A 1 659 ? 2.724 17.966 -39.779 1.00 93.88 659 VAL A O 1
ATOM 5338 N N . LEU A 1 660 ? 1.414 16.382 -40.692 1.00 91.56 660 LEU A N 1
ATOM 5339 C CA . LEU A 1 660 ? 1.827 16.683 -42.066 1.00 91.56 660 LEU A CA 1
ATOM 5340 C C . LEU A 1 660 ? 1.378 18.093 -42.477 1.00 91.56 660 LEU A C 1
ATOM 5342 O O . LEU A 1 660 ? 2.214 18.860 -42.937 1.00 91.56 660 LEU A O 1
ATOM 5346 N N . ASP A 1 661 ? 0.117 18.465 -42.231 1.00 92.31 661 ASP A N 1
ATOM 5347 C CA . ASP A 1 661 ? -0.403 19.797 -42.583 1.00 92.31 661 ASP A CA 1
ATOM 5348 C C . ASP A 1 661 ? 0.404 20.919 -41.904 1.00 92.31 661 ASP A C 1
ATOM 5350 O O . ASP A 1 661 ? 0.714 21.930 -42.534 1.00 92.31 661 ASP A O 1
ATOM 5354 N N . ASP A 1 662 ? 0.758 20.745 -40.623 1.00 90.75 662 ASP A N 1
ATOM 5355 C CA . ASP A 1 662 ? 1.582 21.701 -39.868 1.00 90.75 662 ASP A CA 1
ATOM 5356 C C . ASP A 1 662 ? 3.025 21.792 -40.416 1.00 90.75 662 ASP A C 1
ATOM 5358 O O . ASP A 1 662 ? 3.608 22.880 -40.430 1.00 90.75 662 ASP A O 1
ATOM 5362 N N . LEU A 1 663 ? 3.599 20.680 -40.894 1.00 91.19 663 LEU A N 1
ATOM 5363 C CA . LEU A 1 663 ? 4.926 20.640 -41.527 1.00 91.19 663 LEU A CA 1
ATOM 5364 C C . LEU A 1 663 ? 4.922 21.252 -42.937 1.00 91.19 663 LEU A C 1
ATOM 5366 O O . LEU A 1 663 ? 5.850 21.979 -43.278 1.00 91.19 663 LEU A O 1
ATOM 5370 N N . GLU A 1 664 ? 3.882 21.015 -43.737 1.00 91.31 664 GLU A N 1
ATOM 5371 C CA . GLU A 1 664 ? 3.723 21.614 -45.071 1.00 91.31 664 GLU A CA 1
ATOM 5372 C C . GLU A 1 664 ? 3.493 23.132 -44.992 1.00 91.31 664 GLU A C 1
ATOM 5374 O O . GLU A 1 664 ? 4.030 23.885 -45.804 1.00 91.31 664 GLU A O 1
ATOM 5379 N N . GLN A 1 665 ? 2.775 23.601 -43.964 1.00 90.69 665 GLN A N 1
ATOM 5380 C CA . GLN A 1 665 ? 2.646 25.028 -43.635 1.00 90.69 665 GLN A CA 1
ATOM 5381 C C . GLN A 1 665 ? 3.949 25.650 -43.100 1.00 90.69 665 GLN A C 1
ATOM 5383 O O . GLN A 1 665 ? 4.091 26.873 -43.123 1.00 90.69 665 GLN A O 1
ATOM 5388 N N . SER A 1 666 ? 4.902 24.833 -42.638 1.00 90.06 666 SER A N 1
ATOM 5389 C CA . SER A 1 666 ? 6.145 25.274 -41.988 1.00 90.06 666 SER A CA 1
ATOM 5390 C C . SER A 1 666 ? 7.382 24.655 -42.661 1.00 90.06 666 SER A C 1
ATOM 5392 O O . SER A 1 666 ? 8.103 23.880 -42.026 1.00 90.06 666 SER A O 1
ATOM 5394 N N . PRO A 1 667 ? 7.680 24.986 -43.936 1.00 88.00 667 PRO A N 1
ATOM 5395 C CA . PRO A 1 667 ? 8.744 24.332 -44.709 1.00 88.00 667 PRO A CA 1
ATOM 5396 C C . PRO A 1 667 ? 10.161 24.553 -44.148 1.00 88.00 667 PRO A C 1
ATOM 5398 O O . PRO A 1 667 ? 11.070 23.788 -44.457 1.00 88.00 667 PRO A O 1
ATOM 5401 N N . THR A 1 668 ? 10.363 25.562 -43.295 1.00 88.06 668 THR A N 1
ATOM 5402 C CA . THR A 1 668 ? 11.610 25.791 -42.538 1.00 88.06 668 THR A CA 1
ATOM 5403 C C . THR A 1 668 ? 11.688 25.002 -41.222 1.00 88.06 668 THR A C 1
ATOM 5405 O O . THR A 1 668 ? 12.637 25.174 -40.461 1.00 88.06 668 THR A O 1
ATOM 5408 N N . GLY A 1 669 ? 10.698 24.155 -40.935 1.00 83.81 669 GLY A N 1
ATOM 5409 C CA . GLY A 1 669 ? 10.529 23.446 -39.670 1.00 83.81 669 GLY A CA 1
ATOM 5410 C C . GLY A 1 669 ? 9.590 24.161 -38.693 1.00 83.81 669 GLY A C 1
ATOM 5411 O O . GLY A 1 669 ? 9.375 25.371 -38.760 1.00 83.81 669 GLY A O 1
ATOM 5412 N N . LEU A 1 670 ? 9.026 23.382 -37.767 1.00 89.94 670 LEU A N 1
ATOM 5413 C CA . LEU A 1 670 ? 8.202 23.875 -36.661 1.00 89.94 670 LEU A CA 1
ATOM 5414 C C . LEU A 1 670 ? 9.073 24.439 -35.528 1.00 89.94 670 LEU A C 1
ATOM 5416 O O . LEU A 1 670 ? 10.174 23.948 -35.281 1.00 89.94 670 LEU A O 1
ATOM 5420 N N . ASP A 1 671 ? 8.535 25.405 -34.776 1.00 90.56 671 ASP A N 1
ATOM 5421 C CA . ASP A 1 671 ? 9.154 25.905 -33.540 1.00 90.56 671 ASP A CA 1
ATOM 5422 C C . ASP A 1 671 ? 9.523 24.758 -32.576 1.00 90.56 671 ASP A C 1
ATOM 5424 O O . ASP A 1 671 ? 8.755 23.813 -32.372 1.00 90.56 671 ASP A O 1
ATOM 5428 N N . TYR A 1 672 ? 10.676 24.878 -31.916 1.00 90.06 672 TYR A N 1
ATOM 5429 C CA . TYR A 1 672 ? 11.212 23.866 -31.008 1.00 90.06 672 TYR A CA 1
ATOM 5430 C C . TYR A 1 672 ? 10.274 23.551 -29.830 1.00 90.06 672 TYR A C 1
ATOM 5432 O O . TYR A 1 672 ? 10.146 22.393 -29.419 1.00 90.06 672 TYR A O 1
ATOM 5440 N N . SER A 1 673 ? 9.554 24.547 -29.300 1.00 86.56 673 SER A N 1
ATOM 5441 C CA . SER A 1 673 ? 8.554 24.319 -28.245 1.00 86.56 673 SER A CA 1
ATOM 5442 C C . SER A 1 673 ? 7.278 23.654 -28.770 1.00 86.56 673 SER A C 1
ATOM 5444 O O . SER A 1 673 ? 6.590 22.963 -28.012 1.00 86.56 673 SER A O 1
ATOM 5446 N N . CYS A 1 674 ? 6.955 23.806 -30.053 1.00 87.88 674 CYS A N 1
ATOM 5447 C CA . CYS A 1 674 ? 5.933 23.030 -30.747 1.00 87.88 674 CYS A CA 1
ATOM 5448 C C . CYS A 1 674 ? 6.378 21.573 -30.951 1.00 87.88 674 CYS A C 1
ATOM 5450 O O . CYS A 1 674 ? 5.718 20.661 -30.448 1.00 87.88 674 CYS A O 1
ATOM 5452 N N . VAL A 1 675 ? 7.554 21.356 -31.555 1.00 92.38 675 VAL A N 1
ATOM 5453 C CA . VAL A 1 675 ? 8.160 20.028 -31.777 1.00 92.38 675 VAL A CA 1
ATOM 5454 C C . VAL A 1 675 ? 8.226 19.228 -30.475 1.00 92.38 675 VAL A C 1
ATOM 5456 O O . VAL A 1 675 ? 7.738 18.099 -30.415 1.00 92.38 675 VAL A O 1
ATOM 5459 N N . ARG A 1 676 ? 8.734 19.830 -29.392 1.00 92.31 676 ARG A N 1
ATOM 5460 C CA . ARG A 1 676 ? 8.816 19.195 -28.068 1.00 92.31 676 ARG A CA 1
ATOM 5461 C C . ARG A 1 676 ? 7.444 18.785 -27.519 1.00 92.31 676 ARG A C 1
ATOM 5463 O O . ARG A 1 676 ? 7.318 17.696 -26.960 1.00 92.31 676 ARG A O 1
ATOM 5470 N N . ARG A 1 677 ? 6.407 19.620 -27.683 1.00 90.06 677 ARG A N 1
ATOM 5471 C CA . ARG A 1 677 ? 5.028 19.304 -27.251 1.00 90.06 677 ARG A CA 1
ATOM 5472 C C . ARG A 1 677 ? 4.389 18.201 -28.092 1.00 90.06 677 ARG A C 1
ATOM 5474 O O . ARG A 1 677 ? 3.638 17.398 -27.537 1.00 90.06 677 ARG A O 1
ATOM 5481 N N . TYR A 1 678 ? 4.658 18.155 -29.395 1.00 95.56 678 TYR A N 1
ATOM 5482 C CA . TYR A 1 678 ? 4.119 17.114 -30.270 1.00 95.56 678 TYR A CA 1
ATOM 5483 C C . TYR A 1 678 ? 4.810 15.777 -30.009 1.00 95.56 678 TYR A C 1
ATOM 5485 O O . TYR A 1 678 ? 4.126 14.808 -29.688 1.00 95.56 678 TYR A O 1
ATOM 5493 N N . LEU A 1 679 ? 6.147 15.733 -30.015 1.00 95.62 679 LEU A N 1
ATOM 5494 C CA . LEU A 1 679 ? 6.914 14.518 -29.717 1.00 95.62 679 LEU A CA 1
ATOM 5495 C C . LEU A 1 679 ? 6.555 13.930 -28.348 1.00 95.62 679 LEU A C 1
ATOM 5497 O O . LEU A 1 679 ? 6.322 12.729 -28.252 1.00 95.62 679 LEU A O 1
ATOM 5501 N N . TYR A 1 680 ? 6.417 14.758 -27.308 1.00 93.25 680 TYR A N 1
ATOM 5502 C CA . TYR A 1 680 ? 5.982 14.292 -25.987 1.00 93.25 680 TYR A CA 1
ATOM 5503 C C . TYR A 1 680 ? 4.612 13.589 -26.027 1.00 93.25 680 TYR A C 1
ATOM 5505 O O . TYR A 1 680 ? 4.446 12.509 -25.460 1.00 93.25 680 TYR A O 1
ATOM 5513 N N . GLN A 1 681 ? 3.630 14.162 -26.727 1.00 97.25 681 GLN A N 1
ATOM 5514 C CA . GLN A 1 681 ? 2.288 13.583 -26.831 1.00 97.25 681 GLN A CA 1
ATOM 5515 C C . GLN A 1 681 ? 2.233 12.342 -27.737 1.00 97.25 681 GLN A C 1
ATOM 5517 O O . GLN A 1 681 ? 1.517 11.392 -27.416 1.00 97.25 681 GLN A O 1
ATOM 5522 N N . ILE A 1 682 ? 3.021 12.309 -28.817 1.00 96.44 682 ILE A N 1
ATOM 5523 C CA . ILE A 1 682 ? 3.197 11.126 -29.674 1.00 96.44 682 ILE A CA 1
ATOM 5524 C C . ILE A 1 682 ? 3.808 9.985 -28.852 1.00 96.44 682 ILE A C 1
ATOM 5526 O O . ILE A 1 682 ? 3.268 8.881 -28.832 1.00 96.44 682 ILE A O 1
ATOM 5530 N N . LEU A 1 683 ? 4.875 10.253 -28.094 1.00 96.19 683 LEU A N 1
ATOM 5531 C CA . LEU A 1 683 ? 5.509 9.260 -27.224 1.00 96.19 683 LEU A CA 1
ATOM 5532 C C . LEU A 1 683 ? 4.560 8.766 -26.121 1.00 96.19 683 LEU A C 1
ATOM 5534 O O . LEU A 1 683 ? 4.564 7.573 -25.824 1.00 96.19 683 LEU A O 1
ATOM 5538 N N . ARG A 1 684 ? 3.685 9.620 -25.565 1.00 93.81 684 ARG A N 1
ATOM 5539 C CA . ARG A 1 684 ? 2.602 9.172 -24.663 1.00 93.81 684 ARG A CA 1
ATOM 5540 C C . ARG A 1 684 ? 1.622 8.224 -25.360 1.00 93.81 684 ARG A C 1
ATOM 5542 O O . ARG A 1 684 ? 1.284 7.193 -24.788 1.00 93.81 684 ARG A O 1
ATOM 5549 N N . ALA A 1 685 ? 1.185 8.544 -26.580 1.00 93.56 685 ALA A N 1
ATOM 5550 C CA . ALA A 1 685 ? 0.283 7.698 -27.365 1.00 93.56 685 ALA A CA 1
ATOM 5551 C C . ALA A 1 685 ? 0.889 6.316 -27.668 1.00 93.56 685 ALA A C 1
ATOM 5553 O O . ALA A 1 685 ? 0.241 5.289 -27.453 1.00 93.56 685 ALA A O 1
ATOM 5554 N N . VAL A 1 686 ? 2.147 6.288 -28.116 1.00 93.94 686 VAL A N 1
ATOM 5555 C CA . VAL A 1 686 ? 2.885 5.056 -28.432 1.00 93.94 686 VAL A CA 1
ATOM 5556 C C . VAL A 1 686 ? 3.161 4.244 -27.165 1.00 93.94 686 VAL A C 1
ATOM 5558 O O . VAL A 1 686 ? 2.879 3.049 -27.138 1.00 93.94 686 VAL A O 1
ATOM 5561 N N . SER A 1 687 ? 3.611 4.889 -26.084 1.00 93.88 687 SER A N 1
ATOM 5562 C CA . SER A 1 687 ? 3.829 4.248 -24.780 1.00 93.88 687 SER A CA 1
ATOM 5563 C C . SER A 1 687 ? 2.548 3.603 -24.239 1.00 93.88 687 SER A C 1
ATOM 5565 O O . SER A 1 687 ? 2.576 2.446 -23.822 1.00 93.88 687 SER A O 1
ATOM 5567 N N . PHE A 1 688 ? 1.400 4.284 -24.339 1.00 92.69 688 PHE A N 1
ATOM 5568 C CA . PHE A 1 688 ? 0.100 3.717 -23.972 1.00 92.69 688 PHE A CA 1
ATOM 5569 C C . PHE A 1 688 ? -0.254 2.473 -24.807 1.00 92.69 688 PHE A C 1
ATOM 5571 O O . PHE A 1 688 ? -0.656 1.452 -24.244 1.00 92.69 688 PHE A O 1
ATOM 5578 N N . CYS A 1 689 ? -0.060 2.514 -26.132 1.00 88.69 689 CYS A N 1
ATOM 5579 C CA . CYS A 1 689 ? -0.263 1.341 -26.991 1.00 88.69 689 CYS A CA 1
ATOM 5580 C C . CYS A 1 689 ? 0.657 0.185 -26.563 1.00 88.69 689 CYS A C 1
ATOM 5582 O O . CYS A 1 689 ? 0.202 -0.944 -26.373 1.00 88.69 689 CYS A O 1
ATOM 5584 N N . HIS A 1 690 ? 1.936 0.478 -26.315 1.00 89.69 690 HIS A N 1
ATOM 5585 C CA . HIS A 1 690 ? 2.938 -0.508 -25.918 1.00 89.69 690 HIS A CA 1
ATOM 5586 C C . HIS A 1 690 ? 2.641 -1.116 -24.534 1.00 89.69 690 HIS A C 1
ATOM 5588 O O . HIS A 1 690 ? 2.877 -2.311 -24.339 1.00 89.69 690 HIS A O 1
ATOM 5594 N N . GLN A 1 691 ? 2.065 -0.358 -23.596 1.00 85.25 691 GLN A N 1
ATOM 5595 C CA . GLN A 1 691 ? 1.579 -0.870 -22.306 1.00 85.25 691 GLN A CA 1
ATOM 5596 C C . GLN A 1 691 ? 0.427 -1.871 -22.484 1.00 85.25 691 GLN A C 1
ATOM 5598 O O . GLN A 1 691 ? 0.452 -2.939 -21.881 1.00 85.25 691 GLN A O 1
ATOM 5603 N N . HIS A 1 692 ? -0.502 -1.602 -23.404 1.00 86.25 692 HIS A N 1
ATOM 5604 C CA . HIS A 1 692 ? -1.601 -2.512 -23.765 1.00 86.25 692 HIS A CA 1
ATOM 5605 C C . HIS A 1 692 ? -1.166 -3.653 -24.703 1.00 86.25 692 HIS A C 1
ATOM 5607 O O . HIS A 1 692 ? -1.990 -4.371 -25.261 1.00 86.25 692 HIS A O 1
ATOM 5613 N N . SER A 1 693 ? 0.145 -3.827 -24.890 1.00 87.25 693 SER A N 1
ATOM 5614 C CA . SER A 1 693 ? 0.738 -4.781 -25.826 1.00 87.25 693 SER A CA 1
ATOM 5615 C C . SER A 1 693 ? 0.221 -4.672 -27.255 1.00 87.25 693 SER A C 1
ATOM 5617 O O . SER A 1 693 ? 0.134 -5.676 -27.953 1.00 87.25 693 SER A O 1
ATOM 5619 N N . VAL A 1 694 ? -0.035 -3.445 -27.708 1.00 86.00 694 VAL A N 1
ATOM 5620 C CA . VAL A 1 694 ? -0.355 -3.114 -29.094 1.00 86.00 694 VAL A CA 1
ATOM 5621 C C . VAL A 1 694 ? 0.807 -2.358 -29.738 1.00 86.00 694 VAL A C 1
ATOM 5623 O O . VAL A 1 694 ? 1.239 -1.325 -29.233 1.00 86.00 694 VAL A O 1
ATOM 5626 N N . ILE A 1 695 ? 1.282 -2.847 -30.882 1.00 88.12 695 ILE A N 1
ATOM 5627 C CA . ILE A 1 695 ? 2.194 -2.130 -31.783 1.00 88.12 695 ILE A CA 1
ATOM 5628 C C . ILE A 1 695 ? 1.384 -1.489 -32.914 1.00 88.12 695 ILE A C 1
ATOM 5630 O O . ILE A 1 695 ? 0.566 -2.157 -33.547 1.00 88.12 695 ILE A O 1
ATOM 5634 N N . HIS A 1 696 ? 1.590 -0.192 -33.171 1.00 90.12 696 HIS A N 1
ATOM 5635 C CA . HIS A 1 696 ? 0.785 0.565 -34.145 1.00 90.12 696 HIS A CA 1
ATOM 5636 C C . HIS A 1 696 ? 1.114 0.197 -35.603 1.00 90.12 696 HIS A C 1
ATOM 5638 O O . HIS A 1 696 ? 0.218 0.006 -36.421 1.00 90.12 696 HIS A O 1
ATOM 5644 N N . ARG A 1 697 ? 2.410 0.035 -35.912 1.00 87.62 697 ARG A N 1
ATOM 5645 C CA . ARG A 1 697 ? 2.959 -0.369 -37.226 1.00 87.62 697 ARG A CA 1
ATOM 5646 C C . ARG A 1 697 ? 2.623 0.535 -38.430 1.00 87.62 697 ARG A C 1
ATOM 5648 O O . ARG A 1 697 ? 2.779 0.088 -39.559 1.00 87.62 697 ARG A O 1
ATOM 5655 N N . ASP A 1 698 ? 2.184 1.775 -38.218 1.00 89.00 698 ASP A N 1
ATOM 5656 C CA . ASP A 1 698 ? 2.109 2.824 -39.260 1.00 89.00 698 ASP A CA 1
ATOM 5657 C C . ASP A 1 698 ? 2.113 4.220 -38.600 1.00 89.00 698 ASP A C 1
ATOM 5659 O O . ASP A 1 698 ? 1.128 4.952 -38.639 1.00 89.00 698 ASP A O 1
ATOM 5663 N N . ILE A 1 699 ? 3.178 4.547 -37.857 1.00 92.12 699 ILE A N 1
ATOM 5664 C CA . ILE A 1 699 ? 3.350 5.867 -37.218 1.00 92.12 699 ILE A CA 1
ATOM 5665 C C . ILE A 1 699 ? 4.075 6.779 -38.205 1.00 92.12 699 ILE A C 1
ATOM 5667 O O . ILE A 1 699 ? 5.190 6.472 -38.621 1.00 92.12 699 ILE A O 1
ATOM 5671 N N . LYS A 1 700 ? 3.431 7.886 -38.573 1.00 91.06 700 LYS A N 1
ATOM 5672 C CA . LYS A 1 700 ? 3.892 8.848 -39.583 1.00 91.06 700 LYS A CA 1
ATOM 5673 C C . LYS A 1 700 ? 3.081 10.153 -39.482 1.00 91.06 700 LYS A C 1
ATOM 5675 O O . LYS A 1 700 ? 1.992 10.099 -38.905 1.00 91.06 700 LYS A O 1
ATOM 5680 N N . PRO A 1 701 ? 3.557 11.297 -40.009 1.00 92.19 701 PRO A N 1
ATOM 5681 C CA . PRO A 1 701 ? 2.889 12.596 -39.868 1.00 92.19 701 PRO A CA 1
ATOM 5682 C C . PRO A 1 701 ? 1.411 12.623 -40.288 1.00 92.19 701 PRO A C 1
ATOM 5684 O O . PRO A 1 701 ? 0.617 13.302 -39.642 1.00 92.19 701 PRO A O 1
ATOM 5687 N N . GLU A 1 702 ? 1.019 11.849 -41.304 1.00 89.06 702 GLU A N 1
ATOM 5688 C CA . GLU A 1 702 ? -0.369 11.781 -41.796 1.00 89.06 702 GLU A CA 1
ATOM 5689 C C . GLU A 1 702 ? -1.325 11.087 -40.809 1.00 89.06 702 GLU A C 1
ATOM 5691 O O . GLU A 1 702 ? -2.513 11.397 -40.763 1.00 89.06 702 GLU A O 1
ATOM 5696 N N . ASN A 1 703 ? -0.804 10.161 -39.997 1.00 93.31 703 ASN A N 1
ATOM 5697 C CA . ASN A 1 703 ? -1.573 9.385 -39.015 1.00 93.31 703 ASN A CA 1
ATOM 5698 C C . ASN A 1 703 ? -1.519 10.013 -37.605 1.00 93.31 703 ASN A C 1
ATOM 5700 O O . ASN A 1 703 ? -1.901 9.388 -36.613 1.00 93.31 703 ASN A O 1
ATOM 5704 N N . ILE A 1 704 ? -1.004 11.240 -37.487 1.00 95.56 704 ILE A N 1
ATOM 5705 C CA . ILE A 1 704 ? -0.886 11.971 -36.225 1.00 95.56 704 ILE A CA 1
ATOM 5706 C C . ILE A 1 704 ? -1.696 13.258 -36.364 1.00 95.56 704 ILE A C 1
ATOM 5708 O O . ILE A 1 704 ? -1.301 14.183 -37.064 1.00 95.56 704 ILE A O 1
ATOM 5712 N N . LEU A 1 705 ? -2.844 13.304 -35.698 1.00 94.56 705 LEU A N 1
ATOM 5713 C CA . LEU A 1 705 ? -3.784 14.419 -35.743 1.00 94.56 705 LEU A CA 1
ATOM 5714 C C . LEU A 1 705 ? -3.436 15.473 -34.685 1.00 94.56 705 LEU A C 1
ATOM 5716 O O . LEU A 1 705 ? -2.963 15.134 -33.601 1.00 94.56 705 LEU A O 1
ATOM 5720 N N . VAL A 1 706 ? -3.720 16.741 -34.969 1.00 92.19 706 VAL A N 1
ATOM 5721 C CA . VAL A 1 706 ? -3.454 17.896 -34.105 1.00 92.19 706 VAL A CA 1
ATOM 5722 C C . VAL A 1 706 ? -4.718 18.743 -34.005 1.00 92.19 706 VAL A C 1
ATOM 5724 O O . VAL A 1 706 ? -5.211 19.262 -35.009 1.00 92.19 706 VAL A O 1
ATOM 5727 N N . SER A 1 707 ? -5.248 18.896 -32.791 1.00 89.50 707 SER A N 1
ATOM 5728 C CA . SER A 1 707 ? -6.397 19.771 -32.560 1.00 89.50 707 SER A CA 1
ATOM 5729 C C . SER A 1 707 ? -6.004 21.247 -32.541 1.00 89.50 707 SER A C 1
ATOM 5731 O O . SER A 1 707 ? -4.847 21.588 -32.279 1.00 89.50 707 SER A O 1
ATOM 5733 N N . GLN A 1 708 ? -6.978 22.145 -32.711 1.00 82.38 708 GLN A N 1
ATOM 5734 C CA . GLN A 1 708 ? -6.759 23.594 -32.567 1.00 82.38 708 GLN A CA 1
ATOM 5735 C C . GLN A 1 708 ? -6.128 23.985 -31.209 1.00 82.38 708 GLN A C 1
ATOM 5737 O O . GLN A 1 708 ? -5.365 24.944 -31.133 1.00 82.38 708 GLN A O 1
ATOM 5742 N N . GLY A 1 709 ? -6.386 23.217 -30.142 1.00 80.69 709 GLY A N 1
ATOM 5743 C CA . GLY A 1 709 ? -5.771 23.400 -28.818 1.00 80.69 709 GLY A CA 1
ATOM 5744 C C . GLY A 1 709 ? -4.357 22.813 -28.664 1.00 80.69 709 GLY A C 1
ATOM 5745 O O . GLY A 1 709 ? -3.824 22.799 -27.557 1.00 80.69 709 GLY A O 1
ATOM 5746 N N . GLY A 1 710 ? -3.754 22.275 -29.729 1.00 85.88 710 GLY A N 1
ATOM 5747 C CA . GLY A 1 710 ? -2.432 21.639 -29.697 1.00 85.88 710 GLY A CA 1
ATOM 5748 C C . GLY A 1 710 ? -2.396 20.257 -29.030 1.00 85.88 710 GLY A C 1
ATOM 5749 O O . GLY A 1 710 ? -1.312 19.772 -28.685 1.00 85.88 710 GLY A O 1
ATOM 5750 N N . VAL A 1 711 ? -3.556 19.615 -28.836 1.00 91.44 711 VAL A N 1
ATOM 5751 C CA . VAL A 1 711 ? -3.633 18.225 -28.362 1.00 91.44 711 VAL A CA 1
ATOM 5752 C C . VAL A 1 711 ? -3.396 17.298 -29.547 1.00 91.44 711 VAL A C 1
ATOM 5754 O O . VAL A 1 711 ? -4.105 17.372 -30.549 1.00 91.44 711 VAL A O 1
ATOM 5757 N N . VAL A 1 712 ? -2.410 16.412 -29.421 1.00 94.75 712 VAL A N 1
ATOM 5758 C CA . VAL A 1 712 ? -2.031 15.469 -30.482 1.00 94.75 712 VAL A CA 1
ATOM 5759 C C . VAL A 1 712 ? -2.716 14.120 -30.277 1.00 94.75 712 VAL A C 1
ATOM 5761 O O . VAL A 1 712 ? -2.783 13.639 -29.146 1.00 94.75 712 VAL A O 1
ATOM 5764 N N . LYS A 1 713 ? -3.209 13.493 -31.350 1.00 95.62 713 LYS A N 1
ATOM 5765 C CA . LYS A 1 713 ? -3.933 12.212 -31.338 1.00 95.62 713 LYS A CA 1
ATOM 5766 C C . LYS A 1 713 ? -3.448 11.275 -32.446 1.00 95.62 713 LYS A C 1
ATOM 5768 O O . LYS A 1 713 ? -3.592 11.585 -33.621 1.00 95.62 713 LYS A O 1
ATOM 5773 N N . LEU A 1 714 ? -2.921 10.108 -32.080 1.00 95.69 714 LEU A N 1
ATOM 5774 C CA . LEU A 1 714 ? -2.553 9.049 -33.030 1.00 95.69 714 LEU A CA 1
ATOM 5775 C C . LEU A 1 714 ? -3.816 8.347 -33.572 1.00 95.69 714 LEU A C 1
ATOM 5777 O O . LEU A 1 714 ? -4.735 8.042 -32.802 1.00 95.69 714 LEU A O 1
ATOM 5781 N N . CYS A 1 715 ? -3.859 8.097 -34.883 1.00 91.12 715 CYS A N 1
ATOM 5782 C CA . CYS A 1 715 ? -4.988 7.490 -35.592 1.00 91.12 715 CYS A CA 1
ATOM 5783 C C . CYS A 1 715 ? -4.554 6.395 -36.595 1.00 91.12 715 CYS A C 1
ATOM 5785 O O . CYS A 1 715 ? -3.373 6.135 -36.778 1.00 91.12 715 CYS A O 1
ATOM 5787 N N . ASP A 1 716 ? -5.542 5.753 -37.230 1.00 86.81 716 ASP A N 1
ATOM 5788 C CA . ASP A 1 716 ? -5.425 4.614 -38.162 1.00 86.81 716 ASP A CA 1
ATOM 5789 C C . ASP A 1 716 ? -4.809 3.318 -37.594 1.00 86.81 716 ASP A C 1
ATOM 5791 O O . ASP A 1 716 ? -3.732 2.847 -37.966 1.00 86.81 716 ASP A O 1
ATOM 5795 N N . PHE A 1 717 ? -5.590 2.650 -36.743 1.00 87.50 717 PHE A N 1
ATOM 5796 C CA . PHE A 1 717 ? -5.244 1.353 -36.154 1.00 87.50 717 PHE A CA 1
ATOM 5797 C C . PHE A 1 717 ? -5.453 0.158 -37.109 1.00 87.50 717 PHE A C 1
ATOM 5799 O O . PHE A 1 717 ? -5.377 -0.997 -36.678 1.00 87.50 717 PHE A O 1
ATOM 5806 N N . GLY A 1 718 ? -5.691 0.379 -38.410 1.00 78.69 718 GLY A N 1
ATOM 5807 C CA . GLY A 1 718 ? -5.904 -0.698 -39.386 1.00 78.69 718 GLY A CA 1
ATOM 5808 C C . GLY A 1 718 ? -4.730 -1.686 -39.481 1.00 78.69 718 GLY A C 1
ATOM 5809 O O . GLY A 1 718 ? -4.925 -2.901 -39.637 1.00 78.69 718 GLY A O 1
ATOM 5810 N N . PHE A 1 719 ? -3.500 -1.192 -39.306 1.00 80.38 719 PHE A N 1
ATOM 5811 C CA . PHE A 1 719 ? -2.283 -2.008 -39.272 1.00 80.38 719 PHE A CA 1
ATOM 5812 C C . PHE A 1 719 ? -1.844 -2.448 -37.873 1.00 80.38 719 PHE A C 1
ATOM 5814 O O . PHE A 1 719 ? -0.981 -3.329 -37.793 1.00 80.38 719 PHE A O 1
ATOM 5821 N N . ALA A 1 720 ? -2.444 -1.932 -36.799 1.00 83.38 720 ALA A N 1
ATOM 5822 C CA . ALA A 1 720 ? -2.032 -2.243 -35.434 1.00 83.38 720 ALA A CA 1
ATOM 5823 C C . ALA A 1 720 ? -2.145 -3.746 -35.116 1.00 83.38 720 ALA A C 1
ATOM 5825 O O . ALA A 1 720 ? -2.948 -4.464 -35.717 1.00 83.38 720 ALA A O 1
ATOM 5826 N N . ARG A 1 721 ? -1.339 -4.259 -34.185 1.00 79.38 721 ARG A N 1
ATOM 5827 C CA . ARG A 1 721 ? -1.381 -5.662 -33.735 1.00 79.38 721 ARG A CA 1
ATOM 5828 C C . ARG A 1 721 ? -1.160 -5.761 -32.240 1.00 79.38 721 ARG A C 1
ATOM 5830 O O . ARG A 1 721 ? -0.318 -5.049 -31.710 1.00 79.38 721 ARG A O 1
ATOM 5837 N N . THR A 1 722 ? -1.852 -6.696 -31.598 1.00 80.12 722 THR A N 1
ATOM 5838 C CA . THR A 1 722 ? -1.403 -7.247 -30.318 1.00 80.12 722 THR A CA 1
ATOM 5839 C C . THR A 1 722 ? -0.064 -7.954 -30.503 1.00 80.12 722 THR A C 1
ATOM 5841 O O . THR A 1 722 ? 0.182 -8.527 -31.568 1.00 80.12 722 THR A O 1
ATOM 5844 N N . MET A 1 723 ? 0.780 -7.935 -29.474 1.00 71.38 723 MET A N 1
ATOM 5845 C CA . MET A 1 723 ? 2.023 -8.701 -29.465 1.00 71.38 723 MET A CA 1
ATOM 5846 C C . MET A 1 723 ? 1.730 -10.195 -29.639 1.00 71.38 723 MET A C 1
ATOM 5848 O O . MET A 1 723 ? 0.865 -10.745 -28.959 1.00 71.38 723 MET A O 1
ATOM 5852 N N . ALA A 1 724 ? 2.455 -10.814 -30.563 1.00 61.22 724 ALA A N 1
ATOM 5853 C CA . ALA A 1 724 ? 2.446 -12.239 -30.848 1.00 61.22 724 ALA A CA 1
ATOM 5854 C C . ALA A 1 724 ? 2.931 -13.054 -29.638 1.00 61.22 724 ALA A C 1
ATOM 5856 O O . ALA A 1 724 ? 3.797 -12.602 -28.880 1.00 61.22 724 ALA A O 1
ATOM 5857 N N . ALA A 1 725 ? 2.390 -14.262 -29.467 1.00 56.22 725 ALA A N 1
ATOM 5858 C CA . ALA A 1 725 ? 2.891 -15.201 -28.466 1.00 56.22 725 ALA A CA 1
ATOM 5859 C C . ALA A 1 725 ? 4.298 -15.721 -28.850 1.00 56.22 725 ALA A C 1
ATOM 5861 O O . ALA A 1 725 ? 4.666 -15.672 -30.028 1.00 56.22 725 ALA A O 1
ATOM 5862 N N . PRO A 1 726 ? 5.103 -16.247 -27.903 1.00 50.06 726 PRO A N 1
ATOM 5863 C CA . PRO A 1 726 ? 6.405 -16.832 -28.223 1.00 50.06 726 PRO A CA 1
ATOM 5864 C C . PRO A 1 726 ? 6.286 -17.930 -29.295 1.00 50.06 726 PRO A C 1
ATOM 5866 O O . PRO A 1 726 ? 5.690 -18.976 -29.054 1.00 50.06 726 PRO A O 1
ATOM 5869 N N . GLY A 1 727 ? 6.847 -17.679 -30.482 1.00 52.84 727 GLY A N 1
ATOM 5870 C CA . GLY A 1 727 ? 6.802 -18.585 -31.639 1.00 52.84 727 GLY A CA 1
ATOM 5871 C C . GLY A 1 727 ? 5.881 -18.143 -32.786 1.00 52.84 727 GLY A C 1
ATOM 5872 O O . GLY A 1 727 ? 6.051 -18.616 -33.907 1.00 52.84 727 GLY A O 1
ATOM 5873 N N . GLU A 1 728 ? 4.962 -17.202 -32.563 1.00 56.84 728 GLU A N 1
ATOM 5874 C CA . GLU A 1 728 ? 4.141 -16.622 -33.633 1.00 56.84 728 GLU A CA 1
ATOM 5875 C C . GLU A 1 728 ? 4.908 -15.543 -34.421 1.00 56.84 728 GLU A C 1
ATOM 5877 O O . GLU A 1 728 ? 5.714 -14.794 -33.871 1.00 56.84 728 GLU A O 1
ATOM 5882 N N . SER A 1 729 ? 4.655 -15.459 -35.731 1.00 62.75 729 SER A N 1
ATOM 5883 C CA . SER A 1 729 ? 5.340 -14.540 -36.655 1.00 62.75 729 SER A CA 1
ATOM 5884 C C . SER A 1 729 ? 4.374 -13.498 -37.226 1.00 62.75 729 SER A C 1
ATOM 5886 O O . SER A 1 729 ? 3.221 -13.805 -37.543 1.00 62.75 729 SER A O 1
ATOM 5888 N N . TYR A 1 730 ? 4.833 -12.257 -37.384 1.00 72.06 730 TYR A N 1
ATOM 5889 C CA . TYR A 1 730 ? 4.036 -11.167 -37.947 1.00 72.06 730 TYR A CA 1
ATOM 5890 C C . TYR A 1 730 ? 4.206 -11.042 -39.468 1.00 72.06 730 TYR A C 1
ATOM 5892 O O . TYR A 1 730 ? 5.147 -11.543 -40.067 1.00 72.06 730 TYR A O 1
ATOM 5900 N N . THR A 1 731 ? 3.294 -10.307 -40.105 1.00 67.88 731 THR A N 1
ATOM 5901 C CA . THR A 1 731 ? 3.363 -9.966 -41.536 1.00 67.88 731 THR A CA 1
ATOM 5902 C C . THR A 1 731 ? 4.455 -8.928 -41.812 1.00 67.88 731 THR A C 1
ATOM 5904 O O . THR A 1 731 ? 4.383 -7.833 -41.254 1.00 67.88 731 THR A O 1
ATOM 5907 N N . ASP A 1 732 ? 5.377 -9.227 -42.716 1.00 54.41 732 ASP A N 1
ATOM 5908 C CA . ASP A 1 732 ? 6.454 -8.362 -43.219 1.00 54.41 732 ASP A CA 1
ATOM 5909 C C . ASP A 1 732 ? 5.946 -7.128 -43.999 1.00 54.41 732 ASP A C 1
ATOM 5911 O O . ASP A 1 732 ? 6.383 -6.000 -43.773 1.00 54.41 732 ASP A O 1
ATOM 5915 N N . TYR A 1 733 ? 4.967 -7.298 -44.893 1.00 60.84 733 TYR A N 1
ATOM 5916 C CA . TYR A 1 733 ? 4.503 -6.224 -45.777 1.00 60.84 733 TYR A CA 1
ATOM 5917 C C . TYR A 1 733 ? 3.502 -5.271 -45.092 1.00 60.84 733 TYR A C 1
ATOM 5919 O O . TYR A 1 733 ? 2.304 -5.264 -45.385 1.00 60.84 733 TYR A O 1
ATOM 5927 N N . VAL A 1 734 ? 3.990 -4.450 -44.158 1.00 59.91 734 VAL A N 1
ATOM 5928 C CA . VAL A 1 734 ? 3.203 -3.466 -43.384 1.00 59.91 734 VAL A CA 1
ATOM 5929 C C . VAL A 1 734 ? 3.927 -2.125 -43.244 1.00 59.91 734 VAL A C 1
ATOM 5931 O O . VAL A 1 734 ? 5.110 -2.037 -43.546 1.00 59.91 734 VAL A O 1
ATOM 5934 N N . ALA A 1 735 ? 3.220 -1.085 -42.795 1.00 60.66 735 ALA A N 1
ATOM 5935 C CA . ALA A 1 735 ? 3.679 0.308 -42.729 1.00 60.66 735 ALA A CA 1
ATOM 5936 C C . ALA A 1 735 ? 3.963 0.979 -44.088 1.00 60.66 735 ALA A C 1
ATOM 5938 O O . ALA A 1 735 ? 4.326 0.344 -45.091 1.00 60.66 735 ALA A O 1
ATOM 5939 N N . THR A 1 736 ? 3.843 2.304 -44.093 1.00 75.75 736 THR A N 1
ATOM 5940 C CA . THR A 1 736 ? 4.272 3.194 -45.177 1.00 75.75 736 THR A CA 1
ATOM 5941 C C . THR A 1 736 ? 5.784 3.064 -45.393 1.00 75.75 736 THR A C 1
ATOM 5943 O O . THR A 1 736 ? 6.561 3.218 -44.456 1.00 75.75 736 THR A O 1
ATOM 5946 N N . ARG A 1 737 ? 6.217 2.766 -46.631 1.00 76.19 737 ARG A N 1
ATOM 5947 C CA . ARG A 1 737 ? 7.582 2.282 -46.951 1.00 76.19 737 ARG A CA 1
ATOM 5948 C C . ARG A 1 737 ? 8.722 3.123 -46.358 1.00 76.19 737 ARG A C 1
ATOM 5950 O O . ARG A 1 737 ? 9.693 2.544 -45.893 1.00 76.19 737 ARG A O 1
ATOM 5957 N N . TRP A 1 738 ? 8.597 4.449 -46.374 1.00 80.75 738 TRP A N 1
ATOM 5958 C CA . TRP A 1 738 ? 9.622 5.384 -45.885 1.00 80.75 738 TRP A CA 1
ATOM 5959 C C . TRP A 1 738 ? 9.783 5.409 -44.357 1.00 80.75 738 TRP A C 1
ATOM 5961 O O . TRP A 1 738 ? 10.812 5.858 -43.870 1.00 80.75 738 TRP A O 1
ATOM 5971 N N . TYR A 1 739 ? 8.793 4.904 -43.617 1.00 83.56 739 TYR A N 1
ATOM 5972 C CA . TYR A 1 739 ? 8.770 4.837 -42.152 1.00 83.56 739 TYR A CA 1
ATOM 5973 C C . TYR A 1 739 ? 8.970 3.400 -41.633 1.00 83.56 739 TYR A C 1
ATOM 5975 O O . TYR A 1 739 ? 8.700 3.113 -40.468 1.00 83.56 739 TYR A O 1
ATOM 5983 N N . ARG A 1 740 ? 9.412 2.469 -42.494 1.00 81.31 740 ARG A N 1
ATOM 5984 C CA . ARG A 1 740 ? 9.742 1.095 -42.087 1.00 81.31 740 ARG A CA 1
ATOM 5985 C C . ARG A 1 740 ? 11.131 1.048 -41.442 1.00 81.31 740 ARG A C 1
ATOM 5987 O O . ARG A 1 740 ? 12.072 1.567 -42.043 1.00 81.31 740 ARG A O 1
ATOM 5994 N N . PRO A 1 741 ? 11.288 0.386 -40.285 1.00 82.44 741 PRO A N 1
ATOM 5995 C CA . PRO A 1 741 ? 12.601 0.070 -39.744 1.00 82.44 741 PRO A CA 1
ATOM 5996 C C . PRO A 1 741 ? 13.299 -1.007 -40.611 1.00 82.44 741 PRO A C 1
ATOM 5998 O O . PRO A 1 741 ? 12.620 -1.710 -41.373 1.00 82.44 741 PRO A O 1
ATOM 6001 N N . PRO A 1 742 ? 14.640 -1.136 -40.549 1.00 82.56 742 PRO A N 1
ATOM 6002 C CA . PRO A 1 742 ? 15.417 -1.968 -41.475 1.00 82.56 742 PRO A CA 1
ATOM 6003 C C . PRO A 1 742 ? 14.991 -3.440 -41.539 1.00 82.56 742 PRO A C 1
ATOM 6005 O O . PRO A 1 742 ? 14.942 -4.015 -42.626 1.00 82.56 742 PRO A O 1
ATOM 6008 N N . GLU A 1 743 ? 14.614 -4.038 -40.410 1.00 80.94 743 GLU A N 1
ATOM 6009 C CA . GLU A 1 743 ? 14.137 -5.420 -40.312 1.00 80.94 743 GLU A CA 1
ATOM 6010 C C . GLU A 1 743 ? 12.873 -5.666 -41.162 1.00 80.94 743 GLU A C 1
ATOM 6012 O O . GLU A 1 743 ? 12.764 -6.682 -41.848 1.00 80.94 743 GLU A O 1
ATOM 6017 N N . LEU A 1 744 ? 11.972 -4.678 -41.247 1.00 79.50 744 LEU A N 1
ATOM 6018 C CA . LEU A 1 744 ? 10.780 -4.719 -42.105 1.00 79.50 744 LEU A CA 1
ATOM 6019 C C . LEU A 1 744 ? 11.063 -4.407 -43.585 1.00 79.50 744 LEU A C 1
ATOM 6021 O O . LEU A 1 744 ? 10.186 -4.593 -44.434 1.00 79.50 744 LEU A O 1
ATOM 6025 N N . LEU A 1 745 ? 12.263 -3.923 -43.917 1.00 79.00 745 LEU A N 1
ATOM 6026 C CA . LEU A 1 745 ? 12.712 -3.744 -45.302 1.00 79.00 745 LEU A CA 1
ATOM 6027 C C . LEU A 1 745 ? 13.368 -5.013 -45.862 1.00 79.00 745 LEU A C 1
ATOM 6029 O O . LEU A 1 745 ? 13.252 -5.259 -47.061 1.00 79.00 745 LEU A O 1
ATOM 6033 N N . VAL A 1 746 ? 14.000 -5.829 -45.010 1.00 81.75 746 VAL A N 1
ATOM 6034 C CA . VAL A 1 746 ? 14.607 -7.123 -45.390 1.00 81.75 746 VAL A CA 1
ATOM 6035 C C . VAL A 1 746 ? 13.657 -8.321 -45.256 1.00 81.75 746 VAL A C 1
ATOM 6037 O O . VAL A 1 746 ? 14.040 -9.442 -45.577 1.00 81.75 746 VAL A O 1
ATOM 6040 N N . GLY A 1 747 ? 12.410 -8.090 -44.831 1.00 76.88 747 GLY A N 1
ATOM 6041 C CA . GLY A 1 747 ? 11.364 -9.115 -44.763 1.00 76.88 747 GLY A CA 1
ATOM 6042 C C . GLY A 1 747 ? 11.329 -9.916 -43.460 1.00 76.88 747 GLY A C 1
ATOM 6043 O O . GLY A 1 747 ? 10.788 -11.022 -43.449 1.00 76.88 747 GLY A O 1
ATOM 6044 N N . ASP A 1 748 ? 11.891 -9.396 -42.364 1.00 79.19 748 ASP A N 1
ATOM 6045 C CA . ASP A 1 748 ? 11.795 -10.068 -41.069 1.00 79.19 748 ASP A CA 1
ATOM 6046 C C . ASP A 1 748 ? 10.340 -10.089 -40.566 1.00 79.19 748 ASP A C 1
ATOM 6048 O O . ASP A 1 748 ? 9.556 -9.146 -40.714 1.00 79.19 748 ASP A O 1
ATOM 6052 N N . THR A 1 749 ? 9.983 -11.206 -39.948 1.00 74.69 749 THR A N 1
ATOM 6053 C CA . THR A 1 749 ? 8.667 -11.495 -39.378 1.00 74.69 749 THR A CA 1
ATOM 6054 C C . THR A 1 749 ? 8.698 -11.556 -37.845 1.00 74.69 749 THR A C 1
ATOM 6056 O O . THR A 1 749 ? 7.644 -11.703 -37.220 1.00 74.69 749 THR A O 1
ATOM 6059 N N . LYS A 1 750 ? 9.877 -11.392 -37.222 1.00 74.81 750 LYS A N 1
ATOM 6060 C CA . LYS A 1 750 ? 10.115 -11.402 -35.769 1.00 74.81 750 LYS A CA 1
ATOM 6061 C C . LYS A 1 750 ? 10.560 -10.028 -35.250 1.00 74.81 750 LYS A C 1
ATOM 6063 O O . LYS A 1 750 ? 11.687 -9.846 -34.807 1.00 74.81 750 LYS A O 1
ATOM 6068 N N . TYR A 1 751 ? 9.644 -9.065 -35.256 1.00 73.12 751 TYR A N 1
ATOM 6069 C CA . TYR A 1 751 ? 9.883 -7.691 -34.792 1.00 73.12 751 TYR A CA 1
ATOM 6070 C C . TYR A 1 751 ? 8.983 -7.310 -33.601 1.00 73.12 751 TYR A C 1
ATOM 6072 O O . TYR A 1 751 ? 7.972 -7.963 -33.334 1.00 73.12 751 TYR A O 1
ATOM 6080 N N . GLY A 1 752 ? 9.372 -6.277 -32.846 1.00 73.88 752 GLY A N 1
ATOM 6081 C CA . GLY A 1 752 ? 8.826 -5.977 -31.515 1.00 73.88 752 GLY A CA 1
ATOM 6082 C C . GLY A 1 752 ? 8.251 -4.567 -31.325 1.00 73.88 752 GLY A C 1
ATOM 6083 O O . GLY A 1 752 ? 7.783 -3.934 -32.270 1.00 73.88 752 GLY A O 1
ATOM 6084 N N . LYS A 1 753 ? 8.250 -4.134 -30.057 1.00 72.81 753 LYS A N 1
ATOM 6085 C CA . LYS A 1 753 ? 7.955 -2.769 -29.583 1.00 72.81 753 LYS A CA 1
ATOM 6086 C C . LYS A 1 753 ? 9.223 -1.926 -29.553 1.00 72.81 753 LYS A C 1
ATOM 6088 O O . LYS A 1 753 ? 10.273 -2.538 -29.264 1.00 72.81 753 LYS A O 1
#

pLDDT: mean 73.66, std 22.39, range [19.81, 98.75]

Secondary structure (DSSP, 8-state):
-PPPP--TTSHHHHHHHHHHHHHHHHHHHHHHTTS-S---------------------------------------------------PPPPPP-------EEEEESS-B--SSTTBPPB-TT-EEEEEE--SSSEEEEE-TT--EEEEEGGGEEETTSGGGSTTEETT--HHHHHHHHHHH--TTEEEEEE-SSTT-EEEEEEEGGGSTT-EEEEEEEEE-TTS-EEEETTEEESSHHHHHHHHHH--BTBSS---EE---TTS-PPPPSSSSSS--BPPGGGEEEEEEEEEETTEEEEEEEETTTEEEEEEEEPTTSS-HHHHHHHHHHHTT---TTB--EEEEE-SSSSPEEEEE--TT-BHHHHHHHTTTT--HHHHHHHHHHHHHHHHHHHHTTEE-S--SGGGEEE-TT--EEE---TT-EE-TTS-EEPPTT----GGG--HHHHHH-EE-HHHHHHHHHHHHHHHHTTSPPTTTT--HHHHHHHHHTT--PPPPTTS-HHHHHHHHHHT-SSGGGSPPHHHHHHHHHHHHHHHHHHHHHHHTTSSSS----------S------GGGEEEEEEEEEETTEEEEEEEETTT--EEEEEEEPP-SS-HHHHHHHHHHHHHHTT---TTB--EEEEEEETTEEEEEEE--SEEHHHHHHS-TT---HHHHHHHHHHHHHHHHHHHHTTEE-S--SGGGEEE-TTS-EEE--GGG-EEPPPTT----SS-S-GGG--HHHHTT-S----

Radius of gyration: 36.53 Å; Cα contacts (8 Å, |Δi|>4): 1177; chains: 1; bounding box: 89×85×129 Å